Protein 5ZBI (pdb70)

B-factor: mean 36.6, std 15.88, range [8.47, 136.1]

Organism: NCBI:txid97421

Sequence (835 aa):
AGTKWAVLIAGSKGYQNYRHQADVCHAYQILRKGGVKDENIIVFMYDDIAYDIRNPYPGTIINSPDKKDVYKGVPKDYTGEDVNVQNFLAVILGNKTALTGGSGKVLDTRPNDHIFIYYTDHGYPGVLGMPTEPYLYANDLIDTLKKKHALGTYEGLVFYVEACESASIFEGLLPDGLNIYVSTAAKAGEGSWVAYCPSQEPPVPAEYGTCVGDLYSVTWMEDSDVYNLRTQTLHQQYELVKNKIAYASTVSQFGDFPISKDSLFEYMGTDPANEKRQYEDSSSPHVGAVHQREADLHHFWDKYQKASEGSRNKVDARKQLVEVMLHRMHVDDSIESIAKLLFGSGAKASEMMNTIRPPGQPLVSDWDCLKTMVRTFETHCGSLSEYGMKYTRFLANICNSGIQKEKMGEASAQVCLNFPAGTKWAVLIAGSKGYQNYRHQADVCHAYQILRKGGVKDENIIVFMYDDIAYDIRNPYPGTIINSPDKKDVYKGVPKDYTGEDVNVQNFLAVILGNKTALTGGSGKVLDTRPNDHIFIYYTDHGYPGVLGMPTEPYLYANDLIDTLKKKHALGTYEGLVFYVEACESASIFEGLLPDGLNIYVSTAAKAGEGSWVAYCPSQEPPVPAEYGTCVGDLYSVTWMEDSDVYNLRTQTLHQQYELVKNKIAYASTVSQFGDFPISKDSLFEYMGTDPANEKRQYEDEPHVGAVHQREADLHHFWDKYQKASEGSRNKVDARKQLVEVMLHRMHVDDSIESIAKLLFGSGAKASEMMNTIRPPGQPLVSDWDCLKTMVRTFETHCGSLSEYGMKYTRFLANICNSGIQKEKMGEASAQVCL

Solvent-accessible surface area: 34365 Å² total; per-residue (Å²): 154,38,50,43,26,0,0,0,0,0,1,6,76,18,4,39,9,0,0,0,0,0,0,0,0,12,0,4,13,9,2,111,60,11,51,9,130,68,123,12,0,0,0,0,0,46,35,39,0,0,151,24,159,86,6,42,88,85,24,42,1,2,0,15,44,100,97,122,49,9,18,172,53,8,21,111,5,0,38,19,144,40,2,29,22,100,0,0,28,7,0,0,51,20,63,67,53,35,33,76,29,44,74,19,41,3,1,90,10,175,84,83,5,20,0,0,0,0,0,0,1,13,5,8,0,0,0,0,1,3,10,62,81,93,19,2,17,0,25,40,0,2,56,4,0,87,118,1,64,87,108,34,33,12,84,1,0,0,0,6,0,0,0,20,19,0,0,7,1,1,35,38,34,21,51,110,51,16,62,1,0,0,4,0,0,0,98,23,48,40,27,1,26,0,0,21,0,31,108,5,68,50,72,2,43,67,70,4,2,0,0,0,0,0,10,4,0,4,10,3,0,64,9,4,41,58,55,2,4,133,40,0,35,0,76,47,1,14,64,37,3,66,107,97,2,68,66,16,3,46,0,19,41,33,13,17,96,86,23,4,152,44,19,0,42,57,1,1,1,18,36,105,89,9,100,198,117,108,32,141,155,158,123,100,78,115,15,28,66,16,64,1,49,82,0,8,39,53,5,18,131,19,37,49,101,118,14,76,165,76,31,162,106,38,51,72,6,117,123,72,11,68,86,41,78,99,56,41,109,75,0,50,86,5,0,77,46,0,0,91,85,29,38,69,53,35,84,80,2,54,84,19,29,95,63,85,60,77,123,52,80,37,13,1,84,74,22,100,25,0,43,25,0,5,137,18,0,28,111,74,8,34,34,0,20,116,13,1,5,93,24,0,17,0,0,0,14,0,15,53,66,48,16,118,113,106,90,0,9,122,6,0,37,119,37,17,134,117,159,185,154,37,58,42,28,0,0,0,0,0,1,5,91,17,6,67,0,0,1,0,0,0,0,0,0,12,0,4,14,8,2,112,72,11,50,9,131,68,124,12,0,0,0,0,0,42,36,40,0,0,153,37,179,92,6,41,89,88,24,41,1,2,0,15,40,98,97,138,52,11,18,172,54,8,21,112,6,0,39,20,114,39,0,18,21,96,0,0,28,6,0,0,52,20,64,123,129,35,32,77,28,44,72,17,41,3,1,94,11,183,82,85,6,18,0,0,0,0,0,0,1,16,1,3,0,0,0,0,2,6,12,12,145,85,33,2,20,0,23,40,0,3,56,5,0,88,117,1,68,87,106,34,33,13,82,0,0,0,0,4,0,0,0,0,20,0,2,5,0,1,35,38,31,20,51,109,50,17,57,1,0,0,4,0,0,0,99,16,46,25,16,1,52,0,0,11,1,40,80,68,87,37,112,4,36,65,80,5,27,14,16,0,0,0,3,3,0,0,7,3,0,60,11,5,50,65,56,6,4,126,37,0,36,0,67,27,2,16,50,50,3,60,96,108,1,17,49,4,1,40,1,18,42,32,12,21,99,80,21,4,156,44,18,0,43,58,0,0,1,10,36,101,91,17,80,200,141,106,27,158,107,142,153,102,35,3,17,18,67,3,50,62,13,40,30,70,65,47,122,45,77,46,99,158,16,78,159,83,34,163,106,37,53,68,1,119,124,83,10,67,89,37,79,97,90,40,110,100,8,50,82,10,2,68,46,0,0,76,82,23,63,35,103,65,18,100,9,79,57,18,32,121,75,78,74,75,125,54,76,33,13,0,83,75,21,100,24,0,44,23,1,8,134,9,6,56,105,71,14,44,76,3,62,75,30,0,7,55,17,0,8,0,0,0,21,0,16,52,74,53,42,124,98,105,107,0,12,109,4,0,40,126,42,31,193

Nearest PDB structures (foldseek):
  5zbi-assembly1_A  TM=1.002E+00  e=5.779E-91  Viola canadensis
  5h0i-assembly1_B  TM=9.820E-01  e=2.882E-57  Oldenlandia affinis
  6ysa-assembly1_A  TM=9.491E-01  e=1.624E-55  Arabidopsis thaliana
  6xt5-assembly1_A  TM=9.634E-01  e=2.003E-54  Canavalia ensiformis
  6azt-assembly1_A  TM=9.925E-01  e=9.854E-40  Helianthus annuus

Secondary structure (DSSP, 8-state):
---EEEEEEE---SGGGHHHHHHHHHHHHHHHHTT--GGGEEEE----STT-TT-SSTT--BSSTT--B--TT---SB-GGG-SHHHHHHHHHT-GGG-SSS--------TT-EEEEEEES-EETTEE--SSSSPEEHHHHHHHHHHHHHHT--SEEEEEEESTTGGGGTTTT--SSSSEEEEES--TT-PPBEE--TTSSSPPPGGG-S--EEHHHHHHHHHHHHS-TTSSBHHHHHHHHHHHHTTT---EEEE-GGGGGSBTHHHH---GGGTT--------------BHHHHHHHHHHHHHHSSPTTSHHHHHHHHHHHHHHHHHHHHHHHHHHHHHHHHSSHHHHHHHHHPPPPTTS-S-S-HHHHHHHHHHHHHHH--STTTTGGGHHHHHHHHHHT--HHHHHHHHHHHH----/---EEEEEEE---SGGGHHHHHHHHHHHHHHHHTT--GGGEEEE----STT-TT-SSTT--BSSTT--B--TT---SB-GGG-SHHHHHHHHHT-GGG-SSS--------TT-EEEEEEES-EETTEE--SSSSPEEHHHHHHHHHHHHHHT--SEEEEEEESTTGGGGTTT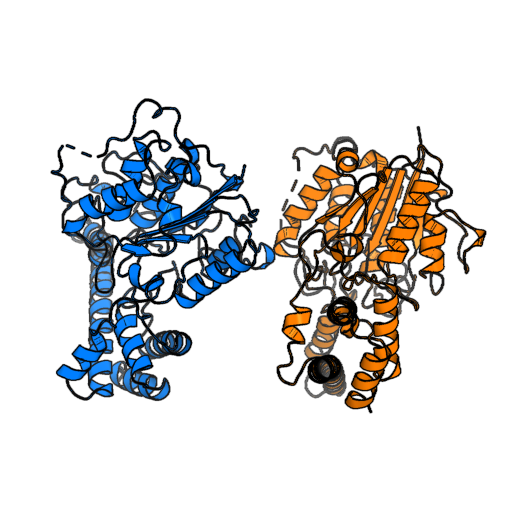TS-TTSSEEEEESS-TT-PPEEE--TTSSS---GGG-S--EEHHHHHHHHHHHHS-TTSSBHHHHHHHHHHHHTTT---EEEE-GGGGGSBTHHHH---GGGTT---------EEEEGGGHHHHHHHHHHHHSPTTSHHHHHHHHHHHHHHHHHHHHHHHHHHHHHHHH-TT--HHHHHT--PPTT--S-S-HHHHHHHHHHHHHHS---HHHHGGGHHHHHHHHHTT--HHHHHHHHHHHH-

CATH classification: 3.40.50.1460

Foldseek 3Di:
DFAFAEEQEEQADDLLSLASVQLSLLLVVLLVLLVRDPLRYHYAEQPCHQQPPLAPHHNFAHNALVRDGSNPPNDPFAHRPQQDPQNVLCQLLLNLPRGPDGPSRHCVAALAYEYEYEYAYEAAQQWAHHRDDDTRGLQSVQVSLVSSLVVNRYPAYEYEEHYFQVQLSCFLRHDAPSNYKYKYQAHHPAFFAWFADCPKPRHRPLSSLAGRHTLLSCLLSVVSVQAFQQQAFLVNSNVRSQVLCVVHHHIDMDYYVVSRVGGVCSHRHGRPVRHVHHDDVPSDDDIPGAGNVNRSLSNLVSQQVVDDPPDPSNVVSVVVSVVLVVLQVLLVQLLQQLLCQVQVDSVRSVCLQDDQPDTRHRLAPDSVQLVLLQVLLCVQRNHCNSHNSNSSSSSRSCRNVPPHSVSSNVSSNVRSDDDD/DFAFAEEQEEQADDLQSLASVLLSLLLVVLLVLQVRDPLRYHYYEQPCHQQPPLAPHHNFAHNALVRDGSNPPNDPFAHRQQQDPQNVLCQLLLNLPSGPDGPSRHCVAALAYEYEYEYAYEDAQQWAHHNDPDTRGLQSVLVSLVSSLVVNRYPAYEYEEHYFQVQLSFFLRHAAPSNYKYKYQAHHPAFFFAFADCPFFPHRPCSSLHGRHTLLSCLLSVVSVQAFQQQAFLQLSSVSSQVLCVVHHGMDMDHHVVSRRGGVCSHRHGRPVRNVRHDDDSRDRTGDGNLCRVLVSLVCQLVPDDPPDPSNVVSVVVSVVVVVVLVVLLVLQQQLQCQVPNVVGCSVVLLVDQDPTRHHLAPDVVQLVLLQVLLCVQANRCPSNNSNCSSVSRSCRNVPPHSVSSNVSNNVSSD

InterPro domains:
  IPR000626 Ubiquitin-like domain [PF00240] (3-74)
  IPR000626 Ubiquitin-like domain [PS50053] (1-76)
  IPR000626 Ubiquitin-like domain [SM00213] (1-72)
  IPR001096 Peptidase C13, legumain [PF01650] (105-371)
  IPR001096 Peptidase C13, legumain [PIRSF019663] (99-522)
  IPR001096 Peptidase C13, legumain [PR00776] (106-130)
  IPR001096 Peptidase C13, legumain [PR00776] (131-160)
  IPR001096 Peptidase C13, legumain [PR00776] (178-193)
  IPR001096 Peptidase C13, legumain [PR00776] (206-225)
  IPR001096 Peptidase C13, legumain [PR00776] (255-271)
  IPR001096 Peptidase C13, legumain [PTHR12000] (99-520)
  IPR019954 Ubiquitin conserved site [PS00299] (27-52)
  IPR029071 Ubiquitin-like domain superfamily [SSF54236] (1-77)
  IPR043577 Asparaginyl endopeptidase [PIRSF500139] (97-523)
  IPR046427 Legumain prodomain superfamily [G3DSA:1.10.132.130] (396-523)
  IPR048501 Legumain, prodomain [PF20985] (423-520)
  IPR048501 Legumain, prodomain [cd21115] (398-520)

Structure (mmCIF, N/CA/C/O backbone):
data_5ZBI
#
_entry.id   5ZBI
#
_cell.length_a   184.470
_cell.length_b   62.080
_cell.length_c   82.910
_cell.angle_alpha   90.00
_cell.angle_beta   106.81
_cell.angle_gamma   90.00
#
_symmetry.space_group_name_H-M   'C 1 2 1'
#
loop_
_entity.id
_entity.type
_entity.pdbx_description
1 polymer 'Peptide asparaginyl ligase'
2 non-polymer 'SODIUM ION'
3 water water
#
loop_
_atom_site.group_PDB
_atom_site.id
_atom_site.type_symbol
_atom_site.label_atom_id
_atom_site.label_alt_id
_atom_site.label_comp_id
_atom_site.label_asym_id
_atom_site.label_entity_id
_atom_site.label_seq_id
_atom_site.pdbx_PDB_ins_code
_atom_site.Cartn_x
_atom_site.Cartn_y
_atom_site.Cartn_z
_atom_site.occupancy
_atom_site.B_iso_or_equiv
_atom_site.auth_seq_id
_atom_site.auth_comp_id
_atom_site.auth_asym_id
_atom_site.auth_atom_id
_atom_site.pdbx_PDB_model_num
ATOM 1 N N . ALA A 1 110 ? -6.620 9.439 4.336 1.00 58.20 45 ALA A N 1
ATOM 2 C CA . ALA A 1 110 ? -7.969 9.615 4.879 1.00 57.77 45 ALA A CA 1
ATOM 3 C C . ALA A 1 110 ? -8.995 8.839 4.039 1.00 60.18 45 ALA A C 1
ATOM 4 O O . ALA A 1 110 ? -8.751 8.560 2.855 1.00 62.29 45 ALA A O 1
ATOM 6 N N . GLY A 1 111 ? -10.121 8.498 4.664 1.00 50.28 46 GLY A N 1
ATOM 7 C CA . GLY A 1 111 ? -11.183 7.747 4.016 1.00 47.07 46 GLY A CA 1
ATOM 8 C C . GLY A 1 111 ? -12.436 8.544 3.727 1.00 43.67 46 GLY A C 1
ATOM 9 O O . GLY A 1 111 ? -12.526 9.736 4.032 1.00 43.23 46 GLY A O 1
ATOM 10 N N . THR A 1 112 ? -13.415 7.867 3.136 1.00 35.16 47 THR A N 1
ATOM 11 C CA . THR A 1 112 ? -14.703 8.442 2.777 1.00 32.67 47 THR A CA 1
ATOM 12 C C . THR A 1 112 ? -15.744 8.010 3.818 1.00 32.20 47 THR A C 1
ATOM 13 O O . THR A 1 112 ? -15.673 6.891 4.342 1.00 30.72 47 THR A O 1
ATOM 17 N N . LYS A 1 113 ? -16.678 8.921 4.136 1.00 26.85 48 LYS A N 1
ATOM 18 C CA . LYS A 1 113 ? -17.782 8.670 5.048 1.00 25.27 48 LYS A CA 1
ATOM 19 C C . LYS A 1 113 ? -18.967 8.215 4.213 1.00 29.24 48 LYS A C 1
ATOM 20 O O . LYS A 1 113 ? -19.425 8.958 3.330 1.00 29.46 48 LYS A O 1
ATOM 26 N N . TRP A 1 114 ? -19.400 6.967 4.446 1.00 23.56 49 TRP A N 1
ATOM 27 C CA . TRP A 1 114 ? -20.542 6.326 3.803 1.00 24.27 49 TRP A CA 1
ATOM 28 C C . TRP A 1 114 ? -21.653 6.114 4.801 1.00 26.68 49 TRP A C 1
ATOM 29 O O . TRP A 1 114 ? -21.426 6.005 6.020 1.00 23.86 49 TRP A O 1
ATOM 40 N N . ALA A 1 115 ? -22.856 5.989 4.272 1.00 23.58 50 ALA A N 1
ATOM 41 C CA . ALA A 1 115 ? -24.005 5.732 5.098 1.00 22.89 50 ALA A CA 1
ATOM 42 C C . ALA A 1 115 ? -25.033 4.888 4.385 1.00 24.63 50 ALA A C 1
ATOM 43 O O . ALA A 1 115 ? -25.138 4.918 3.162 1.00 23.83 50 ALA A O 1
ATOM 45 N N . VAL A 1 116 ? -25.770 4.092 5.164 1.00 20.00 51 VAL A N 1
ATOM 46 C CA . VAL A 1 116 ? -26.896 3.297 4.672 1.00 19.40 51 VAL A CA 1
ATOM 47 C C . VAL A 1 116 ? -28.051 3.637 5.600 1.00 22.47 51 VAL A C 1
ATOM 48 O O . VAL A 1 116 ? -27.951 3.427 6.803 1.00 20.15 51 VAL A O 1
ATOM 52 N N . LEU A 1 117 ? -29.116 4.184 5.039 1.00 20.48 52 LEU A N 1
ATOM 53 C CA . LEU A 1 117 ? -30.289 4.590 5.817 1.00 20.06 52 LEU A CA 1
ATOM 54 C C . LEU A 1 117 ? -31.449 3.751 5.354 1.00 20.05 52 LEU A C 1
ATOM 55 O O . LEU A 1 117 ? -31.712 3.687 4.160 1.00 18.65 52 LEU A O 1
ATOM 60 N N . ILE A 1 118 ? -32.100 3.044 6.285 1.00 17.41 53 ILE A N 1
ATOM 61 C CA . ILE A 1 118 ? -33.205 2.153 5.918 1.00 15.54 53 ILE A CA 1
ATOM 62 C C . ILE A 1 118 ? -34.389 2.260 6.867 1.00 21.01 53 ILE A C 1
ATOM 63 O O . ILE A 1 118 ? -34.242 2.100 8.074 1.00 20.69 53 ILE A O 1
ATOM 68 N N . ALA A 1 119 ? -35.583 2.451 6.285 1.00 19.04 54 ALA A N 1
ATOM 69 C CA . ALA A 1 119 ? -36.857 2.404 6.982 1.00 18.22 54 ALA A CA 1
ATOM 70 C C . ALA A 1 119 ? -37.392 1.020 6.604 1.00 20.96 54 ALA A C 1
ATOM 71 O O . ALA A 1 119 ? -37.499 0.695 5.432 1.00 19.04 54 ALA A O 1
ATOM 73 N N . GLY A 1 120 ? -37.630 0.184 7.591 1.00 18.58 55 GLY A N 1
ATOM 74 C CA . GLY A 1 120 ? -38.048 -1.178 7.310 1.00 18.25 55 GLY A CA 1
ATOM 75 C C . GLY A 1 120 ? -39.534 -1.373 7.221 1.00 22.65 55 GLY A C 1
ATOM 76 O O . GLY A 1 120 ? -40.009 -2.491 7.378 1.00 23.02 55 GLY A O 1
ATOM 77 N N . SER A 1 121 ? -40.295 -0.304 6.995 1.00 18.66 56 SER A N 1
ATOM 78 C CA . SER A 1 121 ? -41.754 -0.406 6.959 1.00 16.43 56 SER A CA 1
ATOM 79 C C . SER A 1 121 ? -42.339 0.372 5.810 1.00 17.32 56 SER A C 1
ATOM 80 O O . SER A 1 121 ? -41.619 1.087 5.119 1.00 14.75 56 SER A O 1
ATOM 83 N N . LYS A 1 122 ? -43.652 0.232 5.624 1.00 14.56 57 LYS A N 1
ATOM 84 C CA . LYS A 1 122 ? -44.434 0.962 4.616 1.00 16.26 57 LYS A CA 1
ATOM 85 C C . LYS A 1 122 ? -45.801 1.261 5.232 1.00 21.68 57 LYS A C 1
ATOM 86 O O . LYS A 1 122 ? -46.153 0.723 6.297 1.00 20.31 57 LYS A O 1
ATOM 92 N N . GLY A 1 123 ? -46.573 2.074 4.530 1.00 20.72 58 GLY A N 1
ATOM 93 C CA . GLY A 1 123 ? -47.916 2.437 4.954 1.00 19.40 58 GLY A CA 1
ATOM 94 C C . GLY A 1 123 ? -47.866 3.767 5.653 1.00 21.58 58 GLY A C 1
ATOM 95 O O . GLY A 1 123 ? -46.926 4.048 6.409 1.00 18.56 58 GLY A O 1
ATOM 96 N N . TYR A 1 124 ? -48.882 4.601 5.403 1.00 18.79 59 TYR A N 1
ATOM 97 C CA . TYR A 1 124 ? -48.994 5.919 6.007 1.00 18.49 59 TYR A CA 1
ATOM 98 C C . TYR A 1 124 ? -48.999 5.873 7.553 1.00 21.90 59 TYR A C 1
ATOM 99 O O . TYR A 1 124 ? -48.487 6.790 8.195 1.00 22.83 59 TYR A O 1
ATOM 108 N N . GLN A 1 125 ? -49.536 4.800 8.153 1.00 17.06 60 GLN A N 1
ATOM 109 C CA . GLN A 1 125 ? -49.518 4.650 9.602 1.00 17.33 60 GLN A CA 1
ATOM 110 C C . GLN A 1 125 ? -48.080 4.564 10.134 1.00 20.75 60 GLN A C 1
ATOM 111 O O . GLN A 1 125 ? -47.866 4.911 11.281 1.00 18.35 60 GLN A O 1
ATOM 117 N N . ASN A 1 126 ? -47.090 4.219 9.247 1.00 19.47 61 ASN A N 1
ATOM 118 C CA . ASN A 1 126 ? -45.652 4.102 9.543 1.00 20.01 61 ASN A CA 1
ATOM 119 C C . ASN A 1 126 ? -44.831 5.259 8.999 1.00 23.39 61 ASN A C 1
ATOM 120 O O . ASN A 1 126 ? -43.618 5.131 8.834 1.00 23.72 61 ASN A O 1
ATOM 125 N N . TYR A 1 127 ? -45.494 6.386 8.740 1.00 19.09 62 TYR A N 1
ATOM 126 C CA . TYR A 1 127 ? -44.924 7.652 8.263 1.00 18.36 62 TYR A CA 1
ATOM 127 C C . TYR A 1 127 ? -43.574 7.955 8.972 1.00 21.77 62 TYR A C 1
ATOM 128 O O . TYR A 1 127 ? -42.583 8.347 8.331 1.00 21.94 62 TYR A O 1
ATOM 137 N N . ARG A 1 128 ? -43.561 7.786 10.295 1.00 17.26 63 ARG A N 1
ATOM 138 C CA . ARG A 1 128 ? -42.423 8.081 11.178 1.00 17.01 63 ARG A CA 1
ATOM 139 C C . ARG A 1 128 ? -41.090 7.454 10.787 1.00 19.43 63 ARG A C 1
ATOM 140 O O . ARG A 1 128 ? -40.068 8.110 10.940 1.00 19.14 63 ARG A O 1
ATOM 148 N N . HIS A 1 129 ? -41.081 6.176 10.355 1.00 15.21 64 HIS A N 1
ATOM 149 C CA . HIS A 1 129 ? -39.813 5.493 10.024 1.00 14.17 64 HIS A CA 1
ATOM 150 C C . HIS A 1 129 ? -39.169 6.113 8.791 1.00 17.12 64 HIS A C 1
ATOM 151 O O . HIS A 1 129 ? -37.988 6.398 8.818 1.00 16.37 64 HIS A O 1
ATOM 158 N N . GLN A 1 130 ? -39.966 6.465 7.775 1.00 16.93 65 GLN A N 1
ATOM 159 C CA . GLN A 1 130 ? -39.452 7.127 6.563 1.00 16.83 65 GLN A CA 1
ATOM 160 C C . GLN A 1 130 ? -39.044 8.589 6.851 1.00 20.50 65 GLN A C 1
ATOM 161 O O . GLN A 1 130 ? -37.991 9.017 6.392 1.00 19.16 65 GLN A O 1
ATOM 167 N N . ALA A 1 131 ? -39.806 9.288 7.710 1.00 18.67 66 ALA A N 1
ATOM 168 C CA . ALA A 1 131 ? -39.490 10.625 8.231 1.00 17.87 66 ALA A CA 1
ATOM 169 C C . ALA A 1 131 ? -38.146 10.583 8.946 1.00 20.96 66 ALA A C 1
ATOM 170 O O . ALA A 1 131 ? -37.330 11.485 8.763 1.00 22.04 66 ALA A O 1
ATOM 172 N N . ASP A 1 132 ? -37.929 9.561 9.806 1.00 17.46 67 ASP A N 1
ATOM 173 C CA . ASP A 1 132 ? -36.663 9.386 10.534 1.00 15.83 67 ASP A CA 1
ATOM 174 C C . ASP A 1 132 ? -35.491 9.288 9.546 1.00 20.73 67 ASP A C 1
ATOM 175 O O . ASP A 1 132 ? -34.509 10.014 9.680 1.00 21.00 67 ASP A O 1
ATOM 180 N N . VAL A 1 133 ? -35.612 8.404 8.545 1.00 17.30 68 VAL A N 1
ATOM 181 C CA . VAL A 1 133 ? -34.620 8.240 7.462 1.00 17.79 68 VAL A CA 1
ATOM 182 C C . VAL A 1 133 ? -34.338 9.546 6.750 1.00 21.44 68 VAL A C 1
ATOM 183 O O . VAL A 1 133 ? -33.178 9.878 6.584 1.00 23.19 68 VAL A O 1
ATOM 187 N N . CYS A 1 134 ? -35.392 10.291 6.324 1.00 19.05 69 CYS A N 1
ATOM 188 C CA . CYS A 1 134 ? -35.215 11.554 5.576 1.00 19.03 69 CYS A CA 1
ATOM 189 C C . CYS A 1 134 ? -34.480 12.585 6.420 1.00 21.86 69 CYS A C 1
ATOM 190 O O . CYS A 1 134 ? -33.616 13.292 5.904 1.00 21.83 69 CYS A O 1
ATOM 193 N N . HIS A 1 135 ? -34.783 12.630 7.728 1.00 19.51 70 HIS A N 1
ATOM 194 C CA . HIS A 1 135 ? -34.097 13.524 8.673 1.00 19.65 70 HIS A CA 1
ATOM 195 C C . HIS A 1 135 ? -32.609 13.121 8.784 1.00 25.81 70 HIS A C 1
ATOM 196 O O . HIS A 1 135 ? -31.746 13.997 8.684 1.00 27.87 70 HIS A O 1
ATOM 203 N N . ALA A 1 136 ? -32.310 11.809 8.934 1.00 20.30 71 ALA A N 1
ATOM 204 C CA . ALA A 1 136 ? -30.929 11.294 9.011 1.00 19.99 71 ALA A CA 1
ATOM 205 C C . ALA A 1 136 ? -30.156 11.708 7.758 1.00 22.51 71 ALA A C 1
ATOM 206 O O . ALA A 1 136 ? -29.000 12.105 7.858 1.00 22.20 71 ALA A O 1
ATOM 208 N N . TYR A 1 137 ? -30.802 11.655 6.588 1.00 19.82 72 TYR A N 1
ATOM 209 C CA . TYR A 1 137 ? -30.157 12.098 5.351 1.00 20.06 72 TYR A CA 1
ATOM 210 C C . TYR A 1 137 ? -29.820 13.594 5.415 1.00 22.28 72 TYR A C 1
ATOM 211 O O . TYR A 1 137 ? -28.737 13.967 4.998 1.00 21.80 72 TYR A O 1
ATOM 220 N N . GLN A 1 138 ? -30.750 14.440 5.888 1.00 21.06 73 GLN A N 1
ATOM 221 C CA . GLN A 1 138 ? -30.521 15.895 5.958 1.00 22.18 73 GLN A CA 1
ATOM 222 C C . GLN A 1 138 ? -29.315 16.232 6.797 1.00 27.54 73 GLN A C 1
ATOM 223 O O . GLN A 1 138 ? -28.534 17.110 6.416 1.00 27.82 73 GLN A O 1
ATOM 229 N N . ILE A 1 139 ? -29.127 15.486 7.915 1.00 25.18 74 ILE A N 1
ATOM 230 C CA . ILE A 1 139 ? -27.997 15.647 8.824 1.00 23.43 74 ILE A CA 1
ATOM 231 C C . ILE A 1 139 ? -26.708 15.305 8.112 1.00 26.97 74 ILE A C 1
ATOM 232 O O . ILE A 1 139 ? -25.732 16.061 8.205 1.00 26.99 74 ILE A O 1
ATOM 237 N N . LEU A 1 140 ? -26.680 14.147 7.439 1.00 23.60 75 LEU A N 1
ATOM 238 C CA . LEU A 1 140 ? -25.488 13.691 6.724 1.00 23.69 75 LEU A CA 1
ATOM 239 C C . LEU A 1 140 ? -25.121 14.665 5.600 1.00 28.28 75 LEU A C 1
ATOM 240 O O . LEU A 1 140 ? -23.943 15.021 5.481 1.00 28.82 75 LEU A O 1
ATOM 245 N N . ARG A 1 141 ? -26.127 15.132 4.826 1.00 24.62 76 ARG A N 1
ATOM 246 C CA . ARG A 1 141 ? -25.966 16.091 3.727 1.00 25.44 76 ARG A CA 1
ATOM 247 C C . ARG A 1 141 ? -25.335 17.418 4.256 1.00 31.01 76 ARG A C 1
ATOM 248 O O . ARG A 1 141 ? -24.331 17.877 3.721 1.00 30.18 76 ARG A O 1
ATOM 256 N N . LYS A 1 142 ? -25.906 17.984 5.325 1.00 28.71 77 LYS A N 1
ATOM 257 C CA . LYS A 1 142 ? -25.428 19.215 5.960 1.00 28.96 77 LYS A CA 1
ATOM 258 C C . LYS A 1 142 ? -24.055 19.035 6.577 1.00 32.89 77 LYS A C 1
ATOM 259 O O . LYS A 1 142 ? -23.309 20.008 6.712 1.00 33.49 77 LYS A O 1
ATOM 265 N N . GLY A 1 143 ? -23.730 17.796 6.932 1.00 27.19 78 GLY A N 1
ATOM 266 C CA . GLY A 1 143 ? -22.436 17.447 7.501 1.00 26.75 78 GLY A CA 1
ATOM 267 C C . GLY A 1 143 ? -21.328 17.303 6.473 1.00 29.12 78 GLY A C 1
ATOM 268 O O . GLY A 1 143 ? -20.168 17.149 6.851 1.00 29.53 78 GLY A O 1
ATOM 269 N N . GLY A 1 144 ? -21.692 17.323 5.194 1.00 26.09 79 GLY A N 1
ATOM 270 C CA . GLY A 1 144 ? -20.776 17.189 4.060 1.00 26.56 79 GLY A CA 1
ATOM 271 C C . GLY A 1 144 ? -20.602 15.785 3.519 1.00 30.91 79 GLY A C 1
ATOM 272 O O . GLY A 1 144 ? -19.733 15.554 2.677 1.00 30.16 79 GLY A O 1
ATOM 273 N N . VAL A 1 145 ? -21.421 14.816 4.000 1.00 27.17 80 VAL A N 1
ATOM 274 C CA . VAL A 1 145 ? -21.382 13.428 3.497 1.00 24.47 80 VAL A CA 1
ATOM 275 C C . VAL A 1 145 ? -22.076 13.490 2.134 1.00 28.16 80 VAL A C 1
ATOM 276 O O . VAL A 1 145 ? -23.155 14.065 2.025 1.00 28.00 80 VAL A O 1
ATOM 280 N N . LYS A 1 146 ? -21.427 12.959 1.084 1.00 25.75 81 LYS A N 1
ATOM 281 C CA . LYS A 1 146 ? -21.924 13.052 -0.291 1.00 25.69 81 LYS A CA 1
ATOM 282 C C . LYS A 1 146 ? -23.035 12.071 -0.596 1.00 28.67 81 LYS A C 1
ATOM 283 O O . LYS A 1 146 ? -22.999 10.958 -0.100 1.00 29.34 81 LYS A O 1
ATOM 289 N N . ASP A 1 147 ? -23.950 12.447 -1.507 1.00 25.50 82 ASP A N 1
ATOM 290 C CA . ASP A 1 147 ? -25.058 11.613 -1.973 1.00 24.53 82 ASP A CA 1
ATOM 291 C C . ASP A 1 147 ? -24.601 10.274 -2.530 1.00 27.99 82 ASP A C 1
ATOM 292 O O . ASP A 1 147 ? -25.273 9.284 -2.296 1.00 27.84 82 ASP A O 1
ATOM 297 N N . GLU A 1 148 ? -23.482 10.247 -3.278 1.00 23.38 83 GLU A N 1
ATOM 298 C CA . GLU A 1 148 ? -22.928 9.040 -3.881 1.00 23.14 83 GLU A CA 1
ATOM 299 C C . GLU A 1 148 ? -22.540 8.009 -2.810 1.00 26.37 83 GLU A C 1
ATOM 300 O O . GLU A 1 148 ? -22.467 6.826 -3.112 1.00 26.74 83 GLU A O 1
ATOM 306 N N . ASN A 1 149 ? -22.335 8.463 -1.559 1.00 22.97 84 ASN A N 1
ATOM 307 C CA . ASN A 1 149 ? -21.972 7.619 -0.422 1.00 22.49 84 ASN A CA 1
ATOM 308 C C . ASN A 1 149 ? -23.116 7.420 0.586 1.00 21.84 84 ASN A C 1
ATOM 309 O O . ASN A 1 149 ? -22.904 6.788 1.615 1.00 21.24 84 ASN A O 1
ATOM 314 N N . ILE A 1 150 ? -24.310 7.954 0.302 1.00 18.87 85 ILE A N 1
ATOM 315 C CA . ILE A 1 150 ? -25.475 7.791 1.179 1.00 18.86 85 ILE A CA 1
ATOM 316 C C . ILE A 1 150 ? -26.514 6.904 0.449 1.00 25.51 85 ILE A C 1
ATOM 317 O O . ILE A 1 150 ? -27.187 7.371 -0.482 1.00 25.72 85 ILE A O 1
ATOM 322 N N . ILE A 1 151 ? -26.629 5.644 0.864 1.00 19.90 86 ILE A N 1
ATOM 323 C CA . ILE A 1 151 ? -27.590 4.712 0.258 1.00 20.20 86 ILE A CA 1
ATOM 324 C C . ILE A 1 151 ? -28.910 4.817 1.028 1.00 22.72 86 ILE A C 1
ATOM 325 O O . ILE A 1 151 ? -28.940 4.597 2.241 1.00 22.81 86 ILE A O 1
ATOM 330 N N . VAL A 1 152 ? -29.986 5.178 0.340 1.00 18.12 87 VAL A N 1
ATOM 331 C CA . VAL A 1 152 ? -31.280 5.306 1.019 1.00 17.15 87 VAL A CA 1
ATOM 332 C C . VAL A 1 152 ? -32.250 4.186 0.597 1.00 19.58 87 VAL A C 1
ATOM 333 O O . VAL A 1 152 ? -32.477 3.963 -0.597 1.00 17.55 87 VAL A O 1
ATOM 337 N N . PHE A 1 153 ? -32.832 3.518 1.596 1.00 16.69 88 PHE A N 1
ATOM 338 C CA . PHE A 1 153 ? -33.895 2.527 1.423 1.00 15.85 88 PHE A CA 1
ATOM 339 C C . PHE A 1 153 ? -35.113 3.104 2.110 1.00 19.45 88 PHE A C 1
ATOM 340 O O . PHE A 1 153 ? -35.137 3.249 3.338 1.00 19.93 88 PHE A O 1
ATOM 348 N N . MET A 1 154 ? -36.118 3.450 1.334 1.00 16.24 89 MET A N 1
ATOM 349 C CA . MET A 1 154 ? -37.389 3.907 1.905 1.00 16.85 89 MET A CA 1
ATOM 350 C C . MET A 1 154 ? -38.457 3.461 0.921 1.00 20.90 89 MET A C 1
ATOM 351 O O . MET A 1 154 ? -38.267 3.615 -0.289 1.00 21.27 89 MET A O 1
ATOM 356 N N . TYR A 1 155 ? -39.554 2.911 1.406 1.00 16.56 90 TYR A N 1
ATOM 357 C CA . TYR A 1 155 ? -40.606 2.455 0.496 1.00 15.60 90 TYR A CA 1
ATOM 358 C C . TYR A 1 155 ? -41.115 3.588 -0.412 1.00 21.25 90 TYR A C 1
ATOM 359 O O . TYR A 1 155 ? -41.469 3.331 -1.556 1.00 22.10 90 TYR A O 1
ATOM 368 N N . ASP A 1 156 ? -41.092 4.837 0.092 1.00 19.98 91 ASP A N 1
ATOM 369 C CA . ASP A 1 156 ? -41.414 6.086 -0.614 1.00 19.59 91 ASP A CA 1
ATOM 370 C C . ASP A 1 156 ? -42.909 6.210 -0.942 1.00 23.52 91 ASP A C 1
ATOM 371 O O . ASP A 1 156 ? -43.302 6.802 -1.948 1.00 23.90 91 ASP A O 1
ATOM 376 N N . ASP A 1 157 ? -43.749 5.711 -0.046 1.00 18.61 92 ASP A N 1
ATOM 377 C CA . ASP A 1 157 ? -45.213 5.763 -0.223 1.00 18.17 92 ASP A CA 1
ATOM 378 C C . ASP A 1 157 ? -45.817 6.818 0.737 1.00 22.23 92 ASP A C 1
ATOM 379 O O . ASP A 1 157 ? -47.026 6.821 0.954 1.00 21.80 92 ASP A O 1
ATOM 384 N N . ILE A 1 158 ? -44.969 7.689 1.327 1.00 20.11 93 ILE A N 1
ATOM 385 C CA . ILE A 1 158 ? -45.412 8.687 2.300 1.00 18.95 93 ILE A CA 1
ATOM 386 C C . ILE A 1 158 ? -45.654 10.078 1.692 1.00 21.87 93 ILE A C 1
ATOM 387 O O . ILE A 1 158 ? -46.708 10.672 1.959 1.00 22.07 93 ILE A O 1
ATOM 392 N N . ALA A 1 159 ? -44.665 10.620 0.951 1.00 17.60 94 ALA A N 1
ATOM 393 C CA . ALA A 1 159 ? -44.728 11.983 0.401 1.00 19.50 94 ALA A CA 1
ATOM 394 C C . ALA A 1 159 ? -45.969 12.256 -0.409 1.00 25.54 94 ALA A C 1
ATOM 395 O O . ALA A 1 159 ? -46.541 13.337 -0.276 1.00 26.13 94 ALA A O 1
ATOM 397 N N . TYR A 1 160 ? -46.421 11.276 -1.201 1.00 22.30 95 TYR A N 1
ATOM 398 C CA . TYR A 1 160 ? -47.610 11.455 -2.032 1.00 22.47 95 TYR A CA 1
ATOM 399 C C . TYR A 1 160 ? -48.743 10.547 -1.661 1.00 26.50 95 TYR A C 1
ATOM 400 O O . TYR A 1 160 ? -49.643 10.351 -2.471 1.00 26.87 95 TYR A O 1
ATOM 409 N N . ASP A 1 161 ? -48.765 10.053 -0.417 1.00 23.24 96 ASP A N 1
ATOM 410 C CA . ASP A 1 161 ? -49.892 9.254 0.036 1.00 22.87 96 ASP A CA 1
ATOM 411 C C . ASP A 1 161 ? -51.109 10.187 0.088 1.00 26.41 96 ASP A C 1
ATOM 412 O O . ASP A 1 161 ? -50.965 11.362 0.403 1.00 24.34 96 ASP A O 1
ATOM 417 N N . ILE A 1 162 ? -52.282 9.669 -0.258 1.00 25.95 97 ILE A N 1
ATOM 418 C CA . ILE A 1 162 ? -53.528 10.440 -0.281 1.00 26.81 97 ILE A CA 1
ATOM 419 C C . ILE A 1 162 ? -53.853 11.013 1.086 1.00 32.53 97 ILE A C 1
ATOM 420 O O . ILE A 1 162 ? -54.525 12.034 1.166 1.00 33.13 97 ILE A O 1
ATOM 425 N N . ARG A 1 163 ? -53.346 10.374 2.166 1.00 29.46 98 ARG A N 1
ATOM 426 C CA . ARG A 1 163 ? -53.607 10.834 3.518 1.00 28.46 98 ARG A CA 1
ATOM 427 C C . ARG A 1 163 ? -52.652 11.923 3.950 1.00 28.95 98 ARG A C 1
ATOM 428 O O . ARG A 1 163 ? -52.890 12.556 4.979 1.00 29.44 98 ARG A O 1
ATOM 436 N N . ASN A 1 164 ? -51.579 12.161 3.182 1.00 23.39 99 ASN A N 1
ATOM 437 C CA . ASN A 1 164 ? -50.619 13.212 3.522 1.00 23.62 99 ASN A CA 1
ATOM 438 C C . ASN A 1 164 ? -51.287 14.590 3.353 1.00 31.76 99 ASN A C 1
ATOM 439 O O . ASN A 1 164 ? -51.698 14.903 2.234 1.00 30.68 99 ASN A O 1
ATOM 444 N N . PRO A 1 165 ? -51.416 15.424 4.429 1.00 30.90 100 PRO A N 1
ATOM 445 C CA . PRO A 1 165 ? -52.045 16.753 4.255 1.00 30.15 100 PRO A CA 1
ATOM 446 C C . PRO A 1 165 ? -51.217 17.684 3.372 1.00 33.01 100 PRO A C 1
ATOM 447 O O . PRO A 1 165 ? -51.780 18.600 2.776 1.00 32.74 100 PRO A O 1
ATOM 451 N N . TYR A 1 166 ? -49.881 17.471 3.322 1.00 26.84 101 TYR A N 1
ATOM 452 C CA . TYR A 1 166 ? -48.942 18.295 2.567 1.00 26.55 101 TYR A CA 1
ATOM 453 C C . TYR A 1 166 ? -48.101 17.442 1.605 1.00 30.14 101 TYR A C 1
ATOM 454 O O . TYR A 1 166 ? -46.930 17.151 1.878 1.00 29.58 101 TYR A O 1
ATOM 463 N N . PRO A 1 167 ? -48.717 17.007 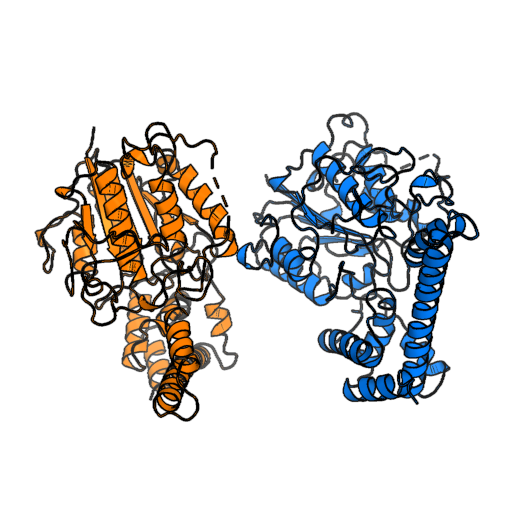0.482 1.00 28.03 102 PRO A N 1
ATOM 464 C CA . PRO A 1 167 ? -47.991 16.175 -0.490 1.00 27.60 102 PRO A CA 1
ATOM 465 C C . PRO A 1 167 ? -46.661 16.755 -0.949 1.00 30.35 102 PRO A C 1
ATOM 466 O O . PRO A 1 167 ? -46.527 17.968 -1.112 1.00 29.94 102 PRO A O 1
ATOM 470 N N . GLY A 1 168 ? -45.668 15.875 -1.101 1.00 23.67 103 GLY A N 1
ATOM 471 C CA . GLY A 1 168 ? -44.335 16.270 -1.498 1.00 21.77 103 GLY A CA 1
ATOM 472 C C . GLY A 1 168 ? -43.484 16.670 -0.324 1.00 25.87 103 GLY A C 1
ATOM 473 O O . GLY A 1 168 ? -42.330 17.049 -0.520 1.00 24.28 103 GLY A O 1
ATOM 474 N N . THR A 1 169 ? -44.035 16.559 0.911 1.00 22.52 104 THR A N 1
ATOM 475 C CA . THR A 1 169 ? -43.292 16.898 2.124 1.00 21.29 104 THR A CA 1
ATOM 476 C C . THR A 1 169 ? -43.369 15.723 3.101 1.00 22.93 104 THR A C 1
ATOM 477 O O . THR A 1 169 ? -44.331 14.951 3.092 1.00 22.81 104 THR A O 1
ATOM 481 N N . ILE A 1 170 ? -42.376 15.631 3.964 1.00 19.97 105 ILE A N 1
ATOM 482 C CA . ILE A 1 170 ? -42.306 14.675 5.080 1.00 20.22 105 ILE A CA 1
ATOM 483 C C . ILE A 1 170 ? -41.693 15.455 6.211 1.00 21.87 105 ILE A C 1
ATOM 484 O O . ILE A 1 170 ? -40.668 16.109 6.000 1.00 20.16 105 ILE A O 1
ATOM 489 N N . ILE A 1 171 ? -42.316 15.412 7.403 1.00 18.07 106 ILE A N 1
ATOM 490 C CA . ILE A 1 171 ? -41.777 16.099 8.585 1.00 17.95 106 ILE A CA 1
ATOM 491 C C . ILE A 1 171 ? -41.333 15.075 9.620 1.00 21.92 106 ILE A C 1
ATOM 492 O O . ILE A 1 171 ? -41.801 13.933 9.588 1.00 21.07 106 ILE A O 1
ATOM 497 N N . ASN A 1 172 ? -40.452 15.473 10.538 1.00 17.99 107 ASN A N 1
ATOM 498 C CA . ASN A 1 172 ? -39.980 14.572 11.589 1.00 18.22 107 ASN A CA 1
ATOM 499 C C . ASN A 1 172 ? -39.972 15.270 12.962 1.00 23.52 107 ASN A C 1
ATOM 500 O O . ASN A 1 172 ? -39.242 14.860 13.867 1.00 22.48 107 ASN A O 1
ATOM 505 N N . SER A 1 173 ? -40.776 16.336 13.100 1.00 23.03 108 SER A N 1
ATOM 506 C CA . SER A 1 173 ? -40.894 17.148 14.329 1.00 25.11 108 SER A CA 1
ATOM 507 C C . SER A 1 173 ? -42.098 18.070 14.267 1.00 30.45 108 SER A C 1
ATOM 508 O O . SER A 1 173 ? -42.548 18.390 13.152 1.00 28.25 108 SER A O 1
ATOM 511 N N . PRO A 1 174 ? -42.580 18.575 15.442 1.00 30.34 109 PRO A N 1
ATOM 512 C CA . PRO A 1 174 ? -43.720 19.510 15.426 1.00 31.26 109 PRO A CA 1
ATOM 513 C C . PRO A 1 174 ? -43.416 20.857 14.743 1.00 36.98 109 PRO A C 1
ATOM 514 O O . PRO A 1 174 ? -44.359 21.556 14.395 1.00 38.42 109 PRO A O 1
ATOM 518 N N . ASP A 1 175 ? -42.122 21.179 14.501 1.00 34.77 110 ASP A N 1
ATOM 519 C CA . ASP A 1 175 ? -41.627 22.371 13.785 1.00 35.02 110 ASP A CA 1
ATOM 520 C C . ASP A 1 175 ? -42.079 22.400 12.303 1.00 41.86 110 ASP A C 1
ATOM 521 O O . ASP A 1 175 ? -41.931 23.423 11.629 1.00 42.84 110 ASP A O 1
ATOM 526 N N . LYS A 1 176 ? -42.600 21.252 11.796 1.00 37.46 111 LYS A N 1
ATOM 527 C CA . LYS A 1 176 ? -43.091 21.032 10.431 1.00 35.05 111 LYS A CA 1
ATOM 528 C C . LYS A 1 176 ? -42.036 21.266 9.351 1.00 35.19 111 LYS A C 1
ATOM 529 O O . LYS A 1 176 ? -42.382 21.541 8.206 1.00 35.16 111 LYS A O 1
ATOM 535 N N . LYS A 1 177 ? -40.760 21.142 9.697 1.00 30.72 112 LYS A N 1
ATOM 536 C CA . LYS A 1 177 ? -39.665 21.341 8.755 1.00 29.97 112 LYS A CA 1
ATOM 537 C C . LYS A 1 177 ? -39.601 20.127 7.819 1.00 32.29 112 LYS A C 1
ATOM 538 O O . LYS A 1 177 ? -39.532 18.994 8.289 1.00 30.74 112 LYS A O 1
ATOM 544 N N . ASP A 1 178 ? -39.668 20.363 6.508 1.00 28.43 113 ASP A N 1
ATOM 545 C CA . ASP A 1 178 ? -39.590 19.283 5.536 1.00 26.38 113 ASP A CA 1
ATOM 546 C C . ASP A 1 178 ? -38.216 18.644 5.598 1.00 28.00 113 ASP A C 1
ATOM 547 O O . ASP A 1 178 ? -37.208 19.337 5.772 1.00 27.00 113 ASP A O 1
ATOM 552 N N . VAL A 1 179 ? -38.186 17.312 5.514 1.00 24.13 114 VAL A N 1
ATOM 553 C CA . VAL A 1 179 ? -36.942 16.519 5.508 1.00 23.02 114 VAL A CA 1
ATOM 554 C C . VAL A 1 179 ? -36.876 15.660 4.231 1.00 25.18 114 VAL A C 1
ATOM 555 O O . VAL A 1 179 ? -35.865 15.020 3.983 1.00 25.86 114 VAL A O 1
ATOM 559 N N . TYR A 1 180 ? -37.951 15.647 3.443 1.00 21.40 115 TYR A N 1
ATOM 560 C CA . TYR A 1 180 ? -38.043 14.856 2.220 1.00 21.96 115 TYR A CA 1
ATOM 561 C C . TYR A 1 180 ? -37.193 15.352 1.063 1.00 28.38 115 TYR A C 1
ATOM 562 O O . TYR A 1 180 ? -36.648 14.528 0.335 1.00 27.70 115 TYR A O 1
ATOM 571 N N . LYS A 1 181 ? -37.132 16.683 0.848 1.00 27.72 116 LYS A N 1
ATOM 572 C CA . LYS A 1 181 ? -36.419 17.312 -0.278 1.00 27.79 116 LYS A CA 1
ATOM 573 C C . LYS A 1 181 ? -34.983 16.846 -0.465 1.00 29.56 116 LYS A C 1
ATOM 574 O O . LYS A 1 181 ? -34.158 16.995 0.427 1.00 29.34 116 LYS A O 1
ATOM 580 N N . GLY A 1 182 ? -34.696 16.334 -1.650 1.00 25.68 117 GLY A N 1
ATOM 581 C CA . GLY A 1 182 ? -33.356 15.898 -2.021 1.00 24.73 117 GLY A CA 1
ATOM 582 C C . GLY A 1 182 ? -32.965 14.524 -1.518 1.00 26.96 117 GLY A C 1
ATOM 583 O O . GLY A 1 182 ? -31.858 14.090 -1.804 1.00 25.51 117 GLY A O 1
ATOM 584 N N . VAL A 1 183 ? -33.867 13.807 -0.787 1.00 24.32 118 VAL A N 1
ATOM 585 C CA . VAL A 1 183 ? -33.535 12.475 -0.267 1.00 23.05 118 VAL A CA 1
ATOM 586 C C . VAL A 1 183 ? -33.347 11.494 -1.429 1.00 24.86 118 VAL A C 1
ATOM 587 O O . VAL A 1 183 ? -34.284 11.299 -2.197 1.00 23.76 118 VAL A O 1
ATOM 591 N N . PRO A 1 184 ? -32.142 10.879 -1.594 1.00 20.19 119 PRO A N 1
ATOM 592 C CA . PRO A 1 184 ? -31.962 9.928 -2.705 1.00 19.17 119 PRO A CA 1
ATOM 593 C C . PRO A 1 184 ? -32.946 8.763 -2.630 1.00 21.84 119 PRO A C 1
ATOM 594 O O . PRO A 1 184 ? -33.397 8.375 -1.549 1.00 22.38 119 PRO A O 1
ATOM 598 N N . LYS A 1 185 ? -33.316 8.240 -3.789 1.00 17.61 120 LYS A N 1
ATOM 599 C CA . LYS A 1 185 ? -34.265 7.149 -3.912 1.00 17.97 120 LYS A CA 1
ATOM 600 C C . LYS A 1 185 ? -33.533 5.911 -4.423 1.00 25.04 120 LYS A C 1
ATOM 601 O O . LYS A 1 185 ? -33.886 5.377 -5.474 1.00 28.62 120 LYS A O 1
ATOM 607 N N . ASP A 1 186 ? -32.531 5.432 -3.677 1.00 20.63 121 ASP A N 1
ATOM 608 C CA . ASP A 1 186 ? -31.729 4.273 -4.126 1.00 18.80 121 ASP A CA 1
ATOM 609 C C . ASP A 1 186 ? -32.547 2.998 -4.217 1.00 20.36 121 ASP A C 1
ATOM 610 O O . ASP A 1 186 ? -32.475 2.308 -5.214 1.00 18.30 121 ASP A O 1
ATOM 615 N N . TYR A 1 187 ? -33.309 2.686 -3.183 1.00 18.38 122 TYR A N 1
ATOM 616 C CA . TYR A 1 187 ? -34.136 1.473 -3.131 1.00 18.80 122 TYR A CA 1
ATOM 617 C C . TYR A 1 187 ? -35.468 1.848 -2.552 1.00 22.82 122 TYR A C 1
ATOM 618 O O . TYR A 1 187 ? -35.528 2.277 -1.408 1.00 21.85 122 TYR A O 1
ATOM 627 N N . THR A 1 188 ? -36.498 1.846 -3.400 1.00 19.81 123 THR A N 1
ATOM 628 C CA . THR A 1 188 ? -37.857 2.229 -2.999 1.00 20.11 123 THR A CA 1
ATOM 629 C C . THR A 1 188 ? -38.794 1.117 -3.402 1.00 22.35 123 THR A C 1
ATOM 630 O O . THR A 1 188 ? -38.382 0.191 -4.114 1.00 20.84 123 THR A O 1
ATOM 634 N N . GLY A 1 189 ? -40.033 1.195 -2.934 1.00 21.05 124 GLY A N 1
ATOM 635 C CA . GLY A 1 189 ? -41.036 0.190 -3.238 1.00 21.56 124 GLY A CA 1
ATOM 636 C C . GLY A 1 189 ? -40.534 -1.200 -2.898 1.00 24.90 124 GLY A C 1
ATOM 637 O O . GLY A 1 189 ? -39.864 -1.386 -1.876 1.00 22.92 124 GLY A O 1
ATOM 638 N N . GLU A 1 190 ? -40.801 -2.165 -3.768 1.00 21.90 125 GLU A N 1
ATOM 639 C CA . GLU A 1 190 ? -40.408 -3.571 -3.580 1.00 24.07 125 GLU A CA 1
ATOM 640 C C . GLU A 1 190 ? -38.879 -3.802 -3.565 1.00 25.73 125 GLU A C 1
ATOM 641 O O . GLU A 1 190 ? -38.439 -4.910 -3.225 1.00 26.08 125 GLU A O 1
ATOM 647 N N . ASP A 1 191 ? -38.072 -2.769 -3.905 1.00 19.49 126 ASP A N 1
ATOM 648 C CA . ASP A 1 191 ? -36.611 -2.878 -3.834 1.00 18.62 126 ASP A CA 1
ATOM 649 C C . ASP A 1 191 ? -36.075 -2.730 -2.414 1.00 22.50 126 ASP A C 1
ATOM 650 O O . ASP A 1 191 ? -34.890 -2.974 -2.188 1.00 23.27 126 ASP A O 1
ATOM 655 N N . VAL A 1 192 ? -36.951 -2.368 -1.445 1.00 18.94 127 VAL A N 1
ATOM 656 C CA . VAL A 1 192 ? -36.598 -2.328 -0.013 1.00 18.22 127 VAL A CA 1
ATOM 657 C C . VAL A 1 192 ? -36.825 -3.758 0.454 1.00 23.76 127 VAL A C 1
ATOM 658 O O . VAL A 1 192 ? -37.948 -4.154 0.805 1.00 23.57 127 VAL A O 1
ATOM 662 N N . ASN A 1 193 ? -35.762 -4.562 0.364 1.00 20.57 128 ASN A N 1
ATOM 663 C CA . ASN A 1 193 ? -35.846 -5.985 0.688 1.00 19.61 128 ASN A CA 1
ATOM 664 C C . ASN A 1 193 ? -34.533 -6.432 1.260 1.00 21.34 128 ASN A C 1
ATOM 665 O O . ASN A 1 193 ? -33.557 -5.672 1.195 1.00 20.31 128 ASN A O 1
ATOM 670 N N . VAL A 1 194 ? -34.522 -7.610 1.909 1.00 18.50 129 VAL A N 1
ATOM 671 C CA . VAL A 1 194 ? -33.343 -8.180 2.561 1.00 18.72 129 VAL A CA 1
ATOM 672 C C . VAL A 1 194 ? -32.163 -8.314 1.602 1.00 22.09 129 VAL A C 1
ATOM 673 O O . VAL A 1 194 ? -31.057 -7.854 1.906 1.00 21.33 129 VAL A O 1
ATOM 677 N N . GLN A 1 195 ? -32.418 -8.910 0.442 1.00 20.95 130 GLN A N 1
ATOM 678 C CA . GLN A 1 195 ? -31.411 -9.126 -0.602 1.00 21.14 130 GLN A CA 1
ATOM 679 C C . GLN A 1 195 ? -30.644 -7.861 -0.933 1.00 22.75 130 GLN A C 1
ATOM 680 O O . GLN A 1 195 ? -29.426 -7.879 -0.916 1.00 22.57 130 GLN A O 1
ATOM 686 N N . ASN A 1 196 ? -31.357 -6.760 -1.188 1.00 21.25 131 ASN A N 1
ATOM 687 C CA . ASN A 1 196 ? -30.739 -5.485 -1.535 1.00 21.56 131 ASN A CA 1
ATOM 688 C C . ASN A 1 196 ? -30.024 -4.865 -0.365 1.00 24.21 131 ASN A C 1
ATOM 689 O O . ASN A 1 196 ? -28.940 -4.330 -0.539 1.00 23.60 131 ASN A O 1
ATOM 694 N N . PHE A 1 197 ? -30.622 -4.933 0.835 1.00 21.05 132 PHE A N 1
ATOM 695 C CA . PHE A 1 197 ? -29.984 -4.401 2.034 1.00 20.07 132 PHE A CA 1
ATOM 696 C C . PHE A 1 197 ? -28.620 -5.086 2.306 1.00 23.35 132 PHE A C 1
ATOM 697 O O . PHE A 1 197 ? -27.614 -4.399 2.475 1.00 21.72 132 PHE A O 1
ATOM 705 N N . LEU A 1 198 ? -28.583 -6.420 2.276 1.00 20.78 133 LEU A N 1
ATOM 706 C CA . LEU A 1 198 ? -27.338 -7.187 2.503 1.00 20.19 133 LEU A CA 1
ATOM 707 C C . LEU A 1 198 ? -26.300 -7.003 1.377 1.00 23.04 133 LEU A C 1
ATOM 708 O O . LEU A 1 198 ? -25.128 -6.811 1.679 1.00 23.30 133 LEU A O 1
ATOM 713 N N . ALA A 1 199 ? -26.734 -6.988 0.089 1.00 19.50 134 ALA A N 1
ATOM 714 C CA . ALA A 1 199 ? -25.831 -6.770 -1.034 1.00 18.70 134 ALA A CA 1
ATOM 715 C C . ALA A 1 199 ? -25.267 -5.369 -0.952 1.00 23.53 134 ALA A C 1
ATOM 716 O O . ALA A 1 199 ? -24.079 -5.181 -1.230 1.00 23.58 134 ALA A O 1
ATOM 718 N N . VAL A 1 200 ? -26.111 -4.374 -0.555 1.00 19.59 135 VAL A N 1
ATOM 719 C CA . VAL A 1 200 ? -25.647 -2.985 -0.386 1.00 18.64 135 VAL A CA 1
ATOM 720 C C . VAL A 1 200 ? -24.520 -2.955 0.637 1.00 23.43 135 VAL A C 1
ATOM 721 O O . VAL A 1 200 ? -23.467 -2.387 0.365 1.00 24.94 135 VAL A O 1
ATOM 725 N N . ILE A 1 201 ? -24.716 -3.586 1.796 1.00 22.97 136 ILE A N 1
ATOM 726 C CA . ILE A 1 201 ? -23.679 -3.631 2.849 1.00 22.08 136 ILE A CA 1
ATOM 727 C C . ILE A 1 201 ? -22.363 -4.221 2.291 1.00 23.86 136 ILE A C 1
ATOM 728 O O . ILE A 1 201 ? -21.312 -3.622 2.467 1.00 22.45 136 ILE A O 1
ATOM 733 N N . LEU A 1 202 ? -22.456 -5.345 1.587 1.00 19.34 137 LEU A N 1
ATOM 734 C CA . LEU A 1 202 ? -21.305 -6.058 1.031 1.00 21.42 137 LEU A CA 1
ATOM 735 C C . LEU A 1 202 ? -20.655 -5.353 -0.176 1.00 28.71 137 LEU A C 1
ATOM 736 O O . LEU A 1 202 ? -19.486 -5.621 -0.481 1.00 28.90 137 LEU A O 1
ATOM 741 N N . GLY A 1 203 ? -21.386 -4.419 -0.793 1.00 24.43 138 GLY A N 1
ATOM 742 C CA . GLY A 1 203 ? -20.896 -3.657 -1.933 1.00 24.40 138 GLY A CA 1
ATOM 743 C C . GLY A 1 203 ? -20.988 -4.433 -3.227 1.00 27.86 138 GLY A C 1
ATOM 744 O O . GLY A 1 203 ? -20.217 -4.193 -4.158 1.00 27.78 138 GLY A O 1
ATOM 745 N N . ASN A 1 204 ? -21.946 -5.361 -3.293 1.00 25.88 139 ASN A N 1
ATOM 746 C CA . ASN A 1 204 ? -22.174 -6.209 -4.461 1.00 25.76 139 ASN A CA 1
ATOM 747 C C . ASN A 1 204 ? -23.325 -5.699 -5.334 1.00 27.57 139 ASN A C 1
ATOM 748 O O . ASN A 1 204 ? -24.490 -5.991 -5.058 1.00 26.82 139 ASN A O 1
ATOM 753 N N . LYS A 1 205 ? -22.981 -4.966 -6.419 1.00 24.21 140 LYS A N 1
ATOM 754 C CA . LYS A 1 205 ? -23.938 -4.400 -7.379 1.00 23.01 140 LYS A CA 1
ATOM 755 C C . LYS A 1 205 ? -24.623 -5.476 -8.215 1.00 26.88 140 LYS A C 1
ATOM 756 O O . LYS A 1 205 ? -25.728 -5.258 -8.730 1.00 24.98 140 LYS A O 1
ATOM 762 N N . THR A 1 206 ? -23.952 -6.633 -8.368 1.00 23.45 141 THR A N 1
ATOM 763 C CA . THR A 1 206 ? -24.458 -7.740 -9.176 1.00 24.09 141 THR A CA 1
ATOM 764 C C . THR A 1 206 ? -25.514 -8.597 -8.459 1.00 29.00 141 THR A C 1
ATOM 765 O O . THR A 1 206 ? -26.191 -9.384 -9.113 1.00 28.19 141 THR A O 1
ATOM 769 N N . ALA A 1 207 ? -25.623 -8.463 -7.128 1.00 26.72 142 ALA A N 1
ATOM 770 C CA . ALA A 1 207 ? -26.555 -9.229 -6.301 1.00 25.46 142 ALA A CA 1
ATOM 771 C C . ALA A 1 207 ? -27.893 -8.499 -6.016 1.00 30.37 142 ALA A C 1
ATOM 772 O O . ALA A 1 207 ? -28.718 -9.006 -5.263 1.00 30.06 142 ALA A O 1
ATOM 774 N N . LEU A 1 208 ? -28.122 -7.344 -6.647 1.00 27.43 143 LEU A N 1
ATOM 775 C CA . LEU A 1 208 ? -29.338 -6.531 -6.442 1.00 26.72 143 LEU A CA 1
ATOM 776 C C . LEU A 1 208 ? -30.521 -6.958 -7.299 1.00 32.95 143 LEU A C 1
ATOM 777 O O . LEU A 1 208 ? -30.321 -7.391 -8.423 1.00 34.68 143 LEU A O 1
ATOM 782 N N . THR A 1 209 ? -31.756 -6.832 -6.767 1.00 29.49 144 THR A N 1
ATOM 783 C CA . THR A 1 209 ? -33.007 -7.163 -7.481 1.00 28.47 144 THR A CA 1
ATOM 784 C C . THR A 1 209 ? -33.508 -5.967 -8.277 1.00 28.68 144 THR A C 1
ATOM 785 O O . THR A 1 209 ? -34.443 -6.101 -9.053 1.00 30.42 144 THR A O 1
ATOM 789 N N . GLY A 1 210 ? -32.933 -4.804 -8.017 1.00 24.42 145 GLY A N 1
ATOM 790 C CA . GLY A 1 210 ? -33.327 -3.533 -8.619 1.00 24.19 145 GLY A CA 1
ATOM 791 C C . GLY A 1 210 ? -32.709 -2.378 -7.857 1.00 27.47 145 GLY A C 1
ATOM 792 O O . GLY A 1 210 ? -31.784 -2.587 -7.083 1.00 28.45 145 GLY A O 1
ATOM 793 N N . GLY A 1 211 ? -33.195 -1.166 -8.094 1.00 22.25 146 GLY A N 1
ATOM 794 C CA . GLY A 1 211 ? -32.686 0.033 -7.447 1.00 21.45 146 GLY A CA 1
ATOM 795 C C . GLY A 1 211 ? -31.576 0.733 -8.196 1.00 25.82 146 GLY A C 1
ATOM 796 O O . GLY A 1 211 ? -31.231 0.347 -9.312 1.00 26.44 146 GLY A O 1
ATOM 797 N N . SER A 1 212 ? -31.029 1.793 -7.596 1.00 23.41 147 SER A N 1
ATOM 798 C CA . SER A 1 212 ? -30.001 2.625 -8.228 1.00 23.09 147 SER A CA 1
ATOM 799 C C . SER A 1 212 ? -28.666 1.901 -8.521 1.00 28.13 147 SER A C 1
ATOM 800 O O . SER A 1 212 ? -27.952 2.280 -9.471 1.00 26.46 147 SER A O 1
ATOM 803 N N . GLY A 1 213 ? -28.338 0.893 -7.698 1.00 22.41 148 GLY A N 1
ATOM 804 C CA . GLY A 1 213 ? -27.068 0.175 -7.820 1.00 19.77 148 GLY A CA 1
ATOM 805 C C . GLY A 1 213 ? -26.019 0.777 -6.901 1.00 23.28 148 GLY A C 1
ATOM 806 O O . GLY A 1 213 ? -24.894 0.280 -6.838 1.00 21.91 148 GLY A O 1
ATOM 807 N N . LYS A 1 214 ? -26.378 1.855 -6.164 1.00 20.22 149 LYS A N 1
ATOM 808 C CA . LYS A 1 214 ? -25.478 2.481 -5.183 1.00 19.86 149 LYS A CA 1
ATOM 809 C C . LYS A 1 214 ? -25.324 1.474 -4.033 1.00 24.98 149 LYS A C 1
ATOM 810 O O . LYS A 1 214 ? -26.313 0.919 -3.547 1.00 24.02 149 LYS A O 1
ATOM 816 N N . VAL A 1 215 ? -24.068 1.144 -3.698 1.00 22.96 150 VAL A N 1
ATOM 817 C CA . VAL A 1 215 ? -23.741 0.133 -2.678 1.00 21.16 150 VAL A CA 1
ATOM 818 C C . VAL A 1 215 ? -22.601 0.633 -1.824 1.00 25.07 150 VAL A C 1
ATOM 819 O O . VAL A 1 215 ? -21.970 1.641 -2.158 1.00 26.70 150 VAL A O 1
ATOM 823 N N . LEU A 1 216 ? -22.264 -0.123 -0.782 1.00 21.35 151 LEU A N 1
ATOM 824 C CA . LEU A 1 216 ? -21.107 0.195 0.049 1.00 20.16 151 LEU A CA 1
ATOM 825 C C . LEU A 1 216 ? -19.858 -0.414 -0.611 1.00 27.65 151 LEU A C 1
ATOM 826 O O . LEU A 1 216 ? -19.299 -1.408 -0.133 1.00 26.80 151 LEU A O 1
ATOM 831 N N . ASP A 1 217 ? -19.450 0.185 -1.743 1.00 27.78 152 ASP A N 1
ATOM 832 C CA . ASP A 1 217 ? -18.271 -0.197 -2.534 1.00 27.89 152 ASP A CA 1
ATOM 833 C C . ASP A 1 217 ? -17.137 0.573 -1.859 1.00 28.66 152 ASP A C 1
ATOM 834 O O . ASP A 1 217 ? -16.551 1.486 -2.414 1.00 28.33 152 ASP A O 1
ATOM 839 N N . THR A 1 218 ? -16.903 0.225 -0.597 1.00 24.55 153 THR A N 1
ATOM 840 C CA . THR A 1 218 ? -16.011 0.905 0.323 1.00 25.03 153 THR A CA 1
ATOM 841 C C . THR A 1 218 ? -14.576 0.381 0.271 1.00 30.71 153 THR A C 1
ATOM 842 O O . THR A 1 218 ? -14.330 -0.727 -0.187 1.00 30.61 153 THR A O 1
ATOM 846 N N . ARG A 1 219 ? -13.654 1.199 0.756 1.00 29.58 154 ARG A N 1
ATOM 847 C CA . ARG A 1 219 ? -12.213 0.948 0.830 1.00 30.92 154 ARG A CA 1
ATOM 848 C C . ARG A 1 219 ? -11.789 0.754 2.297 1.00 34.91 154 ARG A C 1
ATOM 849 O O . ARG A 1 219 ? -12.547 1.160 3.182 1.00 35.48 154 ARG A O 1
ATOM 857 N N . PRO A 1 220 ? -10.591 0.167 2.594 1.00 32.15 155 PRO A N 1
ATOM 858 C CA . PRO A 1 220 ? -10.226 -0.107 3.994 1.00 31.47 155 PRO A CA 1
ATOM 859 C C . PRO A 1 220 ? -10.186 1.068 4.980 1.00 32.57 155 PRO A C 1
ATOM 860 O O . PRO A 1 220 ? -10.316 0.829 6.175 1.00 31.28 155 PRO A O 1
ATOM 864 N N . ASN A 1 221 ? -9.981 2.299 4.527 1.00 28.68 156 ASN A N 1
ATOM 865 C CA . ASN A 1 221 ? -9.922 3.436 5.459 1.00 28.55 156 ASN A CA 1
ATOM 866 C C . ASN A 1 221 ? -11.273 4.158 5.595 1.00 30.44 156 ASN A C 1
ATOM 867 O O . ASN A 1 221 ? -11.364 5.186 6.266 1.00 29.76 156 ASN A O 1
ATOM 872 N N . ASP A 1 222 ? -12.330 3.601 4.975 1.00 26.67 157 ASP A N 1
ATOM 873 C CA . ASP A 1 222 ? -13.642 4.221 5.005 1.00 25.60 157 ASP A CA 1
ATOM 874 C C . ASP A 1 222 ? -14.396 4.037 6.319 1.00 29.16 157 ASP A C 1
ATOM 875 O O . ASP A 1 222 ? -14.118 3.105 7.078 1.00 27.06 157 ASP A O 1
ATOM 880 N N . HIS A 1 223 ? -15.333 4.969 6.582 1.00 28.28 158 HIS A N 1
ATOM 881 C CA . HIS A 1 223 ? -16.227 4.925 7.730 1.00 29.55 158 HIS A CA 1
ATOM 882 C C . HIS A 1 223 ? -17.623 4.652 7.221 1.00 30.16 158 HIS A C 1
ATOM 883 O O . HIS A 1 223 ? -18.020 5.182 6.178 1.00 28.55 158 HIS A O 1
ATOM 890 N N . ILE A 1 224 ? -18.349 3.777 7.927 1.00 25.13 159 ILE A N 1
ATOM 891 C CA . ILE A 1 224 ? -19.719 3.391 7.570 1.00 22.22 159 ILE A CA 1
ATOM 892 C C . ILE A 1 224 ? -20.680 3.720 8.704 1.00 25.02 159 ILE A C 1
ATOM 893 O O . ILE A 1 224 ? -20.397 3.431 9.865 1.00 26.07 159 ILE A O 1
ATOM 898 N N . PHE A 1 225 ? -21.802 4.342 8.365 1.00 20.68 160 PHE A N 1
ATOM 899 C CA . PHE A 1 225 ? -22.852 4.664 9.311 1.00 19.41 160 PHE A CA 1
ATOM 900 C C . PHE A 1 225 ? -24.119 4.019 8.795 1.00 23.97 160 PHE A C 1
ATOM 901 O O . PHE A 1 225 ? -24.581 4.349 7.708 1.00 23.71 160 PHE A O 1
ATOM 909 N N . ILE A 1 226 ? -24.620 3.031 9.522 1.00 19.73 161 ILE A N 1
ATOM 910 C CA . ILE A 1 226 ? -25.838 2.339 9.127 1.00 18.08 161 ILE A CA 1
ATOM 911 C C . ILE A 1 226 ? -26.905 2.735 10.111 1.00 22.36 161 ILE A C 1
ATOM 912 O O . ILE A 1 226 ? -26.725 2.612 11.309 1.00 22.14 161 ILE A O 1
ATOM 917 N N . TYR A 1 227 ? -28.028 3.208 9.596 1.00 20.82 162 TYR A N 1
ATOM 918 C CA . TYR A 1 227 ? -29.156 3.564 10.427 1.00 18.90 162 TYR A CA 1
ATOM 919 C C . TYR A 1 227 ? -30.421 2.846 9.958 1.00 23.52 162 TYR A C 1
ATOM 920 O O . TYR A 1 227 ? -30.892 3.052 8.831 1.00 22.35 162 TYR A O 1
ATOM 929 N N . TYR A 1 228 ? -30.929 1.965 10.825 1.00 18.83 163 TYR A N 1
ATOM 930 C CA . TYR A 1 228 ? -32.161 1.232 10.568 1.00 17.22 163 TYR A CA 1
ATOM 931 C C . TYR A 1 228 ? -33.289 1.797 11.471 1.00 20.62 163 TYR A C 1
ATOM 932 O O . TYR A 1 228 ? -33.106 1.936 12.686 1.00 19.79 163 TYR A O 1
ATOM 941 N N . THR A 1 229 ? -34.479 2.029 10.890 1.00 18.92 164 THR A N 1
ATOM 942 C CA . THR A 1 229 ? -35.626 2.440 11.696 1.00 18.58 164 THR A CA 1
ATOM 943 C C . THR A 1 229 ? -36.916 1.748 11.247 1.00 21.14 164 THR A C 1
ATOM 944 O O . THR A 1 229 ? -37.260 1.797 10.073 1.00 19.92 164 THR A O 1
ATOM 948 N N . ASP A 1 230 ? -37.642 1.123 12.190 1.00 17.94 165 ASP A N 1
ATOM 949 C CA . ASP A 1 230 ? -38.925 0.468 11.915 1.00 19.12 165 ASP A CA 1
ATOM 950 C C . ASP A 1 230 ? -39.417 -0.298 13.109 1.00 21.22 165 ASP A C 1
ATOM 951 O O . ASP A 1 230 ? -39.220 0.092 14.250 1.00 19.22 165 ASP A O 1
ATOM 956 N N . HIS A 1 231 ? -40.070 -1.404 12.801 1.00 18.76 166 HIS A N 1
ATOM 957 C CA . HIS A 1 231 ? -40.588 -2.379 13.714 1.00 20.31 166 HIS A CA 1
ATOM 958 C C . HIS A 1 231 ? -39.479 -3.412 13.892 1.00 24.60 166 HIS A C 1
ATOM 959 O O . HIS A 1 231 ? -38.736 -3.753 12.970 1.00 27.19 166 HIS A O 1
ATOM 966 N N . GLY A 1 232 ? -39.339 -3.837 15.102 1.00 20.38 167 GLY A N 1
ATOM 967 C CA . GLY A 1 232 ? -38.358 -4.837 15.439 1.00 20.41 167 GLY A CA 1
ATOM 968 C C . GLY A 1 232 ? -39.081 -5.872 16.227 1.00 22.93 167 GLY A C 1
ATOM 969 O O . GLY A 1 232 ? -40.152 -5.610 16.804 1.00 21.65 167 GLY A O 1
ATOM 970 N N . TYR A 1 233 ? -38.498 -7.061 16.207 1.00 19.09 168 TYR A N 1
ATOM 971 C CA . TYR A 1 233 ? -39.039 -8.223 16.861 1.00 17.11 168 TYR A CA 1
ATOM 972 C C . TYR A 1 233 ? -37.880 -9.001 17.425 1.00 17.81 168 TYR A C 1
ATOM 973 O O . TYR A 1 233 ? -36.735 -8.728 17.041 1.00 16.36 168 TYR A O 1
ATOM 982 N N . PRO A 1 234 ? -38.123 -9.957 18.336 1.00 15.25 169 PRO A N 1
ATOM 983 C CA . PRO A 1 234 ? -36.996 -10.758 18.858 1.00 16.06 169 PRO A CA 1
ATOM 984 C C . PRO A 1 234 ? -36.271 -11.464 17.691 1.00 18.12 169 PRO A C 1
ATOM 985 O O . PRO A 1 234 ? -36.889 -12.196 16.924 1.00 17.11 169 PRO A O 1
ATOM 989 N N . GLY A 1 235 ? -35.006 -11.114 17.510 1.00 15.65 170 GLY A N 1
ATOM 990 C CA . GLY A 1 235 ? -34.130 -11.650 16.470 1.00 16.27 170 GLY A CA 1
ATOM 991 C C . GLY A 1 235 ? -34.490 -11.330 15.037 1.00 20.98 170 GLY A C 1
ATOM 992 O O . GLY A 1 235 ? -33.910 -11.915 14.117 1.00 19.82 170 GLY A O 1
ATOM 993 N N . VAL A 1 236 ? -35.483 -10.428 14.817 1.00 19.46 171 VAL A N 1
ATOM 994 C CA . VAL A 1 236 ? -35.954 -10.088 13.468 1.00 18.26 171 VAL A CA 1
ATOM 995 C C . VAL A 1 236 ? -36.218 -8.598 13.296 1.00 20.75 171 VAL A C 1
ATOM 996 O O . VAL A 1 236 ? -36.937 -8.006 14.096 1.00 20.87 171 VAL A O 1
ATOM 1000 N N . LEU A 1 237 ? -35.718 -8.015 12.201 1.00 18.13 172 LEU A N 1
ATOM 1001 C CA . LEU A 1 237 ? -36.041 -6.640 11.855 1.00 18.52 172 LEU A CA 1
ATOM 1002 C C . LEU A 1 237 ? -37.046 -6.661 10.720 1.00 20.89 172 LEU A C 1
ATOM 1003 O O . LEU A 1 237 ? -36.908 -7.446 9.773 1.00 20.31 172 LEU A O 1
ATOM 1008 N N . GLY A 1 238 ? -38.039 -5.783 10.806 1.00 18.64 173 GLY A N 1
ATOM 1009 C CA . GLY A 1 238 ? -39.087 -5.702 9.787 1.00 16.58 173 GLY A CA 1
ATOM 1010 C C . GLY A 1 238 ? -38.606 -5.205 8.446 1.00 19.94 173 GLY A C 1
ATOM 1011 O O . GLY A 1 238 ? -37.607 -4.504 8.364 1.00 19.94 173 GLY A O 1
ATOM 1012 N N . MET A 1 239 ? -39.267 -5.638 7.377 1.00 18.34 174 MET A N 1
ATOM 1013 C CA . MET A 1 239 ? -39.010 -5.140 6.023 1.00 19.96 174 MET A CA 1
ATOM 1014 C C . MET A 1 239 ? -40.396 -4.714 5.538 1.00 23.23 174 MET A C 1
ATOM 1015 O O . MET A 1 239 ? -41.370 -5.183 6.114 1.00 18.84 174 MET A O 1
ATOM 1020 N N . PRO A 1 240 ? -40.534 -3.852 4.503 1.00 22.18 175 PRO A N 1
ATOM 1021 C CA . PRO A 1 240 ? -41.877 -3.463 4.055 1.00 21.00 175 PRO A CA 1
ATOM 1022 C C . PRO A 1 240 ? -42.709 -4.644 3.594 1.00 27.22 175 PRO A C 1
ATOM 1023 O O . PRO A 1 240 ? -43.904 -4.581 3.799 1.00 26.97 175 PRO A O 1
ATOM 1027 N N . THR A 1 241 ? -42.112 -5.747 3.138 1.00 25.81 176 THR A N 1
ATOM 1028 C CA . THR A 1 241 ? -42.846 -7.001 2.875 1.00 25.66 176 THR A CA 1
ATOM 1029 C C . THR A 1 241 ? -41.913 -8.135 3.274 1.00 26.16 176 THR A C 1
ATOM 1030 O O . THR A 1 241 ? -40.724 -7.922 3.454 1.00 24.36 176 THR A O 1
ATOM 1034 N N . GLU A 1 242 ? -42.461 -9.321 3.419 1.00 24.64 177 GLU A N 1
ATOM 1035 C CA . GLU A 1 242 ? -41.734 -10.542 3.730 1.00 23.80 177 GLU A CA 1
ATOM 1036 C C . GLU A 1 242 ? -40.787 -10.906 2.547 1.00 24.43 177 GLU A C 1
ATOM 1037 O O . GLU A 1 242 ? -41.084 -10.577 1.409 1.00 23.31 177 GLU A O 1
ATOM 1043 N N . PRO A 1 243 ? -39.637 -11.543 2.809 1.00 20.21 178 PRO A N 1
ATOM 1044 C CA . PRO A 1 243 ? -39.189 -12.003 4.125 1.00 18.73 178 PRO A CA 1
ATOM 1045 C C . PRO A 1 243 ? -38.560 -10.871 4.924 1.00 21.93 178 PRO A C 1
ATOM 1046 O O . PRO A 1 243 ? -38.016 -9.877 4.390 1.00 19.36 178 PRO A O 1
ATOM 1050 N N . TYR A 1 244 ? -38.666 -11.014 6.225 1.00 19.88 179 TYR A N 1
ATOM 1051 C CA . TYR A 1 244 ? -38.123 -10.030 7.142 1.00 20.41 179 TYR A CA 1
ATOM 1052 C C . TYR A 1 244 ? -36.630 -10.289 7.323 1.00 22.68 179 TYR A C 1
ATOM 1053 O O . TYR A 1 244 ? -36.127 -11.295 6.823 1.00 20.96 179 TYR A O 1
ATOM 1062 N N . LEU A 1 245 ? -35.913 -9.370 7.978 1.00 19.15 180 LEU A N 1
ATOM 1063 C CA . LEU A 1 245 ? -34.494 -9.505 8.177 1.00 18.69 180 LEU A CA 1
ATOM 1064 C C . LEU A 1 245 ? -34.174 -10.248 9.494 1.00 22.44 180 LEU A C 1
ATOM 1065 O O . LEU A 1 245 ? -34.340 -9.694 10.574 1.00 22.27 180 LEU A O 1
ATOM 1070 N N . TYR A 1 246 ? -33.681 -11.477 9.377 1.00 17.80 181 TYR A N 1
ATOM 1071 C CA . TYR A 1 246 ? -33.303 -12.296 10.527 1.00 18.00 181 TYR A CA 1
ATOM 1072 C C . TYR A 1 246 ? -31.929 -11.898 10.984 1.00 21.95 181 TYR A C 1
ATOM 1073 O O . TYR A 1 246 ? -31.067 -11.616 10.150 1.00 20.97 181 TYR A O 1
ATOM 1082 N N . ALA A 1 247 ? -31.752 -11.785 12.301 1.00 18.36 182 ALA A N 1
ATOM 1083 C CA . ALA A 1 247 ? -30.512 -11.351 12.947 1.00 18.63 182 ALA A CA 1
ATOM 1084 C C . ALA A 1 247 ? -29.259 -12.100 12.485 1.00 23.72 182 ALA A C 1
ATOM 1085 O O . ALA A 1 247 ? -28.256 -11.437 12.210 1.00 23.33 182 ALA A O 1
ATOM 1087 N N . ASN A 1 248 ? -29.325 -13.446 12.326 1.00 19.23 183 ASN A N 1
ATOM 1088 C CA . ASN A 1 248 ? -28.150 -14.216 11.908 1.00 19.29 183 ASN A CA 1
ATOM 1089 C C . ASN A 1 248 ? -27.645 -13.801 10.537 1.00 22.18 183 ASN A C 1
ATOM 1090 O O . ASN A 1 248 ? -26.435 -13.699 10.362 1.00 24.01 183 ASN A O 1
ATOM 1095 N N . ASP A 1 249 ? -28.556 -13.529 9.579 1.00 18.94 184 ASP A N 1
ATOM 1096 C CA . ASP A 1 249 ? -28.177 -13.110 8.232 1.00 17.94 184 ASP A CA 1
ATOM 1097 C C . ASP A 1 249 ? -27.520 -11.760 8.243 1.00 23.36 184 ASP A C 1
ATOM 1098 O O . ASP A 1 249 ? -26.568 -11.554 7.498 1.00 24.55 184 ASP A O 1
ATOM 1103 N N . LEU A 1 250 ? -28.013 -10.833 9.082 1.00 21.01 185 LEU A N 1
ATOM 1104 C CA . LEU A 1 250 ? -27.427 -9.501 9.208 1.00 20.29 185 LEU A CA 1
ATOM 1105 C C . LEU A 1 250 ? -26.009 -9.591 9.814 1.00 22.08 185 LEU A C 1
ATOM 1106 O O . LEU A 1 250 ? -25.080 -8.943 9.318 1.00 19.11 185 LEU A O 1
ATOM 1111 N N . ILE A 1 251 ? -25.866 -10.362 10.888 1.00 20.26 186 ILE A N 1
ATOM 1112 C CA . ILE A 1 251 ? -24.583 -10.527 11.590 1.00 20.00 186 ILE A CA 1
ATOM 1113 C C . ILE A 1 251 ? -23.565 -11.227 10.677 1.00 25.08 186 ILE A C 1
ATOM 1114 O O . ILE A 1 251 ? -22.428 -10.763 10.588 1.00 25.26 186 ILE A O 1
ATOM 1119 N N . ASP A 1 252 ? -24.000 -12.290 9.955 1.00 20.87 187 ASP A N 1
ATOM 1120 C CA . ASP A 1 252 ? -23.165 -12.991 8.985 1.00 21.03 187 ASP A CA 1
ATOM 1121 C C . ASP A 1 252 ? -22.672 -12.032 7.930 1.00 25.39 187 ASP A C 1
ATOM 1122 O O . ASP A 1 252 ? -21.510 -12.098 7.565 1.00 26.18 187 ASP A O 1
ATOM 1127 N N . THR A 1 253 ? -23.549 -11.105 7.473 1.00 23.90 188 THR A N 1
ATOM 1128 C CA . THR A 1 253 ? -23.231 -10.077 6.476 1.00 21.89 188 THR A CA 1
ATOM 1129 C C . THR A 1 253 ? -22.161 -9.127 7.006 1.00 22.77 188 THR A C 1
ATOM 1130 O O . THR A 1 253 ? -21.228 -8.816 6.269 1.00 23.58 188 THR A O 1
ATOM 1134 N N . LEU A 1 254 ? -22.287 -8.685 8.268 1.00 17.34 189 LEU A N 1
ATOM 1135 C CA . LEU A 1 254 ? -21.308 -7.768 8.888 1.00 17.58 189 LEU A CA 1
ATOM 1136 C C . LEU A 1 254 ? -19.960 -8.502 9.100 1.00 26.08 189 LEU A C 1
ATOM 1137 O O . LEU A 1 254 ? -18.910 -7.873 8.951 1.00 25.76 189 LEU A O 1
ATOM 1142 N N . LYS A 1 255 ? -20.005 -9.840 9.419 1.00 23.49 190 LYS A N 1
ATOM 1143 C CA . LYS A 1 255 ? -18.808 -10.691 9.574 1.00 23.19 190 LYS A CA 1
ATOM 1144 C C . LYS A 1 255 ? -18.106 -10.803 8.206 1.00 26.82 190 LYS A C 1
ATOM 1145 O O . LYS A 1 255 ? -16.898 -10.585 8.129 1.00 26.26 190 LYS A O 1
ATOM 1151 N N . LYS A 1 256 ? -18.883 -11.052 7.123 1.00 24.41 191 LYS A N 1
ATOM 1152 C CA . LYS A 1 256 ? -18.386 -11.120 5.738 1.00 24.08 191 LYS A CA 1
ATOM 1153 C C . LYS A 1 256 ? -17.771 -9.780 5.319 1.00 28.97 191 LYS A C 1
ATOM 1154 O O . LYS A 1 256 ? -16.667 -9.772 4.776 1.00 29.05 191 LYS A O 1
ATOM 1160 N N . LYS A 1 257 ? -18.458 -8.649 5.626 1.00 25.45 192 LYS A N 1
ATOM 1161 C CA . LYS A 1 257 ? -18.002 -7.289 5.356 1.00 24.93 192 LYS A CA 1
ATOM 1162 C C . LYS A 1 257 ? -16.618 -7.066 6.026 1.00 31.06 192 LYS A C 1
ATOM 1163 O O . LYS A 1 257 ? -15.702 -6.540 5.383 1.00 29.14 192 LYS A O 1
ATOM 1169 N N . HIS A 1 258 ? -16.483 -7.498 7.307 1.00 27.04 193 HIS A N 1
ATOM 1170 C CA . HIS A 1 258 ? -15.250 -7.401 8.075 1.00 26.78 193 HIS A CA 1
ATOM 1171 C C . HIS A 1 258 ? -14.139 -8.220 7.423 1.00 31.59 193 HIS A C 1
ATOM 1172 O O . HIS A 1 258 ? -13.034 -7.718 7.268 1.00 31.03 193 HIS A O 1
ATOM 1179 N N . ALA A 1 259 ? -14.454 -9.480 7.027 1.00 28.67 194 ALA A N 1
ATOM 1180 C CA . ALA A 1 259 ? -13.548 -10.410 6.350 1.00 28.93 194 ALA A CA 1
ATOM 1181 C C . ALA A 1 259 ? -12.954 -9.782 5.065 1.00 32.84 194 ALA A C 1
ATOM 1182 O O . ALA A 1 259 ? -11.788 -10.011 4.763 1.00 32.27 194 ALA A O 1
ATOM 1184 N N . LEU A 1 260 ? -13.750 -8.968 4.346 1.00 29.93 195 LEU A N 1
ATOM 1185 C CA . LEU A 1 260 ? -13.337 -8.249 3.132 1.00 29.74 195 LEU A CA 1
ATOM 1186 C C . LEU A 1 260 ? -12.366 -7.110 3.462 1.00 34.04 195 LEU A C 1
ATOM 1187 O O . LEU A 1 260 ? -11.627 -6.685 2.586 1.00 36.24 195 LEU A O 1
ATOM 1192 N N . GLY A 1 261 ? -12.388 -6.632 4.707 1.00 29.31 196 GLY A N 1
ATOM 1193 C CA . GLY A 1 261 ? -11.538 -5.561 5.214 1.00 27.32 196 GLY A CA 1
ATOM 1194 C C . GLY A 1 261 ? -11.786 -4.208 4.589 1.00 30.35 196 GLY A C 1
ATOM 1195 O O . GLY A 1 261 ? -10.901 -3.357 4.602 1.00 29.82 196 GLY A O 1
ATOM 1196 N N . THR A 1 262 ? -13.012 -3.971 4.090 1.00 26.28 197 THR A N 1
ATOM 1197 C CA . THR A 1 262 ? -13.366 -2.765 3.345 1.00 24.55 197 THR A CA 1
ATOM 1198 C C . THR A 1 262 ? -13.931 -1.608 4.178 1.00 28.67 197 THR A C 1
ATOM 1199 O O . THR A 1 262 ? -14.762 -0.854 3.679 1.00 28.66 197 THR A O 1
ATOM 1203 N N . TYR A 1 263 ? -13.412 -1.393 5.397 1.00 25.14 198 TYR A N 1
ATOM 1204 C CA . TYR A 1 263 ? -13.779 -0.271 6.271 1.00 24.37 198 TYR A CA 1
ATOM 1205 C C . TYR A 1 263 ? -12.880 -0.275 7.459 1.00 26.91 198 TYR A C 1
ATOM 1206 O O . TYR A 1 263 ? -12.372 -1.326 7.841 1.00 25.36 198 TYR A O 1
ATOM 1215 N N . GLU A 1 264 ? -12.775 0.884 8.100 1.00 25.76 199 GLU A N 1
AT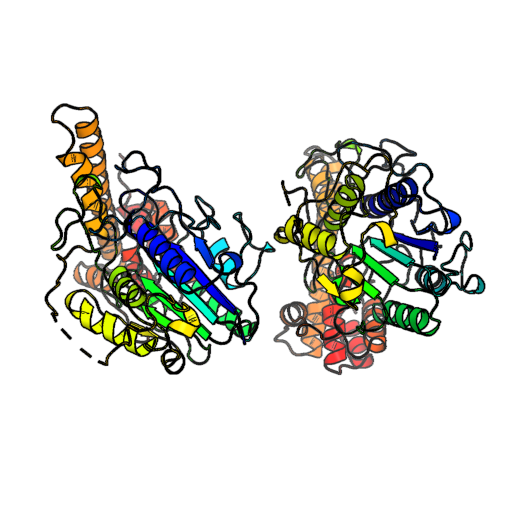OM 1216 C CA . GLU A 1 264 ? -11.973 1.107 9.295 1.00 26.56 199 GLU A CA 1
ATOM 1217 C C . GLU A 1 264 ? -12.906 1.072 10.526 1.00 31.17 199 GLU A C 1
ATOM 1218 O O . GLU A 1 264 ? -12.541 0.526 11.564 1.00 32.12 199 GLU A O 1
ATOM 1224 N N . GLY A 1 265 ? -14.064 1.708 10.401 1.00 25.13 200 GLY A N 1
ATOM 1225 C CA . GLY A 1 265 ? -15.047 1.819 11.464 1.00 24.33 200 GLY A CA 1
ATOM 1226 C C . GLY A 1 265 ? -16.448 1.780 10.895 1.00 28.11 200 GLY A C 1
ATOM 1227 O O . GLY A 1 265 ? -16.718 2.378 9.848 1.00 28.25 200 GLY A O 1
ATOM 1228 N N . LEU A 1 266 ? -17.324 1.008 11.543 1.00 22.40 201 LEU A N 1
ATOM 1229 C CA . LEU A 1 266 ? -18.718 0.866 11.149 1.00 21.43 201 LEU A CA 1
ATOM 1230 C C . LEU A 1 266 ? -19.585 1.102 12.400 1.00 25.30 201 LEU A C 1
ATOM 1231 O O . LEU A 1 266 ? -19.378 0.472 13.439 1.00 24.62 201 LEU A O 1
ATOM 1236 N N . VAL A 1 267 ? -20.540 2.034 12.280 1.00 21.57 202 VAL A N 1
ATOM 1237 C CA . VAL A 1 267 ? -21.471 2.429 13.340 1.00 18.93 202 VAL A CA 1
ATOM 1238 C C . VAL A 1 267 ? -22.862 2.042 12.881 1.00 21.27 202 VAL A C 1
ATOM 1239 O O . VAL A 1 267 ? -23.236 2.347 11.753 1.00 19.50 202 VAL A O 1
ATOM 1243 N N . PHE A 1 268 ? -23.605 1.336 13.735 1.00 17.37 203 PHE A N 1
ATOM 1244 C CA . PHE A 1 268 ? -24.941 0.862 13.382 1.00 17.79 203 PHE A CA 1
ATOM 1245 C C . PHE A 1 268 ? -25.946 1.334 14.449 1.00 21.40 203 PHE A C 1
ATOM 1246 O O . PHE A 1 268 ? -25.839 0.934 15.597 1.00 21.11 203 PHE A O 1
ATOM 1254 N N . TYR A 1 269 ? -26.902 2.208 14.061 1.00 18.38 204 TYR A N 1
ATOM 1255 C CA . TYR A 1 269 ? -27.949 2.693 14.970 1.00 18.43 204 TYR A CA 1
ATOM 1256 C C . TYR A 1 269 ? -29.223 1.949 14.593 1.00 21.50 204 TYR A C 1
ATOM 1257 O O . TYR A 1 269 ? -29.581 1.896 13.407 1.00 21.00 204 TYR A O 1
ATOM 1266 N N . VAL A 1 270 ? -29.884 1.343 15.593 1.00 18.43 205 VAL A N 1
ATOM 1267 C CA . VAL A 1 270 ? -31.092 0.548 15.371 1.00 18.32 205 VAL A CA 1
ATOM 1268 C C . VAL A 1 270 ? -32.270 1.043 16.192 1.00 23.40 205 VAL A C 1
ATOM 1269 O O . VAL A 1 270 ? -32.309 0.899 17.428 1.00 22.42 205 VAL A O 1
ATOM 1273 N N . GLU A 1 271 ? -33.244 1.619 15.465 1.00 20.61 206 GLU A N 1
ATOM 1274 C CA . GLU A 1 271 ? -34.499 2.071 16.005 1.00 19.14 206 GLU A CA 1
ATOM 1275 C C . GLU A 1 271 ? -35.526 0.946 15.759 1.00 22.91 206 GLU A C 1
ATOM 1276 O O . GLU A 1 271 ? -35.992 0.757 14.633 1.00 22.59 206 GLU A O 1
ATOM 1282 N N . ALA A 1 272 ? -35.858 0.199 16.814 1.00 19.14 207 ALA A N 1
ATOM 1283 C CA . ALA A 1 272 ? -36.844 -0.880 16.743 1.00 20.51 207 ALA A CA 1
ATOM 1284 C C . ALA A 1 272 ? -37.021 -1.484 18.124 1.00 23.53 207 ALA A C 1
ATOM 1285 O O . ALA A 1 272 ? -36.090 -1.517 18.913 1.00 22.92 207 ALA A O 1
ATOM 1287 N N . CYS A 1 273 ? -38.189 -2.037 18.363 1.00 20.10 208 CYS A N 1
ATOM 1288 C CA . CYS A 1 273 ? -38.500 -2.793 19.558 1.00 20.60 208 CYS A CA 1
ATOM 1289 C C . CYS A 1 273 ? -37.521 -3.960 19.603 1.00 21.37 208 CYS A C 1
ATOM 1290 O O . CYS A 1 273 ? -37.159 -4.489 18.544 1.00 20.05 208 CYS A O 1
ATOM 1293 N N . GLU A 1 274 ? -37.142 -4.395 20.813 1.00 21.07 209 GLU A N 1
ATOM 1294 C CA . GLU A 1 274 ? -36.316 -5.611 21.013 1.00 21.83 209 GLU A CA 1
ATOM 1295 C C . GLU A 1 274 ? -35.013 -5.625 20.183 1.00 25.65 209 GLU A C 1
ATOM 1296 O O . GLU A 1 274 ? -34.489 -6.705 19.927 1.00 25.35 209 GLU A O 1
ATOM 1302 N N . SER A 1 275 ? -34.509 -4.443 19.733 1.00 21.02 210 SER A N 1
ATOM 1303 C CA . SER A 1 275 ? -33.352 -4.337 18.831 1.00 19.62 210 SER A CA 1
ATOM 1304 C C . SER A 1 275 ? -32.051 -4.856 19.420 1.00 21.91 210 SER A C 1
ATOM 1305 O O . SER A 1 275 ? -31.163 -5.231 18.647 1.00 21.31 210 SER A O 1
ATOM 1308 N N . ALA A 1 276 ? -31.933 -4.946 20.765 1.00 21.26 211 ALA A N 1
ATOM 1309 C CA . ALA A 1 276 ? -30.732 -5.527 21.387 1.00 19.67 211 ALA A CA 1
ATOM 1310 C C . ALA A 1 276 ? -30.622 -6.994 20.955 1.00 21.21 211 ALA A C 1
ATOM 1311 O O . ALA A 1 276 ? -29.522 -7.474 20.755 1.00 22.05 211 ALA A O 1
ATOM 1313 N N . SER A 1 277 ? -31.767 -7.680 20.767 1.00 17.84 212 SER A N 1
ATOM 1314 C CA . SER A 1 277 ? -31.841 -9.102 20.348 1.00 17.24 212 SER A CA 1
ATOM 1315 C C . SER A 1 277 ? -31.292 -9.362 18.947 1.00 21.59 212 SER A C 1
ATOM 1316 O O . SER A 1 277 ? -31.124 -10.517 18.565 1.00 23.18 212 SER A O 1
ATOM 1319 N N . ILE A 1 278 ? -31.028 -8.317 18.168 1.00 19.80 213 ILE A N 1
ATOM 1320 C CA . ILE A 1 278 ? -30.438 -8.493 16.826 1.00 20.08 213 ILE A CA 1
ATOM 1321 C C . ILE A 1 278 ? -28.908 -8.761 16.974 1.00 23.00 213 ILE A C 1
ATOM 1322 O O . ILE A 1 278 ? -28.280 -9.381 16.103 1.00 21.66 213 ILE A O 1
ATOM 1327 N N . PHE A 1 279 ? -28.321 -8.255 18.056 1.00 19.78 214 PHE A N 1
ATOM 1328 C CA . PHE A 1 279 ? -26.879 -8.331 18.267 1.00 20.46 214 PHE A CA 1
ATOM 1329 C C . PHE A 1 279 ? -26.480 -9.188 19.453 1.00 26.26 214 PHE A C 1
ATOM 1330 O O . PHE A 1 279 ? -25.423 -9.807 19.407 1.00 27.39 214 PHE A O 1
ATOM 1338 N N . GLU A 1 280 ? -27.326 -9.258 20.499 1.00 22.69 215 GLU A N 1
ATOM 1339 C CA . GLU A 1 280 ? -27.059 -10.035 21.704 1.00 22.72 215 GLU A CA 1
ATOM 1340 C C . GLU A 1 280 ? -26.756 -11.514 21.414 1.00 26.09 215 GLU A C 1
ATOM 1341 O O . GLU A 1 280 ? -27.532 -12.180 20.744 1.00 24.68 215 GLU A O 1
ATOM 1347 N N . GLY A 1 281 ? -25.593 -11.985 21.867 1.00 23.27 216 GLY A N 1
ATOM 1348 C CA . GLY A 1 281 ? -25.156 -13.362 21.652 1.00 23.03 216 GLY A CA 1
ATOM 1349 C C . GLY A 1 281 ? -24.807 -13.702 20.220 1.00 27.27 216 GLY A C 1
ATOM 1350 O O . GLY A 1 281 ? -24.603 -14.881 19.900 1.00 27.91 216 GLY A O 1
ATOM 1351 N N . LEU A 1 282 ? -24.724 -12.672 19.342 1.00 23.21 217 LEU A N 1
ATOM 1352 C CA . LEU A 1 282 ? -24.419 -12.892 17.933 1.00 22.94 217 LEU A CA 1
ATOM 1353 C C . LEU A 1 282 ? -23.259 -12.070 17.440 1.00 27.09 217 LEU A C 1
ATOM 1354 O O . LEU A 1 282 ? -22.412 -12.593 16.724 1.00 28.05 217 LEU A O 1
ATOM 1359 N N . LEU A 1 283 ? -23.235 -10.783 17.771 1.00 23.80 218 LEU A N 1
ATOM 1360 C CA . LEU A 1 283 ? -22.191 -9.890 17.284 1.00 23.97 218 LEU A CA 1
ATOM 1361 C C . LEU A 1 283 ? -20.863 -10.078 18.033 1.00 28.00 218 LEU A C 1
ATOM 1362 O O . LEU A 1 283 ? -20.782 -9.783 19.214 1.00 27.17 218 LEU A O 1
ATOM 1367 N N . PRO A 1 284 ? -19.787 -10.536 17.378 1.00 27.51 219 PRO A N 1
ATOM 1368 C CA . PRO A 1 284 ? -18.508 -10.645 18.112 1.00 28.28 219 PRO A CA 1
ATOM 1369 C C . PRO A 1 284 ? -17.820 -9.292 18.254 1.00 34.75 219 PRO A C 1
ATOM 1370 O O . PRO A 1 284 ? -18.185 -8.319 17.591 1.00 35.63 219 PRO A O 1
ATOM 1374 N N . ASP A 1 285 ? -16.791 -9.251 19.095 1.00 32.17 220 ASP A N 1
ATOM 1375 C CA . ASP A 1 285 ? -15.883 -8.112 19.226 1.00 32.71 220 ASP A CA 1
ATOM 1376 C C . ASP A 1 285 ? -14.838 -8.238 18.093 1.00 34.25 220 ASP A C 1
ATOM 1377 O O . ASP A 1 285 ? -14.743 -9.293 17.452 1.00 33.00 220 ASP A O 1
ATOM 1382 N N . GLY A 1 286 ? -14.023 -7.203 17.914 1.00 30.95 221 GLY A N 1
ATOM 1383 C CA . GLY A 1 286 ? -12.923 -7.191 16.945 1.00 30.43 221 GLY A CA 1
ATOM 1384 C C . GLY A 1 286 ? -13.305 -6.991 15.499 1.00 35.32 221 GLY A C 1
ATOM 1385 O O . GLY A 1 286 ? -12.467 -7.132 14.601 1.00 37.26 221 GLY A O 1
ATOM 1386 N N . LEU A 1 287 ? -14.558 -6.651 15.243 1.00 29.88 222 LEU A N 1
ATOM 1387 C CA . LEU A 1 287 ? -14.996 -6.426 13.863 1.00 27.33 222 LEU A CA 1
ATOM 1388 C C . LEU A 1 287 ? -14.925 -4.940 13.518 1.00 26.99 222 LEU A C 1
ATOM 1389 O O . LEU A 1 287 ? -15.284 -4.606 12.405 1.00 28.30 222 LEU A O 1
ATOM 1394 N N . ASN A 1 288 ? -14.514 -4.040 14.458 1.00 21.38 223 ASN A N 1
ATOM 1395 C CA . ASN A 1 288 ? -14.508 -2.565 14.296 1.00 21.43 223 ASN A CA 1
ATOM 1396 C C . ASN A 1 288 ? -15.943 -2.028 14.041 1.00 24.36 223 ASN A C 1
ATOM 1397 O O . ASN A 1 288 ? -16.161 -1.084 13.286 1.00 22.37 223 ASN A O 1
ATOM 1402 N N . ILE A 1 289 ? -16.913 -2.669 14.694 1.00 21.44 224 ILE A N 1
ATOM 1403 C CA . ILE A 1 289 ? -18.327 -2.343 14.605 1.00 20.85 224 ILE A CA 1
ATOM 1404 C C . ILE A 1 289 ? -18.801 -1.938 15.973 1.00 25.21 224 ILE A C 1
ATOM 1405 O O . ILE A 1 289 ? -18.618 -2.684 16.932 1.00 24.27 224 ILE A O 1
ATOM 1410 N N . TYR A 1 290 ? -19.386 -0.728 16.051 1.00 21.84 225 TYR A N 1
ATOM 1411 C CA . TYR A 1 290 ? -20.011 -0.229 17.252 1.00 21.34 225 TYR A CA 1
ATOM 1412 C C . TYR A 1 290 ? -21.523 -0.133 16.946 1.00 25.98 225 TYR A C 1
ATOM 1413 O O . TYR A 1 290 ? -21.923 0.473 15.950 1.00 25.94 225 TYR A O 1
ATOM 1422 N N . VAL A 1 291 ? -22.350 -0.719 17.816 1.00 21.14 226 VAL A N 1
ATOM 1423 C CA . VAL A 1 291 ? -23.795 -0.745 17.651 1.00 19.27 226 VAL A CA 1
ATOM 1424 C C . VAL A 1 291 ? -24.492 -0.044 18.788 1.00 22.85 226 VAL A C 1
ATOM 1425 O O . VAL A 1 291 ? -24.149 -0.266 19.941 1.00 21.14 226 VAL A O 1
ATOM 1429 N N . SER A 1 292 ? -25.519 0.760 18.462 1.00 21.34 227 SER A N 1
ATOM 1430 C CA . SER A 1 292 ? -26.398 1.394 19.448 1.00 20.64 227 SER A CA 1
ATOM 1431 C C . SER A 1 292 ? -27.834 0.956 19.088 1.00 24.57 227 SER A C 1
ATOM 1432 O O . SER A 1 292 ? -28.230 1.120 17.940 1.00 21.88 227 SER A O 1
ATOM 1435 N N . THR A 1 293 ? -28.598 0.402 20.064 1.00 19.55 228 THR A N 1
ATOM 1436 C CA . THR A 1 293 ? -29.980 -0.036 19.838 1.00 19.35 228 THR A CA 1
ATOM 1437 C C . THR A 1 293 ? -30.942 0.744 20.735 1.00 21.01 228 THR A C 1
ATOM 1438 O O . THR A 1 293 ? -30.616 1.056 21.870 1.00 20.69 228 THR A O 1
ATOM 1442 N N . ALA A 1 294 ? -32.139 1.007 20.240 1.00 19.11 229 ALA A N 1
ATOM 1443 C CA . ALA A 1 294 ? -33.180 1.767 20.947 1.00 17.92 229 ALA A CA 1
ATOM 1444 C C . ALA A 1 294 ? -33.725 1.083 22.187 1.00 21.11 229 ALA A C 1
ATOM 1445 O O . ALA A 1 294 ? -34.071 1.760 23.147 1.00 19.39 229 ALA A O 1
ATOM 1447 N N . ALA A 1 295 ? -33.854 -0.252 22.146 1.00 18.45 230 ALA A N 1
ATOM 1448 C CA . ALA A 1 295 ? -34.565 -1.007 23.152 1.00 19.38 230 ALA A CA 1
ATOM 1449 C C . ALA A 1 295 ? -34.008 -2.401 23.355 1.00 25.79 230 ALA A C 1
ATOM 1450 O O . ALA A 1 295 ? -33.598 -3.070 22.405 1.00 26.58 230 ALA A O 1
ATOM 1452 N N . LYS A 1 296 ? -34.068 -2.867 24.588 1.00 20.77 231 LYS A N 1
ATOM 1453 C CA . LYS A 1 296 ? -33.508 -4.168 24.909 1.00 21.61 231 LYS A CA 1
ATOM 1454 C C . LYS A 1 296 ? -34.528 -5.277 24.677 1.00 28.76 231 LYS A C 1
ATOM 1455 O O . LYS A 1 296 ? -35.674 -4.977 24.382 1.00 29.82 231 LYS A O 1
ATOM 1461 N N . ALA A 1 297 ? -34.131 -6.539 24.808 1.00 28.05 232 ALA A N 1
ATOM 1462 C CA . ALA A 1 297 ? -35.033 -7.701 24.682 1.00 28.46 232 ALA A CA 1
ATOM 1463 C C . ALA A 1 297 ? -36.192 -7.554 25.681 1.00 31.29 232 ALA A C 1
ATOM 1464 O O . ALA A 1 297 ? -35.983 -7.165 26.839 1.00 30.66 232 ALA A O 1
ATOM 1466 N N . GLY A 1 298 ? -37.407 -7.783 25.199 1.00 26.40 233 GLY A N 1
ATOM 1467 C CA . GLY A 1 298 ? -38.628 -7.652 25.980 1.00 26.49 233 GLY A CA 1
ATOM 1468 C C . GLY A 1 298 ? -39.163 -6.241 26.056 1.00 32.87 233 GLY A C 1
ATOM 1469 O O . GLY A 1 298 ? -40.179 -5.998 26.701 1.00 33.60 233 GLY A O 1
ATOM 1470 N N . GLU A 1 299 ? -38.485 -5.287 25.399 1.00 29.80 234 GLU A N 1
ATOM 1471 C CA . GLU A 1 299 ? -38.905 -3.886 25.435 1.00 28.61 234 GLU A CA 1
ATOM 1472 C C . GLU A 1 299 ? -39.362 -3.379 24.066 1.00 28.39 234 GLU A C 1
ATOM 1473 O O . GLU A 1 299 ? -38.669 -3.568 23.055 1.00 26.78 234 GLU A O 1
ATOM 1479 N N . GLY A 1 300 ? -40.413 -2.596 24.100 1.00 26.07 235 GLY A N 1
ATOM 1480 C CA . GLY A 1 300 ? -40.919 -1.901 22.928 1.00 27.28 235 GLY A CA 1
ATOM 1481 C C . GLY A 1 300 ? -40.293 -0.530 22.811 1.00 32.02 235 GLY A C 1
ATOM 1482 O O . GLY A 1 300 ? -39.988 0.099 23.834 1.00 32.78 235 GLY A O 1
ATOM 1483 N N . SER A 1 301 ? -40.056 -0.053 21.572 1.00 27.71 236 SER A N 1
ATOM 1484 C CA . SER A 1 301 ? -39.496 1.289 21.459 1.00 25.90 236 SER A CA 1
ATOM 1485 C C . SER A 1 301 ? -40.652 2.305 21.377 1.00 27.33 236 SER A C 1
ATOM 1486 O O . SER A 1 301 ? -41.786 1.956 21.036 1.00 26.61 236 SER A O 1
ATOM 1489 N N . TRP A 1 302 ? -40.388 3.532 21.773 1.00 23.17 237 TRP A N 1
ATOM 1490 C CA . TRP A 1 302 ? -41.425 4.565 21.806 1.00 23.72 237 TRP A CA 1
ATOM 1491 C C . TRP A 1 302 ? -41.399 5.419 20.549 1.00 21.33 237 TRP A C 1
ATOM 1492 O O . TRP A 1 302 ? -40.349 5.632 19.928 1.00 19.28 237 TRP A O 1
ATOM 1503 N N . VAL A 1 303 ? -42.538 5.959 20.226 1.00 17.68 238 VAL A N 1
ATOM 1504 C CA . VAL A 1 303 ? -42.624 6.858 19.103 1.00 18.25 238 VAL A CA 1
ATOM 1505 C C . VAL A 1 303 ? -42.645 8.279 19.655 1.00 27.80 238 VAL A C 1
ATOM 1506 O O . VAL A 1 303 ? -42.795 8.495 20.851 1.00 29.54 238 VAL A O 1
ATOM 1510 N N . ALA A 1 304 ? -42.531 9.246 18.796 1.00 26.48 239 ALA A N 1
ATOM 1511 C CA . ALA A 1 304 ? -42.533 10.607 19.276 1.00 26.36 239 ALA A CA 1
ATOM 1512 C C . ALA A 1 304 ? -43.335 11.417 18.288 1.00 29.46 239 ALA A C 1
ATOM 1513 O O . ALA A 1 304 ? -43.558 10.970 17.161 1.00 28.16 239 ALA A O 1
ATOM 1515 N N . TYR A 1 305 ? -43.850 12.574 18.746 1.00 26.06 240 TYR A N 1
ATOM 1516 C CA . TYR A 1 305 ? -44.543 13.552 17.900 1.00 24.00 240 TYR A CA 1
ATOM 1517 C C . TYR A 1 305 ? -45.825 13.018 17.268 1.00 28.41 240 TYR A C 1
ATOM 1518 O O . TYR A 1 305 ? -46.005 13.105 16.058 1.00 27.21 240 TYR A O 1
ATOM 1527 N N . CYS A 1 306 ? -46.713 12.443 18.103 1.00 27.00 241 CYS A N 1
ATOM 1528 C CA . CYS A 1 306 ? -48.017 11.951 17.664 1.00 28.81 241 CYS A CA 1
ATOM 1529 C C . CYS A 1 306 ? -48.992 13.128 17.768 1.00 39.59 241 CYS A C 1
ATOM 1530 O O . CYS A 1 306 ? -48.711 14.040 18.539 1.00 38.14 241 CYS A O 1
ATOM 1533 N N . PRO A 1 307 ? -50.157 13.125 17.082 1.00 43.36 242 PRO A N 1
ATOM 1534 C CA . PRO A 1 307 ? -51.100 14.254 17.240 1.00 45.33 242 PRO A CA 1
ATOM 1535 C C . PRO A 1 307 ? -51.606 14.501 18.670 1.00 53.37 242 PRO A C 1
ATOM 1536 O O . PRO A 1 307 ? -52.016 15.618 18.951 1.00 53.20 242 PRO A O 1
ATOM 1540 N N . SER A 1 308 ? -51.531 13.507 19.582 1.00 54.03 243 SER A N 1
ATOM 1541 C CA . SER A 1 308 ? -51.959 13.678 20.987 1.00 55.50 243 SER A CA 1
ATOM 1542 C C . SER A 1 308 ? -50.849 13.420 22.039 1.00 61.12 243 SER A C 1
ATOM 1543 O O . SER A 1 308 ? -51.158 13.270 23.223 1.00 61.53 243 SER A O 1
ATOM 1546 N N . GLN A 1 309 ? -49.563 13.426 21.625 1.00 57.74 244 GLN A N 1
ATOM 1547 C CA . GLN A 1 309 ? -48.424 13.273 22.540 1.00 57.15 244 GLN A CA 1
ATOM 1548 C C . GLN A 1 309 ? -48.078 14.659 23.084 1.00 59.47 244 GLN A C 1
ATOM 1549 O O . GLN A 1 309 ? -48.573 15.633 22.504 1.00 57.78 244 GLN A O 1
ATOM 1555 N N . GLU A 1 310 ? -47.248 14.757 24.184 1.00 56.46 245 GLU A N 1
ATOM 1556 C CA . GLU A 1 310 ? -46.882 16.027 24.868 1.00 56.29 245 GLU A CA 1
ATOM 1557 C C . GLU A 1 310 ? -46.526 17.128 23.852 1.00 58.35 245 GLU A C 1
ATOM 1558 O O . GLU A 1 310 ? -47.430 17.937 23.627 1.00 60.18 245 GLU A O 1
ATOM 1560 N N . PRO A 1 311 ? -45.345 17.190 23.160 1.00 50.04 246 PRO A N 1
ATOM 1561 C CA . PRO A 1 311 ? -45.222 18.179 22.079 1.00 48.02 246 PRO A CA 1
ATOM 1562 C C . PRO A 1 311 ? -45.972 17.513 20.897 1.00 51.01 246 PRO A C 1
ATOM 1563 O O . PRO A 1 311 ? -45.564 16.431 20.434 1.00 50.53 246 PRO A O 1
ATOM 1567 N N . PRO A 1 312 ? -47.173 18.004 20.517 1.00 46.15 247 PRO A N 1
ATOM 1568 C CA . PRO A 1 312 ? -47.920 17.307 19.469 1.00 45.10 247 PRO A CA 1
ATOM 1569 C C . PRO A 1 312 ? -47.609 17.803 18.063 1.00 44.79 247 PRO A C 1
ATOM 1570 O O . PRO A 1 312 ? -47.263 18.982 17.850 1.00 44.32 247 PRO A O 1
ATOM 1574 N N . VAL A 1 313 ? -47.769 16.897 17.097 1.00 37.18 248 VAL A N 1
ATOM 1575 C CA . VAL A 1 313 ? -47.671 17.254 15.692 1.00 34.55 248 VAL A CA 1
ATOM 1576 C C . VAL A 1 313 ? -49.085 17.820 15.333 1.00 35.84 248 VAL A C 1
ATOM 1577 O O . VAL A 1 313 ? -50.084 17.284 15.851 1.00 32.86 248 VAL A O 1
ATOM 1581 N N . PRO A 1 314 ? -49.217 18.885 14.485 1.00 31.56 249 PRO A N 1
ATOM 1582 C CA . PRO A 1 314 ? -50.569 19.311 14.055 1.00 30.20 249 PRO A CA 1
ATOM 1583 C C . PRO A 1 314 ? -51.371 18.088 13.567 1.00 34.22 249 PRO A C 1
ATOM 1584 O O . PRO A 1 314 ? -50.853 17.208 12.865 1.00 34.95 249 PRO A O 1
ATOM 1588 N N . ALA A 1 315 ? -52.630 18.041 13.960 1.00 29.76 250 ALA A N 1
ATOM 1589 C CA . ALA A 1 315 ? -53.581 16.956 13.766 1.00 28.57 250 ALA A CA 1
ATOM 1590 C C . ALA A 1 315 ? -53.789 16.508 12.348 1.00 30.69 250 ALA A C 1
ATOM 1591 O O . ALA A 1 315 ? -54.075 15.329 12.168 1.00 31.27 250 ALA A O 1
ATOM 1593 N N . GLU A 1 316 ? -53.654 17.409 11.336 1.00 25.68 251 GLU A N 1
ATOM 1594 C CA . GLU A 1 316 ? -53.900 17.039 9.937 1.00 23.43 251 GLU A CA 1
ATOM 1595 C C . GLU A 1 316 ? -52.920 15.961 9.414 1.00 27.70 251 GLU A C 1
ATOM 1596 O O . GLU A 1 316 ? -53.275 15.235 8.492 1.00 27.92 251 GLU A O 1
ATOM 1602 N N . TYR A 1 317 ? -51.742 15.806 10.053 1.00 24.90 252 TYR A N 1
ATOM 1603 C CA . TYR A 1 317 ? -50.789 14.762 9.663 1.00 23.58 252 TYR A CA 1
ATOM 1604 C C . TYR A 1 317 ? -51.381 13.377 9.876 1.00 25.64 252 TYR A C 1
ATOM 1605 O O . TYR A 1 317 ? -51.098 12.479 9.093 1.00 25.56 252 TYR A O 1
ATOM 1614 N N . GLY A 1 318 ? -52.265 13.263 10.865 1.00 21.68 253 GLY A N 1
ATOM 1615 C CA . GLY A 1 318 ? -53.052 12.076 11.152 1.00 21.17 253 GLY A CA 1
ATOM 1616 C C . GLY A 1 318 ? -52.273 10.834 11.502 1.00 27.36 253 GLY A C 1
ATOM 1617 O O . GLY A 1 318 ? -52.793 9.729 11.367 1.00 28.14 253 GLY A O 1
ATOM 1618 N N . THR A 1 319 ? -51.024 11.006 11.952 1.00 23.42 254 THR A N 1
ATOM 1619 C CA . THR A 1 319 ? -50.105 9.912 12.273 1.00 22.11 254 THR A CA 1
ATOM 1620 C C . THR A 1 319 ? -48.946 10.487 13.031 1.00 25.39 254 THR A C 1
ATOM 1621 O O . THR A 1 319 ? -48.721 11.697 12.969 1.00 25.19 254 THR A O 1
ATOM 1625 N N . CYS A 1 320 ? -48.167 9.618 13.698 1.00 22.82 255 CYS A N 1
ATOM 1626 C CA . CYS A 1 320 ? -46.955 10.006 14.436 1.00 22.89 255 CYS A CA 1
ATOM 1627 C C . CYS A 1 320 ? -45.816 10.248 13.450 1.00 23.07 255 CYS A C 1
ATOM 1628 O O . CYS A 1 320 ? -45.713 9.555 12.431 1.00 22.91 255 CYS A O 1
ATOM 1631 N N . VAL A 1 321 ? -45.026 11.296 13.671 1.00 18.02 256 VAL A N 1
ATOM 1632 C CA . VAL A 1 321 ? -44.040 11.653 12.639 1.00 17.89 256 VAL A CA 1
ATOM 1633 C C . VAL A 1 321 ? -42.587 11.337 13.030 1.00 21.02 256 VAL A C 1
ATOM 1634 O O . VAL A 1 321 ? -41.690 11.610 12.251 1.00 20.29 256 VAL A O 1
ATOM 1638 N N . GLY A 1 322 ? -42.368 10.745 14.207 1.00 18.52 257 GLY A N 1
ATOM 1639 C CA . GLY A 1 322 ? -41.013 10.403 14.624 1.00 18.83 257 GLY A CA 1
ATOM 1640 C C . GLY A 1 322 ? -40.989 9.243 15.587 1.00 21.55 257 GLY A C 1
ATOM 1641 O O . GLY A 1 322 ? -42.034 8.783 16.039 1.00 22.12 257 GLY A O 1
ATOM 1642 N N . ASP A 1 323 ? -39.799 8.736 15.851 1.00 19.16 258 ASP A N 1
ATOM 1643 C CA . ASP A 1 323 ? -39.560 7.670 16.813 1.00 19.39 258 ASP A CA 1
ATOM 1644 C C . ASP A 1 323 ? -38.657 8.265 17.870 1.00 22.02 258 ASP A C 1
ATOM 1645 O O . ASP A 1 323 ? -37.771 9.045 17.537 1.00 21.35 258 ASP A O 1
ATOM 1650 N N . LEU A 1 324 ? -38.938 7.972 19.153 1.00 19.06 259 LEU A N 1
ATOM 1651 C CA . LEU A 1 324 ? -38.254 8.620 20.273 1.00 18.79 259 LEU A CA 1
ATOM 1652 C C . LEU A 1 324 ? -36.727 8.517 20.252 1.00 19.38 259 LEU A C 1
ATOM 1653 O O . LEU A 1 324 ? -36.074 9.541 20.251 1.00 18.13 259 LEU A O 1
ATOM 1658 N N . TYR A 1 325 ? -36.156 7.313 20.202 1.00 17.25 260 TYR A N 1
ATOM 1659 C CA . TYR A 1 325 ? -34.701 7.152 20.144 1.00 16.35 260 TYR A CA 1
ATOM 1660 C C . TYR A 1 325 ? -34.104 7.930 18.965 1.00 21.43 260 TYR A C 1
ATOM 1661 O O . TYR A 1 325 ? -33.063 8.575 19.101 1.00 20.10 260 TYR A O 1
ATOM 1670 N N . SER A 1 326 ? -34.771 7.847 17.803 1.00 17.26 261 SER A N 1
ATOM 1671 C CA . SER A 1 326 ? -34.345 8.489 16.564 1.00 16.84 261 SER A CA 1
ATOM 1672 C C . SER A 1 326 ? -34.287 10.004 16.626 1.00 20.41 261 SER A C 1
ATOM 1673 O O . SER A 1 326 ? -33.266 10.576 16.279 1.00 21.26 261 SER A O 1
ATOM 1676 N N . VAL A 1 327 ? -35.395 10.658 17.014 1.00 18.18 262 VAL A N 1
ATOM 1677 C CA . VAL A 1 327 ? -35.434 12.120 17.087 1.00 18.75 262 VAL A CA 1
ATOM 1678 C C . VAL A 1 327 ? -34.456 12.613 18.165 1.00 24.32 262 VAL A C 1
ATOM 1679 O O . VAL A 1 327 ? -33.849 13.659 17.988 1.00 24.64 262 VAL A O 1
ATOM 1683 N N . THR A 1 328 ? -34.242 11.824 19.225 1.00 22.69 263 THR A N 1
ATOM 1684 C CA . THR A 1 328 ? -33.289 12.179 20.281 1.00 22.58 263 THR A CA 1
ATOM 1685 C C . THR A 1 328 ? -31.865 12.255 19.714 1.00 25.03 263 THR A C 1
ATOM 1686 O O . THR A 1 328 ? -31.208 13.283 19.911 1.00 25.54 263 THR A O 1
ATOM 1690 N N . TRP A 1 329 ? -31.377 11.189 19.027 1.00 18.42 264 TRP A N 1
ATOM 1691 C CA . TRP A 1 329 ? -30.017 11.267 18.515 1.00 18.65 264 TRP A CA 1
ATOM 1692 C C . TRP A 1 329 ? -29.907 12.279 17.387 1.00 22.25 264 TRP A C 1
ATOM 1693 O O . TRP A 1 329 ? -28.894 12.975 17.310 1.00 23.55 264 TRP A O 1
ATOM 1704 N N . MET A 1 330 ? -30.959 12.400 16.560 1.00 18.38 265 MET A N 1
ATOM 1705 C CA . MET A 1 330 ? -30.936 13.309 15.415 1.00 18.12 265 MET A CA 1
ATOM 1706 C C . MET A 1 330 ? -31.004 14.774 15.796 1.00 24.13 265 MET A C 1
ATOM 1707 O O . MET A 1 330 ? -30.262 15.571 15.226 1.00 25.07 265 MET A O 1
ATOM 1712 N N . GLU A 1 331 ? -31.867 15.139 16.756 1.00 21.63 266 GLU A N 1
ATOM 1713 C CA . GLU A 1 331 ? -31.969 16.530 17.216 1.00 20.68 266 GLU A CA 1
ATOM 1714 C C . GLU A 1 331 ? -30.685 16.979 17.879 1.00 27.64 266 GLU A C 1
ATOM 1715 O O . GLU A 1 331 ? -30.294 18.147 17.777 1.00 28.98 266 GLU A O 1
ATOM 1721 N N . ASP A 1 332 ? -29.999 16.018 18.510 1.00 24.62 267 ASP A N 1
ATOM 1722 C CA . ASP A 1 332 ? -28.717 16.233 19.149 1.00 23.95 267 ASP A CA 1
ATOM 1723 C C . ASP A 1 332 ? -27.658 16.462 18.041 1.00 28.73 267 ASP A C 1
ATOM 1724 O O . ASP A 1 332 ? -26.945 17.467 18.079 1.00 29.02 267 ASP A O 1
ATOM 1729 N N . SER A 1 333 ? -27.618 15.573 17.018 1.00 24.44 268 SER A N 1
ATOM 1730 C CA . SER A 1 333 ? -26.679 15.667 15.887 1.00 23.56 268 SER A CA 1
ATOM 1731 C C . SER A 1 333 ? -26.884 16.924 15.048 1.00 27.47 268 SER A C 1
ATOM 1732 O O . SER A 1 333 ? -25.948 17.392 14.396 1.00 27.59 268 SER A O 1
ATOM 1735 N N . ASP A 1 334 ? -28.096 17.474 15.082 1.00 24.76 269 ASP A N 1
ATOM 1736 C CA . ASP A 1 334 ? -28.475 18.678 14.351 1.00 26.54 269 ASP A CA 1
ATOM 1737 C C . ASP A 1 334 ? -27.920 19.997 14.910 1.00 33.06 269 ASP A C 1
ATOM 1738 O O . ASP A 1 334 ? -27.811 20.972 14.169 1.00 32.79 269 ASP A O 1
ATOM 1743 N N . VAL A 1 335 ? -27.671 20.058 16.217 1.00 32.21 270 VAL A N 1
ATOM 1744 C CA . VAL A 1 335 ? -27.359 21.314 16.906 1.00 32.89 270 VAL A CA 1
ATOM 1745 C C . VAL A 1 335 ? -25.900 21.467 17.376 1.00 37.09 270 VAL A C 1
ATOM 1746 O O . VAL A 1 335 ? -25.579 22.509 17.933 1.00 38.41 270 VAL A O 1
ATOM 1750 N N . TYR A 1 336 ? -25.035 20.465 17.188 1.00 31.88 271 TYR A N 1
ATOM 1751 C CA . TYR A 1 336 ? -23.660 20.603 17.671 1.00 30.10 271 TYR A CA 1
ATOM 1752 C C . TYR A 1 336 ? -22.614 20.491 16.607 1.00 32.47 271 TYR A C 1
ATOM 1753 O O . TYR A 1 336 ? -22.846 19.884 15.559 1.00 30.75 271 TYR A O 1
ATOM 1762 N N . ASN A 1 337 ? -21.418 21.024 16.928 1.00 27.86 272 ASN A N 1
ATOM 1763 C CA . ASN A 1 337 ? -20.203 20.837 16.153 1.00 28.08 272 ASN A CA 1
ATOM 1764 C C . ASN A 1 337 ? -19.906 19.345 16.466 1.00 30.91 272 ASN A C 1
ATOM 1765 O O . ASN A 1 337 ? -19.607 19.008 17.610 1.00 27.86 272 ASN A O 1
ATOM 1770 N N . LEU A 1 338 ? -20.095 18.457 15.470 1.00 28.70 273 LEU A N 1
ATOM 1771 C CA . LEU A 1 338 ? -19.983 17.015 15.685 1.00 28.40 273 LEU A CA 1
ATOM 1772 C C . LEU A 1 338 ? -18.545 16.521 15.901 1.00 34.15 273 LEU A C 1
ATOM 1773 O O . LEU A 1 338 ? -18.346 15.335 16.175 1.00 32.55 273 LEU A O 1
ATOM 1778 N N . ARG A 1 339 ? -17.555 17.442 15.858 1.00 32.50 274 ARG A N 1
ATOM 1779 C CA . ARG A 1 339 ? -16.156 17.132 16.182 1.00 32.29 274 ARG A CA 1
ATOM 1780 C C . ARG A 1 339 ? -16.026 17.124 17.711 1.00 34.08 274 ARG A C 1
ATOM 1781 O O . ARG A 1 339 ? -15.132 16.498 18.252 1.00 33.78 274 ARG A O 1
ATOM 1789 N N . THR A 1 340 ? -16.944 17.804 18.398 1.00 31.83 275 THR A N 1
ATOM 1790 C CA . THR A 1 340 ? -16.900 17.995 19.848 1.00 31.61 275 THR A CA 1
ATOM 1791 C C . THR A 1 340 ? -17.794 17.015 20.625 1.00 35.33 275 THR A C 1
ATOM 1792 O O . THR A 1 340 ? -17.858 17.102 21.846 1.00 33.56 275 THR A O 1
ATOM 1796 N N . GLN A 1 341 ? -18.443 16.053 19.929 1.00 32.65 276 GLN A N 1
ATOM 1797 C CA . GLN A 1 341 ? -19.265 15.039 20.592 1.00 30.92 276 GLN A CA 1
ATOM 1798 C C . GLN A 1 341 ? -18.924 13.667 20.024 1.00 31.80 276 GLN A C 1
ATOM 1799 O O . GLN A 1 341 ? -18.943 13.477 18.811 1.00 29.97 276 GLN A O 1
ATOM 1805 N N . THR A 1 342 ? -18.553 12.733 20.898 1.00 27.28 277 THR A N 1
ATOM 1806 C CA . THR A 1 342 ? -18.208 11.389 20.459 1.00 27.08 277 THR A CA 1
ATOM 1807 C C . THR A 1 342 ? -19.474 10.514 20.325 1.00 27.66 277 THR A C 1
ATOM 1808 O O . THR A 1 342 ? -20.552 10.842 20.849 1.00 25.54 277 THR A O 1
ATOM 1812 N N . LEU A 1 343 ? -19.302 9.364 19.689 1.00 24.72 278 LEU A N 1
ATOM 1813 C CA . LEU A 1 343 ? -20.350 8.350 19.581 1.00 23.98 278 LEU A CA 1
ATOM 1814 C C . LEU A 1 343 ? -20.759 7.914 20.999 1.00 26.04 278 LEU A C 1
ATOM 1815 O O . LEU A 1 343 ? -21.956 7.738 21.278 1.00 24.38 278 LEU A O 1
ATOM 1820 N N . HIS A 1 344 ? -19.754 7.806 21.909 1.00 21.93 279 HIS A N 1
ATOM 1821 C CA . HIS A 1 344 ? -19.971 7.437 23.311 1.00 21.76 279 HIS A CA 1
ATOM 1822 C C . HIS A 1 344 ? -20.816 8.486 24.018 1.00 25.25 279 HIS A C 1
ATOM 1823 O O . HIS A 1 344 ? -21.767 8.129 24.720 1.00 22.82 279 HIS A O 1
ATOM 1830 N N . GLN A 1 345 ? -20.490 9.776 23.826 1.00 23.73 280 GLN A N 1
ATOM 1831 C CA . GLN A 1 345 ? -21.279 10.865 24.435 1.00 24.52 280 GLN A CA 1
ATOM 1832 C C . GLN A 1 345 ? -22.698 10.885 23.877 1.00 27.64 280 GLN A C 1
ATOM 1833 O O . GLN A 1 345 ? -23.630 11.163 24.619 1.00 26.88 280 GLN A O 1
ATOM 1839 N N . GLN A 1 346 ? -22.878 10.589 22.583 1.00 25.36 281 GLN A N 1
ATOM 1840 C CA . GLN A 1 346 ? -24.251 10.548 22.048 1.00 25.24 281 GLN A CA 1
ATOM 1841 C C . GLN A 1 346 ? -25.010 9.367 22.681 1.00 25.76 281 GLN A C 1
ATOM 1842 O O . GLN A 1 346 ? -26.153 9.524 23.098 1.00 24.50 281 GLN A O 1
ATOM 1848 N N . TYR A 1 347 ? -24.341 8.209 22.796 1.00 23.05 282 TYR A N 1
ATOM 1849 C CA . TYR A 1 347 ? -24.919 7.021 23.428 1.00 22.77 282 TYR A CA 1
ATOM 1850 C C . TYR A 1 347 ? -25.436 7.341 24.845 1.00 24.21 282 TYR A C 1
ATOM 1851 O O . TYR A 1 347 ? -26.591 7.042 25.155 1.00 21.22 282 TYR A O 1
ATOM 1860 N N . GLU A 1 348 ? -24.571 7.936 25.698 1.00 21.96 283 GLU A N 1
ATOM 1861 C CA . GLU A 1 348 ? -24.919 8.330 27.069 1.00 22.04 283 GLU A CA 1
ATOM 1862 C C . GLU A 1 348 ? -26.013 9.358 27.079 1.00 25.24 283 GLU A C 1
ATOM 1863 O O . GLU A 1 348 ? -26.934 9.230 27.869 1.00 26.30 283 GLU A O 1
ATOM 1869 N N . LEU A 1 349 ? -25.945 10.355 26.180 1.00 22.12 284 LEU A N 1
ATOM 1870 C CA . LEU A 1 349 ? -26.954 11.406 26.070 1.00 22.52 284 LEU A CA 1
ATOM 1871 C C . LEU A 1 349 ? -28.344 10.801 25.749 1.00 26.49 284 LEU A C 1
ATOM 1872 O O . LEU A 1 349 ? -29.306 11.065 26.462 1.00 26.13 284 LEU A O 1
ATOM 1877 N N . VAL A 1 350 ? -28.436 9.979 24.680 1.00 22.31 285 VAL A N 1
ATOM 1878 C CA . VAL A 1 350 ? -29.699 9.388 24.227 1.00 20.40 285 VAL A CA 1
ATOM 1879 C C . VAL A 1 350 ? -30.203 8.397 25.292 1.00 23.79 285 VAL A C 1
ATOM 1880 O O . VAL A 1 350 ? -31.365 8.478 25.707 1.00 22.34 285 VAL A O 1
ATOM 1884 N N . LYS A 1 351 ? -29.305 7.511 25.776 1.00 20.01 286 LYS A N 1
ATOM 1885 C CA . LYS A 1 351 ? -29.654 6.520 26.798 1.00 18.01 286 LYS A CA 1
ATOM 1886 C C . LYS A 1 351 ? -30.297 7.181 28.020 1.00 23.46 286 LYS A C 1
ATOM 1887 O O . LYS A 1 351 ? -31.388 6.773 28.417 1.00 21.96 286 LYS A O 1
ATOM 1893 N N . ASN A 1 352 ? -29.639 8.233 28.584 1.00 22.08 287 ASN A N 1
ATOM 1894 C CA . ASN A 1 352 ? -30.139 8.922 29.768 1.00 21.30 287 ASN A CA 1
ATOM 1895 C C . ASN A 1 352 ? -31.414 9.668 29.492 1.00 24.34 287 ASN A C 1
ATOM 1896 O O . ASN A 1 352 ? -32.330 9.605 30.310 1.00 23.42 287 ASN A O 1
ATOM 1901 N N . LYS A 1 353 ? -31.491 10.364 28.325 1.00 20.76 288 LYS A N 1
ATOM 1902 C CA . LYS A 1 353 ? -32.665 11.134 27.960 1.00 21.50 288 LYS A CA 1
ATOM 1903 C C . LYS A 1 353 ? -33.926 10.284 27.783 1.00 26.88 288 LYS A C 1
ATOM 1904 O O . LYS A 1 353 ? -35.012 10.762 28.074 1.00 27.93 288 LYS A O 1
ATOM 1910 N N . ILE A 1 354 ? -33.805 9.057 27.275 1.00 24.10 289 ILE A N 1
ATOM 1911 C CA . ILE A 1 354 ? -35.004 8.246 27.007 1.00 23.76 289 ILE A CA 1
ATOM 1912 C C . ILE A 1 354 ? -35.132 7.037 27.948 1.00 26.12 289 ILE A C 1
ATOM 1913 O O . ILE A 1 354 ? -36.011 6.208 27.739 1.00 23.15 289 ILE A O 1
ATOM 1918 N N . ALA A 1 355 ? -34.286 6.957 28.995 1.00 25.62 290 ALA A N 1
ATOM 1919 C CA . ALA A 1 355 ? -34.304 5.878 30.003 1.00 26.31 290 ALA A CA 1
ATOM 1920 C C . ALA A 1 355 ? -35.708 5.573 30.564 1.00 30.17 290 ALA A C 1
ATOM 1921 O O . ALA A 1 355 ? -35.981 4.434 30.911 1.00 30.55 290 ALA A O 1
ATOM 1923 N N . TYR A 1 356 ? -36.602 6.580 30.610 1.00 26.86 291 TYR A N 1
ATOM 1924 C CA . TYR A 1 356 ? -37.981 6.443 31.097 1.00 25.95 291 TYR A CA 1
ATOM 1925 C C . TYR A 1 356 ? -38.835 5.604 30.120 1.00 27.65 291 TYR A C 1
ATOM 1926 O O . TYR A 1 356 ? -39.875 5.078 30.498 1.00 25.90 291 TYR A O 1
ATOM 1935 N N . ALA A 1 357 ? -38.419 5.554 28.843 1.00 23.23 292 ALA A N 1
ATOM 1936 C CA . ALA A 1 357 ? -39.112 4.880 27.751 1.00 20.64 292 ALA A CA 1
ATOM 1937 C C . ALA A 1 357 ? -38.534 3.491 27.463 1.00 25.09 292 ALA A C 1
ATOM 1938 O O . ALA A 1 357 ? -39.248 2.493 27.506 1.00 25.77 292 ALA A O 1
ATOM 1940 N N . SER A 1 358 ? -37.246 3.431 27.122 1.00 20.78 293 SER A N 1
ATOM 1941 C CA . SER A 1 358 ? -36.592 2.177 26.769 1.00 20.08 293 SER A CA 1
ATOM 1942 C C . SER A 1 358 ? -35.130 2.270 27.128 1.00 21.61 293 SER A C 1
ATOM 1943 O O . SER A 1 358 ? -34.639 3.351 27.460 1.00 17.42 293 SER A O 1
ATOM 1946 N N . THR A 1 359 ? -34.455 1.122 27.113 1.00 19.76 294 THR A N 1
ATOM 1947 C CA . THR A 1 359 ? -33.053 0.979 27.456 1.00 19.50 294 THR A CA 1
ATOM 1948 C C . THR A 1 359 ? -32.212 0.996 26.208 1.00 21.12 294 THR A C 1
ATOM 1949 O O . THR A 1 359 ? -32.241 0.026 25.471 1.00 19.26 294 THR A O 1
ATOM 1953 N N . VAL A 1 360 ? -31.445 2.068 25.981 1.00 18.55 295 VAL A N 1
ATOM 1954 C CA . VAL A 1 360 ? -30.501 2.109 24.865 1.00 19.12 295 VAL A CA 1
ATOM 1955 C C . VAL A 1 360 ? -29.331 1.166 25.234 1.00 23.81 295 VAL A C 1
ATOM 1956 O O . VAL A 1 360 ? -28.861 1.188 26.373 1.00 22.68 295 VAL A O 1
ATOM 1960 N N . SER A 1 361 ? -28.967 0.259 24.316 1.00 19.54 296 SER A N 1
ATOM 1961 C CA . SER A 1 361 ? -27.916 -0.707 24.556 1.00 20.67 296 SER A CA 1
ATOM 1962 C C . SER A 1 361 ? -26.845 -0.558 23.482 1.00 27.64 296 SER A C 1
ATOM 1963 O O . SER A 1 361 ? -27.133 -0.146 22.363 1.00 28.00 296 SER A O 1
ATOM 1966 N N . GLN A 1 362 ? -25.612 -0.897 23.827 1.00 24.48 297 GLN A N 1
ATOM 1967 C CA . GLN A 1 362 ? -24.511 -0.822 22.892 1.00 23.78 297 GLN A CA 1
ATOM 1968 C C . GLN A 1 362 ? -23.855 -2.181 22.773 1.00 26.97 297 GLN A C 1
ATOM 1969 O O . GLN A 1 362 ? -23.849 -2.955 23.727 1.00 25.77 297 GLN A O 1
ATOM 1975 N N . PHE A 1 363 ? -23.367 -2.496 21.583 1.00 22.76 298 PHE A N 1
ATOM 1976 C CA . PHE A 1 363 ? -22.729 -3.777 21.320 1.00 22.10 298 PHE A CA 1
ATOM 1977 C C . PHE A 1 363 ? -21.495 -3.538 20.513 1.00 24.57 298 PHE A C 1
ATOM 1978 O O . PHE A 1 363 ? -21.328 -2.462 19.934 1.00 22.71 298 PHE A O 1
ATOM 1986 N N . GLY A 1 364 ? -20.634 -4.530 20.481 1.00 23.84 299 GLY A N 1
ATOM 1987 C CA . GLY A 1 364 ? -19.444 -4.484 19.644 1.00 25.14 299 GLY A CA 1
ATOM 1988 C C . GLY A 1 364 ? -18.195 -3.914 20.268 1.00 30.63 299 GLY A C 1
ATOM 1989 O O . GLY A 1 364 ? -17.890 -4.131 21.451 1.00 29.83 299 GLY A O 1
ATOM 1990 N N . ASP A 1 365 ? -17.494 -3.142 19.461 1.00 26.33 300 ASP A N 1
ATOM 1991 C CA . ASP A 1 365 ? -16.220 -2.566 19.823 1.00 25.92 300 ASP A CA 1
ATOM 1992 C C . ASP A 1 365 ? -16.373 -1.194 20.364 1.00 27.75 300 ASP A C 1
ATOM 1993 O O . ASP A 1 365 ? -16.396 -0.213 19.625 1.00 26.02 300 ASP A O 1
ATOM 1998 N N . PHE A 1 366 ? -16.450 -1.137 21.687 1.00 24.67 301 PHE A N 1
ATOM 1999 C CA . PHE A 1 366 ? -16.603 0.103 22.437 1.00 24.47 301 PHE A CA 1
ATOM 2000 C C . PHE A 1 366 ? -15.476 1.121 22.155 1.00 29.20 301 PHE A C 1
ATOM 2001 O O . PHE A 1 366 ? -15.850 2.283 22.021 1.00 28.79 301 PHE A O 1
ATOM 2009 N N . PRO A 1 367 ? -14.188 0.767 21.859 1.00 27.14 302 PRO A N 1
ATOM 2010 C CA . PRO A 1 367 ? -13.203 1.824 21.510 1.00 27.47 302 PRO A CA 1
ATOM 2011 C C . PRO A 1 367 ? -13.563 2.640 20.265 1.00 32.00 302 PRO A C 1
ATOM 2012 O O . PRO A 1 367 ? -13.157 3.783 20.183 1.00 31.97 302 PRO A O 1
ATOM 2016 N N . ILE A 1 368 ? -14.366 2.074 19.329 1.00 28.58 303 ILE A N 1
ATOM 2017 C CA . ILE A 1 368 ? -14.868 2.765 18.134 1.00 28.17 303 ILE A CA 1
ATOM 2018 C C . ILE A 1 368 ? -15.696 3.984 18.563 1.00 30.92 303 ILE A C 1
ATOM 2019 O O . ILE A 1 368 ? -15.582 5.043 17.946 1.00 30.39 303 ILE A O 1
ATOM 2024 N N . SER A 1 369 ? -16.474 3.853 19.662 1.00 26.34 304 SER A N 1
ATOM 2025 C CA . SER A 1 369 ? -17.327 4.939 20.175 1.00 26.36 304 SER A CA 1
ATOM 2026 C C . SER A 1 369 ? -16.525 6.151 20.731 1.00 32.08 304 SER A C 1
ATOM 2027 O O . SER A 1 369 ? -17.118 7.196 21.018 1.00 29.78 304 SER A O 1
ATOM 2030 N N . LYS A 1 370 ? -15.179 6.029 20.807 1.00 30.06 305 LYS A N 1
ATOM 2031 C CA . LYS A 1 370 ? -14.309 7.138 21.207 1.00 30.99 305 LYS A CA 1
ATOM 2032 C C . LYS A 1 370 ? -14.219 8.147 20.055 1.00 33.34 305 LYS A C 1
ATOM 2033 O O . LYS A 1 370 ? -13.928 9.320 20.289 1.00 33.32 305 LYS A O 1
ATOM 2039 N N . ASP A 1 371 ? -14.509 7.706 18.810 1.00 29.85 306 ASP A N 1
ATOM 2040 C CA . ASP A 1 371 ? -14.506 8.594 17.641 1.00 29.75 306 ASP A CA 1
ATOM 2041 C C . ASP A 1 371 ? -15.575 9.647 17.808 1.00 31.11 306 ASP A C 1
ATOM 2042 O O . ASP A 1 371 ? -16.639 9.368 18.374 1.00 30.06 306 ASP A O 1
ATOM 2047 N N . SER A 1 372 ? -15.303 10.859 17.299 1.00 27.26 307 SER A N 1
ATOM 2048 C CA . SER A 1 372 ? -16.266 11.952 17.283 1.00 26.39 307 SER A CA 1
ATOM 2049 C C . SER A 1 372 ? -17.381 11.562 16.286 1.00 29.96 307 SER A C 1
ATOM 2050 O O . SER A 1 372 ? -17.158 10.735 15.385 1.00 29.38 307 SER A O 1
ATOM 2053 N N . LEU A 1 373 ? -18.561 12.178 16.438 1.00 27.24 308 LEU A N 1
ATOM 2054 C CA . LEU A 1 373 ? -19.705 11.946 15.550 1.00 27.41 308 LEU A CA 1
ATOM 2055 C C . LEU A 1 373 ? -19.340 12.379 14.126 1.00 31.50 308 LEU A C 1
ATOM 2056 O O . LEU A 1 373 ? -19.774 11.753 13.154 1.00 30.30 308 LEU A O 1
ATOM 2061 N N . PHE A 1 374 ? -18.459 13.404 14.026 1.00 27.56 309 PHE A N 1
ATOM 2062 C CA . PHE A 1 374 ? -17.921 13.938 12.775 1.00 26.53 309 PHE A CA 1
ATOM 2063 C C . PHE A 1 374 ? -17.333 12.835 11.886 1.00 29.99 309 PHE A C 1
ATOM 2064 O O . PHE A 1 374 ? -17.542 12.858 10.681 1.00 30.51 309 PHE A O 1
ATOM 2072 N N . GLU A 1 375 ? -16.614 11.868 12.475 1.00 27.59 310 GLU A N 1
ATOM 2073 C CA . GLU A 1 375 ? -15.995 10.751 11.738 1.00 27.50 310 GLU A CA 1
ATOM 2074 C C . GLU A 1 375 ? -16.997 9.913 10.932 1.00 30.03 310 GLU A C 1
ATOM 2075 O O . GLU A 1 375 ? -16.596 9.232 9.987 1.00 28.78 310 GLU A O 1
ATOM 2081 N N . TYR A 1 376 ? -18.295 9.976 11.302 1.00 26.56 311 TYR A N 1
ATOM 2082 C CA . TYR A 1 376 ? -19.355 9.196 10.650 1.00 24.95 311 TYR A CA 1
ATOM 2083 C C . TYR A 1 376 ? -20.447 10.015 10.004 1.00 28.03 311 TYR A C 1
ATOM 2084 O O . TYR A 1 376 ? -21.031 9.574 9.020 1.00 28.75 311 TYR A O 1
ATOM 2093 N N . MET A 1 377 ? -20.743 11.174 10.571 1.00 24.82 312 MET A N 1
ATOM 2094 C CA . MET A 1 377 ? -21.851 12.040 10.135 1.00 24.38 312 MET A CA 1
ATOM 2095 C C . MET A 1 377 ? -21.411 13.395 9.599 1.00 29.00 312 MET A C 1
ATOM 2096 O O . MET A 1 377 ? -22.269 14.210 9.240 1.00 29.32 312 MET A O 1
ATOM 2101 N N . GLY A 1 378 ? -20.109 13.641 9.602 1.00 26.32 313 GLY A N 1
ATOM 2102 C CA . GLY A 1 378 ? -19.550 14.924 9.204 1.00 27.64 313 GLY A CA 1
ATOM 2103 C C . GLY A 1 378 ? -19.972 15.962 10.228 1.00 33.86 313 GLY A C 1
ATOM 2104 O O . GLY A 1 378 ? -20.306 15.614 11.363 1.00 33.53 313 GLY A O 1
ATOM 2105 N N . THR A 1 379 ? -19.983 17.228 9.841 1.00 31.22 314 THR A N 1
ATOM 2106 C CA . THR A 1 379 ? -20.411 18.334 10.700 1.00 30.28 314 THR A CA 1
ATOM 2107 C C . THR A 1 379 ? -20.872 19.514 9.859 1.00 32.01 314 THR A C 1
ATOM 2108 O O . THR A 1 379 ? -20.288 19.803 8.799 1.00 30.81 314 THR A O 1
ATOM 2112 N N . ASP A 1 380 ? -21.917 20.184 10.336 1.00 29.31 315 ASP A N 1
ATOM 2113 C CA . ASP A 1 380 ? -22.477 21.350 9.674 1.00 30.27 315 ASP A CA 1
ATOM 2114 C C . ASP A 1 380 ? -21.665 22.593 10.096 1.00 34.74 315 ASP A C 1
ATOM 2115 O O . ASP A 1 380 ? -21.661 22.948 11.282 1.00 31.81 315 ASP A O 1
ATOM 2120 N N . PRO A 1 381 ? -21.000 23.273 9.116 1.00 33.88 316 PRO A N 1
ATOM 2121 C CA . PRO A 1 381 ? -20.226 24.496 9.435 1.00 33.95 316 PRO A CA 1
ATOM 2122 C C . PRO A 1 381 ? -20.997 25.548 10.229 1.00 38.00 316 PRO A C 1
ATOM 2123 O O . PRO A 1 381 ? -20.401 26.227 11.054 1.00 38.50 316 PRO A O 1
ATOM 2127 N N . ALA A 1 382 ? -22.328 25.631 10.033 1.00 34.74 317 ALA A N 1
ATOM 2128 C CA . ALA A 1 382 ? -23.201 26.559 10.749 1.00 34.76 317 ALA A CA 1
ATOM 2129 C C . ALA A 1 382 ? -23.256 26.292 12.269 1.00 42.15 317 ALA A C 1
ATOM 2130 O O . ALA A 1 382 ? -23.717 27.163 13.026 1.00 42.61 317 ALA A O 1
ATOM 2132 N N . ASN A 1 383 ? -22.788 25.094 12.710 1.00 38.69 318 ASN A N 1
ATOM 2133 C CA . ASN A 1 383 ? -22.770 24.688 14.119 1.00 38.72 318 ASN A CA 1
ATOM 2134 C C . ASN A 1 383 ? -21.373 24.696 14.748 1.00 43.26 318 ASN A C 1
ATOM 2135 O O . ASN A 1 383 ? -21.230 24.221 15.872 1.00 42.11 318 ASN A O 1
ATOM 2140 N N . GLU A 1 384 ? -20.349 25.211 14.023 1.00 41.48 319 GLU A N 1
ATOM 2141 C CA . GLU A 1 384 ? -18.952 25.259 14.452 1.00 41.59 319 GLU A CA 1
ATOM 2142 C C . GLU A 1 384 ? -18.766 25.791 15.870 1.00 44.95 319 GLU A C 1
ATOM 2143 O O . GLU A 1 384 ? -18.067 25.159 16.658 1.00 44.97 319 GLU A O 1
ATOM 2149 N N . LYS A 1 385 ? -19.443 26.892 16.223 1.00 42.91 320 LYS A N 1
ATOM 2150 C CA . LYS A 1 385 ? -19.317 27.511 17.563 1.00 43.00 320 LYS A CA 1
ATOM 2151 C C . LYS A 1 385 ? -20.117 26.791 18.650 1.00 45.34 320 LYS A C 1
ATOM 2152 O O . LYS A 1 385 ? -19.932 27.107 19.826 1.00 43.14 320 LYS A O 1
ATOM 2158 N N . ARG A 1 386 ? -20.987 25.815 18.267 1.00 42.09 321 ARG A N 1
ATOM 2159 C CA . ARG A 1 386 ? -21.811 25.051 19.218 1.00 41.74 321 ARG A CA 1
ATOM 2160 C C . ARG A 1 386 ? -21.045 23.836 19.690 1.00 44.33 321 ARG A C 1
ATOM 2161 O O . ARG A 1 386 ? -21.201 22.732 19.151 1.00 43.22 321 ARG A O 1
ATOM 2169 N N . GLN A 1 387 ? -20.193 24.048 20.693 1.00 39.32 322 GLN A N 1
ATOM 2170 C CA . GLN A 1 387 ? -19.377 22.975 21.228 1.00 39.69 322 GLN A CA 1
ATOM 2171 C C . GLN A 1 387 ? -20.192 22.190 22.245 1.00 44.30 322 GLN A C 1
ATOM 2172 O O . GLN A 1 387 ? -20.929 22.788 23.036 1.00 44.27 322 GLN A O 1
ATOM 2178 N N . TYR A 1 388 ? -20.129 20.847 22.171 1.00 39.95 323 TYR A N 1
ATOM 2179 C CA . TYR A 1 388 ? -20.893 20.017 23.091 1.00 38.76 323 TYR A CA 1
ATOM 2180 C C . TYR A 1 388 ? -20.266 20.032 24.488 1.00 45.53 323 TYR A C 1
ATOM 2181 O O . TYR A 1 388 ? -19.047 19.866 24.625 1.00 43.48 323 TYR A O 1
ATOM 2190 N N . GLU A 1 389 ? -21.109 20.198 25.520 1.00 45.93 324 GLU A N 1
ATOM 2191 C CA . GLU A 1 389 ? -20.655 20.187 26.916 1.00 47.76 324 GLU A CA 1
ATOM 2192 C C . GLU A 1 389 ? -21.214 18.970 27.683 1.00 54.20 324 GLU A C 1
ATOM 2193 O O . GLU A 1 389 ? -22.414 18.708 27.615 1.00 53.93 324 GLU A O 1
ATOM 2199 N N . ASP A 1 390 ? -20.317 18.234 28.385 1.00 52.80 325 ASP A N 1
ATOM 2200 C CA . ASP A 1 390 ? -20.498 17.040 29.245 1.00 87.76 325 ASP A CA 1
ATOM 2201 C C . ASP A 1 390 ? -20.876 15.775 28.464 1.00 100.03 325 ASP A C 1
ATOM 2202 O O . ASP A 1 390 ? -20.153 14.773 28.523 1.00 52.04 325 ASP A O 1
ATOM 2207 N N . SER A 1 394 ? -32.548 22.321 30.402 1.00 89.87 329 SER A N 1
ATOM 2208 C CA . SER A 1 394 ? -33.799 21.938 31.055 1.00 89.73 329 SER A CA 1
ATOM 2209 C C . SER A 1 394 ? -34.291 20.531 30.625 1.00 92.69 329 SER A C 1
ATOM 2210 O O . SER A 1 394 ? -34.768 20.348 29.497 1.00 92.19 329 SER A O 1
ATOM 2213 N N . SER A 1 395 ? -34.149 19.541 31.536 1.00 88.06 330 SER A N 1
ATOM 2214 C CA . SER A 1 395 ? -34.557 18.150 31.331 1.00 87.37 330 SER A CA 1
ATOM 2215 C C . SER A 1 395 ? -35.993 17.926 31.839 1.00 89.93 330 SER A C 1
ATOM 2216 O O . SER A 1 395 ? -36.214 17.354 32.913 1.00 89.31 330 SER A O 1
ATOM 2219 N N . SER A 1 396 ? -36.962 18.430 31.053 1.00 85.39 331 SER A N 1
ATOM 2220 C CA . SER A 1 396 ? -38.408 18.359 31.291 1.00 84.28 331 SER A CA 1
ATOM 2221 C C . SER A 1 396 ? -39.224 17.682 30.148 1.00 84.99 331 SER A C 1
ATOM 2222 O O . SER A 1 396 ? -40.382 17.323 30.402 1.00 85.08 331 SER A O 1
ATOM 2225 N N . PRO A 1 397 ? -38.701 17.471 28.910 1.00 77.78 332 PRO A N 1
ATOM 2226 C CA . PRO A 1 397 ? -39.539 16.824 27.892 1.00 76.01 332 PRO A CA 1
ATOM 2227 C C . PRO A 1 397 ? -39.673 15.308 28.066 1.00 73.57 332 PRO A C 1
ATOM 2228 O O . PRO A 1 397 ? -38.700 14.567 27.898 1.00 74.31 332 PRO A O 1
ATOM 2232 N N . HIS A 1 398 ? -40.877 14.861 28.457 1.00 63.26 333 HIS A N 1
ATOM 2233 C CA . HIS A 1 398 ? -41.243 13.449 28.585 1.00 60.11 333 HIS A CA 1
ATOM 2234 C C . HIS A 1 398 ? -42.394 13.275 27.606 1.00 61.87 333 HIS A C 1
ATOM 2235 O O . HIS A 1 398 ? -43.469 13.873 27.795 1.00 61.82 333 HIS A O 1
ATOM 2242 N N . VAL A 1 399 ? -42.158 12.520 26.519 1.00 54.60 334 VAL A N 1
ATOM 2243 C CA . VAL A 1 399 ? -43.218 12.290 25.534 1.00 52.55 334 VAL A CA 1
ATOM 2244 C C . VAL A 1 399 ? -44.263 11.362 26.169 1.00 53.29 334 VAL A C 1
ATOM 2245 O O . VAL A 1 399 ? -43.941 10.638 27.116 1.00 53.23 334 VAL A O 1
ATOM 2249 N N . GLY A 1 400 ? -45.489 11.389 25.662 1.00 46.67 335 GLY A N 1
ATOM 2250 C CA . GLY A 1 400 ? -46.529 10.485 26.145 1.00 44.88 335 GLY A CA 1
ATOM 2251 C C . GLY A 1 400 ? -46.159 9.057 25.779 1.00 44.23 335 GLY A C 1
ATOM 2252 O O . GLY A 1 400 ? -45.408 8.843 24.815 1.00 42.42 335 GLY A O 1
ATOM 2253 N N . ALA A 1 401 ? -46.627 8.074 26.570 1.00 38.01 336 ALA A N 1
ATOM 2254 C CA . ALA A 1 401 ? -46.287 6.668 26.332 1.00 36.88 336 ALA A CA 1
ATOM 2255 C C . ALA A 1 401 ? -47.007 6.064 25.137 1.00 37.92 336 ALA A C 1
ATOM 2256 O O . ALA A 1 401 ? -48.116 5.520 25.262 1.00 36.83 336 ALA A O 1
ATOM 2258 N N . VAL A 1 402 ? -46.378 6.196 23.963 1.00 31.65 337 VAL A N 1
ATOM 2259 C CA . VAL A 1 402 ? -46.910 5.627 22.721 1.00 28.42 337 VAL A CA 1
ATOM 2260 C C . VAL A 1 402 ? -45.830 4.685 22.161 1.00 27.99 337 VAL A C 1
ATOM 2261 O O . VAL A 1 402 ? -44.731 5.112 21.807 1.00 24.76 337 VAL A O 1
ATOM 2265 N N . HIS A 1 403 ? -46.134 3.398 22.160 1.00 25.24 338 HIS A N 1
ATOM 2266 C CA . HIS A 1 403 ? -45.235 2.381 21.633 1.00 26.29 338 HIS A CA 1
ATOM 2267 C C . HIS A 1 403 ? -45.537 2.194 20.137 1.00 30.75 338 HIS A C 1
ATOM 2268 O O . HIS A 1 403 ? -46.554 2.703 19.646 1.00 29.69 338 HIS A O 1
ATOM 2275 N N . GLN A 1 404 ? -44.643 1.510 19.412 1.00 27.16 339 GLN A N 1
ATOM 2276 C CA . GLN A 1 404 ? -44.763 1.283 17.965 1.00 27.31 339 GLN A CA 1
ATOM 2277 C C . GLN A 1 404 ? -46.160 0.810 17.503 1.00 35.15 339 GLN A C 1
ATOM 2278 O O . GLN A 1 404 ? -46.807 1.507 16.715 1.00 35.05 339 GLN A O 1
ATOM 2284 N N . ARG A 1 405 ? -46.674 -0.303 18.065 1.00 35.15 340 ARG A N 1
ATOM 2285 C CA . ARG A 1 405 ? -47.999 -0.830 17.703 1.00 34.77 340 ARG A CA 1
ATOM 2286 C C . ARG A 1 405 ? -49.157 0.091 18.084 1.00 39.78 340 ARG A C 1
ATOM 2287 O O . ARG A 1 405 ? -50.190 0.081 17.414 1.00 40.60 340 ARG A O 1
ATOM 2295 N N . GLU A 1 406 ? -48.978 0.915 19.121 1.00 35.89 341 GLU A N 1
ATOM 2296 C CA . GLU A 1 406 ? -49.991 1.889 19.540 1.00 34.31 341 GLU A CA 1
ATOM 2297 C C . GLU A 1 406 ? -50.010 3.043 18.543 1.00 37.45 341 GLU A C 1
ATOM 2298 O O . GLU A 1 406 ? -51.092 3.552 18.221 1.00 37.17 341 GLU A O 1
ATOM 2304 N N . ALA A 1 407 ? -48.809 3.423 18.025 1.00 31.66 342 ALA A N 1
ATOM 2305 C CA . ALA A 1 407 ? -48.665 4.475 17.021 1.00 30.58 342 ALA A CA 1
ATOM 2306 C C . ALA A 1 407 ? -49.379 4.103 15.731 1.00 31.53 342 ALA A C 1
ATOM 2307 O O . ALA A 1 407 ? -50.094 4.946 15.198 1.00 30.03 342 ALA A O 1
ATOM 2309 N N . ASP A 1 408 ? -49.200 2.853 15.233 1.00 26.75 343 ASP A N 1
ATOM 2310 C CA . ASP A 1 408 ? -49.842 2.404 13.993 1.00 26.45 343 ASP A CA 1
ATOM 2311 C C . ASP A 1 408 ? -51.356 2.605 14.070 1.00 30.01 343 ASP A C 1
ATOM 2312 O O . ASP A 1 408 ? -51.991 3.020 13.094 1.00 29.48 343 ASP A O 1
ATOM 2317 N N . LEU A 1 409 ? -51.924 2.296 15.230 1.00 26.68 344 LEU A N 1
ATOM 2318 C CA . LEU A 1 409 ? -53.354 2.406 15.488 1.00 28.20 344 LEU A CA 1
ATOM 2319 C C . LEU A 1 409 ? -53.845 3.852 15.530 1.00 34.82 344 LEU A C 1
ATOM 2320 O O . LEU A 1 409 ? -54.974 4.108 15.125 1.00 33.01 344 LEU A O 1
ATOM 2325 N N . HIS A 1 410 ? -52.993 4.791 15.997 1.00 35.55 345 HIS A N 1
ATOM 2326 C CA . HIS A 1 410 ? -53.294 6.220 16.064 1.00 36.64 345 HIS A CA 1
ATOM 2327 C C . HIS A 1 410 ? -53.796 6.653 14.704 1.00 37.11 345 HIS A C 1
ATOM 2328 O O . HIS A 1 410 ? -54.819 7.304 14.622 1.00 35.29 345 HIS A O 1
ATOM 2335 N N . HIS A 1 411 ? -53.115 6.226 13.623 1.00 33.25 346 HIS A N 1
ATOM 2336 C CA . HIS A 1 411 ? -53.535 6.575 12.281 1.00 31.78 346 HIS A CA 1
ATOM 2337 C C . HIS A 1 411 ? -54.896 6.003 11.892 1.00 33.26 346 HIS A C 1
ATOM 2338 O O . HIS A 1 411 ? -55.686 6.721 11.269 1.00 33.20 346 HIS A O 1
ATOM 2345 N N . PHE A 1 412 ? -55.149 4.714 12.174 1.00 27.31 347 PHE A N 1
ATOM 2346 C CA . PHE A 1 412 ? -56.443 4.106 11.807 1.00 27.60 347 PHE A CA 1
ATOM 2347 C C . PHE A 1 412 ? -57.578 4.747 12.597 1.00 32.03 347 PHE A C 1
ATOM 2348 O O . PHE A 1 412 ? -58.630 5.041 12.032 1.00 29.80 347 PHE A O 1
ATOM 2356 N N . TRP A 1 413 ? -57.318 5.024 13.884 1.00 31.21 348 TRP A N 1
ATOM 2357 C CA . TRP A 1 413 ? -58.244 5.732 14.759 1.00 32.89 348 TRP A CA 1
ATOM 2358 C C . TRP A 1 413 ? -58.497 7.149 14.213 1.00 38.59 348 TRP A C 1
ATOM 2359 O O . TRP A 1 413 ? -59.648 7.552 14.086 1.00 39.31 348 TRP A O 1
ATOM 2370 N N . ASP A 1 414 ? -57.431 7.871 13.851 1.00 34.71 349 ASP A N 1
ATOM 2371 C CA . ASP A 1 414 ? -57.541 9.228 13.349 1.00 35.11 349 ASP A CA 1
ATOM 2372 C C . ASP A 1 414 ? -58.422 9.353 12.110 1.00 38.36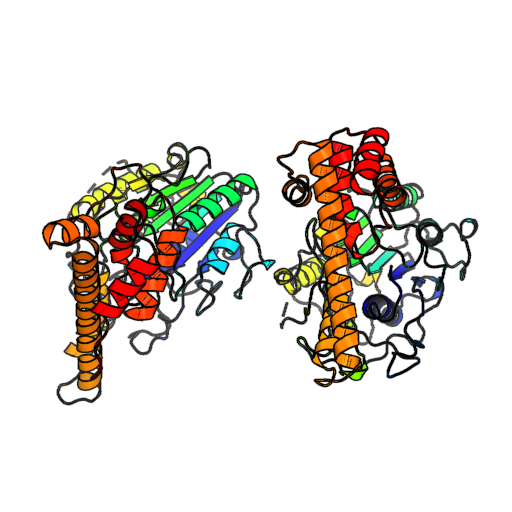 349 ASP A C 1
ATOM 2373 O O . ASP A 1 414 ? -59.316 10.201 12.103 1.00 35.77 349 ASP A O 1
ATOM 2378 N N . LYS A 1 415 ? -58.194 8.509 11.077 1.00 35.94 350 LYS A N 1
ATOM 2379 C CA . LYS A 1 415 ? -58.993 8.589 9.859 1.00 36.17 350 LYS A CA 1
ATOM 2380 C C . LYS A 1 415 ? -60.427 8.118 10.086 1.00 40.19 350 LYS A C 1
ATOM 2381 O O . LYS A 1 415 ? -61.314 8.486 9.319 1.00 38.62 350 LYS A O 1
ATOM 2387 N N . TYR A 1 416 ? -60.664 7.377 11.169 1.00 37.30 351 TYR A N 1
ATOM 2388 C CA . TYR A 1 416 ? -62.002 6.985 11.552 1.00 37.62 351 TYR A CA 1
ATOM 2389 C C . TYR A 1 416 ? -62.715 8.133 12.278 1.00 40.72 351 TYR A C 1
ATOM 2390 O O . TYR A 1 416 ? -63.816 8.512 11.867 1.00 39.22 351 TYR A O 1
ATOM 2399 N N . GLN A 1 417 ? -62.100 8.650 13.361 1.00 38.88 352 GLN A N 1
ATOM 2400 C CA . GLN A 1 417 ? -62.690 9.690 14.217 1.00 40.01 352 GLN A CA 1
ATOM 2401 C C . GLN A 1 417 ? -62.868 11.021 13.496 1.00 47.82 352 GLN A C 1
ATOM 2402 O O . GLN A 1 417 ? -63.853 11.706 13.778 1.00 49.36 352 GLN A O 1
ATOM 2408 N N . LYS A 1 418 ? -61.961 11.375 12.553 1.00 43.73 353 LYS A N 1
ATOM 2409 C CA . LYS A 1 418 ? -62.096 12.628 11.818 1.00 44.47 353 LYS A CA 1
ATOM 2410 C C . LYS A 1 418 ? -63.147 12.551 10.699 1.00 48.77 353 LYS A C 1
ATOM 2411 O O . LYS A 1 418 ? -63.664 13.595 10.295 1.00 49.14 353 LYS A O 1
ATOM 2417 N N . ALA A 1 419 ? -63.428 11.337 10.171 1.00 44.36 354 ALA A N 1
ATOM 2418 C CA . ALA A 1 419 ? -64.411 11.126 9.084 1.00 43.69 354 ALA A CA 1
ATOM 2419 C C . ALA A 1 419 ? -65.839 11.531 9.553 1.00 46.68 354 ALA A C 1
ATOM 2420 O O . ALA A 1 419 ? -66.178 11.338 10.727 1.00 44.71 354 ALA A O 1
ATOM 2422 N N . SER A 1 420 ? -66.638 12.151 8.669 1.00 43.88 355 SER A N 1
ATOM 2423 C CA . SER A 1 420 ? -67.988 12.616 9.065 1.00 43.34 355 SER A CA 1
ATOM 2424 C C . SER A 1 420 ? -68.947 11.452 9.254 1.00 43.69 355 SER A C 1
ATOM 2425 O O . SER A 1 420 ? -68.902 10.498 8.482 1.00 42.24 355 SER A O 1
ATOM 2428 N N . GLU A 1 421 ? -69.780 11.486 10.309 1.00 41.06 356 GLU A N 1
ATOM 2429 C CA . GLU A 1 421 ? -70.755 10.419 10.564 1.00 41.05 356 GLU A CA 1
ATOM 2430 C C . GLU A 1 421 ? -71.728 10.269 9.406 1.00 46.45 356 GLU A C 1
ATOM 2431 O O . GLU A 1 421 ? -72.203 11.269 8.874 1.00 47.06 356 GLU A O 1
ATOM 2437 N N . GLY A 1 422 ? -71.954 9.026 8.986 1.00 43.65 357 GLY A N 1
ATOM 2438 C CA . GLY A 1 422 ? -72.833 8.708 7.866 1.00 43.25 357 GLY A CA 1
ATOM 2439 C C . GLY A 1 422 ? -72.127 8.654 6.527 1.00 47.36 357 GLY A C 1
ATOM 2440 O O . GLY A 1 422 ? -72.725 8.210 5.546 1.00 47.80 357 GLY A O 1
ATOM 2441 N N . SER A 1 423 ? -70.852 9.099 6.465 1.00 44.04 358 SER A N 1
ATOM 2442 C CA . SER A 1 423 ? -70.070 9.099 5.217 1.00 43.75 358 SER A CA 1
ATOM 2443 C C . SER A 1 423 ? -69.433 7.747 4.904 1.00 48.26 358 SER A C 1
ATOM 2444 O O . SER A 1 423 ? -69.132 6.982 5.825 1.00 48.84 358 SER A O 1
ATOM 2447 N N . ARG A 1 424 ? -69.191 7.471 3.602 1.00 44.30 359 ARG A N 1
ATOM 2448 C CA . ARG A 1 424 ? -68.535 6.241 3.133 1.00 43.57 359 ARG A CA 1
ATOM 2449 C C . ARG A 1 424 ? -67.131 6.163 3.767 1.00 44.88 359 ARG A C 1
ATOM 2450 O O . ARG A 1 424 ? -66.708 5.080 4.149 1.00 44.86 359 ARG A O 1
ATOM 2458 N N . ASN A 1 425 ? -66.458 7.323 3.927 1.00 39.66 360 ASN A N 1
ATOM 2459 C CA . ASN A 1 425 ? -65.153 7.479 4.580 1.00 40.13 360 ASN A CA 1
ATOM 2460 C C . ASN A 1 425 ? -65.153 6.923 6.010 1.00 43.58 360 ASN A C 1
ATOM 2461 O O . ASN A 1 425 ? -64.211 6.210 6.371 1.00 42.46 360 ASN A O 1
ATOM 2466 N N . LYS A 1 426 ? -66.213 7.248 6.817 1.00 38.83 361 LYS A N 1
ATOM 2467 C CA . LYS A 1 426 ? -66.355 6.744 8.182 1.00 37.39 361 LYS A CA 1
ATOM 2468 C C . LYS A 1 426 ? -66.588 5.243 8.191 1.00 39.52 361 LYS A C 1
ATOM 2469 O O . LYS A 1 426 ? -65.939 4.553 8.972 1.00 38.00 361 LYS A O 1
ATOM 2475 N N . VAL A 1 427 ? -67.506 4.745 7.328 1.00 35.52 362 VAL A N 1
ATOM 2476 C CA . VAL A 1 427 ? -67.832 3.314 7.178 1.00 34.18 362 VAL A CA 1
ATOM 2477 C C . VAL A 1 427 ? -66.566 2.497 6.808 1.00 35.68 362 VAL A C 1
ATOM 2478 O O . VAL A 1 427 ? -66.308 1.473 7.430 1.00 34.36 362 VAL A O 1
ATOM 2482 N N . ASP A 1 428 ? -65.764 2.997 5.859 1.00 32.54 363 ASP A N 1
ATOM 2483 C CA . ASP A 1 428 ? -64.520 2.363 5.401 1.00 33.22 363 ASP A CA 1
ATOM 2484 C C . ASP A 1 428 ? -63.447 2.350 6.481 1.00 36.64 363 ASP A C 1
ATOM 2485 O O . ASP A 1 428 ? -62.823 1.310 6.702 1.00 37.10 363 ASP A O 1
ATOM 2490 N N . ALA A 1 429 ? -63.218 3.515 7.131 1.00 31.22 364 ALA A N 1
ATOM 2491 C CA . ALA A 1 429 ? -62.223 3.674 8.186 1.00 30.01 364 ALA A CA 1
ATOM 2492 C C . ALA A 1 429 ? -62.596 2.826 9.392 1.00 31.89 364 ALA A C 1
ATOM 2493 O O . ALA A 1 429 ? -61.718 2.213 9.987 1.00 29.27 364 ALA A O 1
ATOM 2495 N N . ARG A 1 430 ? -63.909 2.735 9.706 1.00 29.80 365 ARG A N 1
ATOM 2496 C CA . ARG A 1 430 ? -64.418 1.920 10.806 1.00 28.47 365 ARG A CA 1
ATOM 2497 C C . ARG A 1 430 ? -64.104 0.460 10.534 1.00 31.08 365 ARG A C 1
ATOM 2498 O O . ARG A 1 430 ? -63.517 -0.193 11.399 1.00 29.69 365 ARG A O 1
ATOM 2506 N N . LYS A 1 431 ? -64.490 -0.034 9.344 1.00 28.02 366 LYS A N 1
ATOM 2507 C CA . LYS A 1 431 ? -64.280 -1.407 8.903 1.00 27.86 366 LYS A CA 1
ATOM 2508 C C . LYS A 1 431 ? -62.803 -1.793 8.997 1.00 28.07 366 LYS A C 1
ATOM 2509 O O . LYS A 1 431 ? -62.508 -2.850 9.539 1.00 28.05 366 LYS A O 1
ATOM 2515 N N . GLN A 1 432 ? -61.896 -0.941 8.478 1.00 24.09 367 GLN A N 1
ATOM 2516 C CA . GLN A 1 432 ? -60.450 -1.204 8.486 1.00 24.59 367 GLN A CA 1
ATOM 2517 C C . GLN A 1 432 ? -59.911 -1.233 9.889 1.00 30.09 367 GLN A C 1
ATOM 2518 O O . GLN A 1 432 ? -59.120 -2.124 10.202 1.00 30.06 367 GLN A O 1
ATOM 2524 N N . LEU A 1 433 ? -60.378 -0.299 10.756 1.00 27.29 368 LEU A N 1
ATOM 2525 C CA . LEU A 1 433 ? -59.953 -0.250 12.149 1.00 27.23 368 LEU A CA 1
ATOM 2526 C C . LEU A 1 433 ? -60.378 -1.519 12.912 1.00 33.11 368 LEU A C 1
ATOM 2527 O O . LEU A 1 433 ? -59.550 -2.086 13.640 1.00 32.79 368 LEU A O 1
ATOM 2532 N N . VAL A 1 434 ? -61.658 -1.950 12.744 1.00 29.33 369 VAL A N 1
ATOM 2533 C CA . VAL A 1 434 ? -62.222 -3.149 13.367 1.00 29.31 369 VAL A CA 1
ATOM 2534 C C . VAL A 1 434 ? -61.421 -4.379 12.885 1.00 32.02 369 VAL A C 1
ATOM 2535 O O . VAL A 1 434 ? -61.027 -5.214 13.700 1.00 30.53 369 VAL A O 1
ATOM 2539 N N . GLU A 1 435 ? -61.172 -4.464 11.565 1.00 28.00 370 GLU A N 1
ATOM 2540 C CA . GLU A 1 435 ? -60.407 -5.559 10.964 1.00 27.82 370 GLU A CA 1
ATOM 2541 C C . GLU A 1 435 ? -58.976 -5.616 11.453 1.00 29.57 370 GLU A C 1
ATOM 2542 O O . GLU A 1 435 ? -58.501 -6.700 11.722 1.00 30.83 370 GLU A O 1
ATOM 2548 N N . VAL A 1 436 ? -58.298 -4.464 11.597 1.00 25.80 371 VAL A N 1
ATOM 2549 C CA . VAL A 1 436 ? -56.934 -4.412 12.130 1.00 25.18 371 VAL A CA 1
ATOM 2550 C C . VAL A 1 436 ? -56.935 -5.008 13.560 1.00 28.93 371 VAL A C 1
ATOM 2551 O O . VAL A 1 436 ? -56.149 -5.903 13.851 1.00 28.70 371 VAL A O 1
ATOM 2555 N N . MET A 1 437 ? -57.858 -4.560 14.403 1.00 25.16 372 MET A N 1
ATOM 2556 C CA . MET A 1 437 ? -57.996 -5.040 15.782 1.00 25.28 372 MET A CA 1
ATOM 2557 C C . MET A 1 437 ? -58.405 -6.496 15.879 1.00 27.26 372 MET A C 1
ATOM 2558 O O . MET A 1 437 ? -57.797 -7.210 16.657 1.00 26.26 372 MET A O 1
ATOM 2563 N N . LEU A 1 438 ? -59.377 -6.961 15.061 1.00 24.05 373 LEU A N 1
ATOM 2564 C CA . LEU A 1 438 ? -59.792 -8.377 15.049 1.00 24.33 373 LEU A CA 1
ATOM 2565 C C . LEU A 1 438 ? -58.641 -9.274 14.631 1.00 27.98 373 LEU A C 1
ATOM 2566 O O . LEU A 1 438 ? -58.547 -10.400 15.116 1.00 28.27 373 LEU A O 1
ATOM 2571 N N . HIS A 1 439 ? -57.783 -8.787 13.708 1.00 23.94 374 HIS A N 1
ATOM 2572 C CA . HIS A 1 439 ? -56.645 -9.552 13.247 1.00 24.00 374 HIS A CA 1
ATOM 2573 C C . HIS A 1 439 ? -55.619 -9.727 14.368 1.00 26.87 374 HIS A C 1
ATOM 2574 O O . HIS A 1 439 ? -55.094 -10.814 14.514 1.00 28.37 374 HIS A O 1
ATOM 2581 N N . ARG A 1 440 ? -55.397 -8.684 15.185 1.00 22.84 375 ARG A N 1
ATOM 2582 C CA . ARG A 1 440 ? -54.509 -8.728 16.350 1.00 22.35 375 ARG A CA 1
ATOM 2583 C C . ARG A 1 440 ? -55.047 -9.760 17.354 1.00 25.82 375 ARG A C 1
ATOM 2584 O O . ARG A 1 440 ? -54.285 -10.578 17.897 1.00 24.04 375 ARG A O 1
ATOM 2592 N N . MET A 1 441 ? -56.374 -9.760 17.542 1.00 21.77 376 MET A N 1
ATOM 2593 C CA . MET A 1 441 ? -57.028 -10.698 18.431 1.00 22.54 376 MET A CA 1
ATOM 2594 C C . MET A 1 441 ? -56.872 -12.117 17.914 1.00 27.12 376 MET A C 1
ATOM 2595 O O . MET A 1 441 ? -56.609 -12.994 18.714 1.00 28.91 376 MET A O 1
ATOM 2600 N N . HIS A 1 442 ? -57.003 -12.330 16.582 1.00 23.95 377 HIS A N 1
ATOM 2601 C CA . HIS A 1 442 ? -56.862 -13.631 15.930 1.00 24.07 377 HIS A CA 1
ATOM 2602 C C . HIS A 1 442 ? -55.449 -14.170 16.126 1.00 27.02 377 HIS A C 1
ATOM 2603 O O . HIS A 1 442 ? -55.298 -15.339 16.486 1.00 26.55 377 HIS A O 1
ATOM 2610 N N . VAL A 1 443 ? -54.411 -13.325 15.875 1.00 23.41 378 VAL A N 1
ATOM 2611 C CA . VAL A 1 443 ? -53.009 -13.727 16.048 1.00 22.49 378 VAL A CA 1
ATOM 2612 C C . VAL A 1 443 ? -52.746 -14.075 17.511 1.00 23.92 378 VAL A C 1
ATOM 2613 O O . VAL A 1 443 ? -52.150 -15.118 17.782 1.00 23.16 378 VAL A O 1
ATOM 2617 N N . ASP A 1 444 ? -53.203 -13.220 18.450 1.00 20.66 379 ASP A N 1
ATOM 2618 C CA . ASP A 1 444 ? -53.002 -13.457 19.896 1.00 20.40 379 ASP A CA 1
ATOM 2619 C C . ASP A 1 444 ? -53.625 -14.766 20.335 1.00 26.38 379 ASP A C 1
ATOM 2620 O O . ASP A 1 444 ? -52.955 -15.556 21.000 1.00 23.80 379 ASP A O 1
ATOM 2625 N N . ASP A 1 445 ? -54.893 -15.018 19.916 1.00 24.64 380 ASP A N 1
ATOM 2626 C CA . ASP A 1 445 ? -55.622 -16.240 20.277 1.00 23.72 380 ASP A CA 1
ATOM 2627 C C . ASP A 1 445 ? -54.974 -17.463 19.683 1.00 24.22 380 ASP A C 1
ATOM 2628 O O . ASP A 1 445 ? -54.822 -18.440 20.395 1.00 25.91 380 ASP A O 1
ATOM 2633 N N . SER A 1 446 ? -54.565 -17.405 18.390 1.00 19.51 381 SER A N 1
ATOM 2634 C CA . SER A 1 446 ? -53.931 -18.534 17.726 1.00 19.52 381 SER A CA 1
ATOM 2635 C C . SER A 1 446 ? -52.640 -18.959 18.386 1.00 21.98 381 SER A C 1
ATOM 2636 O O . SER A 1 446 ? -52.483 -20.134 18.644 1.00 22.47 381 SER A O 1
ATOM 2639 N N . ILE A 1 447 ? -51.707 -18.019 18.617 1.00 18.89 382 ILE A N 1
ATOM 2640 C CA . ILE A 1 447 ? -50.423 -18.297 19.273 1.00 19.11 382 ILE A CA 1
ATOM 2641 C C . ILE A 1 447 ? -50.662 -18.908 20.661 1.00 22.34 382 ILE A C 1
ATOM 2642 O O . ILE A 1 447 ? -50.057 -19.936 20.964 1.00 19.49 382 ILE A O 1
ATOM 2647 N N . GLU A 1 448 ? -51.595 -18.313 21.458 1.00 20.74 383 GLU A N 1
ATOM 2648 C CA . GLU A 1 448 ? -51.925 -18.791 22.806 1.00 21.27 383 GLU A CA 1
ATOM 2649 C C . GLU A 1 448 ? -52.499 -20.207 22.753 1.00 26.23 383 GLU A C 1
ATOM 2650 O O . GLU A 1 448 ? -52.087 -21.064 23.535 1.00 26.11 383 GLU A O 1
ATOM 2656 N N . SER A 1 449 ? -53.394 -20.473 21.775 1.00 22.96 384 SER A N 1
ATOM 2657 C CA . SER A 1 449 ? -53.981 -21.812 21.617 1.00 22.63 384 SER A CA 1
ATOM 2658 C C . SER A 1 449 ? -52.932 -22.800 21.160 1.00 24.98 384 SER A C 1
ATOM 2659 O O . SER A 1 449 ? -52.906 -23.906 21.673 1.00 24.91 384 SER A O 1
ATOM 2662 N N . ILE A 1 450 ? -52.047 -22.398 20.221 1.00 22.27 385 ILE A N 1
ATOM 2663 C CA . ILE A 1 450 ? -50.953 -23.241 19.751 1.00 22.36 385 ILE A CA 1
ATOM 2664 C C . ILE A 1 450 ? -50.035 -23.588 20.946 1.00 26.04 385 ILE A C 1
ATOM 2665 O O . ILE A 1 450 ? -49.729 -24.763 21.156 1.00 24.57 385 ILE A O 1
ATOM 2670 N N . ALA A 1 451 ? -49.650 -22.563 21.749 1.00 23.39 386 ALA A N 1
ATOM 2671 C CA . ALA A 1 451 ? -48.794 -22.726 22.927 1.00 22.71 386 ALA A CA 1
ATOM 2672 C C . ALA A 1 451 ? -49.419 -23.731 23.928 1.00 26.40 386 ALA A C 1
ATOM 2673 O O . ALA A 1 451 ? -48.733 -24.633 24.402 1.00 25.73 386 ALA A O 1
ATOM 2675 N N . LYS A 1 452 ? -50.723 -23.621 24.168 1.00 25.23 387 LYS A N 1
ATOM 2676 C CA . LYS A 1 452 ? -51.470 -24.540 25.055 1.00 27.47 387 LYS A CA 1
ATOM 2677 C C . LYS A 1 452 ? -51.465 -25.971 24.512 1.00 33.90 387 LYS A C 1
ATOM 2678 O O . LYS A 1 452 ? -51.284 -26.900 25.292 1.00 33.89 387 LYS A O 1
ATOM 2684 N N . LEU A 1 453 ? -51.642 -26.143 23.184 1.00 31.40 388 LEU A N 1
ATOM 2685 C CA . LEU A 1 453 ? -51.627 -27.448 22.536 1.00 31.31 388 LEU A CA 1
ATOM 2686 C C . LEU A 1 453 ? -50.265 -28.121 22.600 1.00 34.04 388 LEU A C 1
ATOM 2687 O O . LEU A 1 453 ? -50.203 -29.325 22.818 1.00 33.97 388 LEU A O 1
ATOM 2692 N N . LEU A 1 454 ? -49.175 -27.371 22.367 1.00 31.30 389 LEU A N 1
ATOM 2693 C CA . LEU A 1 454 ? -47.836 -27.951 22.387 1.00 30.67 389 LEU A CA 1
ATOM 2694 C C . LEU A 1 454 ? -47.313 -28.233 23.787 1.00 33.30 389 LEU A C 1
ATOM 2695 O O . LEU A 1 454 ? -46.539 -29.173 23.967 1.00 33.75 389 LEU A O 1
ATOM 2700 N N . PHE A 1 455 ? -47.693 -27.402 24.765 1.00 29.78 390 PHE A N 1
ATOM 2701 C CA . PHE A 1 455 ? -47.096 -27.457 26.092 1.00 29.45 390 PHE A CA 1
ATOM 2702 C C . PHE A 1 455 ? -48.033 -27.898 27.222 1.00 36.76 390 PHE A C 1
ATOM 2703 O O . PHE A 1 455 ? -47.565 -28.071 28.341 1.00 38.39 390 PHE A O 1
ATOM 2711 N N . GLY A 1 456 ? -49.296 -28.168 26.917 1.00 35.31 391 GLY A N 1
ATOM 2712 C CA . GLY A 1 456 ? -50.233 -28.787 27.858 1.00 35.54 391 GLY A CA 1
ATOM 2713 C C . GLY A 1 456 ? -50.927 -28.018 28.959 1.00 42.39 391 GLY A C 1
ATOM 2714 O O . GLY A 1 456 ? -51.856 -28.553 29.572 1.00 44.36 391 GLY A O 1
ATOM 2715 N N . SER A 1 457 ? -50.480 -26.801 29.265 1.00 37.09 392 SER A N 1
ATOM 2716 C CA . SER A 1 457 ? -51.106 -25.986 30.300 1.00 34.40 392 SER A CA 1
ATOM 2717 C C . SER A 1 457 ? -50.906 -24.522 29.966 1.00 34.03 392 SER A C 1
ATOM 2718 O O . SER A 1 457 ? -49.964 -24.196 29.245 1.00 33.29 392 SER A O 1
ATOM 2721 N N . GLY A 1 458 ? -51.809 -23.680 30.469 1.00 28.37 393 GLY A N 1
ATOM 2722 C CA . GLY A 1 458 ? -51.763 -22.228 30.369 1.00 27.72 393 GLY A CA 1
ATOM 2723 C C . GLY A 1 458 ? -50.473 -21.691 30.967 1.00 31.67 393 GLY A C 1
ATOM 2724 O O . GLY A 1 458 ? -49.855 -20.793 30.384 1.00 31.43 393 GLY A O 1
ATOM 2725 N N . ALA A 1 459 ? -50.010 -22.300 32.092 1.00 27.68 394 ALA A N 1
ATOM 2726 C CA . ALA A 1 459 ? -48.751 -21.939 32.749 1.00 28.45 394 ALA A CA 1
ATOM 2727 C C . ALA A 1 459 ? -47.548 -22.149 31.834 1.00 31.74 394 ALA A C 1
ATOM 2728 O O . ALA A 1 459 ? -46.808 -21.191 31.597 1.00 32.11 394 ALA A O 1
ATOM 2730 N N . LYS A 1 460 ? -47.377 -23.382 31.301 1.00 27.30 395 LYS A N 1
ATOM 2731 C CA . LYS A 1 460 ? -46.262 -23.745 30.429 1.00 26.03 395 LYS A CA 1
ATOM 2732 C C . LYS A 1 460 ? -46.333 -23.018 29.098 1.00 27.85 395 LYS A C 1
ATOM 2733 O O . LYS A 1 460 ? -45.294 -22.588 28.608 1.00 27.36 395 LYS A O 1
ATOM 2739 N N . ALA A 1 461 ? -47.551 -22.816 28.555 1.00 23.32 396 ALA A N 1
ATOM 2740 C CA . ALA A 1 461 ? -47.768 -22.087 27.298 1.00 21.53 396 ALA A CA 1
ATOM 2741 C C . ALA A 1 461 ? -47.231 -20.638 27.470 1.00 26.72 396 ALA A C 1
ATOM 2742 O O . ALA A 1 461 ? -46.459 -20.154 26.653 1.00 26.40 396 ALA A O 1
ATOM 2744 N N . SER A 1 462 ? -47.628 -19.988 28.565 1.00 25.33 397 SER A N 1
ATOM 2745 C CA . SER A 1 462 ? -47.244 -18.631 28.947 1.00 25.75 397 SER A CA 1
ATOM 2746 C C . SER A 1 462 ? -45.733 -18.539 29.135 1.00 27.94 397 SER A C 1
ATOM 2747 O O . SER A 1 462 ? -45.121 -17.594 28.646 1.00 28.15 397 SER A O 1
ATOM 2750 N N . GLU A 1 463 ? -45.125 -19.567 29.755 1.00 23.46 398 GLU A N 1
ATOM 2751 C CA . GLU A 1 463 ? -43.688 -19.619 29.951 1.00 23.71 398 GLU A CA 1
ATOM 2752 C C . GLU A 1 463 ? -42.971 -19.626 28.613 1.00 25.85 398 GLU A C 1
ATOM 2753 O O . GLU A 1 463 ? -42.057 -18.832 28.401 1.00 24.72 398 GLU A O 1
ATOM 2759 N N . MET A 1 464 ? -43.432 -20.468 27.691 1.00 22.14 399 MET A N 1
ATOM 2760 C CA . MET A 1 464 ? -42.831 -20.589 26.356 1.00 21.49 399 MET A CA 1
ATOM 2761 C C . MET A 1 464 ? -43.068 -19.335 25.514 1.00 23.70 399 MET A C 1
ATOM 2762 O O . MET A 1 464 ? -42.214 -18.950 24.733 1.00 23.61 399 MET A O 1
ATOM 2767 N N . MET A 1 465 ? -44.182 -18.659 25.729 1.00 20.52 400 MET A N 1
ATOM 2768 C CA . MET A 1 465 ? -44.452 -17.409 25.019 1.00 19.95 400 MET A CA 1
ATOM 2769 C C . MET A 1 465 ? -43.618 -16.229 25.546 1.00 28.65 400 MET A C 1
ATOM 2770 O O . MET A 1 465 ? -43.254 -15.344 24.779 1.00 29.96 400 MET A O 1
ATOM 2775 N N . ASN A 1 466 ? -43.326 -16.210 26.856 1.00 25.81 401 ASN A N 1
ATOM 2776 C CA . ASN A 1 466 ? -42.731 -15.041 27.490 1.00 26.05 401 ASN A CA 1
ATOM 2777 C C . ASN A 1 466 ? -41.284 -15.131 27.946 1.00 30.15 401 ASN A C 1
ATOM 2778 O O . ASN A 1 466 ? -40.684 -14.078 28.086 1.00 29.13 401 ASN A O 1
ATOM 2783 N N . THR A 1 467 ? -40.696 -16.328 28.098 1.00 28.62 402 THR A N 1
ATOM 2784 C CA . THR A 1 467 ? -39.291 -16.448 28.550 1.00 29.35 402 THR A CA 1
ATOM 2785 C C . THR A 1 467 ? -38.258 -15.807 27.604 1.00 31.49 402 THR A C 1
ATOM 2786 O O . THR A 1 467 ? -38.244 -16.099 26.410 1.00 29.97 402 THR A O 1
ATOM 2790 N N . ILE A 1 468 ? -37.384 -14.954 28.185 1.00 28.48 403 ILE A N 1
ATOM 2791 C CA . ILE A 1 468 ? -36.265 -14.260 27.523 1.00 27.27 403 ILE A CA 1
ATOM 2792 C C . ILE A 1 468 ? -35.036 -15.049 27.970 1.00 31.73 403 ILE A C 1
ATOM 2793 O O . ILE A 1 468 ? -34.921 -15.349 29.148 1.00 31.61 403 ILE A O 1
ATOM 2798 N N . ARG A 1 469 ? -34.178 -15.464 27.036 1.00 31.01 404 ARG A N 1
ATOM 2799 C CA . ARG A 1 469 ? -32.951 -16.197 27.351 1.00 32.77 404 ARG A CA 1
ATOM 2800 C C . ARG A 1 469 ? -32.010 -15.282 28.151 1.00 37.66 404 ARG A C 1
ATOM 2801 O O . ARG A 1 469 ? -32.142 -14.059 28.036 1.00 38.57 404 ARG A O 1
ATOM 2809 N N . PRO A 1 470 ? -31.093 -15.803 29.000 1.00 34.20 405 PRO A N 1
ATOM 2810 C CA . PRO A 1 470 ? -30.241 -14.895 29.783 1.00 34.04 405 PRO A CA 1
ATOM 2811 C C . PRO A 1 470 ? -29.503 -13.849 28.933 1.00 39.55 405 PRO A C 1
ATOM 2812 O O . PRO A 1 470 ? -29.294 -14.075 27.730 1.00 36.96 405 PRO A O 1
ATOM 2816 N N . PRO A 1 471 ? -29.105 -12.683 29.509 1.00 39.12 406 PRO A N 1
ATOM 2817 C CA . PRO A 1 471 ? -28.356 -11.704 28.702 1.00 38.27 406 PRO A CA 1
ATOM 2818 C C . PRO A 1 471 ? -27.067 -12.305 28.132 1.00 37.53 406 PRO A C 1
ATOM 2819 O O . PRO A 1 471 ? -26.444 -13.166 28.764 1.00 36.63 406 PRO A O 1
ATOM 2823 N N . GLY A 1 472 ? -26.720 -11.890 26.917 1.00 29.83 407 GLY A N 1
ATOM 2824 C CA . GLY A 1 472 ? -25.526 -12.361 26.232 1.00 27.97 407 GLY A CA 1
ATOM 2825 C C . GLY A 1 472 ? -25.723 -13.646 25.465 1.00 31.52 407 GLY A C 1
ATOM 2826 O O . GLY A 1 472 ? -24.799 -14.108 24.800 1.00 31.47 407 GLY A O 1
ATOM 2827 N N . GLN A 1 473 ? -26.925 -14.229 25.532 1.00 27.39 408 GLN A N 1
ATOM 2828 C CA . GLN A 1 473 ? -27.249 -15.462 24.805 1.00 26.61 408 GLN A CA 1
ATOM 2829 C C . GLN A 1 473 ? -28.041 -15.132 23.525 1.00 27.56 408 GLN A C 1
ATOM 2830 O O . GLN A 1 473 ? -28.883 -14.244 23.562 1.00 25.09 408 GLN A O 1
ATOM 2836 N N . PRO A 1 474 ? -27.814 -15.820 22.388 1.00 25.30 409 PRO A N 1
ATOM 2837 C CA . PRO A 1 474 ? -28.622 -15.533 21.193 1.00 25.29 409 PRO A CA 1
ATOM 2838 C C . PRO A 1 474 ? -30.077 -15.950 21.401 1.00 26.63 409 PRO A C 1
ATOM 2839 O O . PRO A 1 474 ? -30.328 -16.853 22.188 1.00 25.50 409 PRO A O 1
ATOM 2843 N N . LEU A 1 475 ? -31.026 -15.294 20.714 1.00 22.11 410 LEU A N 1
ATOM 2844 C CA . LEU A 1 475 ? -32.455 -15.598 20.869 1.00 21.79 410 LEU A CA 1
ATOM 2845 C C . LEU A 1 475 ? -32.768 -17.089 20.664 1.00 24.81 410 LEU A C 1
ATOM 2846 O O . LEU A 1 475 ? -33.545 -17.686 21.422 1.00 24.11 410 LEU A O 1
ATOM 2851 N N . VAL A 1 476 ? -32.174 -17.659 19.623 1.00 21.05 411 VAL A N 1
ATOM 2852 C CA . VAL A 1 476 ? -32.413 -19.042 19.206 1.00 20.70 411 VAL A CA 1
ATOM 2853 C C . VAL A 1 476 ? -31.078 -19.660 18.825 1.00 26.27 411 VAL A C 1
ATOM 2854 O O . VAL A 1 476 ? -30.157 -18.939 18.428 1.00 28.20 411 VAL A O 1
ATOM 2858 N N . SER A 1 477 ? -30.946 -20.974 18.988 1.00 24.49 412 SER A N 1
ATOM 2859 C CA . SER A 1 477 ? -29.707 -21.672 18.614 1.00 24.71 412 SER A CA 1
ATOM 2860 C C . SER A 1 477 ? -29.739 -21.980 17.124 1.00 29.01 412 SER A C 1
ATOM 2861 O O . SER A 1 477 ? -28.731 -21.825 16.440 1.00 29.60 412 SER A O 1
ATOM 2864 N N . ASP A 1 478 ? -30.929 -22.383 16.619 1.00 25.00 413 ASP A N 1
ATOM 2865 C CA . ASP A 1 478 ? -31.144 -22.767 15.233 1.00 23.23 413 ASP A CA 1
ATOM 2866 C C . ASP A 1 478 ? -32.039 -21.724 14.526 1.00 25.72 413 ASP A C 1
ATOM 2867 O O . ASP A 1 478 ? -33.261 -21.728 14.683 1.00 25.22 413 ASP A O 1
ATOM 2872 N N . TRP A 1 479 ? -31.414 -20.837 13.763 1.00 22.07 414 TRP A N 1
ATOM 2873 C CA . TRP A 1 479 ? -32.087 -19.758 13.042 1.00 22.98 414 TRP A CA 1
ATOM 2874 C C . TRP A 1 479 ? -32.931 -20.269 11.886 1.00 28.07 414 TRP A C 1
ATOM 2875 O O . TRP A 1 479 ? -33.958 -19.670 11.585 1.00 26.48 414 TRP A O 1
ATOM 2886 N N . ASP A 1 480 ? -32.545 -21.420 11.283 1.00 25.33 415 ASP A N 1
ATOM 2887 C CA . ASP A 1 480 ? -33.316 -22.065 10.220 1.00 25.82 415 ASP A CA 1
ATOM 2888 C C . ASP A 1 480 ? -34.615 -22.614 10.770 1.00 26.73 415 ASP A C 1
ATOM 2889 O O . ASP A 1 480 ? -35.651 -22.515 10.117 1.00 26.99 415 ASP A O 1
ATOM 2894 N N . CYS A 1 481 ? -34.571 -23.155 11.981 1.00 22.95 416 CYS A N 1
ATOM 2895 C CA . CYS A 1 481 ? -35.756 -23.648 12.653 1.00 22.64 416 CYS A CA 1
ATOM 2896 C C . CYS A 1 481 ? -36.703 -22.464 12.927 1.00 26.93 416 CYS A C 1
ATOM 2897 O O . CYS A 1 481 ? -37.910 -22.600 12.716 1.00 25.99 416 CYS A O 1
ATOM 2900 N N . LEU A 1 482 ? -36.153 -21.290 13.378 1.00 23.14 417 LEU A N 1
ATOM 2901 C CA . LEU A 1 482 ? -36.972 -20.103 13.641 1.00 22.23 417 LEU A CA 1
ATOM 2902 C C . LEU A 1 482 ? -37.709 -19.676 12.372 1.00 23.94 417 LEU A C 1
ATOM 2903 O O . LEU A 1 482 ? -38.927 -19.479 12.400 1.00 23.41 417 LEU A O 1
ATOM 2908 N N . LYS A 1 483 ? -36.970 -19.547 11.263 1.00 21.03 418 LYS A N 1
ATOM 2909 C CA . LYS A 1 483 ? -37.533 -19.170 9.955 1.00 20.10 418 LYS A CA 1
ATOM 2910 C C . LYS A 1 483 ? -38.626 -20.145 9.577 1.00 22.93 418 LYS A C 1
ATOM 2911 O O . LYS A 1 483 ? -39.679 -19.727 9.124 1.00 23.12 418 LYS A O 1
ATOM 2917 N N . THR A 1 484 ? -38.369 -21.443 9.778 1.00 20.66 419 THR A N 1
ATOM 2918 C CA . THR A 1 484 ? -39.318 -22.509 9.467 1.00 22.01 419 THR A CA 1
ATOM 2919 C C . THR A 1 484 ? -40.577 -22.372 10.289 1.00 24.26 419 THR A C 1
ATOM 2920 O O . THR A 1 484 ? -41.659 -22.463 9.718 1.00 26.47 419 THR A O 1
ATOM 2924 N N . MET A 1 485 ? -40.453 -22.089 11.597 1.00 20.70 420 MET A N 1
ATOM 2925 C CA . MET A 1 485 ? -41.615 -21.940 12.477 1.00 19.44 420 MET A CA 1
ATOM 2926 C C . MET A 1 485 ? -42.504 -20.796 12.059 1.00 22.53 420 MET A C 1
ATOM 2927 O O . MET A 1 485 ? -43.730 -20.913 12.138 1.00 21.33 420 MET A O 1
ATOM 2932 N N . VAL A 1 486 ? -41.883 -19.662 11.657 1.00 18.96 421 VAL A N 1
ATOM 2933 C CA . VAL A 1 486 ? -42.577 -18.475 11.142 1.00 17.98 421 VAL A CA 1
ATOM 2934 C C . VAL A 1 486 ? -43.404 -18.890 9.894 1.00 20.69 421 VAL A C 1
ATOM 2935 O O . VAL A 1 486 ? -44.606 -18.658 9.867 1.00 18.56 421 VAL A O 1
ATOM 2939 N N . ARG A 1 487 ? -42.764 -19.534 8.904 1.00 19.87 422 ARG A N 1
ATOM 2940 C CA . ARG A 1 487 ? -43.436 -19.986 7.658 1.00 21.03 422 ARG A CA 1
ATOM 2941 C C . ARG A 1 487 ? -44.562 -20.994 7.933 1.00 24.84 422 ARG A C 1
ATOM 2942 O O . ARG A 1 487 ? -45.638 -20.888 7.334 1.00 23.07 422 ARG A O 1
ATOM 2950 N N . THR A 1 488 ? -44.330 -21.936 8.875 1.00 22.96 423 THR A N 1
ATOM 2951 C CA . THR A 1 488 ? -45.324 -22.948 9.278 1.00 22.39 423 THR A CA 1
ATOM 2952 C C . THR A 1 488 ? -46.528 -22.251 9.884 1.00 26.37 423 THR A C 1
ATOM 2953 O O . THR A 1 488 ? -47.650 -22.555 9.486 1.00 24.48 423 THR A O 1
ATOM 2957 N N . PHE A 1 489 ? -46.307 -21.324 10.850 1.00 21.94 424 PHE A N 1
ATOM 2958 C CA . PHE A 1 489 ? -47.432 -20.586 11.426 1.00 19.75 424 PHE A CA 1
ATOM 2959 C C . PHE A 1 489 ? -48.179 -19.849 10.328 1.00 22.37 424 PHE A C 1
ATOM 2960 O O . PHE A 1 489 ? -49.400 -19.868 10.302 1.00 21.20 424 PHE A O 1
ATOM 2968 N N . GLU A 1 490 ? -47.456 -19.163 9.449 1.00 21.33 425 GLU A N 1
ATOM 2969 C CA . GLU A 1 490 ? -48.084 -18.333 8.425 1.00 20.36 425 GLU A CA 1
ATOM 2970 C C . GLU A 1 490 ? -48.894 -19.119 7.438 1.00 23.96 425 GLU A C 1
ATOM 2971 O O . GLU A 1 490 ? -49.949 -18.646 7.027 1.00 21.33 425 GLU A O 1
ATOM 2977 N N . THR A 1 491 ? -48.411 -20.332 7.073 1.00 22.63 426 THR A N 1
ATOM 2978 C CA . THR A 1 491 ? -49.119 -21.234 6.157 1.00 22.61 426 THR A CA 1
ATOM 2979 C C . THR A 1 491 ? -50.525 -21.555 6.658 1.00 26.67 426 THR A C 1
ATOM 2980 O O . THR A 1 491 ? -51.476 -21.375 5.923 1.00 27.74 426 THR A O 1
ATOM 2984 N N . HIS A 1 492 ? -50.657 -21.965 7.909 1.00 25.68 427 HIS A N 1
ATOM 2985 C CA . HIS A 1 492 ? -51.953 -22.365 8.485 1.00 24.69 427 HIS A CA 1
ATOM 2986 C C . HIS A 1 492 ? -52.755 -21.235 9.093 1.00 27.02 427 HIS A C 1
ATOM 2987 O O . HIS A 1 492 ? -53.980 -21.314 9.122 1.00 27.37 427 HIS A O 1
ATOM 2994 N N . CYS A 1 493 ? -52.078 -20.207 9.612 1.00 22.30 428 CYS A N 1
ATOM 2995 C CA . CYS A 1 493 ? -52.743 -19.171 10.390 1.00 23.56 428 CYS A CA 1
ATOM 2996 C C . CYS A 1 493 ? -52.713 -17.785 9.796 1.00 24.27 428 CYS A C 1
ATOM 2997 O O . CYS A 1 493 ? -53.291 -16.889 10.399 1.00 22.34 428 CYS A O 1
ATOM 3000 N N . GLY A 1 494 ? -52.045 -17.603 8.667 1.00 21.24 429 GLY A N 1
ATOM 3001 C CA . GLY A 1 494 ? -51.951 -16.287 8.040 1.00 20.38 429 GLY A CA 1
ATOM 3002 C C . GLY A 1 494 ? -50.689 -15.525 8.403 1.00 24.98 429 GLY A C 1
ATOM 3003 O O . GLY A 1 494 ? -50.007 -15.830 9.388 1.00 21.49 429 GLY A O 1
ATOM 3004 N N . SER A 1 495 ? -50.362 -14.518 7.573 1.00 24.15 430 SER A N 1
ATOM 3005 C CA . SER A 1 495 ? -49.192 -13.675 7.729 1.00 24.76 430 SER A CA 1
ATOM 3006 C C . SER A 1 495 ? -49.080 -13.046 9.108 1.00 25.65 430 SER A C 1
ATOM 3007 O O . SER A 1 495 ? -50.088 -12.656 9.677 1.00 25.83 430 SER A O 1
ATOM 3010 N N . LEU A 1 496 ? -47.854 -13.015 9.656 1.00 21.40 431 LEU A N 1
ATOM 3011 C CA . LEU A 1 496 ? -47.515 -12.316 10.910 1.00 20.88 431 LEU A CA 1
ATOM 3012 C C . LEU A 1 496 ? -46.943 -10.946 10.553 1.00 25.71 431 LEU A C 1
ATOM 3013 O O . LEU A 1 496 ? -46.595 -10.187 11.437 1.00 26.79 431 LEU A O 1
ATOM 3018 N N . SER A 1 497 ? -46.828 -10.644 9.255 1.00 23.67 432 SER A N 1
ATOM 3019 C CA . SER A 1 497 ? -46.247 -9.419 8.699 1.00 25.09 432 SER A CA 1
ATOM 3020 C C . SER A 1 497 ? -46.876 -8.137 9.244 1.00 32.63 432 SER A C 1
ATOM 3021 O O . SER A 1 497 ? -46.184 -7.351 9.876 1.00 34.26 432 SER A O 1
ATOM 3024 N N . GLU A 1 498 ? -48.186 -7.960 9.049 1.00 31.29 433 GLU A N 1
ATOM 3025 C CA . GLU A 1 498 ? -48.982 -6.818 9.512 1.00 31.44 433 GLU A CA 1
ATOM 3026 C C . GLU A 1 498 ? -48.873 -6.684 11.050 1.00 35.17 433 GLU A C 1
ATOM 3027 O O . GLU A 1 498 ? -48.723 -5.576 11.577 1.00 35.61 433 GLU A O 1
ATOM 3033 N N . TYR A 1 499 ? -48.930 -7.828 11.761 1.00 28.87 434 TYR A N 1
ATOM 3034 C CA . TYR A 1 499 ? -48.876 -7.918 13.224 1.00 25.82 434 TYR A CA 1
ATOM 3035 C C . TYR A 1 499 ? -48.596 -9.346 13.681 1.00 25.62 434 TYR A C 1
ATOM 3036 O O . TYR A 1 499 ? -49.169 -10.307 13.148 1.00 24.56 434 TYR A O 1
ATOM 3045 N N . GLY A 1 500 ? -47.847 -9.460 14.760 1.00 21.10 435 GLY A N 1
ATOM 3046 C CA . GLY A 1 500 ? -47.608 -10.763 15.376 1.00 20.53 435 GLY A CA 1
ATOM 3047 C C . GLY A 1 500 ? -46.188 -11.285 15.359 1.00 21.29 435 GLY A C 1
ATOM 3048 O O . GLY A 1 500 ? -45.898 -12.311 15.966 1.00 18.93 435 GLY A O 1
ATOM 3049 N N . MET A 1 501 ? -45.291 -10.597 14.645 1.00 18.25 436 MET A N 1
ATOM 3050 C CA . MET A 1 501 ? -43.921 -11.053 14.581 1.00 16.75 436 MET A CA 1
ATOM 3051 C C . MET A 1 501 ? -43.214 -10.922 15.927 1.00 21.14 436 MET A C 1
ATOM 3052 O O . MET A 1 501 ? -42.160 -11.518 16.107 1.00 22.13 436 MET A O 1
ATOM 3057 N N . LYS A 1 502 ? -43.819 -10.217 16.909 1.00 18.51 437 LYS A N 1
ATOM 3058 C CA . LYS A 1 502 ? -43.291 -10.150 18.284 1.00 17.39 437 LYS A CA 1
ATOM 3059 C C . LYS A 1 502 ? -43.24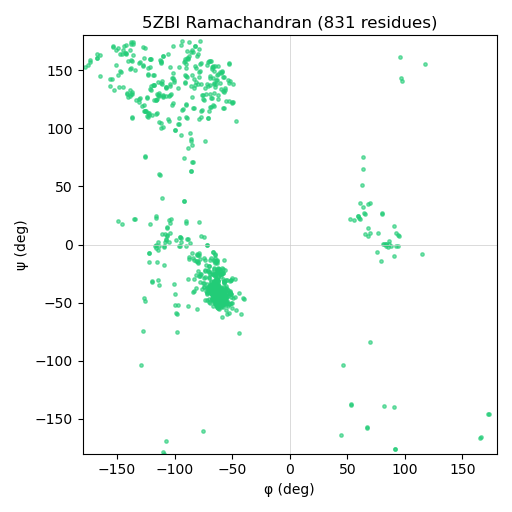3 -11.581 18.880 1.00 21.36 437 LYS A C 1
ATOM 3060 O O . LYS A 1 502 ? -42.472 -11.838 19.800 1.00 18.38 437 LYS A O 1
ATOM 3066 N N . TYR A 1 503 ? -44.060 -12.500 18.313 1.00 18.05 438 TYR A N 1
ATOM 3067 C CA . TYR A 1 503 ? -44.140 -13.899 18.746 1.00 19.35 438 TYR A CA 1
ATOM 3068 C C . TYR A 1 503 ? -42.973 -14.752 18.253 1.00 22.17 438 TYR A C 1
ATOM 3069 O O . TYR A 1 503 ? -42.986 -15.959 18.453 1.00 20.28 438 TYR A O 1
ATOM 3078 N N . THR A 1 504 ? -41.943 -14.135 17.632 1.00 19.40 439 THR A N 1
ATOM 3079 C CA . THR A 1 504 ? -40.737 -14.890 17.242 1.00 19.43 439 THR A CA 1
ATOM 3080 C C . THR A 1 504 ? -40.035 -15.358 18.530 1.00 20.96 439 THR A C 1
ATOM 3081 O O . THR A 1 504 ? -39.283 -16.312 18.459 1.00 19.83 439 THR A O 1
ATOM 3085 N N . ARG A 1 505 ? -40.309 -14.710 19.703 1.00 17.21 440 ARG A N 1
ATOM 3086 C CA . ARG A 1 505 ? -39.755 -15.132 20.998 1.00 17.50 440 ARG A CA 1
ATOM 3087 C C . ARG A 1 505 ? -40.322 -16.520 21.331 1.00 21.57 440 ARG A C 1
ATOM 3088 O O . ARG A 1 505 ? -39.570 -17.451 21.612 1.00 21.85 440 ARG A O 1
ATOM 3096 N N . PHE A 1 506 ? -41.645 -16.649 21.238 1.00 18.36 441 PHE A N 1
ATOM 3097 C CA . PHE A 1 506 ? -42.332 -17.903 21.434 1.00 18.64 441 PHE A CA 1
ATOM 3098 C C . PHE A 1 506 ? -41.822 -18.944 20.412 1.00 21.52 441 PHE A C 1
ATOM 3099 O O . PHE A 1 506 ? -41.550 -20.085 20.766 1.00 20.28 441 PHE A O 1
ATOM 3107 N N . LEU A 1 507 ? -41.707 -18.557 19.147 1.00 18.94 442 LEU A N 1
ATOM 3108 C CA . LEU A 1 507 ? -41.233 -19.500 18.140 1.00 17.67 442 LEU A CA 1
ATOM 3109 C C . LEU A 1 507 ? -39.795 -19.943 18.410 1.00 23.12 442 LEU A C 1
ATOM 3110 O O . LEU A 1 507 ? -39.477 -21.114 18.229 1.00 25.01 442 LEU A O 1
ATOM 3115 N N . ALA A 1 508 ? -38.936 -19.024 18.865 1.00 17.81 443 ALA A N 1
ATOM 3116 C CA . ALA A 1 508 ? -37.535 -19.321 19.193 1.00 17.66 443 ALA A CA 1
ATOM 3117 C C . ALA A 1 508 ? -37.475 -20.301 20.361 1.00 22.49 443 ALA A C 1
ATOM 3118 O O . ALA A 1 508 ? -36.665 -21.206 20.323 1.00 22.82 443 ALA A O 1
ATOM 3120 N N . ASN A 1 509 ? -38.375 -20.145 21.362 1.00 20.32 444 ASN A N 1
ATOM 3121 C CA . ASN A 1 509 ? -38.460 -21.042 22.520 1.00 22.28 444 ASN A CA 1
ATOM 3122 C C . ASN A 1 509 ? -38.885 -22.437 22.110 1.00 28.92 444 ASN A C 1
ATOM 3123 O O . ASN A 1 509 ? -38.306 -23.389 22.622 1.00 29.36 444 ASN A O 1
ATOM 3128 N N . ILE A 1 510 ? -39.822 -22.552 21.143 1.00 25.48 445 ILE A N 1
ATOM 3129 C CA . ILE A 1 510 ? -40.292 -23.807 20.538 1.00 27.40 445 ILE A CA 1
ATOM 3130 C C . ILE A 1 510 ? -39.050 -24.538 19.938 1.00 31.44 445 ILE A C 1
ATOM 3131 O O . ILE A 1 510 ? -38.850 -25.725 20.178 1.00 31.83 445 ILE A O 1
ATOM 3136 N N . CYS A 1 511 ? -38.236 -23.813 19.161 1.00 26.16 446 CYS A N 1
ATOM 3137 C CA . CYS A 1 511 ? -37.029 -24.318 18.517 1.00 24.83 446 CYS A CA 1
ATOM 3138 C C . CYS A 1 511 ? -36.038 -24.830 19.509 1.00 28.78 446 CYS A C 1
ATOM 3139 O O . CYS A 1 511 ? -35.579 -25.957 19.369 1.00 28.44 446 CYS A O 1
ATOM 3142 N N . ASN A 1 512 ? -35.717 -23.996 20.514 1.00 25.57 447 ASN A N 1
ATOM 3143 C CA . ASN A 1 512 ? -34.772 -24.271 21.585 1.00 26.13 447 ASN A CA 1
ATOM 3144 C C . ASN A 1 512 ? -35.213 -25.448 22.437 1.00 31.81 447 ASN A C 1
ATOM 3145 O O . ASN A 1 512 ? -34.357 -26.131 22.996 1.00 31.97 447 ASN A O 1
ATOM 3150 N N . SER A 1 513 ? -36.534 -25.685 22.521 1.00 29.94 448 SER A N 1
ATOM 3151 C CA . SER A 1 513 ? -37.177 -26.792 23.246 1.00 30.66 448 SER A CA 1
ATOM 3152 C C . SER A 1 513 ? -37.136 -28.101 22.444 1.00 36.70 448 SER A C 1
ATOM 3153 O O . SER A 1 513 ? -37.366 -29.167 23.002 1.00 38.51 448 SER A O 1
ATOM 3156 N N . GLY A 1 514 ? -36.833 -28.008 21.157 1.00 32.75 449 GLY A N 1
ATOM 3157 C CA . GLY A 1 514 ? -36.727 -29.168 20.292 1.00 32.46 449 GLY A CA 1
ATOM 3158 C C . GLY A 1 514 ? -38.009 -29.571 19.589 1.00 35.89 449 GLY A C 1
ATOM 3159 O O . GLY A 1 514 ? -38.072 -30.678 19.057 1.00 37.01 449 GLY A O 1
ATOM 3160 N N . ILE A 1 515 ? -39.027 -28.690 19.543 1.00 30.28 450 ILE A N 1
ATOM 3161 C CA . ILE A 1 515 ? -40.271 -28.975 18.818 1.00 28.88 450 ILE A CA 1
ATOM 3162 C C . ILE A 1 515 ? -39.966 -28.922 17.325 1.00 35.00 450 ILE A C 1
ATOM 3163 O O . ILE A 1 515 ? -39.195 -28.068 16.864 1.00 32.73 450 ILE A O 1
ATOM 3168 N N . GLN A 1 516 ? -40.506 -29.905 16.587 1.00 33.94 451 GLN A N 1
ATOM 3169 C CA . GLN A 1 516 ? -40.283 -30.028 15.157 1.00 34.26 451 GLN A CA 1
ATOM 3170 C C . GLN A 1 516 ? -41.375 -29.304 14.397 1.00 35.38 451 GLN A C 1
ATOM 3171 O O . GLN A 1 516 ? -42.459 -29.092 14.934 1.00 34.47 451 GLN A O 1
ATOM 3177 N N . LYS A 1 517 ? -41.087 -28.925 13.149 1.00 32.13 452 LYS A N 1
ATOM 3178 C CA . LYS A 1 517 ? -42.029 -28.208 12.278 1.00 31.72 452 LYS A CA 1
ATOM 3179 C C . LYS A 1 517 ? -43.342 -28.954 12.062 1.00 36.95 452 LYS A C 1
ATOM 3180 O O . LYS A 1 517 ? -44.385 -28.318 11.905 1.00 37.01 452 LYS A O 1
ATOM 3186 N N . GLU A 1 518 ? -43.294 -30.298 12.050 1.00 33.91 453 GLU A N 1
ATOM 3187 C CA . GLU A 1 518 ? -44.488 -31.138 11.859 1.00 33.17 453 GLU A CA 1
ATOM 3188 C C . GLU A 1 518 ? -45.429 -30.996 13.040 1.00 33.81 453 GLU A C 1
ATOM 3189 O O . GLU A 1 518 ? -46.630 -30.905 12.845 1.00 33.81 453 GLU A O 1
ATOM 3195 N N . LYS A 1 519 ? -44.881 -30.917 14.250 1.00 29.55 454 LYS A N 1
ATOM 3196 C CA . LYS A 1 519 ? -45.680 -30.744 15.446 1.00 29.92 454 LYS A CA 1
ATOM 3197 C C . LYS A 1 519 ? -46.271 -29.312 15.491 1.00 32.89 454 LYS A C 1
ATOM 3198 O O . LYS A 1 519 ? -47.415 -29.151 15.902 1.00 31.46 454 LYS A O 1
ATOM 3204 N N . MET A 1 520 ? -45.508 -28.289 15.024 1.00 28.31 455 MET A N 1
ATOM 3205 C CA . MET A 1 520 ? -45.971 -26.901 14.941 1.00 26.03 455 MET A CA 1
ATOM 3206 C C . MET A 1 520 ? -47.090 -26.821 13.900 1.00 26.34 455 MET A C 1
ATOM 3207 O O . MET A 1 520 ? -48.113 -26.212 14.175 1.00 23.95 455 MET A O 1
ATOM 3212 N N . GLY A 1 521 ? -46.903 -27.482 12.756 1.00 25.68 456 GLY A N 1
ATOM 3213 C CA . GLY A 1 521 ? -47.890 -27.568 11.683 1.00 25.86 456 GLY A CA 1
ATOM 3214 C C . GLY A 1 521 ? -49.208 -28.189 12.112 1.00 29.74 456 GLY A C 1
ATOM 3215 O O . GLY A 1 521 ? -50.268 -27.621 11.827 1.00 29.96 456 GLY A O 1
ATOM 3216 N N . GLU A 1 522 ? -49.166 -29.347 12.828 1.00 26.74 457 GLU A N 1
ATOM 3217 C CA . GLU A 1 522 ? -50.405 -29.996 13.333 1.00 27.40 457 GLU A CA 1
ATOM 3218 C C . GLU A 1 522 ? -51.122 -29.058 14.291 1.00 29.44 457 GLU A C 1
ATOM 3219 O O . GLU A 1 522 ? -52.305 -28.791 14.100 1.00 29.22 457 GLU A O 1
ATOM 3225 N N . ALA A 1 523 ? -50.402 -28.543 15.330 1.00 26.03 458 ALA A N 1
ATOM 3226 C CA . ALA A 1 523 ? -50.988 -27.626 16.311 1.00 24.99 458 ALA A CA 1
ATOM 3227 C C . ALA A 1 523 ? -51.603 -26.372 15.621 1.00 26.05 458 ALA A C 1
ATOM 3228 O O . ALA A 1 523 ? -52.741 -26.004 15.913 1.00 25.98 458 ALA A O 1
ATOM 3230 N N . SER A 1 524 ? -50.881 -25.764 14.659 1.00 21.81 459 SER A N 1
ATOM 3231 C CA . SER A 1 524 ? -51.376 -24.572 13.941 1.00 20.82 459 SER A CA 1
ATOM 3232 C C . SER A 1 524 ? -52.628 -24.875 13.122 1.00 24.54 459 SER A C 1
ATOM 3233 O O . SER A 1 524 ? -53.541 -24.055 13.068 1.00 25.09 459 SER A O 1
ATOM 3236 N N . ALA A 1 525 ? -52.638 -26.014 12.424 1.00 22.94 460 ALA A N 1
ATOM 3237 C CA . ALA A 1 525 ? -53.764 -26.439 11.581 1.00 23.79 460 ALA A CA 1
ATOM 3238 C C . ALA A 1 525 ? -55.005 -26.667 12.448 1.00 29.16 460 ALA A C 1
ATOM 3239 O O . ALA A 1 525 ? -56.060 -26.093 12.165 1.00 28.00 460 ALA A O 1
ATOM 3241 N N . GLN A 1 526 ? -54.829 -27.363 13.595 1.00 27.35 461 GLN A N 1
ATOM 3242 C CA . GLN A 1 526 ? -55.894 -27.640 14.564 1.00 27.59 461 GLN A CA 1
ATOM 3243 C C . GLN A 1 526 ? -56.495 -26.340 15.130 1.00 31.84 461 GLN A C 1
ATOM 3244 O O . GLN A 1 526 ? -57.717 -26.220 15.263 1.00 30.89 461 GLN A O 1
ATOM 3250 N N . VAL A 1 527 ? -55.623 -25.368 15.466 1.00 26.60 462 VAL A N 1
ATOM 3251 C CA . VAL A 1 527 ? -56.040 -24.094 16.042 1.00 24.43 462 VAL A CA 1
ATOM 3252 C C . VAL A 1 527 ? -56.694 -23.195 15.003 1.00 29.00 462 VAL A C 1
ATOM 3253 O O . VAL A 1 527 ? -57.748 -22.605 15.267 1.00 28.19 462 VAL A O 1
ATOM 3257 N N . CYS A 1 528 ? -56.066 -23.049 13.839 1.00 26.52 463 CYS A N 1
ATOM 3258 C CA . CYS A 1 528 ? -56.586 -22.067 12.894 1.00 26.79 463 CYS A CA 1
ATOM 3259 C C . CYS A 1 528 ? -57.666 -22.595 11.931 1.00 37.99 463 CYS A C 1
ATOM 3260 O O . CYS A 1 528 ? -58.225 -21.810 11.166 1.00 37.76 463 CYS A O 1
ATOM 3263 N N . LEU A 1 529 ? -58.090 -23.848 12.119 1.00 42.92 464 LEU A N 1
ATOM 3264 C CA . LEU A 1 529 ? -59.249 -24.469 11.463 1.00 47.47 464 LEU A CA 1
ATOM 3265 C C . LEU A 1 529 ? -60.482 -23.644 11.910 1.00 60.42 464 LEU A C 1
ATOM 3266 O O . LEU A 1 529 ? -60.673 -23.442 13.117 1.00 60.63 464 LEU A O 1
ATOM 3271 N N . ASN A 1 530 ? -61.277 -23.116 10.957 1.00 63.75 465 ASN A N 1
ATOM 3272 C CA . ASN A 1 530 ? -62.447 -22.274 11.287 1.00 66.45 465 ASN A CA 1
ATOM 3273 C C . ASN A 1 530 ? -63.618 -22.385 10.268 1.00 73.79 465 ASN A C 1
ATOM 3274 O O . ASN A 1 530 ? -64.487 -21.501 10.214 1.00 73.40 465 ASN A O 1
ATOM 3279 N N . PHE A 1 531 ? -63.642 -23.477 9.482 1.00 71.80 466 PHE A N 1
ATOM 3280 C CA . PHE A 1 531 ? -64.648 -23.678 8.436 1.00 72.30 466 PHE A CA 1
ATOM 3281 C C . PHE A 1 531 ? -65.713 -24.741 8.831 1.00 77.34 466 PHE A C 1
ATOM 3282 O O . PHE A 1 531 ? -65.464 -25.470 9.798 1.00 78.07 466 PHE A O 1
ATOM 3290 N N . PRO A 1 532 ? -66.897 -24.826 8.139 1.00 73.07 467 PRO A N 1
ATOM 3291 C CA . PRO A 1 532 ? -67.961 -25.772 8.555 1.00 76.89 467 PRO A CA 1
ATOM 3292 C C . PRO A 1 532 ? -67.587 -27.237 8.721 1.00 103.87 467 PRO A C 1
ATOM 3293 O O . PRO A 1 532 ? -66.482 -27.623 8.398 1.00 73.91 467 PRO A O 1
ATOM 3297 N N . ALA B 1 110 ? 2.494 13.457 -36.214 1.00 68.26 45 ALA B N 1
ATOM 3298 C CA . ALA B 1 110 ? 1.326 12.608 -35.972 1.00 68.01 45 ALA B CA 1
ATOM 3299 C C . ALA B 1 110 ? 1.601 11.151 -36.352 1.00 70.02 45 ALA B C 1
ATOM 3300 O O . ALA B 1 110 ? 2.434 10.883 -37.228 1.00 70.40 45 ALA B O 1
ATOM 3302 N N . GLY B 1 111 ? 0.888 10.235 -35.694 1.00 62.64 46 GLY B N 1
ATOM 3303 C CA . GLY B 1 111 ? 1.031 8.801 -35.913 1.00 60.18 46 GLY B CA 1
ATOM 3304 C C . GLY B 1 111 ? -0.150 8.150 -36.601 1.00 58.52 46 GLY B C 1
ATOM 3305 O O . GLY B 1 111 ? -1.126 8.810 -36.968 1.00 57.42 46 GLY B O 1
ATOM 3306 N N . THR B 1 112 ? -0.046 6.838 -36.785 1.00 51.31 47 THR B N 1
ATOM 3307 C CA . THR B 1 112 ? -1.076 6.018 -37.413 1.00 49.62 47 THR B CA 1
ATOM 3308 C C . THR B 1 112 ? -1.860 5.269 -36.319 1.00 48.41 47 THR B C 1
ATOM 3309 O O . THR B 1 112 ? -1.284 4.870 -35.303 1.00 45.80 47 THR B O 1
ATOM 3313 N N . LYS B 1 113 ? -3.172 5.118 -36.531 1.00 42.10 48 LYS B N 1
ATOM 3314 C CA . LYS B 1 113 ? -4.057 4.375 -35.643 1.00 41.27 48 LYS B CA 1
ATOM 3315 C C . LYS B 1 113 ? -4.137 2.958 -36.175 1.00 43.73 48 LYS B C 1
ATOM 3316 O O . LYS B 1 113 ? -4.546 2.728 -37.321 1.00 43.38 48 LYS B O 1
ATOM 3322 N N . TRP B 1 114 ? -3.649 2.030 -35.373 1.00 38.67 49 TRP B N 1
ATOM 3323 C CA . TRP B 1 114 ? -3.635 0.609 -35.661 1.00 38.44 49 TRP B CA 1
ATOM 3324 C C . TRP B 1 114 ? -4.589 -0.137 -34.708 1.00 38.69 49 TRP B C 1
ATOM 3325 O O . TRP B 1 114 ? -4.850 0.335 -33.607 1.00 37.18 49 TRP B O 1
ATOM 3336 N N . ALA B 1 115 ? -5.063 -1.318 -35.117 1.00 33.50 50 ALA B N 1
ATOM 3337 C CA . ALA B 1 115 ? -5.931 -2.155 -34.301 1.00 31.89 50 ALA B CA 1
ATOM 3338 C C . ALA B 1 115 ? -5.696 -3.628 -34.527 1.00 32.32 50 ALA B C 1
ATOM 3339 O O . ALA B 1 115 ? -5.295 -4.040 -35.621 1.00 29.53 50 ALA B O 1
ATOM 3341 N N . VAL B 1 116 ? -5.900 -4.420 -33.469 1.00 28.38 51 VAL B N 1
ATOM 3342 C CA . VAL B 1 116 ? -5.866 -5.884 -33.526 1.00 27.27 51 VAL B CA 1
ATOM 3343 C C . VAL B 1 116 ? -7.193 -6.350 -32.925 1.00 28.96 51 VAL B C 1
ATOM 3344 O O . VAL B 1 116 ? -7.490 -6.038 -31.769 1.00 27.04 51 VAL B O 1
ATOM 3348 N N . LEU B 1 117 ? -7.988 -7.066 -33.717 1.00 23.57 52 LEU B N 1
ATOM 3349 C CA . LEU B 1 117 ? -9.287 -7.561 -33.276 1.00 22.55 52 LEU B CA 1
ATOM 3350 C C . LEU B 1 117 ? -9.237 -9.064 -33.267 1.00 26.54 52 LEU B C 1
ATOM 3351 O O . LEU B 1 117 ? -8.870 -9.657 -34.281 1.00 26.21 52 LEU B O 1
ATOM 3356 N N . ILE B 1 118 ? -9.558 -9.696 -32.124 1.00 21.83 53 ILE B N 1
ATOM 3357 C CA . ILE B 1 118 ? -9.481 -11.155 -32.021 1.00 19.96 53 ILE B CA 1
ATOM 3358 C C . ILE B 1 118 ? -10.676 -11.769 -31.283 1.00 25.99 53 ILE B C 1
ATOM 3359 O O . ILE B 1 118 ? -10.976 -11.402 -30.150 1.00 23.68 53 ILE B O 1
ATOM 3364 N N . ALA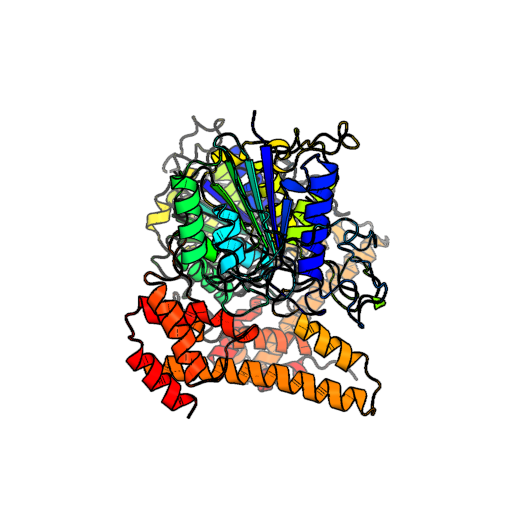 B 1 119 ? -11.290 -12.796 -31.919 1.00 23.51 54 ALA B N 1
ATOM 3365 C CA . ALA B 1 119 ? -12.323 -13.622 -31.314 1.00 23.20 54 ALA B CA 1
ATOM 3366 C C . ALA B 1 119 ? -11.553 -14.893 -30.928 1.00 26.28 54 ALA B C 1
ATOM 3367 O O . ALA B 1 119 ? -10.884 -15.477 -31.771 1.00 23.85 54 ALA B O 1
ATOM 3369 N N . GLY B 1 120 ? -11.551 -15.253 -29.641 1.00 22.93 55 GLY B N 1
ATOM 3370 C CA . GLY B 1 120 ? -10.766 -16.400 -29.187 1.00 21.77 55 GLY B CA 1
ATOM 3371 C C . GLY B 1 120 ? -11.505 -17.707 -29.221 1.00 24.18 55 GLY B C 1
ATOM 3372 O O . GLY B 1 120 ? -11.112 -18.643 -28.541 1.00 20.74 55 GLY B O 1
ATOM 3373 N N . SER B 1 121 ? -12.603 -17.782 -29.981 1.00 24.22 56 SER B N 1
ATOM 3374 C CA . SER B 1 121 ? -13.419 -19.000 -30.025 1.00 24.23 56 SER B CA 1
ATOM 3375 C C . SER B 1 121 ? -13.831 -19.355 -31.426 1.00 25.83 56 SER B C 1
ATOM 3376 O O . SER B 1 121 ? -13.602 -18.591 -32.356 1.00 24.74 56 SER B O 1
ATOM 3379 N N . LYS B 1 122 ? -14.444 -20.529 -31.564 1.00 22.39 57 LYS B N 1
ATOM 3380 C CA . LYS B 1 122 ? -15.004 -21.036 -32.819 1.00 22.66 57 LYS B CA 1
ATOM 3381 C C . LYS B 1 122 ? -16.311 -21.769 -32.480 1.00 28.11 57 LYS B C 1
ATOM 3382 O O . LYS B 1 122 ? -16.602 -22.028 -31.302 1.00 26.01 57 LYS B O 1
ATOM 3388 N N . GLY B 1 123 ? -17.043 -22.141 -33.520 1.00 25.90 58 GLY B N 1
ATOM 3389 C CA . GLY B 1 123 ? -18.295 -22.864 -33.394 1.00 24.81 58 GLY B CA 1
ATOM 3390 C C . GLY B 1 123 ? -19.448 -21.898 -33.451 1.00 26.98 58 GLY B C 1
ATOM 3391 O O . GLY B 1 123 ? -19.372 -20.791 -32.913 1.00 25.28 58 GLY B O 1
ATOM 3392 N N . TYR B 1 124 ? -20.540 -22.330 -34.080 1.00 25.17 59 TYR B N 1
ATOM 3393 C CA . TYR B 1 124 ? -21.752 -21.522 -34.215 1.00 24.22 59 TYR B CA 1
ATOM 3394 C C . TYR B 1 124 ? -22.341 -21.075 -32.869 1.00 26.24 59 TYR B C 1
ATOM 3395 O O . TYR B 1 124 ? -22.910 -19.983 -32.789 1.00 26.00 59 TYR B O 1
ATOM 3404 N N . GLN B 1 125 ? -22.149 -21.879 -31.806 1.00 24.77 60 GLN B N 1
ATOM 3405 C CA . GLN B 1 125 ? -22.588 -21.563 -30.429 1.00 26.18 60 GLN B CA 1
ATOM 3406 C C . GLN B 1 125 ? -21.909 -20.266 -29.966 1.00 28.59 60 GLN B C 1
ATOM 3407 O O . GLN B 1 125 ? -22.450 -19.538 -29.138 1.00 25.67 60 GLN B O 1
ATOM 3413 N N . ASN B 1 126 ? -20.715 -19.985 -30.531 1.00 25.55 61 ASN B N 1
ATOM 3414 C CA . ASN B 1 126 ? -19.901 -18.824 -30.184 1.00 24.63 61 ASN B CA 1
ATOM 3415 C C . ASN B 1 126 ? -19.973 -17.716 -31.215 1.00 26.63 61 ASN B C 1
ATOM 3416 O O . ASN B 1 126 ? -19.084 -16.881 -31.279 1.00 24.66 61 ASN B O 1
ATOM 3421 N N . TYR B 1 127 ? -21.040 -17.710 -32.015 1.00 24.24 62 TYR B N 1
ATOM 3422 C CA . TYR B 1 127 ? -21.346 -16.707 -33.050 1.00 23.90 62 TYR B CA 1
ATOM 3423 C C . TYR B 1 127 ? -21.001 -15.275 -32.565 1.00 27.03 62 TYR B C 1
ATOM 3424 O O . TYR B 1 127 ? -20.391 -14.486 -33.292 1.00 27.49 62 TYR B O 1
ATOM 3433 N N . ARG B 1 128 ? -21.432 -14.959 -31.341 1.00 23.06 63 ARG B N 1
ATOM 3434 C CA . ARG B 1 128 ? -21.304 -13.656 -30.705 1.00 22.20 63 ARG B CA 1
ATOM 3435 C C . ARG B 1 128 ? -19.886 -13.065 -30.700 1.00 22.73 63 ARG B C 1
ATOM 3436 O O . ARG B 1 128 ? -19.759 -11.854 -30.846 1.00 23.86 63 ARG B O 1
ATOM 3444 N N . HIS B 1 129 ? -18.850 -13.887 -30.463 1.00 17.76 64 HIS B N 1
ATOM 3445 C CA . HIS B 1 129 ? -17.460 -13.384 -30.371 1.00 18.22 64 HIS B CA 1
ATOM 3446 C C . HIS B 1 129 ? -16.988 -12.868 -31.735 1.00 22.07 64 HIS B C 1
ATOM 3447 O O . HIS B 1 129 ? -16.440 -11.770 -31.833 1.00 20.60 64 HIS B O 1
ATOM 3454 N N . GLN B 1 130 ? -17.299 -13.612 -32.791 1.00 21.09 65 GLN B N 1
ATOM 3455 C CA . GLN B 1 130 ? -16.929 -13.194 -34.164 1.00 20.50 65 GLN B CA 1
ATOM 3456 C C . GLN B 1 130 ? -17.791 -12.014 -34.608 1.00 25.01 65 GLN B C 1
ATOM 3457 O O . GLN B 1 130 ? -17.265 -11.076 -35.217 1.00 25.64 65 GLN B O 1
ATOM 3463 N N . ALA B 1 131 ? -19.087 -11.988 -34.155 1.00 22.12 66 ALA B N 1
ATOM 3464 C CA . ALA B 1 131 ? -20.007 -10.870 -34.409 1.00 22.63 66 ALA B CA 1
ATOM 3465 C C . ALA B 1 131 ? -19.474 -9.590 -33.763 1.00 24.92 66 ALA B C 1
ATOM 3466 O O . ALA B 1 131 ? -19.519 -8.519 -34.372 1.00 23.58 66 ALA B O 1
ATOM 3468 N N . ASP B 1 132 ? -18.948 -9.716 -32.535 1.00 21.65 67 ASP B N 1
ATOM 3469 C CA . ASP B 1 132 ? -18.348 -8.609 -31.787 1.00 21.39 67 ASP B CA 1
ATOM 3470 C C . ASP B 1 132 ? -17.158 -8.040 -32.567 1.00 26.54 67 ASP B C 1
ATOM 3471 O O . ASP B 1 132 ? -17.095 -6.832 -32.784 1.00 27.31 67 ASP B O 1
ATOM 3476 N N . VAL B 1 133 ? -16.239 -8.911 -32.997 1.00 24.11 68 VAL B N 1
ATOM 3477 C CA . VAL B 1 133 ? -15.065 -8.545 -33.812 1.00 24.66 68 VAL B CA 1
ATOM 3478 C C . VAL B 1 133 ? -15.472 -7.801 -35.090 1.00 28.87 68 VAL B C 1
ATOM 3479 O O . VAL B 1 133 ? -14.930 -6.735 -35.355 1.00 28.43 68 VAL B O 1
ATOM 3483 N N . CYS B 1 134 ? -16.432 -8.350 -35.859 1.00 25.06 69 CYS B N 1
ATOM 3484 C CA . CYS B 1 134 ? -16.889 -7.739 -37.122 1.00 24.56 69 CYS B CA 1
ATOM 3485 C C . CYS B 1 134 ? -17.475 -6.341 -36.893 1.00 28.58 69 CYS B C 1
ATOM 3486 O O . CYS B 1 134 ? -17.212 -5.425 -37.671 1.00 26.91 69 CYS B O 1
ATOM 3489 N N . HIS B 1 135 ? -18.236 -6.175 -35.802 1.00 25.95 70 HIS B N 1
ATOM 3490 C CA . HIS B 1 135 ? -18.797 -4.881 -35.410 1.00 25.85 70 HIS B CA 1
ATOM 3491 C C . HIS B 1 135 ? -17.654 -3.895 -35.062 1.00 30.22 70 HIS B C 1
ATOM 3492 O O . HIS B 1 135 ? -17.674 -2.770 -35.551 1.00 29.61 70 HIS B O 1
ATOM 3499 N N . ALA B 1 136 ? -16.649 -4.333 -34.263 1.00 28.53 71 ALA B N 1
ATOM 3500 C CA . ALA B 1 136 ? -15.497 -3.500 -33.887 1.00 29.39 71 ALA B CA 1
ATOM 3501 C C . ALA B 1 136 ? -14.785 -3.009 -35.157 1.00 34.39 71 ALA B C 1
ATOM 3502 O O . ALA B 1 136 ? -14.386 -1.842 -35.222 1.00 34.16 71 ALA B O 1
ATOM 3504 N N . TYR B 1 137 ? -14.662 -3.885 -36.166 1.00 30.19 72 TYR B N 1
ATOM 3505 C CA . TYR B 1 137 ? -14.065 -3.482 -37.442 1.00 29.44 72 TYR B CA 1
ATOM 3506 C C . TYR B 1 137 ? -14.898 -2.377 -38.122 1.00 31.87 72 TYR B C 1
ATOM 3507 O O . TYR B 1 137 ? -14.319 -1.423 -38.627 1.00 32.18 72 TYR B O 1
ATOM 3516 N N . GLN B 1 138 ? -16.236 -2.527 -38.172 1.00 26.72 73 GLN B N 1
ATOM 3517 C CA . GLN B 1 138 ? -17.107 -1.535 -38.817 1.00 26.03 73 GLN B CA 1
ATOM 3518 C C . GLN B 1 138 ? -16.932 -0.150 -38.218 1.00 34.99 73 GLN B C 1
ATOM 3519 O O . GLN B 1 138 ? -16.881 0.840 -38.956 1.00 35.13 73 GLN B O 1
ATOM 3525 N N . ILE B 1 139 ? -16.766 -0.096 -36.884 1.00 32.69 74 ILE B N 1
ATOM 3526 C CA . ILE B 1 139 ? -16.568 1.140 -36.133 1.00 32.39 74 ILE B CA 1
ATOM 3527 C C . ILE B 1 139 ? -15.256 1.792 -36.530 1.00 36.23 74 ILE B C 1
ATOM 3528 O O . ILE B 1 139 ? -15.229 3.002 -36.808 1.00 35.56 74 ILE B O 1
ATOM 3533 N N . LEU B 1 140 ? -14.174 1.003 -36.525 1.00 32.41 75 LEU B N 1
ATOM 3534 C CA . LEU B 1 140 ? -12.850 1.486 -36.885 1.00 32.36 75 LEU B CA 1
ATOM 3535 C C . LEU B 1 140 ? -12.820 1.979 -38.341 1.00 38.72 75 LEU B C 1
ATOM 3536 O O . LEU B 1 140 ? -12.297 3.068 -38.588 1.00 38.87 75 LEU B O 1
ATOM 3541 N N . ARG B 1 141 ? -13.431 1.206 -39.283 1.00 35.75 76 ARG B N 1
ATOM 3542 C CA . ARG B 1 141 ? -13.538 1.548 -40.709 1.00 35.91 76 ARG B CA 1
ATOM 3543 C C . ARG B 1 141 ? -14.255 2.915 -40.889 1.00 40.32 76 ARG B C 1
ATOM 3544 O O . ARG B 1 141 ? -13.726 3.807 -41.557 1.00 40.46 76 ARG B O 1
ATOM 3552 N N . LYS B 1 142 ? -15.430 3.076 -40.263 1.00 37.47 77 LYS B N 1
ATOM 3553 C CA . LYS B 1 142 ? -16.227 4.308 -40.313 1.00 37.88 77 LYS B CA 1
ATOM 3554 C C . LYS B 1 142 ? -15.508 5.476 -39.646 1.00 44.71 77 LYS B C 1
ATOM 3555 O O . LYS B 1 142 ? -15.767 6.628 -39.981 1.00 45.30 77 LYS B O 1
ATOM 3561 N N . GLY B 1 143 ? -14.615 5.164 -38.714 1.00 42.22 78 GLY B N 1
ATOM 3562 C CA . GLY B 1 143 ? -13.824 6.164 -38.013 1.00 42.57 78 GLY B CA 1
ATOM 3563 C C . GLY B 1 143 ? -12.625 6.657 -38.800 1.00 46.91 78 GLY B C 1
ATOM 3564 O O . GLY B 1 143 ? -11.962 7.606 -38.379 1.00 47.53 78 GLY B O 1
ATOM 3565 N N . GLY B 1 144 ? -12.336 6.005 -39.926 1.00 43.11 79 GLY B N 1
ATOM 3566 C CA . GLY B 1 144 ? -11.210 6.352 -40.786 1.00 42.60 79 GLY B CA 1
ATOM 3567 C C . GLY B 1 144 ? -9.936 5.562 -40.550 1.00 44.59 79 GLY B C 1
ATOM 3568 O O . GLY B 1 144 ? -8.901 5.881 -41.148 1.00 43.78 79 GLY B O 1
ATOM 3569 N N . VAL B 1 145 ? -9.987 4.522 -39.682 1.00 39.13 80 VAL B N 1
ATOM 3570 C CA . VAL B 1 145 ? -8.828 3.648 -39.431 1.00 38.16 80 VAL B CA 1
ATOM 3571 C C . VAL B 1 145 ? -8.744 2.730 -40.667 1.00 42.28 80 VAL B C 1
ATOM 3572 O O . VAL B 1 145 ? -9.756 2.163 -41.079 1.00 40.68 80 VAL B O 1
ATOM 3576 N N . LYS B 1 146 ? -7.566 2.644 -41.285 1.00 40.05 81 LYS B N 1
ATOM 3577 C CA . LYS B 1 146 ? -7.369 1.918 -42.544 1.00 39.90 81 LYS B CA 1
ATOM 3578 C C . LYS B 1 146 ? -7.258 0.424 -42.357 1.00 42.99 81 LYS B C 1
ATOM 3579 O O . LYS B 1 146 ? -6.691 -0.012 -41.362 1.00 43.62 81 LYS B O 1
ATOM 3585 N N . ASP B 1 147 ? -7.711 -0.358 -43.363 1.00 38.13 82 ASP B N 1
ATOM 3586 C CA . ASP B 1 147 ? -7.643 -1.823 -43.374 1.00 37.34 82 ASP B CA 1
ATOM 3587 C C . ASP B 1 147 ? -6.234 -2.353 -43.196 1.00 40.15 82 ASP B C 1
ATOM 3588 O O . ASP B 1 147 ? -6.054 -3.353 -42.513 1.00 40.66 82 ASP B O 1
ATOM 3593 N N . GLU B 1 148 ? -5.237 -1.696 -43.803 1.00 35.19 83 GLU B N 1
ATOM 3594 C CA . GLU B 1 148 ? -3.828 -2.099 -43.712 1.00 34.53 83 GLU B CA 1
ATOM 3595 C C . GLU B 1 148 ? -3.320 -2.045 -42.266 1.00 35.68 83 GLU B C 1
ATOM 3596 O O . GLU B 1 148 ? -2.342 -2.717 -41.945 1.00 36.40 83 GLU B O 1
ATOM 3602 N N . ASN B 1 149 ? -4.012 -1.269 -41.394 1.00 30.94 84 ASN B N 1
ATOM 3603 C CA . ASN B 1 149 ? -3.682 -1.104 -39.973 1.00 30.97 84 ASN B CA 1
ATOM 3604 C C . ASN B 1 149 ? -4.663 -1.829 -39.026 1.00 35.59 84 ASN B C 1
ATOM 3605 O O . ASN B 1 149 ? -4.536 -1.706 -37.815 1.00 34.10 84 ASN B O 1
ATOM 3610 N N . ILE B 1 150 ? -5.626 -2.591 -39.576 1.00 32.43 85 ILE B N 1
ATOM 3611 C CA . ILE B 1 150 ? -6.587 -3.348 -38.771 1.00 30.82 85 ILE B CA 1
ATOM 3612 C C . ILE B 1 150 ? -6.321 -4.839 -38.989 1.00 32.07 85 ILE B C 1
ATOM 3613 O O . ILE B 1 150 ? -6.661 -5.386 -40.036 1.00 32.60 85 ILE B O 1
ATOM 3618 N N . ILE B 1 151 ? -5.722 -5.494 -38.002 1.00 28.03 86 ILE B N 1
ATOM 3619 C CA . ILE B 1 151 ? -5.436 -6.933 -38.075 1.00 26.72 86 ILE B CA 1
ATOM 3620 C C . ILE B 1 151 ? -6.639 -7.694 -37.498 1.00 30.06 86 ILE B C 1
ATOM 3621 O O . ILE B 1 151 ? -7.016 -7.474 -36.342 1.00 27.82 86 ILE B O 1
ATOM 3626 N N . VAL B 1 152 ? -7.257 -8.565 -38.309 1.00 26.58 87 VAL B N 1
ATOM 3627 C CA . VAL B 1 152 ? -8.411 -9.323 -37.825 1.00 25.25 87 VAL B CA 1
ATOM 3628 C C . VAL B 1 152 ? -8.087 -10.816 -37.645 1.00 27.06 87 VAL B C 1
ATOM 3629 O O . VAL B 1 152 ? -7.594 -11.472 -38.576 1.00 25.16 87 VAL B O 1
ATOM 3633 N N . PHE B 1 153 ? -8.387 -11.341 -36.449 1.00 21.52 88 PHE B N 1
ATOM 3634 C CA . PHE B 1 153 ? -8.307 -12.764 -36.128 1.00 23.05 88 PHE B CA 1
ATOM 3635 C C . PHE B 1 153 ? -9.733 -13.242 -35.840 1.00 26.64 88 PHE B C 1
ATOM 3636 O O . PHE B 1 153 ? -10.335 -12.843 -34.841 1.00 25.75 88 PHE B O 1
ATOM 3644 N N . MET B 1 154 ? -10.271 -14.096 -36.685 1.00 23.67 89 MET B N 1
ATOM 3645 C CA . MET B 1 154 ? -11.590 -14.701 -36.445 1.00 22.44 89 MET B CA 1
ATOM 3646 C C . MET B 1 154 ? -11.569 -16.025 -37.158 1.00 27.60 89 MET B C 1
ATOM 3647 O O . MET B 1 154 ? -11.120 -16.080 -38.310 1.00 27.44 89 MET B O 1
ATOM 3652 N N . TYR B 1 155 ? -12.016 -17.081 -36.494 1.00 22.20 90 TYR B N 1
ATOM 3653 C CA . TYR B 1 155 ? -11.991 -18.413 -37.068 1.00 23.29 90 TYR B CA 1
ATOM 3654 C C . TYR B 1 155 ? -12.694 -18.490 -38.441 1.00 28.39 90 TYR B C 1
ATOM 3655 O O . TYR B 1 155 ? -12.261 -19.264 -39.304 1.00 28.63 90 TYR B O 1
ATOM 3664 N N . ASP B 1 156 ? -13.718 -17.630 -38.649 1.00 25.14 91 ASP B N 1
ATOM 3665 C CA . ASP B 1 156 ? -14.472 -17.445 -39.883 1.00 24.73 91 ASP B CA 1
ATOM 3666 C C . ASP B 1 156 ? -15.346 -18.656 -40.247 1.00 31.00 91 ASP B C 1
ATOM 3667 O O . ASP B 1 156 ? -15.560 -18.948 -41.420 1.00 32.07 91 ASP B O 1
ATOM 3672 N N . ASP B 1 157 ? -15.896 -19.322 -39.239 1.00 26.36 92 ASP B N 1
ATOM 3673 C CA . ASP B 1 157 ? -16.762 -20.491 -39.428 1.00 24.36 92 ASP B CA 1
ATOM 3674 C C . ASP B 1 157 ? -18.241 -20.119 -39.132 1.00 27.98 92 ASP B C 1
ATOM 3675 O O . ASP B 1 157 ? -19.074 -21.019 -38.967 1.00 28.71 92 ASP B O 1
ATOM 3680 N N . ILE B 1 158 ? -18.550 -18.803 -39.072 1.00 22.28 93 ILE B N 1
ATOM 3681 C CA . ILE B 1 158 ? -19.888 -18.324 -38.726 1.00 22.15 93 ILE B CA 1
ATOM 3682 C C . ILE B 1 158 ? -20.741 -17.924 -39.939 1.00 27.68 93 ILE B C 1
ATOM 3683 O O . ILE B 1 158 ? -21.914 -18.330 -40.033 1.00 27.46 93 ILE B O 1
ATOM 3688 N N . ALA B 1 159 ? -20.194 -17.063 -40.814 1.00 23.27 94 ALA B N 1
ATOM 3689 C CA . ALA B 1 159 ? -20.930 -16.519 -41.959 1.00 22.56 94 ALA B CA 1
ATOM 3690 C C . ALA B 1 159 ? -21.543 -17.598 -42.840 1.00 26.02 94 ALA B C 1
ATOM 3691 O O . ALA B 1 159 ? -22.667 -17.430 -43.298 1.00 25.30 94 ALA B O 1
ATOM 3693 N N . TYR B 1 160 ? -20.834 -18.719 -43.038 1.00 22.42 95 TYR B N 1
ATOM 3694 C CA . TYR B 1 160 ? -21.329 -19.799 -43.880 1.00 22.27 95 TYR B CA 1
ATOM 3695 C C . TYR B 1 160 ? -21.582 -21.086 -43.129 1.00 26.13 95 TYR B C 1
ATOM 3696 O O . TYR B 1 160 ? -21.611 -22.148 -43.737 1.00 25.79 95 TYR B O 1
ATOM 3705 N N . ASP B 1 161 ? -21.822 -21.001 -41.817 1.00 22.85 96 ASP B N 1
ATOM 3706 C CA . ASP B 1 161 ? -22.162 -22.191 -41.068 1.00 23.37 96 ASP B CA 1
ATOM 3707 C C . ASP B 1 161 ? -23.566 -22.616 -41.535 1.00 27.52 96 ASP B C 1
ATOM 3708 O O . ASP B 1 161 ? -24.408 -21.766 -41.824 1.00 24.82 96 ASP B O 1
ATOM 3713 N N . ILE B 1 162 ? -23.800 -23.920 -41.629 1.00 27.95 97 ILE B N 1
ATOM 3714 C CA . ILE B 1 162 ? -25.111 -24.444 -42.031 1.00 30.37 97 ILE B CA 1
ATOM 3715 C C . ILE B 1 162 ? -26.248 -24.018 -41.059 1.00 34.20 97 ILE B C 1
ATOM 3716 O O . ILE B 1 162 ? -27.409 -23.941 -41.473 1.00 34.52 97 ILE B O 1
ATOM 3721 N N . ARG B 1 163 ? -25.909 -23.667 -39.792 1.00 27.98 98 ARG B N 1
ATOM 3722 C CA . ARG B 1 163 ? -26.919 -23.207 -38.823 1.00 27.08 98 ARG B CA 1
ATOM 3723 C C . ARG B 1 163 ? -27.254 -21.724 -39.032 1.00 29.57 98 ARG B C 1
ATOM 3724 O O . ARG B 1 163 ? -28.238 -21.244 -38.468 1.00 29.61 98 ARG B O 1
ATOM 3732 N N . ASN B 1 164 ? -26.437 -20.984 -39.811 1.00 24.41 99 ASN B N 1
ATOM 3733 C CA . ASN B 1 164 ? -26.681 -19.558 -40.028 1.00 24.55 99 ASN B CA 1
ATOM 3734 C C . ASN B 1 164 ? -27.954 -19.369 -40.885 1.00 30.34 99 ASN B C 1
ATOM 3735 O O . ASN B 1 164 ? -27.974 -19.852 -42.011 1.00 29.53 99 ASN B O 1
ATOM 3740 N N . PRO B 1 165 ? -29.020 -18.697 -40.379 1.00 28.47 100 PRO B N 1
ATOM 3741 C CA . PRO B 1 165 ? -30.221 -18.515 -41.211 1.00 29.98 100 PRO B CA 1
ATOM 3742 C C . PRO B 1 165 ? -29.998 -17.617 -42.429 1.00 35.52 100 PRO B C 1
ATOM 3743 O O . PRO B 1 165 ? -30.731 -17.742 -43.407 1.00 35.99 100 PRO B O 1
ATOM 3747 N N . TYR B 1 166 ? -29.003 -16.701 -42.348 1.00 31.48 101 TYR B N 1
ATOM 3748 C CA . TYR B 1 166 ? -28.670 -15.749 -43.394 1.00 30.33 101 TYR B CA 1
ATOM 3749 C C . TYR B 1 166 ? -27.181 -15.849 -43.768 1.00 32.26 101 TYR B C 1
ATOM 3750 O O . TYR B 1 166 ? -26.375 -15.000 -43.365 1.00 30.13 101 TYR B O 1
ATOM 3759 N N . PRO B 1 167 ? -26.807 -16.909 -44.532 1.00 28.55 102 PRO B N 1
ATOM 3760 C CA . PRO B 1 167 ? -25.386 -17.088 -44.921 1.00 28.58 102 PRO B CA 1
ATOM 3761 C C . PRO B 1 167 ? -24.765 -15.871 -45.595 1.00 33.17 102 PRO B C 1
ATOM 3762 O O . PRO B 1 167 ? -25.443 -15.166 -46.351 1.00 32.42 102 PRO B O 1
ATOM 3766 N N . GLY B 1 168 ? -23.502 -15.610 -45.267 1.00 28.46 103 GLY B N 1
ATOM 3767 C CA . GLY B 1 168 ? -22.792 -14.455 -45.781 1.00 26.76 103 GLY B CA 1
ATOM 3768 C C . GLY B 1 168 ? -23.016 -13.228 -44.943 1.00 28.64 103 GLY B C 1
ATOM 3769 O O . GLY B 1 168 ? -22.487 -12.174 -45.265 1.00 27.99 103 GLY B O 1
ATOM 3770 N N . THR B 1 169 ? -23.802 -13.352 -43.852 1.00 25.31 104 THR B N 1
ATOM 3771 C CA . THR B 1 169 ? -24.072 -12.221 -42.952 1.00 25.21 104 THR B CA 1
ATOM 3772 C C . THR B 1 169 ? -23.743 -12.628 -41.510 1.00 26.54 104 THR B C 1
ATOM 3773 O O . THR B 1 169 ? -23.812 -13.803 -41.153 1.00 24.49 104 THR B O 1
ATOM 3777 N N . ILE B 1 170 ? -23.415 -11.637 -40.693 1.00 23.59 105 ILE B N 1
ATOM 3778 C CA . ILE B 1 170 ? -23.197 -11.766 -39.260 1.00 23.38 105 ILE B CA 1
ATOM 3779 C C . ILE B 1 170 ? -23.796 -10.510 -38.671 1.00 26.24 105 ILE B C 1
ATOM 3780 O O . ILE B 1 170 ? -23.497 -9.416 -39.160 1.00 26.23 105 ILE B O 1
ATOM 3785 N N . ILE B 1 171 ? -24.659 -10.661 -37.649 1.00 21.98 106 ILE B N 1
ATOM 3786 C CA . ILE B 1 171 ? -25.265 -9.517 -36.964 1.00 21.64 106 ILE B CA 1
ATOM 3787 C C . ILE B 1 171 ? -24.733 -9.432 -35.542 1.00 25.55 106 ILE B C 1
ATOM 3788 O O . ILE B 1 171 ? -24.247 -10.432 -35.018 1.00 25.97 106 ILE B O 1
ATOM 3793 N N . ASN B 1 172 ? -24.809 -8.242 -34.920 1.00 22.43 107 ASN B N 1
ATOM 3794 C CA . ASN B 1 172 ? -24.330 -8.062 -33.557 1.00 22.43 107 ASN B CA 1
ATOM 3795 C C . ASN B 1 172 ? -25.334 -7.268 -32.713 1.00 28.66 107 ASN B C 1
ATOM 3796 O O . ASN B 1 172 ? -24.968 -6.664 -31.695 1.00 27.51 107 ASN B O 1
ATOM 3801 N N . SER B 1 173 ? -26.609 -7.260 -33.147 1.00 26.93 108 SER B N 1
ATOM 3802 C CA . SER B 1 173 ? -27.709 -6.533 -32.492 1.00 28.48 108 SER B CA 1
ATOM 3803 C C . SER B 1 173 ? -29.059 -6.960 -33.030 1.00 36.17 108 SER B C 1
ATOM 3804 O O . SER B 1 173 ? -29.111 -7.477 -34.153 1.00 35.96 108 SER B O 1
ATOM 3807 N N . PRO B 1 174 ? -30.170 -6.694 -32.278 1.00 35.34 109 PRO B N 1
ATOM 3808 C CA . PRO B 1 174 ? -31.516 -7.028 -32.784 1.00 36.34 109 PRO B CA 1
ATOM 3809 C C . PRO B 1 174 ? -31.925 -6.246 -34.046 1.00 40.87 109 PRO B C 1
ATOM 3810 O O . PRO B 1 174 ? -32.861 -6.668 -34.721 1.00 42.72 109 PRO B O 1
ATOM 3814 N N . ASP B 1 175 ? -31.196 -5.156 -34.394 1.00 35.45 110 ASP B N 1
ATOM 3815 C CA . ASP B 1 175 ? -31.374 -4.341 -35.607 1.00 34.89 110 ASP B CA 1
ATOM 3816 C C . ASP B 1 175 ? -31.108 -5.140 -36.901 1.00 42.33 110 ASP B C 1
ATOM 3817 O O . ASP B 1 175 ? -31.450 -4.672 -37.994 1.00 44.72 110 ASP B O 1
ATOM 3822 N N . LYS B 1 176 ? -30.474 -6.336 -36.768 1.00 38.85 111 LYS B N 1
ATOM 3823 C CA . LYS B 1 176 ? -30.120 -7.274 -37.843 1.00 38.16 111 LYS B CA 1
ATOM 3824 C C . LYS B 1 176 ? -29.190 -6.655 -38.901 1.00 38.09 111 LYS B C 1
ATOM 3825 O O . LYS B 1 176 ? -29.148 -7.135 -40.032 1.00 36.80 111 LYS B O 1
ATOM 3831 N N . LYS B 1 177 ? -28.433 -5.619 -38.527 1.00 32.69 112 LYS B N 1
ATOM 3832 C CA . LYS B 1 177 ? -27.503 -4.957 -39.438 1.00 32.68 112 LYS B CA 1
ATOM 3833 C C . LYS B 1 177 ? -26.277 -5.845 -39.626 1.00 34.88 112 LYS B C 1
ATOM 3834 O O . LYS B 1 177 ? -25.670 -6.270 -38.643 1.00 34.69 112 LYS B O 1
ATOM 3840 N N . ASP B 1 178 ? -25.947 -6.171 -40.878 1.00 30.00 113 ASP B N 1
ATOM 3841 C CA . ASP B 1 178 ? -24.774 -6.991 -41.161 1.00 29.22 113 ASP B CA 1
ATOM 3842 C C . ASP B 1 178 ? -23.512 -6.242 -40.777 1.00 33.02 113 ASP B C 1
ATOM 3843 O O . ASP B 1 178 ? -23.424 -5.029 -40.986 1.00 33.21 113 ASP B O 1
ATOM 3848 N N . VAL B 1 179 ? -22.564 -6.960 -40.160 1.00 29.19 114 VAL B N 1
ATOM 3849 C CA . VAL B 1 179 ? -21.267 -6.409 -39.730 1.00 29.26 114 VAL B CA 1
ATOM 3850 C C . VAL B 1 179 ? -20.124 -7.201 -40.379 1.00 30.43 114 VAL B C 1
ATOM 3851 O O . VAL B 1 179 ? -18.975 -6.833 -40.228 1.00 30.44 114 VAL B O 1
ATOM 3855 N N . TYR B 1 180 ? -20.443 -8.302 -41.063 1.00 25.41 115 TYR B N 1
ATOM 3856 C CA . TYR B 1 180 ? -19.461 -9.172 -41.695 1.00 25.59 115 TYR B CA 1
ATOM 3857 C C . TYR B 1 180 ? -18.805 -8.587 -42.949 1.00 31.90 115 TYR B C 1
ATOM 3858 O O . TYR B 1 180 ? -17.611 -8.818 -43.156 1.00 31.66 115 TYR B O 1
ATOM 3867 N N . LYS B 1 181 ? -19.583 -7.889 -43.803 1.00 31.19 116 LYS B N 1
ATOM 3868 C CA . LYS B 1 181 ? -19.110 -7.324 -45.082 1.00 31.93 116 LYS B CA 1
ATOM 3869 C C . LYS B 1 181 ? -17.878 -6.447 -44.969 1.00 34.47 116 LYS B C 1
ATOM 3870 O O . LYS B 1 181 ? -17.867 -5.459 -44.243 1.00 34.50 116 LYS B O 1
ATOM 3876 N N . GLY B 1 182 ? -16.857 -6.812 -45.717 1.00 31.94 117 GLY B N 1
ATOM 3877 C CA . GLY B 1 182 ? -15.621 -6.046 -45.782 1.00 31.20 117 GLY B CA 1
ATOM 3878 C C . GLY B 1 182 ? -14.644 -6.332 -44.669 1.00 34.99 117 GLY B C 1
ATOM 3879 O O . GLY B 1 182 ? -13.559 -5.761 -44.674 1.00 33.69 117 GLY B O 1
ATOM 3880 N N . VAL B 1 183 ? -14.998 -7.230 -43.704 1.00 32.08 118 VAL B N 1
ATOM 3881 C CA . VAL B 1 183 ? -14.097 -7.542 -42.589 1.00 30.99 118 VAL B CA 1
ATOM 3882 C C . VAL B 1 183 ? -12.855 -8.251 -43.116 1.00 34.57 118 VAL B C 1
ATOM 3883 O O . VAL B 1 183 ? -12.995 -9.324 -43.697 1.00 32.87 118 VAL B O 1
ATOM 3887 N N . PRO B 1 184 ? -11.636 -7.688 -42.916 1.00 32.60 119 PRO B N 1
ATOM 3888 C CA . PRO B 1 184 ? -10.418 -8.391 -43.380 1.00 32.65 119 PRO B CA 1
ATOM 3889 C C . PRO B 1 184 ? -10.278 -9.774 -42.749 1.00 37.45 119 PRO B C 1
ATOM 3890 O O . PRO B 1 184 ? -10.731 -10.004 -41.623 1.00 38.67 119 PRO B O 1
ATOM 3894 N N . LYS B 1 185 ? -9.690 -10.700 -43.487 1.00 33.83 120 LYS B N 1
ATOM 3895 C CA . LYS B 1 185 ? -9.486 -12.078 -43.051 1.00 33.96 120 LYS B CA 1
ATOM 3896 C C . LYS B 1 185 ? -8.000 -12.328 -42.887 1.00 39.08 120 LYS B C 1
ATOM 3897 O O . LYS B 1 185 ? -7.447 -13.196 -43.549 1.00 41.77 120 LYS B O 1
ATOM 3903 N N . ASP B 1 186 ? -7.344 -11.581 -41.986 1.00 33.76 121 ASP B N 1
ATOM 3904 C CA . ASP B 1 186 ? -5.893 -11.723 -41.774 1.00 31.34 121 ASP B CA 1
ATOM 3905 C C . ASP B 1 186 ? -5.506 -13.091 -41.249 1.00 33.64 121 ASP B C 1
ATOM 3906 O O . ASP B 1 186 ? -4.592 -13.707 -41.791 1.00 33.74 121 ASP B O 1
ATOM 3911 N N . TYR B 1 187 ? -6.186 -13.572 -40.194 1.00 28.36 122 TYR B N 1
ATOM 3912 C CA . TYR B 1 187 ? -5.888 -14.855 -39.567 1.00 27.44 122 TYR B CA 1
ATOM 3913 C C . TYR B 1 187 ? -7.210 -15.539 -39.283 1.00 31.47 122 TYR B C 1
ATOM 3914 O O . TYR B 1 187 ? -8.009 -15.032 -38.513 1.00 28.78 122 TYR B O 1
ATOM 3923 N N . THR B 1 188 ? -7.490 -16.607 -40.033 1.00 28.99 123 THR B N 1
ATOM 3924 C CA . THR B 1 188 ? -8.722 -17.379 -39.935 1.00 28.34 123 THR B CA 1
ATOM 3925 C C . THR B 1 188 ? -8.379 -18.825 -39.723 1.00 33.92 123 THR B C 1
ATOM 3926 O O . THR B 1 188 ? -7.208 -19.188 -39.827 1.00 33.63 123 THR B O 1
ATOM 3930 N N . GLY B 1 189 ? -9.379 -19.641 -39.388 1.00 31.38 124 GLY B N 1
ATOM 3931 C CA . GLY B 1 189 ? -9.174 -21.060 -39.157 1.00 31.16 124 GLY B CA 1
ATOM 3932 C C . GLY B 1 189 ? -8.071 -21.299 -38.150 1.00 38.95 124 GLY B C 1
ATOM 3933 O O . GLY B 1 189 ? -7.961 -20.572 -37.154 1.00 38.90 124 GLY B O 1
ATOM 3934 N N . GLU B 1 190 ? -7.203 -22.284 -38.440 1.00 37.00 125 GLU B N 1
ATOM 3935 C CA . GLU B 1 190 ? -6.087 -22.668 -37.560 1.00 35.81 125 GLU B CA 1
ATOM 3936 C C . GLU B 1 190 ? -5.017 -21.573 -37.389 1.00 34.29 125 GLU B C 1
ATOM 3937 O O . GLU B 1 190 ? -4.143 -21.717 -36.544 1.00 33.80 125 GLU B O 1
ATOM 3943 N N . ASP B 1 191 ? -5.103 -20.477 -38.157 1.00 29.48 126 ASP B N 1
ATOM 3944 C CA . ASP B 1 191 ? -4.166 -19.357 -38.023 1.00 28.71 126 ASP B CA 1
ATOM 3945 C C . ASP B 1 191 ? -4.520 -18.436 -36.852 1.00 33.67 126 ASP B C 1
ATOM 3946 O O . ASP B 1 191 ? -3.719 -17.564 -36.511 1.00 33.53 126 ASP B O 1
ATOM 3951 N N . VAL B 1 192 ? -5.698 -18.654 -36.213 1.00 28.42 127 VAL B N 1
ATOM 3952 C CA . VAL B 1 192 ? -6.099 -17.935 -34.991 1.00 26.70 127 VAL B CA 1
ATOM 3953 C C . VAL B 1 192 ? -5.470 -18.748 -33.872 1.00 31.82 127 VAL B C 1
ATOM 3954 O O . VAL B 1 192 ? -6.036 -19.728 -33.398 1.00 32.49 127 VAL B O 1
ATOM 3958 N N . ASN B 1 193 ? -4.234 -18.401 -33.532 1.00 28.41 128 ASN B N 1
ATOM 3959 C CA . ASN B 1 193 ? -3.467 -19.147 -32.550 1.00 28.34 128 ASN B CA 1
ATOM 3960 C C . ASN B 1 193 ? -2.589 -18.176 -31.768 1.00 31.62 128 ASN B C 1
ATOM 3961 O O . ASN B 1 193 ? -2.464 -17.015 -32.175 1.00 30.52 128 ASN B O 1
ATOM 3966 N N . VAL B 1 194 ? -2.066 -18.630 -30.615 1.00 27.19 129 VAL B N 1
ATOM 3967 C CA . VAL B 1 194 ? -1.252 -17.812 -29.716 1.00 27.20 129 VAL B CA 1
ATOM 3968 C C . VAL B 1 194 ? -0.038 -17.224 -30.444 1.00 30.86 129 VAL B C 1
ATOM 3969 O O . VAL B 1 194 ? 0.198 -16.009 -30.382 1.00 30.90 129 VAL B O 1
ATOM 3973 N N . GLN B 1 195 ? 0.697 -18.081 -31.168 1.00 29.27 130 GLN B N 1
ATOM 3974 C CA . GLN B 1 195 ? 1.896 -17.697 -31.922 1.00 29.03 130 GLN B CA 1
ATOM 3975 C C . GLN B 1 195 ? 1.651 -16.499 -32.823 1.00 33.02 130 GLN B C 1
ATOM 3976 O O . GLN B 1 195 ? 2.398 -15.524 -32.752 1.00 33.66 130 GLN B O 1
ATOM 3982 N N . ASN B 1 196 ? 0.576 -16.539 -33.629 1.00 28.76 131 ASN B N 1
ATOM 3983 C CA . ASN B 1 196 ? 0.236 -15.461 -34.550 1.00 28.02 131 ASN B CA 1
ATOM 3984 C C . ASN B 1 196 ? -0.228 -14.228 -33.845 1.00 30.70 131 ASN B C 1
ATOM 3985 O O . ASN B 1 196 ? 0.140 -13.125 -34.251 1.00 30.09 131 ASN B O 1
ATOM 3990 N N . PHE B 1 197 ? -1.051 -14.396 -32.782 1.00 26.21 132 PHE B N 1
ATOM 3991 C CA . PHE B 1 197 ? -1.526 -13.259 -32.009 1.00 24.77 132 PHE B CA 1
ATOM 3992 C C . PHE B 1 197 ? -0.347 -12.461 -31.394 1.00 28.85 132 PHE B C 1
ATOM 3993 O O . PHE B 1 197 ? -0.278 -11.238 -31.565 1.00 28.64 132 PHE B O 1
ATOM 4001 N N . LEU B 1 198 ? 0.580 -13.163 -30.737 1.00 26.35 133 LEU B N 1
ATOM 4002 C CA . LEU B 1 198 ? 1.748 -12.522 -30.117 1.00 29.11 133 LEU B CA 1
ATOM 4003 C C . LEU B 1 198 ? 2.726 -11.908 -31.147 1.00 36.33 133 LEU B C 1
ATOM 4004 O O . LEU B 1 198 ? 3.164 -10.772 -30.951 1.00 36.81 133 LEU B O 1
ATOM 4009 N N . ALA B 1 199 ? 2.994 -12.613 -32.271 1.00 33.85 134 ALA B N 1
ATOM 4010 C CA . ALA B 1 199 ? 3.871 -12.104 -33.327 1.00 33.88 134 ALA B CA 1
ATOM 4011 C C . ALA B 1 199 ? 3.239 -10.878 -33.960 1.00 36.46 134 ALA B C 1
ATOM 4012 O O . ALA B 1 199 ? 3.951 -9.905 -34.236 1.00 34.78 134 ALA B O 1
ATOM 4014 N N . VAL B 1 200 ? 1.889 -10.892 -34.142 1.00 30.97 135 VAL B N 1
ATOM 4015 C CA . VAL B 1 200 ? 1.172 -9.737 -34.685 1.00 29.64 135 VAL B CA 1
ATOM 4016 C C . VAL B 1 200 ? 1.410 -8.517 -33.791 1.00 33.17 135 VAL B C 1
ATOM 4017 O O . VAL B 1 200 ? 1.788 -7.457 -34.284 1.00 32.23 135 VAL B O 1
ATOM 4021 N N . ILE B 1 201 ? 1.230 -8.676 -32.479 1.00 32.04 136 ILE B N 1
ATOM 4022 C CA . ILE B 1 201 ? 1.448 -7.573 -31.523 1.00 31.85 136 ILE B CA 1
ATOM 4023 C C . ILE B 1 201 ? 2.881 -7.017 -31.661 1.00 35.81 136 ILE B C 1
ATOM 4024 O O . ILE B 1 201 ? 3.056 -5.812 -31.789 1.00 34.14 136 ILE B O 1
ATOM 4029 N N . LEU B 1 202 ? 3.878 -7.909 -31.679 1.00 35.08 137 LEU B N 1
ATOM 4030 C CA . LEU B 1 202 ? 5.297 -7.553 -31.769 1.00 36.96 137 LEU B CA 1
ATOM 4031 C C . LEU B 1 202 ? 5.725 -6.998 -33.142 1.00 44.59 137 LEU B C 1
ATOM 4032 O O . LEU B 1 202 ? 6.751 -6.316 -33.224 1.00 44.25 137 LEU B O 1
ATOM 4037 N N . GLY B 1 203 ? 4.914 -7.244 -34.174 1.00 42.86 138 GLY B N 1
ATOM 4038 C CA . GLY B 1 203 ? 5.185 -6.777 -35.528 1.00 43.38 138 GLY B CA 1
ATOM 4039 C C . GLY B 1 203 ? 6.181 -7.656 -36.255 1.00 48.46 138 GLY B C 1
ATOM 4040 O O . GLY B 1 203 ? 6.876 -7.192 -37.158 1.00 48.30 138 GLY B O 1
ATOM 4041 N N . ASN B 1 204 ? 6.249 -8.933 -35.866 1.00 46.61 139 ASN B N 1
ATOM 4042 C CA . ASN B 1 204 ? 7.154 -9.905 -36.455 1.00 47.48 139 ASN B CA 1
ATOM 4043 C C . ASN B 1 204 ? 6.442 -10.806 -37.491 1.00 53.88 139 ASN B C 1
ATOM 4044 O O . ASN B 1 204 ? 5.819 -11.810 -37.126 1.00 53.71 139 ASN B O 1
ATOM 4049 N N . LYS B 1 205 ? 6.590 -10.459 -38.790 1.00 50.82 140 LYS B N 1
ATOM 4050 C CA . LYS B 1 205 ? 6.015 -11.196 -39.932 1.00 49.98 140 LYS B CA 1
ATOM 4051 C C . LYS B 1 205 ? 6.655 -12.561 -40.112 1.00 53.16 140 LYS B C 1
ATOM 4052 O O . LYS B 1 205 ? 6.040 -13.452 -40.704 1.00 54.07 140 LYS B O 1
ATOM 4058 N N . THR B 1 206 ? 7.886 -12.726 -39.622 1.00 48.44 141 THR B N 1
ATOM 4059 C CA . THR B 1 206 ? 8.651 -13.959 -39.791 1.00 48.13 141 THR B CA 1
ATOM 4060 C C . THR B 1 206 ? 8.312 -15.023 -38.770 1.00 50.34 141 THR B C 1
ATOM 4061 O O . THR B 1 206 ? 8.686 -16.176 -38.968 1.00 50.34 141 THR B O 1
ATOM 4065 N N . ALA B 1 207 ? 7.599 -14.661 -37.693 1.00 47.25 142 ALA B N 1
ATOM 4066 C CA . ALA B 1 207 ? 7.225 -15.622 -36.635 1.00 46.57 142 ALA B CA 1
ATOM 4067 C C . ALA B 1 207 ? 5.819 -16.237 -36.834 1.00 48.77 142 ALA B C 1
ATOM 4068 O O . ALA B 1 207 ? 5.388 -17.059 -36.035 1.00 48.83 142 ALA B O 1
ATOM 4070 N N . LEU B 1 208 ? 5.142 -15.885 -37.926 1.00 43.91 143 LEU B N 1
ATOM 4071 C CA . LEU B 1 208 ? 3.788 -16.356 -38.221 1.00 42.76 143 LEU B CA 1
ATOM 4072 C C . LEU B 1 208 ? 3.718 -17.778 -38.782 1.00 46.32 143 LEU B C 1
ATOM 4073 O O . LEU B 1 208 ? 4.596 -18.173 -39.547 1.00 47.50 143 LEU B O 1
ATOM 4078 N N . THR B 1 209 ? 2.672 -18.534 -38.416 1.00 40.77 144 THR B N 1
ATOM 4079 C CA . THR B 1 209 ? 2.429 -19.908 -38.899 1.00 40.76 144 THR B CA 1
ATOM 4080 C C . THR B 1 209 ? 1.619 -19.893 -40.211 1.00 44.05 144 THR B C 1
ATOM 4081 O O . THR B 1 209 ? 1.424 -20.943 -40.818 1.00 44.75 144 THR B O 1
ATOM 4085 N N . GLY B 1 210 ? 1.096 -18.726 -40.569 1.00 38.90 145 GLY B N 1
ATOM 4086 C CA . GLY B 1 210 ? 0.243 -18.516 -41.732 1.00 38.96 145 GLY B CA 1
ATOM 4087 C C . GLY B 1 210 ? -0.455 -17.176 -41.654 1.00 42.00 145 GLY B C 1
ATOM 4088 O O . GLY B 1 210 ? -0.066 -16.327 -40.849 1.00 42.26 145 GLY B O 1
ATOM 4089 N N . GLY B 1 211 ? -1.466 -16.979 -42.495 1.00 36.55 146 GLY B N 1
ATOM 4090 C CA . GLY B 1 211 ? -2.234 -15.739 -42.533 1.00 35.09 146 GLY B CA 1
ATOM 4091 C C . GLY B 1 211 ? -1.719 -14.698 -43.503 1.00 36.77 146 GLY B C 1
ATOM 4092 O O . GLY B 1 211 ? -0.752 -14.942 -44.237 1.00 37.13 146 GLY B O 1
ATOM 4093 N N . SER B 1 212 ? -2.351 -13.514 -43.500 1.00 31.77 147 SER B N 1
ATOM 4094 C CA . SER B 1 212 ? -2.017 -12.430 -44.420 1.00 32.60 147 SER B CA 1
ATOM 4095 C C . SER B 1 212 ? -0.593 -11.847 -44.268 1.00 37.95 147 SER B C 1
ATOM 4096 O O . SER B 1 212 ? -0.042 -11.318 -45.239 1.00 38.18 147 SER B O 1
ATOM 4099 N N . GLY B 1 213 ? -0.050 -11.903 -43.054 1.00 34.44 148 GLY B N 1
ATOM 4100 C CA . GLY B 1 213 ? 1.247 -11.320 -42.738 1.00 33.67 148 GLY B CA 1
ATOM 4101 C C . GLY B 1 213 ? 1.107 -9.903 -42.222 1.00 38.57 148 GLY B C 1
ATOM 4102 O O . GLY B 1 213 ? 2.108 -9.273 -41.894 1.00 39.34 148 GLY B O 1
ATOM 4103 N N . LYS B 1 214 ? -0.144 -9.378 -42.146 1.00 34.77 149 LYS B N 1
ATOM 4104 C CA . LYS B 1 214 ? -0.420 -8.053 -41.588 1.00 33.51 149 LYS B CA 1
ATOM 4105 C C . LYS B 1 214 ? -0.118 -8.139 -40.085 1.00 38.42 149 LYS B C 1
ATOM 4106 O O . LYS B 1 214 ? -0.555 -9.080 -39.421 1.00 37.95 149 LYS B O 1
ATOM 4112 N N . VAL B 1 215 ? 0.745 -7.231 -39.589 1.00 34.76 150 VAL B N 1
ATOM 4113 C CA . VAL B 1 215 ? 1.221 -7.211 -38.207 1.00 33.41 150 VAL B CA 1
ATOM 4114 C C . VAL B 1 215 ? 1.241 -5.786 -37.702 1.00 36.82 150 VAL B C 1
ATOM 4115 O O . VAL B 1 215 ? 1.093 -4.844 -38.497 1.00 35.63 150 VAL B O 1
ATOM 4119 N N . LEU B 1 216 ? 1.505 -5.619 -36.397 1.00 33.80 151 LEU B N 1
ATOM 4120 C CA . LEU B 1 216 ? 1.654 -4.295 -35.813 1.00 33.67 151 LEU B CA 1
ATOM 4121 C C . LEU B 1 216 ? 3.101 -3.824 -36.028 1.00 41.94 151 LEU B C 1
ATOM 4122 O O . LEU B 1 216 ? 3.906 -3.776 -35.090 1.00 42.04 151 LEU B O 1
ATOM 4127 N N . ASP B 1 217 ? 3.429 -3.515 -37.301 1.00 40.12 152 ASP B N 1
ATOM 4128 C CA . ASP B 1 217 ? 4.734 -3.010 -37.737 1.00 40.32 152 ASP B CA 1
ATOM 4129 C C . ASP B 1 217 ? 4.616 -1.490 -37.524 1.00 41.23 152 ASP B C 1
ATOM 4130 O O . ASP B 1 217 ? 4.590 -0.691 -38.455 1.00 40.08 152 ASP B O 1
ATOM 4135 N N . THR B 1 218 ? 4.452 -1.125 -36.254 1.00 36.95 153 THR B N 1
ATOM 4136 C CA . THR B 1 218 ? 4.174 0.217 -35.769 1.00 36.16 153 THR B CA 1
ATOM 4137 C C . THR B 1 218 ? 5.436 1.037 -35.495 1.00 41.52 153 THR B C 1
ATOM 4138 O O . THR B 1 218 ? 6.528 0.487 -35.302 1.00 40.32 153 THR B O 1
ATOM 4142 N N . ARG B 1 219 ? 5.257 2.356 -35.459 1.00 40.76 154 ARG B N 1
ATOM 4143 C CA . ARG B 1 219 ? 6.277 3.373 -35.220 1.00 42.33 154 ARG B CA 1
ATOM 4144 C C . ARG B 1 219 ? 6.061 4.031 -33.838 1.00 47.97 154 ARG B C 1
ATOM 4145 O O . ARG B 1 219 ? 4.952 3.918 -33.304 1.00 47.14 154 ARG B O 1
ATOM 4153 N N . PRO B 1 220 ? 7.068 4.739 -33.248 1.00 46.11 155 PRO B N 1
ATOM 4154 C CA . PRO B 1 220 ? 6.896 5.298 -31.892 1.00 46.30 155 PRO B CA 1
ATOM 4155 C C . PRO B 1 220 ? 5.733 6.265 -31.644 1.00 51.60 155 PRO B C 1
ATOM 4156 O O . PRO B 1 220 ? 5.310 6.380 -30.499 1.00 53.31 155 PRO B O 1
ATOM 4160 N N . ASN B 1 221 ? 5.222 6.959 -32.661 1.00 46.89 156 ASN B N 1
ATOM 4161 C CA . ASN B 1 221 ? 4.107 7.894 -32.453 1.00 46.29 156 ASN B CA 1
ATOM 4162 C C . ASN B 1 221 ? 2.732 7.260 -32.733 1.00 46.33 156 ASN B C 1
ATOM 4163 O O . ASN B 1 221 ? 1.703 7.948 -32.686 1.00 44.56 156 ASN B O 1
ATOM 4168 N N . ASP B 1 222 ? 2.716 5.949 -33.002 1.00 41.78 157 ASP B N 1
ATOM 4169 C CA . ASP B 1 222 ? 1.476 5.248 -33.321 1.00 41.74 157 ASP B CA 1
ATOM 4170 C C . ASP B 1 222 ? 0.597 4.929 -32.120 1.00 46.60 157 ASP B C 1
ATOM 4171 O O . ASP B 1 222 ? 1.080 4.847 -30.989 1.00 46.13 157 ASP B O 1
ATOM 4176 N N . HIS B 1 223 ? -0.707 4.770 -32.381 1.00 44.55 158 HIS B N 1
ATOM 4177 C CA . HIS B 1 223 ? -1.692 4.370 -31.382 1.00 44.84 158 HIS B CA 1
ATOM 4178 C C . HIS B 1 223 ? -2.171 2.972 -31.732 1.00 45.29 158 HIS B C 1
ATOM 4179 O O . HIS B 1 223 ? -2.340 2.644 -32.920 1.00 44.82 158 HIS B O 1
ATOM 4186 N N . ILE B 1 224 ? -2.325 2.127 -30.707 1.00 37.79 159 ILE B N 1
ATOM 4187 C CA . ILE B 1 224 ? -2.758 0.737 -30.869 1.00 35.59 159 ILE B CA 1
ATOM 4188 C C . ILE B 1 224 ? -4.040 0.473 -30.084 1.00 36.27 159 ILE B C 1
ATOM 4189 O O . ILE B 1 224 ? -4.150 0.864 -28.916 1.00 35.22 159 ILE B O 1
ATOM 4194 N N . PHE B 1 225 ? -4.999 -0.184 -30.739 1.00 29.89 160 PHE B N 1
ATOM 4195 C CA . PHE B 1 225 ? -6.240 -0.597 -30.101 1.00 28.87 160 PHE B CA 1
ATOM 4196 C C . PHE B 1 225 ? -6.357 -2.103 -30.248 1.00 31.31 160 PHE B C 1
ATOM 4197 O O . PHE B 1 225 ? -6.442 -2.614 -31.364 1.00 31.36 160 PHE B O 1
ATOM 4205 N N . ILE B 1 226 ? -6.253 -2.824 -29.139 1.00 26.08 161 ILE B N 1
ATOM 4206 C CA . ILE B 1 226 ? -6.384 -4.273 -29.161 1.00 25.57 161 ILE B CA 1
ATOM 4207 C C . ILE B 1 226 ? -7.722 -4.631 -28.534 1.00 30.22 161 ILE B C 1
ATOM 4208 O O . ILE B 1 226 ? -8.026 -4.185 -27.426 1.00 29.64 161 ILE B O 1
ATOM 4213 N N . TYR B 1 227 ? -8.507 -5.429 -29.242 1.00 26.30 162 TYR B N 1
ATOM 4214 C CA . TYR B 1 227 ? -9.780 -5.897 -28.744 1.00 24.93 162 TYR B CA 1
ATOM 4215 C C . TYR B 1 227 ? -9.879 -7.421 -28.810 1.00 28.55 162 TYR B C 1
ATOM 4216 O O . TYR B 1 227 ? -9.838 -8.008 -29.899 1.00 28.45 162 TYR B O 1
ATOM 4225 N N . TYR B 1 228 ? -9.964 -8.061 -27.628 1.00 22.96 163 TYR B N 1
ATOM 4226 C CA . TYR B 1 228 ? -10.117 -9.513 -27.512 1.00 22.68 163 TYR B CA 1
ATOM 4227 C C . TYR B 1 228 ? -11.560 -9.832 -27.049 1.00 28.23 163 TYR B C 1
ATOM 4228 O O . TYR B 1 228 ? -12.055 -9.234 -26.075 1.00 26.88 163 TYR B O 1
ATOM 4237 N N . THR B 1 229 ? -12.198 -10.826 -27.680 1.00 23.20 164 THR B N 1
ATOM 4238 C CA . THR B 1 229 ? -13.528 -11.264 -27.224 1.00 22.52 164 THR B CA 1
ATOM 4239 C C . THR B 1 229 ? -13.670 -12.795 -27.290 1.00 27.23 164 THR B C 1
ATOM 4240 O O . THR B 1 229 ? -13.411 -13.383 -28.339 1.00 27.03 164 THR B O 1
ATOM 4244 N N . ASP B 1 230 ? -14.070 -13.435 -26.177 1.00 23.90 165 ASP B N 1
ATOM 4245 C CA . ASP B 1 230 ? -14.300 -14.891 -26.091 1.00 23.19 165 ASP B CA 1
ATOM 4246 C C . ASP B 1 230 ? -14.583 -15.343 -24.674 1.00 25.88 165 ASP B C 1
ATOM 4247 O O . ASP B 1 230 ? -15.215 -14.643 -23.900 1.00 24.13 165 ASP B O 1
ATOM 4252 N N . HIS B 1 231 ? -14.108 -16.552 -24.375 1.00 23.54 166 HIS B N 1
ATOM 4253 C CA . HIS B 1 231 ? -14.152 -17.259 -23.120 1.00 24.56 166 HIS B CA 1
ATOM 4254 C C . HIS B 1 231 ? -12.887 -16.903 -22.386 1.00 27.16 166 HIS B C 1
ATOM 4255 O O . HIS B 1 231 ? -11.814 -16.744 -22.978 1.00 25.11 166 HIS B O 1
ATOM 4262 N N . GLY B 1 232 ? -13.046 -16.692 -21.106 1.00 21.82 167 GLY B N 1
ATOM 4263 C CA . GLY B 1 232 ? -11.930 -16.380 -20.252 1.00 23.22 167 GLY B CA 1
ATOM 4264 C C . GLY B 1 232 ? -12.011 -17.279 -19.058 1.00 28.66 167 GLY B C 1
ATOM 4265 O O . GLY B 1 232 ? -13.084 -17.799 -18.726 1.00 27.97 167 GLY B O 1
ATOM 4266 N N . TYR B 1 233 ? -10.860 -17.492 -18.438 1.00 26.16 168 TYR B N 1
ATOM 4267 C CA . TYR B 1 233 ? -10.667 -18.363 -17.268 1.00 25.64 168 TYR B CA 1
ATOM 4268 C C . TYR B 1 233 ? -9.648 -17.652 -16.381 1.00 27.18 168 TYR B C 1
ATOM 4269 O O . TYR B 1 233 ? -9.000 -16.720 -16.858 1.00 25.79 168 TYR B O 1
ATOM 4278 N N . PRO B 1 234 ? -9.500 -18.033 -15.094 1.00 24.72 169 PRO B N 1
ATOM 4279 C CA . PRO B 1 234 ? -8.492 -17.356 -14.264 1.00 24.39 169 PRO B CA 1
ATOM 4280 C C . PRO B 1 234 ? -7.092 -17.482 -14.906 1.00 24.74 169 PRO B C 1
ATOM 4281 O O . PRO B 1 234 ? -6.621 -18.588 -15.168 1.00 22.52 169 PRO B O 1
ATOM 4285 N N . GLY B 1 235 ? -6.518 -16.345 -15.263 1.00 21.49 170 GLY B N 1
ATOM 4286 C CA . GLY B 1 235 ? -5.190 -16.238 -15.865 1.00 22.54 170 GLY B CA 1
ATOM 4287 C C . GLY B 1 235 ? -5.036 -16.805 -17.264 1.00 28.90 170 GLY B C 1
ATOM 4288 O O . GLY B 1 235 ? -3.909 -16.896 -17.760 1.00 28.31 170 GLY B O 1
ATOM 4289 N N . VAL B 1 236 ? -6.156 -17.226 -17.911 1.00 25.07 171 VAL B N 1
ATOM 4290 C CA . VAL B 1 236 ? -6.117 -17.839 -19.243 1.00 24.16 171 VAL B CA 1
ATOM 4291 C C . VAL B 1 236 ? -7.229 -17.326 -20.162 1.00 27.84 171 VAL B C 1
ATOM 4292 O O . VAL B 1 236 ? -8.402 -17.348 -19.776 1.00 25.60 171 VAL B O 1
ATOM 4296 N N . LEU B 1 237 ? -6.857 -16.934 -21.400 1.00 24.37 172 LEU B N 1
ATOM 4297 C CA . LEU B 1 237 ? -7.817 -16.535 -22.418 1.00 24.63 172 LEU B CA 1
ATOM 4298 C C . LEU B 1 237 ? -7.940 -17.678 -23.401 1.00 31.56 172 LEU B C 1
ATOM 4299 O O . LEU B 1 237 ? -6.933 -18.277 -23.787 1.00 32.43 172 LEU B O 1
ATOM 4304 N N . GLY B 1 238 ? -9.169 -17.989 -23.789 1.00 29.66 173 GLY B N 1
ATOM 4305 C CA . GLY B 1 238 ? -9.438 -19.067 -24.739 1.00 29.23 173 GLY B CA 1
ATOM 4306 C C . GLY B 1 238 ? -8.907 -18.800 -26.140 1.00 28.82 173 GLY B C 1
ATOM 4307 O O . GLY B 1 238 ? -8.719 -17.651 -26.534 1.00 25.44 173 GLY B O 1
ATOM 4308 N N . MET B 1 239 ? -8.618 -19.859 -26.899 1.00 25.72 174 MET B N 1
ATOM 4309 C CA . MET B 1 239 ? -8.188 -19.749 -28.303 1.00 24.81 174 MET B CA 1
ATOM 4310 C C . MET B 1 239 ? -8.987 -20.797 -29.095 1.00 29.10 174 MET B C 1
ATOM 4311 O O . MET B 1 239 ? -9.421 -21.763 -28.475 1.00 27.95 174 MET B O 1
ATOM 4316 N N . PRO B 1 240 ? -9.310 -20.608 -30.403 1.00 28.25 175 PRO B N 1
ATOM 4317 C CA . PRO B 1 240 ? -10.123 -21.640 -31.113 1.00 29.16 175 PRO B CA 1
ATOM 4318 C C . PRO B 1 240 ? -9.288 -22.904 -31.442 1.00 35.65 175 PRO B C 1
ATOM 4319 O O . PRO B 1 240 ? -9.787 -23.914 -31.945 1.00 34.55 175 PRO B O 1
ATOM 4323 N N . THR B 1 241 ? -7.957 -22.770 -31.260 1.00 33.75 176 THR B N 1
ATOM 4324 C CA . THR B 1 241 ? -6.909 -23.770 -31.490 1.00 34.32 176 THR B CA 1
ATOM 4325 C C . THR B 1 241 ? -6.164 -24.006 -30.184 1.00 42.06 176 THR B C 1
ATOM 4326 O O . THR B 1 241 ? -6.240 -23.171 -29.275 1.00 41.11 176 THR B O 1
ATOM 4330 N N . GLU B 1 242 ? -5.475 -25.158 -30.075 1.00 41.89 177 GLU B N 1
ATOM 4331 C CA . GLU B 1 242 ? -4.655 -25.500 -28.910 1.00 43.00 177 GLU B CA 1
ATOM 4332 C C . GLU B 1 242 ? -3.293 -24.857 -29.177 1.00 47.43 177 GLU B C 1
ATOM 4333 O O . GLU B 1 242 ? -2.856 -24.886 -30.333 1.00 47.91 177 GLU B O 1
ATOM 4339 N N . PRO B 1 243 ? -2.622 -24.185 -28.214 1.00 42.52 178 PRO B N 1
ATOM 4340 C CA . PRO B 1 243 ? -2.923 -23.994 -26.776 1.00 40.43 178 PRO B CA 1
ATOM 4341 C C . PRO B 1 243 ? -3.687 -22.704 -26.457 1.00 39.05 178 PRO B C 1
ATOM 4342 O O . PRO B 1 243 ? -3.836 -21.838 -27.313 1.00 37.21 178 PRO B O 1
ATOM 4346 N N . TYR B 1 244 ? -4.130 -22.561 -25.202 1.00 35.73 179 TYR B N 1
ATOM 4347 C CA . TYR B 1 244 ? -4.820 -21.368 -24.755 1.00 34.83 179 TYR B CA 1
ATOM 4348 C C . TYR B 1 244 ? -3.807 -20.274 -24.433 1.00 36.05 179 TYR B C 1
ATOM 4349 O O . TYR B 1 244 ? -2.607 -20.552 -24.324 1.00 36.56 179 TYR B O 1
ATOM 4358 N N . LEU B 1 245 ? -4.273 -19.026 -24.357 1.00 29.35 180 LEU B N 1
ATOM 4359 C CA . LEU B 1 245 ? -3.403 -17.908 -24.076 1.00 28.60 180 LEU B CA 1
ATOM 4360 C C . LEU B 1 245 ? -3.269 -17.652 -22.570 1.00 34.08 180 LEU B C 1
ATOM 4361 O O . LEU B 1 245 ? -4.204 -17.165 -21.938 1.00 34.73 180 LEU B O 1
ATOM 4366 N N . TYR B 1 246 ? -2.094 -17.958 -22.015 1.00 29.25 181 TYR B N 1
ATOM 4367 C CA . TYR B 1 246 ? -1.797 -17.700 -20.607 1.00 28.32 181 TYR B CA 1
ATOM 4368 C C . TYR B 1 246 ? -1.439 -16.236 -20.426 1.00 29.99 181 TYR B C 1
ATOM 4369 O O . TYR B 1 246 ? -0.777 -15.643 -21.269 1.00 28.41 181 TYR B O 1
ATOM 4378 N N . ALA B 1 247 ? -1.948 -15.642 -19.351 1.00 26.75 182 ALA B N 1
ATOM 4379 C CA . ALA B 1 247 ? -1.756 -14.230 -19.029 1.00 25.90 182 ALA B CA 1
ATOM 4380 C C . ALA B 1 247 ? -0.305 -13.746 -19.040 1.00 28.12 182 ALA B C 1
ATOM 4381 O O . ALA B 1 247 ? -0.036 -12.678 -19.592 1.00 28.29 182 ALA B O 1
ATOM 4383 N N . ASN B 1 248 ? 0.631 -14.534 -18.484 1.00 25.65 183 ASN B N 1
ATOM 4384 C CA . ASN B 1 248 ? 2.047 -14.124 -18.446 1.00 27.91 183 ASN B CA 1
ATOM 4385 C C . ASN B 1 248 ? 2.648 -13.957 -19.830 1.00 33.00 183 ASN B C 1
ATOM 4386 O O . ASN B 1 248 ? 3.409 -13.009 -20.025 1.00 33.26 183 ASN B O 1
ATOM 4391 N N . ASP B 1 249 ? 2.279 -14.831 -20.799 1.00 29.06 184 ASP B N 1
ATOM 4392 C CA . ASP B 1 249 ? 2.795 -14.733 -22.179 1.00 28.56 184 ASP B CA 1
ATOM 4393 C C . ASP B 1 249 ? 2.287 -13.481 -22.850 1.00 35.87 184 ASP B C 1
ATOM 4394 O O . ASP B 1 249 ? 3.037 -12.835 -23.574 1.00 37.00 184 ASP B O 1
ATOM 4399 N N . LEU B 1 250 ? 1.018 -13.117 -22.590 1.00 32.06 185 LEU B N 1
ATOM 4400 C CA . LEU B 1 250 ? 0.437 -11.912 -23.158 1.00 30.18 185 LEU B CA 1
ATOM 4401 C C . LEU B 1 250 ? 1.120 -10.658 -22.567 1.00 32.94 185 LEU B C 1
ATOM 4402 O O . LEU B 1 250 ? 1.449 -9.723 -23.303 1.00 30.14 185 LEU B O 1
ATOM 4407 N N . ILE B 1 251 ? 1.282 -10.634 -21.227 1.00 30.97 186 ILE B N 1
ATOM 4408 C CA . ILE B 1 251 ? 1.902 -9.504 -20.517 1.00 29.99 186 ILE B CA 1
ATOM 4409 C C . ILE B 1 251 ? 3.375 -9.359 -20.934 1.00 32.52 186 ILE B C 1
ATOM 4410 O O . ILE B 1 251 ? 3.798 -8.244 -21.214 1.00 32.05 186 ILE B O 1
ATOM 4415 N N . ASP B 1 252 ? 4.116 -10.483 -21.024 1.00 29.66 187 ASP B N 1
ATOM 4416 C CA . ASP B 1 252 ? 5.510 -10.502 -21.496 1.00 30.99 187 ASP B CA 1
ATOM 4417 C C . ASP B 1 252 ? 5.605 -9.901 -22.876 1.00 37.23 187 ASP B C 1
ATOM 4418 O O . ASP B 1 252 ? 6.519 -9.105 -23.116 1.00 37.08 187 ASP B O 1
ATOM 4423 N N . THR B 1 253 ? 4.620 -10.231 -23.767 1.00 32.02 188 THR B N 1
ATOM 4424 C CA . THR B 1 253 ? 4.553 -9.710 -25.125 1.00 31.79 188 THR B CA 1
ATOM 4425 C C . THR B 1 253 ? 4.357 -8.199 -25.118 1.00 35.53 188 THR B C 1
ATOM 4426 O O . THR B 1 253 ? 5.026 -7.498 -25.884 1.00 35.14 188 THR B O 1
ATOM 4430 N N . LEU B 1 254 ? 3.454 -7.694 -24.253 1.00 31.72 189 LEU B N 1
ATOM 4431 C CA . LEU B 1 254 ? 3.182 -6.250 -24.156 1.00 30.84 189 LEU B CA 1
ATOM 4432 C C . LEU B 1 254 ? 4.407 -5.515 -23.570 1.00 35.00 189 LEU B C 1
ATOM 4433 O O . LEU B 1 254 ? 4.682 -4.386 -23.986 1.00 33.25 189 LEU B O 1
ATOM 4438 N N . LYS B 1 255 ? 5.138 -6.174 -22.623 1.00 32.43 190 LYS B N 1
ATOM 4439 C CA . LYS B 1 255 ? 6.378 -5.648 -22.018 1.00 33.34 190 LYS B CA 1
ATOM 4440 C C . LYS B 1 255 ? 7.451 -5.542 -23.125 1.00 38.16 190 LYS B C 1
ATOM 4441 O O . LYS B 1 255 ? 8.054 -4.486 -23.269 1.00 37.10 190 LYS B O 1
ATOM 4447 N N . LYS B 1 256 ? 7.602 -6.607 -23.959 1.00 36.17 191 LYS B N 1
ATOM 4448 C CA . LYS B 1 256 ? 8.519 -6.643 -25.113 1.00 35.80 191 LYS B CA 1
ATOM 4449 C C . LYS B 1 256 ? 8.160 -5.548 -26.125 1.00 42.42 191 LYS B C 1
ATOM 4450 O O . LYS B 1 256 ? 9.043 -4.816 -26.568 1.00 43.64 191 LYS B O 1
ATOM 4456 N N . LYS B 1 257 ? 6.855 -5.395 -26.438 1.00 38.76 192 LYS B N 1
ATOM 4457 C CA . LYS B 1 257 ? 6.331 -4.359 -27.334 1.00 38.39 192 LYS B CA 1
ATOM 4458 C C . LYS B 1 257 ? 6.746 -2.960 -26.825 1.00 42.64 192 LYS B C 1
ATOM 4459 O O . LYS B 1 257 ? 7.205 -2.129 -27.615 1.00 42.10 192 LYS B O 1
ATOM 4465 N N . HIS B 1 258 ? 6.586 -2.723 -25.500 1.00 38.74 193 HIS B N 1
ATOM 4466 C CA . HIS B 1 258 ? 6.959 -1.476 -24.830 1.00 37.38 193 HIS B CA 1
ATOM 4467 C C . HIS B 1 258 ? 8.470 -1.219 -24.945 1.00 42.22 193 HIS B C 1
ATOM 4468 O O . HIS B 1 258 ? 8.865 -0.102 -25.275 1.00 41.03 193 HIS B O 1
ATOM 4475 N N . ALA B 1 259 ? 9.287 -2.266 -24.682 1.00 39.61 194 ALA B N 1
ATOM 4476 C CA . ALA B 1 259 ? 10.741 -2.258 -24.773 1.00 40.60 194 ALA B CA 1
ATOM 4477 C C . ALA B 1 259 ? 11.206 -1.801 -26.174 1.00 48.67 194 ALA B C 1
ATOM 4478 O O . ALA B 1 259 ? 12.199 -1.078 -26.283 1.00 49.91 194 ALA B O 1
ATOM 4480 N N . LEU B 1 260 ? 10.470 -2.204 -27.233 1.00 45.27 195 LEU B N 1
ATOM 4481 C CA . LEU B 1 260 ? 10.748 -1.832 -28.621 1.00 44.89 195 LEU B CA 1
ATOM 4482 C C . LEU B 1 260 ? 10.431 -0.355 -28.875 1.00 48.70 195 LEU B C 1
ATOM 4483 O O . LEU B 1 260 ? 10.965 0.216 -29.825 1.00 49.81 195 LEU B O 1
ATOM 4488 N N . GLY B 1 261 ? 9.575 0.234 -28.032 1.00 42.76 196 GLY B N 1
ATOM 4489 C CA . GLY B 1 261 ? 9.165 1.635 -28.097 1.00 42.40 196 GLY B CA 1
ATOM 4490 C C . GLY B 1 261 ? 8.393 2.009 -29.341 1.00 47.02 196 GLY B C 1
ATOM 4491 O O . GLY B 1 261 ? 8.370 3.177 -29.722 1.00 47.91 196 GLY B O 1
ATOM 4492 N N . THR B 1 262 ? 7.695 1.033 -29.940 1.00 42.59 197 THR B N 1
ATOM 4493 C CA . THR B 1 262 ? 6.987 1.191 -31.207 1.00 41.32 197 THR B CA 1
ATOM 4494 C C . THR B 1 262 ? 5.526 1.615 -31.099 1.00 43.41 197 THR B C 1
ATOM 4495 O O . THR B 1 262 ? 4.721 1.217 -31.937 1.00 43.18 197 THR B O 1
ATOM 4499 N N . TYR B 1 263 ? 5.199 2.500 -30.148 1.00 37.71 198 TYR B N 1
ATOM 4500 C CA . TYR B 1 263 ? 3.857 3.075 -29.966 1.00 35.89 198 TYR B CA 1
ATOM 4501 C C . TYR B 1 263 ? 3.922 4.148 -28.899 1.00 39.42 198 TYR B C 1
ATOM 4502 O O . TYR B 1 263 ? 4.773 4.079 -28.018 1.00 37.91 198 TYR B O 1
ATOM 4511 N N . GLU B 1 264 ? 2.959 5.073 -28.934 1.00 37.47 199 GLU B N 1
ATOM 4512 C CA . GLU B 1 264 ? 2.766 6.220 -28.040 1.00 38.76 199 GLU B CA 1
ATOM 4513 C C . GLU B 1 264 ? 1.666 5.893 -26.982 1.00 44.26 199 GLU B C 1
ATOM 4514 O O . GLU B 1 264 ? 1.729 6.376 -25.847 1.00 44.45 199 GLU B O 1
ATOM 4520 N N . GLY B 1 265 ? 0.671 5.102 -27.392 1.00 39.51 200 GLY B N 1
ATOM 4521 C CA . GLY B 1 265 ? -0.446 4.675 -26.557 1.00 38.49 200 GLY B CA 1
ATOM 4522 C C . GLY B 1 265 ? -1.046 3.386 -27.071 1.00 41.74 200 GLY B C 1
ATOM 4523 O O . GLY B 1 265 ? -1.187 3.202 -28.287 1.00 40.53 200 GLY B O 1
ATOM 4524 N N . LEU B 1 266 ? -1.339 2.457 -26.147 1.00 36.31 201 LEU B N 1
ATOM 4525 C CA . LEU B 1 266 ? -1.924 1.156 -26.459 1.00 33.70 201 LEU B CA 1
ATOM 4526 C C . LEU B 1 266 ? -3.114 0.954 -25.529 1.00 38.17 201 LEU B C 1
ATOM 4527 O O . LEU B 1 266 ? -2.982 1.060 -24.309 1.00 36.07 201 LEU B O 1
ATOM 4532 N N . VAL B 1 267 ? -4.283 0.674 -26.127 1.00 34.96 202 VAL B N 1
ATOM 4533 C CA . VAL B 1 267 ? -5.543 0.439 -25.432 1.00 33.19 202 VAL B CA 1
ATOM 4534 C C . VAL B 1 267 ? -5.939 -1.010 -25.675 1.00 35.03 202 VAL B C 1
ATOM 4535 O O . VAL B 1 267 ? -5.922 -1.462 -26.815 1.00 34.75 202 VAL B O 1
ATOM 4539 N N . PHE B 1 268 ? -6.247 -1.745 -24.608 1.00 28.24 203 PHE B N 1
ATOM 4540 C CA . PHE B 1 268 ? -6.608 -3.157 -24.709 1.00 25.37 203 PHE B CA 1
ATOM 4541 C C . PHE B 1 268 ? -7.974 -3.400 -24.051 1.00 29.19 203 PHE B C 1
ATOM 4542 O O . PHE B 1 268 ? -8.098 -3.216 -22.836 1.00 26.97 203 PHE B O 1
ATOM 4550 N N . TYR B 1 269 ? -8.995 -3.800 -24.852 1.00 25.63 204 TYR B N 1
ATOM 4551 C CA . TYR B 1 269 ? -10.342 -4.102 -24.345 1.00 24.26 204 TYR B CA 1
ATOM 4552 C C . TYR B 1 269 ? -10.474 -5.618 -24.342 1.00 26.95 204 TYR B C 1
ATOM 4553 O O . TYR B 1 269 ? -10.175 -6.269 -25.359 1.00 22.37 204 TYR B O 1
ATOM 4562 N N . VAL B 1 270 ? -10.876 -6.188 -23.183 1.00 22.81 205 VAL B N 1
ATOM 4563 C CA . VAL B 1 270 ? -10.979 -7.640 -23.004 1.00 22.43 205 VAL B CA 1
ATOM 4564 C C . VAL B 1 270 ? -12.384 -8.074 -22.573 1.00 28.21 205 VAL B C 1
ATOM 4565 O O . VAL B 1 270 ? -12.826 -7.821 -21.443 1.00 26.16 205 VAL B O 1
ATOM 4569 N N . GLU B 1 271 ? -13.066 -8.736 -23.511 1.00 25.39 206 GLU B N 1
ATOM 4570 C CA . GLU B 1 271 ? -14.373 -9.326 -23.303 1.00 23.84 206 GLU B CA 1
ATOM 4571 C C . GLU B 1 271 ? -14.146 -10.808 -22.978 1.00 23.94 206 GLU B C 1
ATOM 4572 O O . GLU B 1 271 ? -13.830 -11.605 -23.869 1.00 22.33 206 GLU B O 1
ATOM 4578 N N . ALA B 1 272 ? -14.272 -11.171 -21.697 1.00 18.36 207 ALA B N 1
ATOM 4579 C CA . ALA B 1 272 ? -14.149 -12.568 -21.234 1.00 18.76 207 ALA B CA 1
ATOM 4580 C C . ALA B 1 272 ? -14.455 -12.642 -19.757 1.00 24.21 207 ALA B C 1
ATOM 4581 O O . ALA B 1 272 ? -14.230 -11.674 -19.029 1.00 23.91 207 ALA B O 1
ATOM 4583 N N . CYS B 1 273 ? -14.900 -13.806 -19.304 1.00 22.13 208 CYS B N 1
ATOM 4584 C CA . CYS B 1 273 ? -15.080 -14.082 -17.886 1.00 22.64 208 CYS B CA 1
ATOM 4585 C C . CYS B 1 273 ? -13.707 -13.935 -17.229 1.00 27.24 208 CYS B C 1
ATOM 4586 O O . CYS B 1 273 ? -12.697 -14.245 -17.871 1.00 28.13 208 CYS B O 1
ATOM 4589 N N . GLU B 1 274 ? -13.657 -13.499 -15.958 1.00 23.57 209 GLU B N 1
ATOM 4590 C CA . GLU B 1 274 ? -12.409 -13.465 -15.190 1.00 23.47 209 GLU B CA 1
ATOM 4591 C C . GLU B 1 274 ? -11.294 -12.654 -15.883 1.00 25.77 209 GLU B C 1
ATOM 4592 O O . GLU B 1 274 ? -10.141 -12.874 -15.574 1.00 26.86 209 GLU B O 1
ATOM 4598 N N . SER B 1 275 ? -11.611 -11.751 -16.806 1.00 23.71 210 SER B N 1
ATOM 4599 C CA . SER B 1 275 ? -10.595 -11.039 -17.603 1.00 23.98 210 SER B CA 1
ATOM 4600 C C . SER B 1 275 ? -9.691 -10.104 -16.793 1.00 27.81 210 SER B C 1
ATOM 4601 O O . SER B 1 275 ? -8.581 -9.840 -17.236 1.00 27.43 210 SER B O 1
ATOM 4604 N N . ALA B 1 276 ? -10.103 -9.664 -15.595 1.00 26.17 211 ALA B N 1
ATOM 4605 C CA . ALA B 1 276 ? -9.218 -8.846 -14.746 1.00 25.68 211 ALA B CA 1
ATOM 4606 C C . ALA B 1 276 ? -7.999 -9.680 -14.349 1.00 28.92 211 ALA B C 1
ATOM 4607 O O . ALA B 1 276 ? -6.904 -9.137 -14.250 1.00 29.87 211 ALA B O 1
ATOM 4609 N N . SER B 1 277 ? -8.170 -11.005 -14.203 1.00 23.53 212 SER B N 1
ATOM 4610 C CA . SER B 1 277 ? -7.102 -11.930 -13.831 1.00 22.67 212 SER B CA 1
ATOM 4611 C C . SER B 1 277 ? -6.000 -12.048 -14.896 1.00 26.69 212 SER B C 1
ATOM 4612 O O . SER B 1 277 ? -4.961 -12.613 -14.623 1.00 27.92 212 SER B O 1
ATOM 4615 N N . ILE B 1 278 ? -6.227 -11.550 -16.100 1.00 24.69 213 ILE B N 1
ATOM 4616 C CA . ILE B 1 278 ? -5.200 -11.560 -17.157 1.00 24.59 213 ILE B CA 1
ATOM 4617 C C . ILE B 1 278 ? -4.181 -10.395 -16.891 1.00 31.42 213 ILE B C 1
ATOM 4618 O O . ILE B 1 278 ? -3.020 -10.482 -17.288 1.00 32.81 213 ILE B O 1
ATOM 4623 N N . PHE B 1 279 ? -4.629 -9.324 -16.216 1.00 29.18 214 PHE B N 1
ATOM 4624 C CA . PHE B 1 279 ? -3.802 -8.133 -15.964 1.00 29.68 214 PHE B CA 1
ATOM 4625 C C . PHE B 1 279 ? -3.446 -7.889 -14.501 1.00 33.44 214 PHE B C 1
ATOM 4626 O O . PHE B 1 279 ? -2.334 -7.428 -14.222 1.00 33.63 214 PHE B O 1
ATOM 4634 N N . GLU B 1 280 ? -4.359 -8.207 -13.577 1.00 29.45 215 GLU B N 1
ATOM 4635 C CA . GLU B 1 280 ? -4.174 -8.023 -12.126 1.00 28.89 215 GLU B CA 1
ATOM 4636 C C . GLU B 1 280 ? -2.862 -8.616 -11.624 1.00 32.09 215 GLU B C 1
ATOM 4637 O O . GLU B 1 280 ? -2.641 -9.814 -11.780 1.00 31.15 215 GLU B O 1
ATOM 4643 N N . GLY B 1 281 ? -2.023 -7.766 -11.019 1.00 29.98 216 GLY B N 1
ATOM 4644 C CA . GLY B 1 281 ? -0.726 -8.152 -10.468 1.00 29.38 216 GLY B CA 1
ATOM 4645 C C . GLY B 1 281 ? 0.313 -8.564 -11.496 1.00 34.34 216 GLY B C 1
ATOM 4646 O O . GLY B 1 281 ? 1.332 -9.158 -11.146 1.00 33.70 216 GLY B O 1
ATOM 4647 N N . LEU B 1 282 ? 0.075 -8.261 -12.772 1.00 32.56 217 LEU B N 1
ATOM 4648 C CA . LEU B 1 282 ? 1.001 -8.624 -13.855 1.00 32.79 217 LEU B CA 1
ATOM 4649 C C . LEU B 1 282 ? 1.393 -7.437 -14.682 1.00 36.86 217 LEU B C 1
ATOM 4650 O O . LEU B 1 282 ? 2.563 -7.266 -14.971 1.00 38.99 217 LEU B O 1
ATOM 4655 N N . LEU B 1 283 ? 0.426 -6.642 -15.102 1.00 33.44 218 LEU B N 1
ATOM 4656 C CA . LEU B 1 283 ? 0.688 -5.499 -15.953 1.00 33.77 218 LEU B CA 1
ATOM 4657 C C . LEU B 1 283 ? 1.289 -4.305 -15.173 1.00 42.38 218 LEU B C 1
ATOM 4658 O O . LEU B 1 283 ? 0.600 -3.719 -14.326 1.00 41.57 218 LEU B O 1
ATOM 4663 N N . PRO B 1 284 ? 2.550 -3.898 -15.481 1.00 41.79 219 PRO B N 1
ATOM 4664 C CA . PRO B 1 284 ? 3.121 -2.720 -14.807 1.00 42.15 219 PRO B CA 1
ATOM 4665 C C . PRO B 1 284 ? 2.456 -1.444 -15.315 1.00 47.65 219 PRO B C 1
ATOM 4666 O O . PRO B 1 284 ? 1.914 -1.434 -16.424 1.00 46.14 219 PRO B O 1
ATOM 4670 N N . ASP B 1 285 ? 2.449 -0.381 -14.496 1.00 46.76 220 ASP B N 1
ATOM 4671 C CA . ASP B 1 285 ? 1.705 0.839 -14.817 1.00 47.90 220 ASP B CA 1
ATOM 4672 C C . ASP B 1 285 ? 2.409 1.892 -15.722 1.00 51.48 220 ASP B C 1
ATOM 4673 O O . ASP B 1 285 ? 1.730 2.827 -16.145 1.00 51.63 220 ASP B O 1
ATOM 4678 N N . GLY B 1 286 ? 3.688 1.736 -16.058 1.00 47.19 221 GLY B N 1
ATOM 4679 C CA . GLY B 1 286 ? 4.344 2.762 -16.877 1.00 47.23 221 GLY B CA 1
ATOM 4680 C C . GLY B 1 286 ? 4.601 2.491 -18.349 1.00 50.16 221 GLY B C 1
ATOM 4681 O O . GLY B 1 286 ? 5.390 3.207 -18.968 1.00 50.19 221 GLY B O 1
ATOM 4682 N N . LEU B 1 287 ? 3.900 1.504 -18.936 1.00 45.13 222 LEU B N 1
ATOM 4683 C CA . LEU B 1 287 ? 4.088 1.031 -20.316 1.00 43.24 222 LEU B CA 1
ATOM 4684 C C . LEU B 1 287 ? 3.311 1.786 -21.385 1.00 45.69 222 LEU B C 1
ATOM 4685 O O . LEU B 1 287 ? 3.415 1.452 -22.564 1.00 46.25 222 LEU B O 1
ATOM 4690 N N . ASN B 1 288 ? 2.559 2.819 -20.998 1.00 40.66 223 ASN B N 1
ATOM 4691 C CA . ASN B 1 288 ? 1.669 3.564 -21.902 1.00 39.81 223 ASN B CA 1
ATOM 4692 C C . ASN B 1 288 ? 0.547 2.633 -22.428 1.00 42.39 223 ASN B C 1
ATOM 4693 O O . ASN B 1 288 ? 0.070 2.777 -23.559 1.00 41.87 223 ASN B O 1
ATOM 4698 N N . ILE B 1 289 ? 0.141 1.674 -21.579 1.00 35.61 224 ILE B N 1
ATOM 4699 C CA . ILE B 1 289 ? -0.905 0.711 -21.860 1.00 34.27 224 ILE B CA 1
ATOM 4700 C C . ILE B 1 289 ? -2.045 0.926 -20.896 1.00 38.51 224 ILE B C 1
ATOM 4701 O O . ILE B 1 289 ? -1.836 0.939 -19.684 1.00 39.42 224 ILE B O 1
ATOM 4706 N N . TYR B 1 290 ? -3.234 1.140 -21.438 1.00 32.12 225 TYR B N 1
ATOM 4707 C CA . TYR B 1 290 ? -4.447 1.265 -20.676 1.00 31.36 225 TYR B CA 1
ATOM 4708 C C . TYR B 1 290 ? -5.324 0.039 -21.033 1.00 34.82 225 TYR B C 1
ATOM 4709 O O . TYR B 1 290 ? -5.556 -0.241 -22.212 1.00 34.60 225 TYR B O 1
ATOM 4718 N N . VAL B 1 291 ? -5.786 -0.686 -20.017 1.00 28.69 226 VAL B N 1
ATOM 4719 C CA . VAL B 1 291 ? -6.591 -1.891 -20.184 1.00 26.99 226 VAL B CA 1
ATOM 4720 C C . VAL B 1 291 ? -7.959 -1.734 -19.566 1.00 31.30 226 VAL B C 1
ATOM 4721 O O . VAL B 1 291 ? -8.067 -1.250 -18.445 1.00 30.85 226 VAL B O 1
ATOM 4725 N N . SER B 1 292 ? -8.996 -2.206 -20.273 1.00 27.23 227 SER B N 1
ATOM 4726 C CA . SER B 1 292 ? -10.360 -2.283 -19.780 1.00 26.38 227 SER B CA 1
ATOM 4727 C C . SER B 1 292 ? -10.812 -3.757 -19.915 1.00 31.15 227 SER B C 1
ATOM 4728 O O . SER B 1 292 ? -10.688 -4.326 -21.005 1.00 30.92 227 SER B O 1
ATOM 4731 N N . THR B 1 293 ? -11.296 -4.377 -18.819 1.00 26.75 228 THR B N 1
ATOM 4732 C CA . THR B 1 293 ? -11.766 -5.769 -18.825 1.00 26.58 228 THR B CA 1
ATOM 4733 C C . THR B 1 293 ? -13.258 -5.844 -18.469 1.00 29.53 228 THR B C 1
ATOM 4734 O O . THR B 1 293 ? -13.735 -5.051 -17.657 1.00 28.40 228 THR B O 1
ATOM 4738 N N . ALA B 1 294 ? -13.977 -6.795 -19.072 1.00 24.79 229 ALA B N 1
ATOM 4739 C CA . ALA B 1 294 ? -15.420 -6.995 -18.885 1.00 24.21 229 ALA B CA 1
ATOM 4740 C C . ALA B 1 294 ? -15.802 -7.443 -17.487 1.00 29.88 229 ALA B C 1
ATOM 4741 O O . ALA B 1 294 ? -16.855 -7.051 -16.988 1.00 29.78 229 ALA B O 1
ATOM 4743 N N . ALA B 1 295 ? -15.019 -8.348 -16.901 1.00 26.64 230 ALA B N 1
ATOM 4744 C CA . ALA B 1 295 ? -15.359 -8.890 -15.590 1.00 26.82 230 ALA B CA 1
ATOM 4745 C C . ALA B 1 295 ? -14.139 -9.000 -14.690 1.00 33.68 230 ALA B C 1
ATOM 4746 O O . ALA B 1 295 ? -13.006 -9.031 -15.163 1.00 34.70 230 ALA B O 1
ATOM 4748 N N . LYS B 1 296 ? -14.373 -9.050 -13.381 1.00 29.61 231 LYS B N 1
ATOM 4749 C CA . LYS B 1 296 ? -13.282 -9.171 -12.428 1.00 28.95 231 LYS B CA 1
ATOM 4750 C C . LYS B 1 296 ? -13.043 -10.641 -12.100 1.00 33.69 231 LYS B C 1
ATOM 4751 O O . LYS B 1 296 ? -13.786 -11.500 -12.565 1.00 34.84 231 LYS B O 1
ATOM 4757 N N . ALA B 1 297 ? -12.002 -10.932 -11.308 1.00 30.76 232 ALA B N 1
ATOM 4758 C CA . ALA B 1 297 ? -11.673 -12.278 -10.860 1.00 30.42 232 ALA B CA 1
ATOM 4759 C C . ALA B 1 297 ? -12.889 -12.872 -10.131 1.00 36.27 232 ALA B C 1
ATOM 4760 O O . ALA B 1 297 ? -13.537 -12.181 -9.344 1.00 35.92 232 ALA B O 1
ATOM 4762 N N . GLY B 1 298 ? -13.210 -14.116 -10.460 1.00 33.71 233 GLY B N 1
ATOM 4763 C CA . GLY B 1 298 ? -14.343 -14.840 -9.912 1.00 33.72 233 GLY B CA 1
ATOM 4764 C C . GLY B 1 298 ? -15.665 -14.524 -10.564 1.00 38.36 233 GLY B C 1
ATOM 4765 O O . GLY B 1 298 ? -16.676 -15.096 -10.162 1.00 39.10 233 GLY B O 1
ATOM 4766 N N . GLU B 1 299 ? -15.675 -13.624 -11.575 1.00 34.00 234 GLU B N 1
ATOM 4767 C CA . GLU B 1 299 ? -16.900 -13.209 -12.260 1.00 32.61 234 GLU B CA 1
ATOM 4768 C C . GLU B 1 299 ? -16.998 -13.700 -13.693 1.00 32.58 234 GLU B C 1
ATOM 4769 O O . GLU B 1 299 ? -16.036 -13.581 -14.463 1.00 29.05 234 GLU B O 1
ATOM 4775 N N . GLY B 1 300 ? -18.209 -14.094 -14.072 1.00 29.02 235 GLY B N 1
ATOM 4776 C CA . GLY B 1 300 ? -18.525 -14.467 -15.444 1.00 28.59 235 GLY B CA 1
ATOM 4777 C C . GLY B 1 300 ? -18.991 -13.250 -16.220 1.00 33.25 235 GLY B C 1
ATOM 4778 O O . GLY B 1 300 ? -19.642 -12.379 -15.647 1.00 32.99 235 GLY B O 1
ATOM 4779 N N . SER B 1 301 ? -18.670 -13.156 -17.526 1.00 28.79 236 SER B N 1
ATOM 4780 C CA . SER B 1 301 ? -19.191 -12.039 -18.300 1.00 28.10 236 SER B CA 1
ATOM 4781 C C . SER B 1 301 ? -20.531 -12.469 -18.932 1.00 29.79 236 SER B C 1
ATOM 4782 O O . SER B 1 301 ? -20.819 -13.658 -19.034 1.00 27.15 236 SER B O 1
ATOM 4785 N N . TRP B 1 302 ? -21.351 -11.502 -19.322 1.00 27.72 237 TRP B N 1
ATOM 4786 C CA . TRP B 1 302 ? -22.668 -11.767 -19.886 1.00 28.38 237 TRP B CA 1
ATOM 4787 C C . TRP B 1 302 ? -22.720 -11.654 -21.396 1.00 28.37 237 TRP B C 1
ATOM 4788 O O . TRP B 1 302 ? -22.007 -10.838 -21.996 1.00 24.56 237 TRP B O 1
ATOM 4799 N N . VAL B 1 303 ? -23.585 -12.481 -21.993 1.00 26.57 238 VAL B N 1
ATOM 4800 C CA . VAL B 1 303 ? -23.902 -12.462 -23.415 1.00 26.71 238 VAL B CA 1
ATOM 4801 C C . VAL B 1 303 ? -25.034 -11.459 -23.546 1.00 30.41 238 VAL B C 1
ATOM 4802 O O . VAL B 1 303 ? -25.637 -11.097 -22.538 1.00 30.14 238 VAL B O 1
ATOM 4806 N N . ALA B 1 304 ? -25.290 -10.964 -24.757 1.00 26.28 239 ALA B N 1
ATOM 4807 C CA . ALA B 1 304 ? -26.386 -10.044 -25.019 1.00 26.69 239 ALA B CA 1
ATOM 4808 C C . ALA B 1 304 ? -27.036 -10.494 -26.297 1.00 31.25 239 ALA B C 1
ATOM 4809 O O . ALA B 1 304 ? -26.432 -11.268 -27.043 1.00 31.71 239 ALA B O 1
ATOM 4811 N N . TYR B 1 305 ? -28.301 -10.104 -26.506 1.00 27.25 240 TYR B N 1
ATOM 4812 C CA . TYR B 1 305 ? -29.053 -10.317 -27.740 1.00 26.81 240 TYR B CA 1
ATOM 4813 C C . TYR B 1 305 ? -29.298 -11.751 -28.106 1.00 31.76 240 TYR B C 1
ATOM 4814 O O . TYR B 1 305 ? -28.898 -12.232 -29.166 1.00 31.62 240 TYR B O 1
ATOM 4823 N N . CYS B 1 306 ? -30.053 -12.400 -27.269 1.00 30.55 241 CYS B N 1
ATOM 4824 C CA . CYS B 1 306 ? -30.421 -13.785 -27.475 1.00 31.78 241 CYS B CA 1
ATOM 4825 C C . CYS B 1 306 ? -31.846 -13.849 -27.956 1.00 38.95 241 CYS B C 1
ATOM 4826 O O . CYS B 1 306 ? -32.606 -12.933 -27.658 1.00 37.99 241 CYS B O 1
ATOM 4829 N N . PRO B 1 307 ? -32.241 -14.886 -28.717 1.00 40.56 242 PRO B N 1
ATOM 4830 C CA . PRO B 1 307 ? -33.649 -14.974 -29.148 1.00 42.56 242 PRO B CA 1
ATOM 4831 C C . PRO B 1 307 ? -34.683 -14.905 -28.007 1.00 53.69 242 PRO B C 1
ATOM 4832 O O . PRO B 1 307 ? -35.651 -14.160 -28.120 1.00 53.19 242 PRO B O 1
ATOM 4836 N N . SER B 1 308 ? -34.444 -15.626 -26.897 1.00 57.32 243 SER B N 1
ATOM 4837 C CA . SER B 1 308 ? -35.380 -15.763 -25.768 1.00 60.78 243 SER B CA 1
ATOM 4838 C C . SER B 1 308 ? -34.971 -15.085 -24.441 1.00 69.95 243 SER B C 1
ATOM 4839 O O . SER B 1 308 ? -35.223 -15.661 -23.374 1.00 69.99 243 SER B O 1
ATOM 4842 N N . GLN B 1 309 ? -34.390 -13.866 -24.473 1.00 69.86 244 GLN B N 1
ATOM 4843 C CA . GLN B 1 309 ? -34.001 -13.272 -23.193 1.00 71.09 244 GLN B CA 1
ATOM 4844 C C . GLN B 1 309 ? -34.540 -11.835 -22.951 1.00 77.58 244 GLN B C 1
ATOM 4845 O O . GLN B 1 309 ? -35.428 -11.690 -22.100 1.00 78.08 244 GLN B O 1
ATOM 4851 N N . GLU B 1 310 ? -33.994 -10.785 -23.615 1.00 74.08 245 GLU B N 1
ATOM 4852 C CA . GLU B 1 310 ? -34.462 -9.404 -23.376 1.00 73.88 245 GLU B CA 1
ATOM 4853 C C . GLU B 1 310 ? -34.792 -8.710 -24.729 1.00 76.82 245 GLU B C 1
ATOM 4854 O O . GLU B 1 310 ? -35.835 -9.107 -25.267 1.00 76.63 245 GLU B O 1
ATOM 4860 N N . PRO B 1 311 ? -34.001 -7.765 -25.357 1.00 71.82 246 PRO B N 1
ATOM 4861 C CA . PRO B 1 311 ? -34.396 -7.266 -26.694 1.00 70.92 246 PRO B CA 1
ATOM 4862 C C . PRO B 1 311 ? -34.512 -8.428 -27.698 1.00 72.47 246 PRO B C 1
ATOM 4863 O O . PRO B 1 311 ? -33.649 -9.321 -27.712 1.00 71.44 246 PRO B O 1
ATOM 4867 N N . PRO B 1 312 ? -35.623 -8.491 -28.466 1.00 68.04 247 PRO B N 1
ATOM 4868 C CA . PRO B 1 312 ? -35.834 -9.647 -29.348 1.00 66.96 247 PRO B CA 1
ATOM 4869 C C . PRO B 1 312 ? -34.910 -9.777 -30.569 1.00 66.09 247 PRO B C 1
ATOM 4870 O O . PRO B 1 312 ? -34.953 -8.956 -31.491 1.00 66.61 247 PRO B O 1
ATOM 4874 N N . VAL B 1 313 ? -34.089 -10.843 -30.571 1.00 56.49 248 VAL B N 1
ATOM 4875 C CA . VAL B 1 313 ? -33.273 -11.219 -31.712 1.00 53.35 248 VAL B CA 1
ATOM 4876 C C . VAL B 1 313 ? -34.106 -12.309 -32.403 1.00 50.12 248 VAL B C 1
ATOM 4877 O O . VAL B 1 313 ? -34.648 -13.159 -31.700 1.00 46.87 248 VAL B O 1
ATOM 4881 N N . PRO B 1 314 ? -34.271 -12.301 -33.751 1.00 44.12 249 PRO B N 1
ATOM 4882 C CA . PRO B 1 314 ? -35.100 -13.336 -34.382 1.00 42.63 249 PRO B CA 1
ATOM 4883 C C . PRO B 1 314 ? -34.626 -14.758 -34.066 1.00 45.23 249 PRO B C 1
ATOM 4884 O O . PRO B 1 314 ? -33.430 -15.035 -34.111 1.00 44.09 249 PRO B O 1
ATOM 4888 N N . ALA B 1 315 ? -35.570 -15.633 -33.650 1.00 40.15 250 ALA B N 1
ATOM 4889 C CA . ALA B 1 315 ? -35.297 -17.014 -33.244 1.00 38.04 250 ALA B CA 1
ATOM 4890 C C . ALA B 1 315 ? -34.469 -17.805 -34.222 1.00 37.79 250 ALA B C 1
ATOM 4891 O O . ALA B 1 315 ? -33.764 -18.720 -33.797 1.00 35.52 250 ALA B O 1
ATOM 4893 N N . GLU B 1 316 ? -34.555 -17.486 -35.532 1.00 33.58 251 GLU B N 1
ATOM 4894 C CA . GLU B 1 316 ? -33.850 -18.275 -36.558 1.00 32.21 251 GLU B CA 1
ATOM 4895 C C . GLU B 1 316 ? -32.322 -18.213 -36.399 1.00 33.10 251 GLU B C 1
ATOM 4896 O O . GLU B 1 316 ? -31.646 -19.169 -36.794 1.00 32.12 251 GLU B O 1
ATOM 4902 N N . TYR B 1 317 ? -31.792 -17.159 -35.746 1.00 27.98 252 TYR B N 1
ATOM 4903 C CA . TYR B 1 317 ? -30.343 -17.047 -35.508 1.00 27.01 252 TYR B CA 1
ATOM 4904 C C . TYR B 1 317 ? -29.844 -18.186 -34.632 1.00 31.11 252 TYR B C 1
ATOM 4905 O O . TYR B 1 317 ? -28.738 -18.681 -34.846 1.00 29.69 252 TYR B O 1
ATOM 4914 N N . GLY B 1 318 ? -30.718 -18.654 -33.731 1.00 28.24 253 GLY B N 1
ATOM 4915 C CA . GLY B 1 318 ? -30.513 -19.835 -32.898 1.00 28.49 253 GLY B CA 1
ATOM 4916 C C . GLY B 1 318 ? -29.324 -19.792 -31.977 1.00 32.01 253 GLY B C 1
ATOM 4917 O O . GLY B 1 318 ? -28.824 -20.835 -31.561 1.00 32.51 253 GLY B O 1
ATOM 4918 N N . THR B 1 319 ? -28.863 -18.581 -31.661 1.00 29.84 254 THR B N 1
ATOM 4919 C CA . THR B 1 319 ? -27.694 -18.335 -30.811 1.00 29.47 254 THR B CA 1
ATOM 4920 C C . THR B 1 319 ? -27.733 -16.882 -30.402 1.00 31.13 254 THR B C 1
ATOM 4921 O O . THR B 1 319 ? -28.444 -16.103 -31.034 1.00 29.39 254 THR B O 1
ATOM 4925 N N . CYS B 1 320 ? -26.969 -16.500 -29.359 1.00 29.23 255 CYS B N 1
ATOM 4926 C CA . CYS B 1 320 ? -26.857 -15.094 -28.927 1.00 28.83 255 CYS B CA 1
ATOM 4927 C C . CYS B 1 320 ? -25.850 -14.443 -29.849 1.00 28.13 255 CYS B C 1
ATOM 4928 O O . CYS B 1 320 ? -24.849 -15.068 -30.198 1.00 24.46 255 CYS B O 1
ATOM 4931 N N . VAL B 1 321 ? -26.119 -13.200 -30.263 1.00 25.02 256 VAL B N 1
ATOM 4932 C CA . VAL B 1 321 ? -25.316 -12.547 -31.299 1.00 23.94 256 VAL B CA 1
ATOM 4933 C C . VAL B 1 321 ? -24.350 -11.464 -30.763 1.00 28.99 256 VAL B C 1
ATOM 4934 O O . VAL B 1 321 ? -23.648 -10.845 -31.549 1.00 28.92 256 VAL B O 1
ATOM 4938 N N . GLY B 1 322 ? -24.303 -11.273 -29.453 1.00 25.77 257 GLY B N 1
ATOM 4939 C CA . GLY B 1 322 ? -23.409 -10.278 -28.881 1.00 24.60 257 GLY B CA 1
ATOM 4940 C C . GLY B 1 322 ? -23.016 -10.609 -27.464 1.00 25.70 257 GLY B C 1
ATOM 4941 O O . GLY B 1 322 ? -23.522 -11.562 -26.877 1.00 24.39 257 GLY B O 1
ATOM 4942 N N . ASP B 1 323 ? -22.066 -9.856 -26.941 1.00 21.16 258 ASP B N 1
ATOM 4943 C CA . ASP B 1 323 ? -21.591 -9.986 -25.571 1.00 21.16 258 ASP B CA 1
ATOM 4944 C C . ASP B 1 323 ? -21.852 -8.645 -24.929 1.00 25.98 258 ASP B C 1
ATOM 4945 O O . ASP B 1 323 ? -21.676 -7.613 -25.571 1.00 24.81 258 ASP B O 1
ATOM 4950 N N . LEU B 1 324 ? -22.371 -8.656 -23.704 1.00 23.81 259 LEU B N 1
ATOM 4951 C CA . LEU B 1 324 ? -22.839 -7.450 -23.022 1.00 22.84 259 LEU B CA 1
ATOM 4952 C C . LEU B 1 324 ? -21.809 -6.304 -22.954 1.00 24.93 259 LEU B C 1
ATOM 4953 O O . LEU B 1 324 ? -22.105 -5.224 -23.446 1.00 22.21 259 LEU B O 1
ATOM 4958 N N . TYR B 1 325 ? -20.623 -6.529 -22.351 1.00 21.90 260 TYR B N 1
ATOM 4959 C CA . TYR B 1 325 ? -19.603 -5.493 -22.290 1.00 22.05 260 TYR B CA 1
ATOM 4960 C C . TYR B 1 325 ? -19.272 -4.943 -23.694 1.00 24.96 260 TYR B C 1
ATOM 4961 O O . TYR B 1 325 ? -19.121 -3.735 -23.866 1.00 23.20 260 TYR B O 1
ATOM 4970 N N . SER B 1 326 ? -19.151 -5.851 -24.682 1.00 21.94 261 SER B N 1
ATOM 4971 C CA . SER B 1 326 ? -18.793 -5.529 -26.064 1.00 19.61 261 SER B CA 1
ATOM 4972 C C . SER B 1 326 ? -19.782 -4.646 -26.774 1.00 25.30 261 SER B C 1
ATOM 4973 O O . SER B 1 326 ? -19.381 -3.630 -27.326 1.00 24.63 261 SER B O 1
ATOM 4976 N N . VAL B 1 327 ? -21.069 -5.035 -26.800 1.00 22.87 262 VAL B N 1
ATOM 4977 C CA . VAL B 1 327 ? -22.089 -4.238 -27.480 1.00 22.05 262 VAL B CA 1
ATOM 4978 C C . VAL B 1 327 ? -22.251 -2.893 -26.758 1.00 28.27 262 VAL B C 1
ATOM 4979 O O . VAL B 1 327 ? -22.518 -1.904 -27.415 1.00 29.47 262 VAL B O 1
ATOM 4983 N N . THR B 1 328 ? -22.036 -2.848 -25.430 1.00 25.28 263 THR B N 1
ATOM 4984 C CA . THR B 1 328 ? -22.125 -1.601 -24.667 1.00 25.42 263 THR B CA 1
ATOM 4985 C C . THR B 1 328 ? -21.060 -0.604 -25.152 1.00 28.94 263 THR B C 1
ATOM 4986 O O . THR B 1 328 ? -21.409 0.534 -25.466 1.00 28.77 263 THR B O 1
ATOM 4990 N N . TRP B 1 329 ? -19.782 -1.004 -25.201 1.00 25.55 264 TRP B N 1
ATOM 4991 C CA . TRP B 1 329 ? -18.784 -0.042 -25.643 1.00 26.37 264 TRP B CA 1
ATOM 4992 C C . TRP B 1 329 ? -18.931 0.273 -27.120 1.00 31.43 264 TRP B C 1
ATOM 4993 O O . TRP B 1 329 ? -18.729 1.424 -27.507 1.00 33.63 264 TRP B O 1
ATOM 5004 N N . MET B 1 330 ? -19.320 -0.728 -27.933 1.00 25.90 265 MET B N 1
ATOM 5005 C CA . MET B 1 330 ? -19.453 -0.547 -29.378 1.00 25.57 265 MET B CA 1
ATOM 5006 C C . MET B 1 330 ? -20.635 0.304 -29.782 1.00 34.35 265 MET B C 1
ATOM 5007 O O . MET B 1 330 ? -20.484 1.160 -30.653 1.00 35.39 265 MET B O 1
ATOM 5012 N N . GLU B 1 331 ? -21.799 0.110 -29.146 1.00 32.66 266 GLU B N 1
ATOM 5013 C CA . GLU B 1 331 ? -22.985 0.920 -29.453 1.00 32.89 266 GLU B CA 1
ATOM 5014 C C . GLU B 1 331 ? -22.762 2.367 -29.059 1.00 38.22 266 GLU B C 1
ATOM 5015 O O . GLU B 1 331 ? -23.264 3.277 -29.718 1.00 37.13 266 GLU B O 1
ATOM 5021 N N . ASP B 1 332 ? -21.958 2.569 -28.014 1.00 36.07 267 ASP B N 1
ATOM 5022 C CA . ASP B 1 332 ? -21.563 3.873 -27.529 1.00 35.83 267 ASP B CA 1
ATOM 5023 C C . ASP B 1 332 ? -20.617 4.507 -28.576 1.00 39.72 267 ASP B C 1
ATOM 5024 O O . ASP B 1 332 ? -20.876 5.623 -29.018 1.00 39.02 267 ASP B O 1
ATOM 5029 N N . SER B 1 333 ? -19.581 3.768 -29.016 1.00 36.80 268 SER B N 1
ATOM 5030 C CA . SER B 1 333 ? -18.612 4.229 -30.017 1.00 37.16 268 SER B CA 1
ATOM 5031 C C . SER B 1 333 ? -19.245 4.507 -31.394 1.00 41.99 268 SER B C 1
ATOM 5032 O O . SER B 1 333 ? -18.729 5.315 -32.161 1.00 42.67 268 SER B O 1
ATOM 5035 N N . ASP B 1 334 ? -20.376 3.871 -31.673 1.00 38.97 269 ASP B N 1
ATOM 5036 C CA . ASP B 1 334 ? -21.135 4.015 -32.906 1.00 39.38 269 ASP B CA 1
ATOM 5037 C C . ASP B 1 334 ? -21.921 5.326 -33.056 1.00 46.02 269 ASP B C 1
ATOM 5038 O O . ASP B 1 334 ? -22.199 5.730 -34.185 1.00 45.00 269 ASP B O 1
ATOM 5043 N N . VAL B 1 335 ? -22.352 5.928 -31.942 1.00 45.54 270 VAL B N 1
ATOM 5044 C CA . VAL B 1 335 ? -23.281 7.061 -31.957 1.00 46.67 270 VAL B CA 1
ATOM 5045 C C . VAL B 1 335 ? -22.670 8.430 -31.561 1.00 52.30 270 VAL B C 1
ATOM 5046 O O . VAL B 1 335 ? -23.390 9.424 -31.580 1.00 53.12 270 VAL B O 1
ATOM 5050 N N . TYR B 1 336 ? -21.383 8.502 -31.215 1.00 48.45 271 TYR B N 1
ATOM 5051 C CA . TYR B 1 336 ? -20.826 9.792 -30.817 1.00 47.82 271 TYR B CA 1
ATOM 5052 C C . TYR B 1 336 ? -19.672 10.263 -31.659 1.00 51.64 271 TYR B C 1
ATOM 5053 O O . TYR B 1 336 ? -18.978 9.458 -32.281 1.00 51.01 271 TYR B O 1
ATOM 5062 N N . ASN B 1 337 ? -19.426 11.587 -31.604 1.00 48.05 272 ASN B N 1
ATOM 5063 C CA . ASN B 1 337 ? -18.243 12.228 -32.140 1.00 48.09 272 ASN B CA 1
ATOM 5064 C C . ASN B 1 337 ? -17.186 11.740 -31.126 1.00 50.01 272 ASN B C 1
ATOM 5065 O O . ASN B 1 337 ? -17.241 12.112 -29.947 1.00 50.63 272 ASN B O 1
ATOM 5070 N N . LEU B 1 338 ? -16.295 10.846 -31.554 1.00 43.75 273 LEU B N 1
ATOM 5071 C CA . LEU B 1 338 ? -15.346 10.210 -30.642 1.00 43.49 273 LEU B CA 1
ATOM 5072 C C . LEU B 1 338 ? -14.228 11.138 -30.147 1.00 50.06 273 LEU B C 1
ATOM 5073 O O . LEU B 1 338 ? -13.419 10.722 -29.316 1.00 49.74 273 LEU B O 1
ATOM 5078 N N . ARG B 1 339 ? -14.231 12.411 -30.592 1.00 49.12 274 ARG B N 1
ATOM 5079 C CA . ARG B 1 339 ? -13.294 13.441 -30.116 1.00 49.36 274 ARG B CA 1
ATOM 5080 C C . ARG B 1 339 ? -13.839 13.976 -28.787 1.00 52.26 274 ARG B C 1
ATOM 5081 O O . ARG B 1 339 ? -13.076 14.476 -27.968 1.00 52.57 274 ARG B O 1
ATOM 5089 N N . THR B 1 340 ? -15.167 13.879 -28.593 1.00 48.62 275 THR B N 1
ATOM 5090 C CA . THR B 1 340 ? -15.887 14.387 -27.425 1.00 48.89 275 THR B CA 1
ATOM 5091 C C . THR B 1 340 ? -16.027 13.366 -26.265 1.00 52.48 275 THR B C 1
ATOM 5092 O O . THR B 1 340 ? -16.582 13.727 -25.225 1.00 52.79 275 THR B O 1
ATOM 5096 N N . GLN B 1 341 ? -15.520 12.119 -26.424 1.00 46.94 276 GLN B N 1
ATOM 5097 C CA . GLN B 1 341 ? -15.581 11.104 -25.368 1.00 44.35 276 GLN B CA 1
ATOM 5098 C C . GLN B 1 341 ? -14.220 10.474 -25.179 1.00 44.16 276 GLN B C 1
ATOM 5099 O O . GLN B 1 341 ? -13.624 9.991 -26.135 1.00 43.34 276 GLN B O 1
ATOM 5105 N N . THR B 1 342 ? -13.693 10.546 -23.966 1.00 37.99 277 THR B N 1
ATOM 5106 C CA . THR B 1 342 ? -12.395 9.983 -23.641 1.00 36.88 277 THR B CA 1
ATOM 5107 C C . THR B 1 342 ? -12.552 8.481 -23.317 1.00 40.15 277 THR B C 1
ATOM 5108 O O . THR B 1 342 ? -13.666 8.003 -23.056 1.00 40.56 277 THR B O 1
ATOM 5112 N N . LEU B 1 343 ? -11.428 7.758 -23.294 1.00 34.83 278 LEU B N 1
ATOM 5113 C CA . LEU B 1 343 ? -11.351 6.357 -22.914 1.00 33.59 278 LEU B CA 1
ATOM 5114 C C . LEU B 1 343 ? -11.886 6.185 -21.497 1.00 38.37 278 LEU B C 1
ATOM 5115 O O . LEU B 1 343 ? -12.605 5.203 -21.230 1.00 36.50 278 LEU B O 1
ATOM 5120 N N . HIS B 1 344 ? -11.563 7.163 -20.598 1.00 36.51 279 HIS B N 1
ATOM 5121 C CA . HIS B 1 344 ? -12.015 7.174 -19.208 1.00 37.26 279 HIS B CA 1
ATOM 5122 C C . HIS B 1 344 ? -13.534 7.258 -19.136 1.00 41.19 279 HIS B C 1
ATOM 5123 O O . HIS B 1 344 ? -14.135 6.484 -18.398 1.00 41.33 279 HIS B O 1
ATOM 5130 N N . GLN B 1 345 ? -14.149 8.196 -19.908 1.00 37.32 280 GLN B N 1
ATOM 5131 C CA . GLN B 1 345 ? -15.593 8.382 -19.984 1.00 37.25 280 GLN B CA 1
ATOM 5132 C C . GLN B 1 345 ? -16.278 7.124 -20.540 1.00 40.37 280 GLN B C 1
ATOM 5133 O O . GLN B 1 345 ? -17.392 6.827 -20.103 1.00 40.03 280 GLN B O 1
ATOM 5139 N N . GLN B 1 346 ? -15.629 6.392 -21.499 1.00 34.32 281 GLN B N 1
ATOM 5140 C CA . GLN B 1 346 ? -16.213 5.149 -22.023 1.00 32.57 281 GLN B CA 1
ATOM 5141 C C . GLN B 1 346 ? -16.155 4.087 -20.922 1.00 34.56 281 GLN B C 1
ATOM 5142 O O . GLN B 1 346 ? -17.152 3.418 -20.690 1.00 34.65 281 GLN B O 1
ATOM 5148 N N . TYR B 1 347 ? -15.002 3.946 -20.249 1.00 30.95 282 TYR B N 1
ATOM 5149 C CA . TYR B 1 347 ? -14.811 3.028 -19.126 1.00 31.80 282 TYR B CA 1
ATOM 5150 C C . TYR B 1 347 ? -15.942 3.225 -18.112 1.00 35.92 282 TYR B C 1
ATOM 5151 O O . TYR B 1 347 ? -16.683 2.282 -17.843 1.00 36.89 282 TYR B O 1
ATOM 5160 N N . GLU B 1 348 ? -16.137 4.466 -17.640 1.00 31.95 283 GLU B N 1
ATOM 5161 C CA . GLU B 1 348 ? -17.173 4.803 -16.664 1.00 31.82 283 GLU B CA 1
ATOM 5162 C C . GLU B 1 348 ? -18.548 4.499 -17.184 1.00 36.40 283 GLU B C 1
ATOM 5163 O O . GLU B 1 348 ? -19.351 3.930 -16.441 1.00 36.32 283 GLU B O 1
ATOM 5169 N N . LEU B 1 349 ? -18.828 4.881 -18.446 1.00 31.94 284 LEU B N 1
ATOM 5170 C CA . LEU B 1 349 ? -20.113 4.641 -19.097 1.00 33.15 284 LEU B CA 1
ATOM 5171 C C . LEU B 1 349 ? -20.441 3.138 -19.121 1.00 35.18 284 LEU B C 1
ATOM 5172 O O . LEU B 1 349 ? -21.497 2.744 -18.647 1.00 34.43 284 LEU B O 1
ATOM 5177 N N . VAL B 1 350 ? -19.523 2.313 -19.651 1.00 30.28 285 VAL B N 1
ATOM 5178 C CA . VAL B 1 350 ? -19.692 0.857 -19.762 1.00 29.43 285 VAL B CA 1
ATOM 5179 C C . VAL B 1 350 ? -19.788 0.229 -18.360 1.00 32.86 285 VAL B C 1
ATOM 5180 O O . VAL B 1 350 ? -20.717 -0.517 -18.085 1.00 31.93 285 VAL B O 1
ATOM 5184 N N . LYS B 1 351 ? -18.851 0.572 -17.473 1.00 31.79 286 LYS B N 1
ATOM 5185 C CA . LYS B 1 351 ? -18.832 0.063 -16.098 1.00 31.64 286 LYS B CA 1
ATOM 5186 C C . LYS B 1 351 ? -20.184 0.273 -15.401 1.00 35.52 286 LYS B C 1
ATOM 5187 O O . LYS B 1 351 ? -20.746 -0.691 -14.886 1.00 34.61 286 LYS B O 1
ATOM 5193 N N . ASN B 1 352 ? -20.716 1.516 -15.428 1.00 32.31 287 ASN B N 1
ATOM 5194 C CA . ASN B 1 352 ? -21.990 1.857 -14.786 1.00 32.06 287 ASN B CA 1
ATOM 5195 C C . ASN B 1 352 ? -23.155 1.182 -15.444 1.00 37.54 287 ASN B C 1
ATOM 5196 O O . ASN B 1 352 ? -24.031 0.682 -14.750 1.00 38.11 287 ASN B O 1
ATOM 5201 N N . LYS B 1 353 ? -23.165 1.133 -16.795 1.00 34.21 288 LYS B N 1
ATOM 5202 C CA . LYS B 1 353 ? -24.249 0.517 -17.551 1.00 32.45 288 LYS B CA 1
ATOM 5203 C C . LYS B 1 353 ? -24.368 -0.986 -17.326 1.00 33.30 288 LYS B C 1
ATOM 5204 O O . LYS B 1 353 ? -25.483 -1.506 -17.360 1.00 32.40 288 LYS B O 1
ATOM 5210 N N . ILE B 1 354 ? -23.226 -1.697 -17.143 1.00 28.22 289 ILE B N 1
ATOM 5211 C CA . ILE B 1 354 ? -23.275 -3.162 -17.005 1.00 26.82 289 ILE B CA 1
ATOM 5212 C C . ILE B 1 354 ? -22.978 -3.640 -15.558 1.00 28.70 289 ILE B C 1
ATOM 5213 O O . ILE B 1 354 ? -22.899 -4.853 -15.335 1.00 27.51 289 ILE B O 1
ATOM 5218 N N . ALA B 1 355 ? -22.904 -2.704 -14.579 1.00 24.55 290 ALA B N 1
ATOM 5219 C CA . ALA B 1 355 ? -22.606 -3.004 -13.162 1.00 25.41 290 ALA B CA 1
ATOM 5220 C C . ALA B 1 355 ? -23.473 -4.108 -12.546 1.00 28.52 290 ALA B C 1
ATOM 5221 O O . ALA B 1 355 ? -22.976 -4.853 -11.704 1.00 25.48 290 ALA B O 1
ATOM 5223 N N . TYR B 1 356 ? -24.740 -4.246 -13.018 1.00 27.18 291 TYR B N 1
ATOM 5224 C CA . TYR B 1 356 ? -25.698 -5.270 -12.572 1.00 26.69 291 TYR B CA 1
ATOM 5225 C C . TYR B 1 356 ? -25.257 -6.683 -13.004 1.00 32.03 291 TYR B C 1
ATOM 5226 O O . TYR B 1 356 ? -25.687 -7.665 -12.402 1.00 32.84 291 TYR B O 1
ATOM 5235 N N . ALA B 1 357 ? -24.449 -6.778 -14.096 1.00 27.25 292 ALA B N 1
ATOM 5236 C CA . ALA B 1 357 ? -23.975 -8.025 -14.703 1.00 25.49 292 ALA B CA 1
ATOM 5237 C C . ALA B 1 357 ? -22.569 -8.393 -14.268 1.00 26.32 292 ALA B C 1
ATOM 5238 O O . ALA B 1 357 ? -22.344 -9.479 -13.741 1.00 25.13 292 ALA B O 1
ATOM 5240 N N . SER B 1 358 ? -21.607 -7.516 -14.535 1.00 22.13 293 SER B N 1
ATOM 5241 C CA . SER B 1 358 ? -20.205 -7.763 -14.211 1.00 21.50 293 SER B CA 1
ATOM 5242 C C . SER B 1 358 ? -19.517 -6.465 -13.911 1.00 25.09 293 SER B C 1
ATOM 5243 O O . SER B 1 358 ? -20.085 -5.398 -14.122 1.00 23.73 293 SER B O 1
ATOM 5246 N N . THR B 1 359 ? -18.302 -6.563 -13.392 1.00 22.77 294 THR B N 1
ATOM 5247 C CA . THR B 1 359 ? -17.556 -5.405 -12.938 1.00 23.48 294 THR B CA 1
ATOM 5248 C C . THR B 1 359 ? -16.469 -5.088 -13.904 1.00 27.86 294 THR B C 1
ATOM 5249 O O . THR B 1 359 ? -15.476 -5.794 -13.945 1.00 27.13 294 THR B O 1
ATOM 5253 N N . VAL B 1 360 ? -16.633 -4.003 -14.652 1.00 26.88 295 VAL B N 1
ATOM 5254 C CA . VAL B 1 360 ? -15.603 -3.554 -15.579 1.00 27.30 295 VAL B CA 1
ATOM 5255 C C . VAL B 1 360 ? -14.411 -3.047 -14.748 1.00 33.18 295 VAL B C 1
ATOM 5256 O O . VAL B 1 360 ? -14.601 -2.302 -13.785 1.00 33.68 295 VAL B O 1
ATOM 5260 N N . SER B 1 361 ? -13.211 -3.529 -15.066 1.00 29.57 296 SER B N 1
ATOM 5261 C CA . SER B 1 361 ? -11.997 -3.122 -14.365 1.00 30.17 296 SER B CA 1
ATOM 5262 C C . SER B 1 361 ? -10.994 -2.516 -15.325 1.00 35.98 296 SER B C 1
ATOM 5263 O O . SER B 1 361 ? -10.983 -2.840 -16.522 1.00 35.72 296 SER B O 1
ATOM 5266 N N . GLN B 1 362 ? -10.154 -1.636 -14.810 1.00 32.25 297 GLN B N 1
ATOM 5267 C CA . GLN B 1 362 ? -9.133 -0.991 -15.616 1.00 31.49 297 GLN B CA 1
ATOM 5268 C C . GLN B 1 362 ? -7.777 -1.256 -15.013 1.00 36.11 297 GLN B C 1
ATOM 5269 O O . GLN B 1 362 ? -7.659 -1.429 -13.798 1.00 35.21 297 GLN B O 1
ATOM 5275 N N . PHE B 1 363 ? -6.766 -1.364 -15.876 1.00 33.67 298 PHE B N 1
ATOM 5276 C CA . PHE B 1 363 ? -5.397 -1.656 -15.474 1.00 33.28 298 PHE B CA 1
ATOM 5277 C C . PHE B 1 363 ? -4.424 -0.812 -16.261 1.00 40.07 298 PHE B C 1
ATOM 5278 O O . PHE B 1 363 ? -4.792 -0.231 -17.293 1.00 38.63 298 PHE B O 1
ATOM 5286 N N . GLY B 1 364 ? -3.178 -0.810 -15.791 1.00 39.74 299 GLY B N 1
ATOM 5287 C CA . GLY B 1 364 ? -2.071 -0.114 -16.432 1.00 40.79 299 GLY B CA 1
ATOM 5288 C C . GLY B 1 364 ? -1.983 1.363 -16.131 1.00 44.59 299 GLY B C 1
ATOM 5289 O O . GLY B 1 364 ? -2.184 1.786 -14.996 1.00 42.89 299 GLY B O 1
ATOM 5290 N N . ASP B 1 365 ? -1.676 2.135 -17.176 1.00 42.02 300 ASP B N 1
ATOM 5291 C CA . ASP B 1 365 ? -1.436 3.572 -17.216 1.00 41.71 300 ASP B CA 1
ATOM 5292 C C . ASP B 1 365 ? -2.732 4.351 -17.386 1.00 43.58 300 ASP B C 1
ATOM 5293 O O . ASP B 1 365 ? -3.185 4.540 -18.517 1.00 43.56 300 ASP B O 1
ATOM 5298 N N . PHE B 1 366 ? -3.316 4.830 -16.272 1.00 39.99 301 PHE B N 1
ATOM 5299 C CA . PHE B 1 366 ? -4.581 5.591 -16.244 1.00 40.80 301 PHE B CA 1
ATOM 5300 C C . PHE B 1 366 ? -4.491 6.968 -16.963 1.00 46.84 301 PHE B C 1
ATOM 5301 O O . PHE B 1 366 ? -5.462 7.285 -17.646 1.00 47.23 301 PHE B O 1
ATOM 5309 N N . PRO B 1 367 ? -3.365 7.743 -16.977 1.00 44.88 302 PRO B N 1
ATOM 5310 C CA . PRO B 1 367 ? -3.346 8.988 -17.775 1.00 45.33 302 PRO B CA 1
ATOM 5311 C C . PRO B 1 367 ? -3.614 8.793 -19.273 1.00 49.66 302 PRO B C 1
ATOM 5312 O O . PRO B 1 367 ? -4.105 9.721 -19.907 1.00 50.47 302 PRO B O 1
ATOM 5316 N N . ILE B 1 368 ? -3.344 7.585 -19.828 1.00 45.01 303 ILE B N 1
ATOM 5317 C CA . ILE B 1 368 ? -3.637 7.226 -21.229 1.00 44.55 303 ILE B CA 1
ATOM 5318 C C . ILE B 1 368 ? -5.142 7.364 -21.482 1.00 46.35 303 ILE B C 1
ATOM 5319 O O . ILE B 1 368 ? -5.532 7.854 -22.542 1.00 45.36 303 ILE B O 1
ATOM 5324 N N . SER B 1 369 ? -5.982 6.989 -20.482 1.00 42.03 304 SER B N 1
ATOM 5325 C CA . SER B 1 369 ? -7.435 7.050 -20.601 1.00 41.35 304 SER B CA 1
ATOM 5326 C C . SER B 1 369 ? -7.990 8.491 -20.704 1.00 44.29 304 SER B C 1
ATOM 5327 O O . SER B 1 369 ? -9.172 8.664 -20.999 1.00 44.14 304 SER B O 1
ATOM 5330 N N . LYS B 1 370 ? -7.123 9.516 -20.539 1.00 41.06 305 LYS B N 1
ATOM 5331 C CA . LYS B 1 370 ? -7.505 10.920 -20.720 1.00 40.90 305 LYS B CA 1
ATOM 5332 C C . LYS B 1 370 ? -7.668 11.209 -22.224 1.00 44.54 305 LYS B C 1
ATOM 5333 O O . LYS B 1 370 ? -8.394 12.134 -22.589 1.00 43.55 305 LYS B O 1
ATOM 5339 N N . ASP B 1 371 ? -7.015 10.395 -23.096 1.00 41.10 306 ASP B N 1
ATOM 5340 C CA . ASP B 1 371 ? -7.133 10.529 -24.557 1.00 40.81 306 ASP B CA 1
ATOM 5341 C C . ASP B 1 371 ? -8.573 10.288 -24.979 1.00 44.86 306 ASP B C 1
ATOM 5342 O O . ASP B 1 371 ? -9.272 9.463 -24.382 1.00 45.32 306 ASP B O 1
ATOM 5347 N N . SER B 1 372 ? -9.004 10.992 -26.023 1.00 40.28 307 SER B N 1
ATOM 5348 C CA . SER B 1 372 ? -10.318 10.828 -26.611 1.00 39.82 307 SER B CA 1
ATOM 5349 C C . SER B 1 372 ? -10.333 9.462 -27.315 1.00 43.55 307 SER B C 1
ATOM 5350 O O . SER B 1 372 ? -9.272 8.923 -27.665 1.00 40.53 307 SER B O 1
ATOM 5353 N N . LEU B 1 373 ? -11.534 8.907 -27.527 1.00 41.67 308 LEU B N 1
ATOM 5354 C CA . LEU B 1 373 ? -11.718 7.629 -28.220 1.00 41.10 308 LEU B CA 1
ATOM 5355 C C . LEU B 1 373 ? -11.211 7.756 -29.661 1.00 46.26 308 LEU B C 1
ATOM 5356 O O . LEU B 1 373 ? -10.665 6.796 -30.204 1.00 45.28 308 LEU B O 1
ATOM 5361 N N . PHE B 1 374 ? -11.313 8.988 -30.230 1.00 44.40 309 PHE B N 1
ATOM 5362 C CA . PHE B 1 374 ? -10.831 9.357 -31.564 1.00 44.26 309 PHE B CA 1
ATOM 5363 C C . PHE B 1 374 ? -9.372 8.971 -31.769 1.00 44.56 309 PHE B C 1
ATOM 5364 O O . PHE B 1 374 ? -9.037 8.470 -32.831 1.00 43.80 309 PHE B O 1
ATOM 5372 N N . GLU B 1 375 ? -8.520 9.184 -30.757 1.00 40.23 310 GLU B N 1
ATOM 5373 C CA . GLU B 1 375 ? -7.092 8.847 -30.811 1.00 40.45 310 GLU B CA 1
ATOM 5374 C C . GLU B 1 375 ? -6.820 7.375 -31.132 1.00 43.88 310 GLU B C 1
ATOM 5375 O O . GLU B 1 375 ? -5.730 7.053 -31.596 1.00 44.38 310 GLU B O 1
ATOM 5381 N N . TYR B 1 376 ? -7.809 6.485 -30.886 1.00 39.86 311 TYR B N 1
ATOM 5382 C CA . TYR B 1 376 ? -7.661 5.040 -31.092 1.00 39.11 311 TYR B CA 1
ATOM 5383 C C . TYR B 1 376 ? -8.619 4.435 -32.099 1.00 40.25 311 TYR B C 1
ATOM 5384 O O . TYR B 1 376 ? -8.289 3.439 -32.731 1.00 39.78 311 TYR B O 1
ATOM 5393 N N . MET B 1 377 ? -9.812 4.999 -32.208 1.00 36.98 312 MET B N 1
ATOM 5394 C CA . MET B 1 377 ? -10.891 4.463 -33.042 1.00 37.34 312 MET B CA 1
ATOM 5395 C C . MET B 1 377 ? -11.308 5.387 -34.159 1.00 43.56 312 MET B C 1
ATOM 5396 O O . MET B 1 377 ? -12.246 5.053 -34.903 1.00 43.42 312 MET B O 1
ATOM 5401 N N . GLY B 1 378 ? -10.673 6.564 -34.233 1.00 40.32 313 GLY B N 1
ATOM 5402 C CA . GLY B 1 378 ? -11.030 7.585 -35.207 1.00 39.91 313 GLY B CA 1
ATOM 5403 C C . GLY B 1 378 ? -12.400 8.109 -34.861 1.00 44.94 313 GLY B C 1
ATOM 5404 O O . GLY B 1 378 ? -12.830 7.982 -33.714 1.00 46.06 313 GLY B O 1
ATOM 5405 N N . THR B 1 379 ? -13.097 8.691 -35.830 1.00 42.53 314 THR B N 1
ATOM 5406 C CA . THR B 1 379 ? -14.455 9.192 -35.638 1.00 43.44 314 THR B CA 1
ATOM 5407 C C . THR B 1 379 ? -15.208 9.210 -36.959 1.00 49.71 314 THR B C 1
ATOM 5408 O O . THR B 1 379 ? -14.621 9.504 -38.004 1.00 49.73 314 THR B O 1
ATOM 5412 N N . ASP B 1 380 ? -16.500 8.879 -36.904 1.00 46.88 315 ASP B N 1
ATOM 5413 C CA . ASP B 1 380 ? -17.364 8.881 -38.070 1.00 47.36 315 ASP B CA 1
ATOM 5414 C C . ASP B 1 380 ? -17.864 10.316 -38.312 1.00 52.46 315 ASP B C 1
ATOM 5415 O O . ASP B 1 380 ? -18.577 10.862 -37.457 1.00 50.29 315 ASP B O 1
ATOM 5420 N N . PRO B 1 381 ? -17.511 10.925 -39.487 1.00 51.37 316 PRO B N 1
ATOM 5421 C CA . PRO B 1 381 ? -17.974 12.294 -39.788 1.00 51.75 316 PRO B CA 1
ATOM 5422 C C . PRO B 1 381 ? -19.480 12.500 -39.641 1.00 55.96 316 PRO B C 1
ATOM 5423 O O . PRO B 1 381 ? -19.893 13.584 -39.248 1.00 56.26 316 PRO B O 1
ATOM 5427 N N . ALA B 1 382 ? -20.287 11.451 -39.895 1.00 52.48 317 ALA B N 1
ATOM 5428 C CA . ALA B 1 382 ? -21.741 11.483 -39.762 1.00 52.43 317 ALA B CA 1
ATOM 5429 C C . ALA B 1 382 ? -22.208 11.738 -38.314 1.00 57.47 317 ALA B C 1
ATOM 5430 O O . ALA B 1 382 ? -23.372 12.092 -38.102 1.00 56.70 317 ALA B O 1
ATOM 5432 N N . ASN B 1 383 ? -21.303 11.567 -37.328 1.00 55.63 318 ASN B N 1
ATOM 5433 C CA . ASN B 1 383 ? -21.593 11.757 -35.900 1.00 56.21 318 ASN B CA 1
ATOM 5434 C C . ASN B 1 383 ? -20.984 13.030 -35.312 1.00 61.86 318 ASN B C 1
ATOM 5435 O O . ASN B 1 383 ? -21.033 13.202 -34.095 1.00 60.88 318 ASN B O 1
ATOM 5440 N N . GLU B 1 384 ? -20.401 13.912 -36.168 1.00 59.95 319 GLU B N 1
ATOM 5441 C CA . GLU B 1 384 ? -19.720 15.163 -35.770 1.00 59.94 319 GLU B CA 1
ATOM 5442 C C . GLU B 1 384 ? -20.553 16.018 -34.802 1.00 64.64 319 GLU B C 1
ATOM 5443 O O . GLU B 1 384 ? -20.035 16.432 -33.769 1.00 64.26 319 GLU B O 1
ATOM 5449 N N . LYS B 1 385 ? -21.856 16.206 -35.085 1.00 62.39 320 LYS B N 1
ATOM 5450 C CA . LYS B 1 385 ? -22.759 16.999 -34.234 1.00 62.59 320 LYS B CA 1
ATOM 5451 C C . LYS B 1 385 ? -23.238 16.262 -32.970 1.00 66.27 320 LYS B C 1
ATOM 5452 O O . LYS B 1 385 ? -23.822 16.889 -32.083 1.00 65.58 320 LYS B O 1
ATOM 5458 N N . ARG B 1 386 ? -23.009 14.939 -32.897 1.00 62.89 321 ARG B N 1
ATOM 5459 C CA . ARG B 1 386 ? -23.387 14.116 -31.747 1.00 62.66 321 ARG B CA 1
ATOM 5460 C C . ARG B 1 386 ? -22.266 14.196 -30.704 1.00 66.28 321 ARG B C 1
ATOM 5461 O O . ARG B 1 386 ? -21.355 13.364 -30.721 1.00 66.11 321 ARG B O 1
ATOM 5469 N N . GLN B 1 387 ? -22.307 15.231 -29.830 1.00 61.96 322 GLN B N 1
ATOM 5470 C CA . GLN B 1 387 ? -21.285 15.456 -28.793 1.00 61.41 322 GLN B CA 1
ATOM 5471 C C . GLN B 1 387 ? -21.646 14.730 -27.494 1.00 63.84 322 GLN B C 1
ATOM 5472 O O . GLN B 1 387 ? -22.828 14.668 -27.141 1.00 63.10 322 GLN B O 1
ATOM 5478 N N . TYR B 1 388 ? -20.636 14.205 -26.775 1.00 59.08 323 TYR B N 1
ATOM 5479 C CA . TYR B 1 388 ? -20.858 13.511 -25.501 1.00 58.76 323 TYR B CA 1
ATOM 5480 C C . TYR B 1 388 ? -20.918 14.511 -24.348 1.00 64.92 323 TYR B C 1
ATOM 5481 O O . TYR B 1 388 ? -19.993 15.306 -24.183 1.00 63.75 323 TYR B O 1
ATOM 5490 N N . GLU B 1 389 ? -21.996 14.454 -23.543 1.00 65.26 324 GLU B N 1
ATOM 5491 C CA . GLU B 1 389 ? -22.250 15.384 -22.432 1.00 66.90 324 GLU B CA 1
ATOM 5492 C C . GLU B 1 389 ? -21.653 15.010 -21.064 1.00 74.76 324 GLU B C 1
ATOM 5493 O O . GLU B 1 389 ? -20.993 15.863 -20.456 1.00 74.95 324 GLU B O 1
ATOM 5499 N N . ASP B 1 390 ? -21.915 13.778 -20.557 1.00 73.01 325 ASP B N 1
ATOM 5500 C CA . ASP B 1 390 ? -21.511 13.350 -19.207 1.00 73.93 325 ASP B CA 1
ATOM 5501 C C . ASP B 1 390 ? -20.003 13.020 -19.047 1.00 78.47 325 ASP B C 1
ATOM 5502 O O . ASP B 1 390 ? -19.187 13.522 -19.819 1.00 78.60 325 ASP B O 1
ATOM 5507 N N . GLU B 1 391 ? -19.638 12.256 -17.987 1.00 74.76 326 GLU B N 1
ATOM 5508 C CA . GLU B 1 391 ? -18.255 11.863 -17.669 1.00 102.73 326 GLU B CA 1
ATOM 5509 C C . GLU B 1 391 ? -18.176 10.450 -17.046 1.00 118.68 326 GLU B C 1
ATOM 5510 O O . GLU B 1 391 ? -17.093 9.938 -16.743 1.00 67.32 326 GLU B O 1
ATOM 5516 N N . PRO B 1 397 ? -31.937 0.210 -19.137 1.00 68.41 332 PRO B N 1
ATOM 5517 C CA . PRO B 1 397 ? -32.551 -0.728 -20.089 1.00 68.27 332 PRO B CA 1
ATOM 5518 C C . PRO B 1 397 ? -31.671 -1.968 -20.321 1.00 71.65 332 PRO B C 1
ATOM 5519 O O . PRO B 1 397 ? -31.009 -2.091 -21.359 1.00 71.73 332 PRO B O 1
ATOM 5523 N N . HIS B 1 398 ? -31.664 -2.887 -19.328 1.00 66.55 333 HIS B N 1
ATOM 5524 C CA . HIS B 1 398 ? -30.869 -4.124 -19.313 1.00 65.42 333 HIS B CA 1
ATOM 5525 C C . HIS B 1 398 ? -30.992 -4.928 -20.611 1.00 69.23 333 HIS B C 1
ATOM 5526 O O . HIS B 1 398 ? -32.107 -5.242 -21.035 1.00 69.88 333 HIS B O 1
ATOM 5533 N N . VAL B 1 399 ? -29.844 -5.191 -21.272 1.00 63.94 334 VAL B N 1
ATOM 5534 C CA . VAL B 1 399 ? -29.777 -5.975 -22.513 1.00 62.79 334 VAL B CA 1
ATOM 5535 C C . VAL B 1 399 ? -28.998 -7.297 -22.275 1.00 64.09 334 VAL B C 1
ATOM 5536 O O . VAL B 1 399 ? -28.933 -8.153 -23.164 1.00 62.60 334 VAL B O 1
ATOM 5540 N N . GLY B 1 400 ? -28.458 -7.441 -21.060 1.00 59.85 335 GLY B N 1
ATOM 5541 C CA . GLY B 1 400 ? -27.722 -8.614 -20.599 1.00 58.72 335 GLY B CA 1
ATOM 5542 C C . GLY B 1 400 ? -28.633 -9.814 -20.524 1.00 59.96 335 GLY B C 1
ATOM 5543 O O . GLY B 1 400 ? -29.735 -9.730 -19.975 1.00 59.35 335 GLY B O 1
ATOM 5544 N N . ALA B 1 401 ? -28.198 -10.921 -21.110 1.00 54.75 336 ALA B N 1
ATOM 5545 C CA . ALA B 1 401 ? -29.011 -12.127 -21.188 1.00 53.54 336 ALA B CA 1
ATOM 5546 C C . ALA B 1 401 ? -28.698 -13.172 -20.129 1.00 54.33 336 ALA B C 1
ATOM 5547 O O . ALA B 1 401 ? -29.473 -13.330 -19.182 1.00 55.11 336 ALA B O 1
ATOM 5549 N N . VAL B 1 402 ? -27.572 -13.882 -20.301 1.00 47.50 337 VAL B N 1
ATOM 5550 C CA . VAL B 1 402 ? -27.076 -14.967 -19.455 1.00 45.87 337 VAL B CA 1
ATOM 5551 C C . VAL B 1 402 ? -25.536 -14.928 -19.400 1.00 45.13 337 VAL B C 1
ATOM 5552 O O . VAL B 1 402 ? -24.909 -14.220 -20.192 1.00 42.95 337 VAL B O 1
ATOM 5556 N N . HIS B 1 403 ? -24.935 -15.687 -18.468 1.00 40.47 338 HIS B N 1
ATOM 5557 C CA . HIS B 1 403 ? -23.487 -15.821 -18.348 1.00 39.56 338 HIS B CA 1
ATOM 5558 C C . HIS B 1 403 ? -22.955 -16.617 -19.544 1.00 40.37 338 HIS B C 1
ATOM 5559 O O . HIS B 1 403 ? -23.632 -17.529 -20.024 1.00 38.33 338 HIS B O 1
ATOM 5566 N N . GLN B 1 404 ? -21.745 -16.263 -20.018 1.00 36.46 339 GLN B N 1
ATOM 5567 C CA . GLN B 1 404 ? -21.053 -16.899 -21.149 1.00 36.81 339 GLN B CA 1
ATOM 5568 C C . GLN B 1 404 ? -20.832 -18.406 -20.972 1.00 42.21 339 GLN B C 1
ATOM 5569 O O . GLN B 1 404 ? -20.877 -19.148 -21.954 1.00 42.73 339 GLN B O 1
ATOM 5575 N N . ARG B 1 405 ? -20.545 -18.842 -19.733 1.00 37.85 340 ARG B N 1
ATOM 5576 C CA . ARG B 1 405 ? -20.263 -20.240 -19.394 1.00 37.54 340 ARG B CA 1
ATOM 5577 C C . ARG B 1 405 ? -21.525 -21.122 -19.397 1.00 41.45 340 ARG B C 1
ATOM 5578 O O . ARG B 1 405 ? -21.407 -22.345 -19.471 1.00 41.55 340 ARG B O 1
ATOM 5586 N N . GLU B 1 406 ? -22.720 -20.495 -19.416 1.00 37.94 341 GLU B N 1
ATOM 5587 C CA . GLU B 1 406 ? -24.020 -21.182 -19.421 1.00 38.83 341 GLU B CA 1
ATOM 5588 C C . GLU B 1 406 ? -24.793 -20.955 -20.725 1.00 42.58 341 GLU B C 1
ATOM 5589 O O . GLU B 1 406 ? -25.928 -21.409 -20.840 1.00 42.09 341 GLU B O 1
ATOM 5595 N N . ALA B 1 407 ? -24.190 -20.228 -21.692 1.00 39.53 342 ALA B N 1
ATOM 5596 C CA . ALA B 1 407 ? -24.810 -19.893 -22.977 1.00 39.06 342 ALA B CA 1
ATOM 5597 C C . ALA B 1 407 ? -25.088 -21.152 -23.814 1.00 41.98 342 ALA B C 1
ATOM 5598 O O . ALA B 1 407 ? -26.133 -21.224 -24.472 1.00 39.81 342 ALA B O 1
ATOM 5600 N N . ASP B 1 408 ? -24.155 -22.142 -23.771 1.00 38.19 343 ASP B N 1
ATOM 5601 C CA . ASP B 1 408 ? -24.286 -23.416 -24.493 1.00 38.01 343 ASP B CA 1
ATOM 5602 C C . ASP B 1 408 ? -25.303 -24.312 -23.810 1.00 41.70 343 ASP B C 1
ATOM 5603 O O . ASP B 1 408 ? -26.030 -25.040 -24.485 1.00 41.99 343 ASP B O 1
ATOM 5608 N N . LEU B 1 409 ? -25.336 -24.266 -22.474 1.00 36.30 344 LEU B N 1
ATOM 5609 C CA . LEU B 1 409 ? -26.245 -25.048 -21.653 1.00 36.36 344 LEU B CA 1
ATOM 5610 C C . LEU B 1 409 ? -27.669 -24.564 -21.875 1.00 39.58 344 LEU B C 1
ATOM 5611 O O . LEU B 1 409 ? -28.589 -25.384 -21.943 1.00 37.75 344 LEU B O 1
ATOM 5616 N N . HIS B 1 410 ? -27.847 -23.233 -22.045 1.00 37.36 345 HIS B N 1
ATOM 5617 C CA . HIS B 1 410 ? -29.157 -22.652 -22.322 1.00 37.56 345 HIS B CA 1
ATOM 5618 C C . HIS B 1 410 ? -29.669 -23.213 -23.632 1.00 39.54 345 HIS B C 1
ATOM 5619 O O . HIS B 1 410 ? -30.850 -23.550 -23.728 1.00 38.19 345 HIS B O 1
ATOM 5626 N N . HIS B 1 411 ? -28.743 -23.429 -24.589 1.00 34.58 346 HIS B N 1
ATOM 5627 C CA . HIS B 1 411 ? -29.040 -24.005 -25.884 1.00 35.01 346 HIS B CA 1
ATOM 5628 C C . HIS B 1 411 ? -29.508 -25.454 -25.793 1.00 39.31 346 HIS B C 1
ATOM 5629 O O . HIS B 1 411 ? -30.485 -25.784 -26.447 1.00 38.64 346 HIS B O 1
ATOM 5636 N N . PHE B 1 412 ? -28.807 -26.319 -25.022 1.00 36.33 347 PHE B N 1
ATOM 5637 C CA . PHE B 1 412 ? -29.204 -27.721 -24.849 1.00 36.64 347 PHE B CA 1
ATOM 5638 C C . PHE B 1 412 ? -30.594 -27.801 -24.202 1.00 40.07 347 PHE B C 1
ATOM 5639 O O . PHE B 1 412 ? -31.394 -28.661 -24.577 1.00 37.19 347 PHE B O 1
ATOM 5647 N N . TRP B 1 413 ? -30.876 -26.877 -23.259 1.00 37.80 348 TRP B N 1
ATOM 5648 C CA . TRP B 1 413 ? -32.150 -26.749 -22.585 1.00 38.90 348 TRP B CA 1
ATOM 5649 C C . TRP B 1 413 ? -33.240 -26.395 -23.591 1.00 43.71 348 TRP B C 1
ATOM 5650 O O . TRP B 1 413 ? -34.283 -27.045 -23.608 1.00 42.60 348 TRP B O 1
ATOM 5661 N N . ASP B 1 414 ? -33.004 -25.342 -24.417 1.00 41.61 349 ASP B N 1
ATOM 5662 C CA . ASP B 1 414 ? -33.951 -24.858 -25.436 1.00 41.23 349 ASP B CA 1
ATOM 5663 C C . ASP B 1 414 ? -34.314 -25.946 -26.408 1.00 41.44 349 ASP B C 1
ATOM 5664 O O . ASP B 1 414 ? -35.492 -26.144 -26.655 1.00 41.08 349 ASP B O 1
ATOM 5669 N N . LYS B 1 415 ? -33.315 -26.685 -26.905 1.00 37.05 350 LYS B N 1
ATOM 5670 C CA . LYS B 1 415 ? -33.481 -27.817 -27.823 1.00 36.47 350 LYS B CA 1
ATOM 5671 C C . LYS B 1 415 ? -34.449 -28.843 -27.188 1.00 39.41 350 LYS B C 1
ATOM 5672 O O . LYS B 1 415 ? -35.449 -29.215 -27.804 1.00 39.82 350 LYS B O 1
ATOM 5678 N N . TYR B 1 416 ? -34.158 -29.247 -25.934 1.00 33.68 351 TYR B N 1
ATOM 5679 C CA . TYR B 1 416 ? -34.915 -30.205 -25.135 1.00 32.43 351 TYR B CA 1
ATOM 5680 C C . TYR B 1 416 ? -36.364 -29.749 -24.930 1.00 34.71 351 TYR B C 1
ATOM 5681 O O . TYR B 1 416 ? -37.286 -30.513 -25.232 1.00 31.48 351 TYR B O 1
ATOM 5690 N N . GLN B 1 417 ? -36.552 -28.496 -24.509 1.00 33.16 352 GLN B N 1
ATOM 5691 C CA . GLN B 1 417 ? -37.852 -27.866 -24.247 1.00 34.05 352 GLN B CA 1
ATOM 5692 C C . GLN B 1 417 ? -38.742 -27.718 -25.455 1.00 37.22 352 GLN B C 1
ATOM 5693 O O . GLN B 1 417 ? -39.948 -27.897 -25.332 1.00 36.59 352 GLN B O 1
ATOM 5699 N N . LYS B 1 418 ? -38.145 -27.363 -26.605 1.00 33.94 353 LYS B N 1
ATOM 5700 C CA . LYS B 1 418 ? -38.801 -27.165 -27.889 1.00 33.10 353 LYS B CA 1
ATOM 5701 C C . LYS B 1 418 ? -39.135 -28.489 -28.570 1.00 37.30 353 LYS B C 1
ATOM 5702 O O . LYS B 1 418 ? -40.068 -28.538 -29.368 1.00 36.54 353 LYS B O 1
ATOM 5708 N N . ALA B 1 419 ? -38.393 -29.565 -28.259 1.00 33.97 354 ALA B N 1
ATOM 5709 C CA . ALA B 1 419 ? -38.684 -30.867 -28.847 1.00 33.65 354 ALA B CA 1
ATOM 5710 C C . ALA B 1 419 ? -40.066 -31.393 -28.408 1.00 36.23 354 ALA B C 1
ATOM 5711 O O . ALA B 1 419 ? -40.513 -31.156 -27.271 1.00 34.91 354 ALA B O 1
ATOM 5713 N N . SER B 1 420 ? -40.766 -32.033 -29.347 1.00 33.52 355 SER B N 1
ATOM 5714 C CA . SER B 1 420 ? -42.109 -32.575 -29.157 1.00 33.64 355 SER B CA 1
ATOM 5715 C C . SER B 1 420 ? -42.146 -33.674 -28.148 1.00 37.51 355 SER B C 1
ATOM 5716 O O . SER B 1 420 ? -41.306 -34.575 -28.175 1.00 36.95 355 SER B O 1
ATOM 5719 N N . GLU B 1 421 ? -43.172 -33.651 -27.311 1.00 35.05 356 GLU B N 1
ATOM 5720 C CA . GLU B 1 421 ? -43.337 -34.679 -26.298 1.00 35.84 356 GLU B CA 1
ATOM 5721 C C . GLU B 1 421 ? -43.478 -36.045 -26.946 1.00 39.73 356 GLU B C 1
ATOM 5722 O O . GLU B 1 421 ? -44.052 -36.146 -28.027 1.00 39.19 356 GLU B O 1
ATOM 5728 N N . GLY B 1 422 ? -42.835 -37.044 -26.345 1.00 36.39 357 GLY B N 1
ATOM 5729 C CA . GLY B 1 422 ? -42.857 -38.425 -26.815 1.00 35.43 357 GLY B CA 1
ATOM 5730 C C . GLY B 1 422 ? -41.998 -38.740 -28.021 1.00 39.05 357 GLY B C 1
ATOM 5731 O O . GLY B 1 422 ? -41.880 -39.902 -28.401 1.00 40.80 357 GLY B O 1
ATOM 5732 N N . SER B 1 423 ? -41.395 -37.733 -28.636 1.00 34.08 358 SER B N 1
ATOM 5733 C CA . SER B 1 423 ? -40.564 -37.926 -29.822 1.00 33.13 358 SER B CA 1
ATOM 5734 C C . SER B 1 423 ? -39.143 -38.422 -29.486 1.00 39.71 358 SER B C 1
ATOM 5735 O O . SER B 1 423 ? -38.683 -38.314 -28.341 1.00 39.25 358 SER B O 1
ATOM 5738 N N . ARG B 1 424 ? -38.436 -38.931 -30.512 1.00 37.25 359 ARG B N 1
ATOM 5739 C CA . ARG B 1 424 ? -37.040 -39.363 -30.415 1.00 37.10 359 ARG B CA 1
ATOM 5740 C C . ARG B 1 424 ? -36.159 -38.106 -30.183 1.00 39.20 359 ARG B C 1
ATOM 5741 O O . ARG B 1 424 ? -35.180 -38.177 -29.439 1.00 39.51 359 ARG B O 1
ATOM 5749 N N . ASN B 1 425 ? -36.558 -36.954 -30.771 1.00 34.08 360 ASN B N 1
ATOM 5750 C CA . ASN B 1 425 ? -35.893 -35.650 -30.613 1.00 33.59 360 ASN B CA 1
ATOM 5751 C C . ASN B 1 425 ? -35.822 -35.210 -29.139 1.00 37.10 360 ASN B C 1
ATOM 5752 O O . ASN B 1 425 ? -34.770 -34.732 -28.694 1.00 37.15 360 ASN B O 1
ATOM 5757 N N . LYS B 1 426 ? -36.930 -35.374 -28.392 1.00 30.73 361 LYS B N 1
ATOM 5758 C CA . LYS B 1 426 ? -36.982 -35.041 -26.970 1.00 29.50 361 LYS B CA 1
ATOM 5759 C C . LYS B 1 426 ? -36.102 -35.984 -26.139 1.00 30.87 361 LYS B C 1
ATOM 5760 O O . LYS B 1 426 ? -35.353 -35.512 -25.292 1.00 27.87 361 LYS B O 1
ATOM 5766 N N . VAL B 1 427 ? -36.198 -37.302 -26.405 1.00 29.45 362 VAL B N 1
ATOM 5767 C CA . VAL B 1 427 ? -35.396 -38.344 -25.759 1.00 30.55 362 VAL B CA 1
ATOM 5768 C C . VAL B 1 427 ? -33.877 -38.074 -25.968 1.00 34.72 362 VAL B C 1
ATOM 5769 O O . VAL B 1 427 ? -33.114 -38.132 -25.002 1.00 34.96 362 VAL B O 1
ATOM 5773 N N . ASP B 1 428 ? -33.472 -37.718 -27.206 1.00 31.31 363 ASP B N 1
ATOM 5774 C CA . ASP B 1 428 ? -32.081 -37.413 -27.580 1.00 30.59 363 ASP B CA 1
ATOM 5775 C C . ASP B 1 428 ? -31.579 -36.130 -26.921 1.00 33.48 363 ASP B C 1
ATOM 5776 O O . ASP B 1 428 ? -30.475 -36.114 -26.392 1.00 33.05 363 ASP B O 1
ATOM 5781 N N . ALA B 1 429 ? -32.378 -35.052 -26.977 1.00 28.00 364 ALA B N 1
ATOM 5782 C CA . ALA B 1 429 ? -32.029 -33.763 -26.386 1.00 26.86 364 ALA B CA 1
ATOM 5783 C C . ALA B 1 429 ? -31.938 -33.893 -24.855 1.00 30.11 364 ALA B C 1
ATOM 5784 O O . ALA B 1 429 ? -31.050 -33.305 -24.238 1.00 28.33 364 ALA B O 1
ATOM 5786 N N . ARG B 1 430 ? -32.825 -34.713 -24.251 1.00 26.82 365 ARG B N 1
AT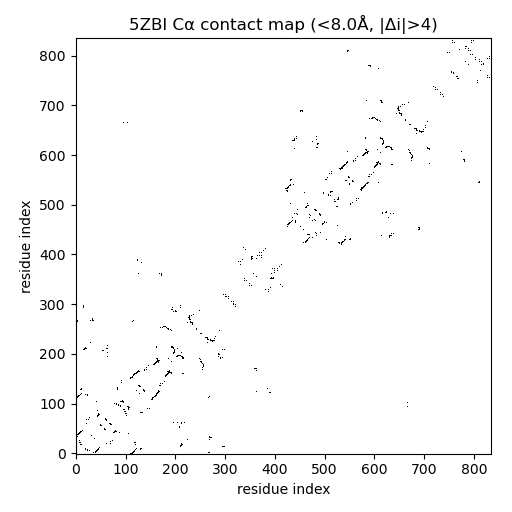OM 5787 C CA . ARG B 1 430 ? -32.802 -34.972 -22.815 1.00 26.92 365 ARG B CA 1
ATOM 5788 C C . ARG B 1 430 ? -31.485 -35.662 -22.439 1.00 30.77 365 ARG B C 1
ATOM 5789 O O . ARG B 1 430 ? -30.777 -35.189 -21.550 1.00 30.47 365 ARG B O 1
ATOM 5797 N N . LYS B 1 431 ? -31.160 -36.763 -23.139 1.00 28.20 366 LYS B N 1
ATOM 5798 C CA . LYS B 1 431 ? -29.938 -37.546 -22.946 1.00 28.99 366 LYS B CA 1
ATOM 5799 C C . LYS B 1 431 ? -28.677 -36.677 -23.069 1.00 35.67 366 LYS B C 1
ATOM 5800 O O . LYS B 1 431 ? -27.798 -36.745 -22.200 1.00 33.11 366 LYS B O 1
ATOM 5806 N N . GLN B 1 432 ? -28.603 -35.878 -24.144 1.00 33.58 367 GLN B N 1
ATOM 5807 C CA . GLN B 1 432 ? -27.495 -34.971 -24.400 1.00 33.93 367 GLN B CA 1
ATOM 5808 C C . GLN B 1 432 ? -27.346 -33.988 -23.233 1.00 37.15 367 GLN B C 1
ATOM 5809 O O . GLN B 1 432 ? -26.236 -33.813 -22.744 1.00 37.22 367 GLN B O 1
ATOM 5815 N N . LEU B 1 433 ? -28.454 -33.348 -22.803 1.00 32.93 368 LEU B N 1
ATOM 5816 C CA . LEU B 1 433 ? -28.465 -32.366 -21.712 1.00 32.66 368 LEU B CA 1
ATOM 5817 C C . LEU B 1 433 ? -27.987 -32.974 -20.368 1.00 34.73 368 LEU B C 1
ATOM 5818 O O . LEU B 1 433 ? -27.192 -32.350 -19.655 1.00 32.19 368 LEU B O 1
ATOM 5823 N N . VAL B 1 434 ? -28.472 -34.199 -20.056 1.00 31.20 369 VAL B N 1
ATOM 5824 C CA . VAL B 1 434 ? -28.121 -34.956 -18.855 1.00 30.47 369 VAL B CA 1
ATOM 5825 C C . VAL B 1 434 ? -26.610 -35.260 -18.904 1.00 35.26 369 VAL B C 1
ATOM 5826 O O . VAL B 1 434 ? -25.915 -35.049 -17.916 1.00 34.68 369 VAL B O 1
ATOM 5830 N N . GLU B 1 435 ? -26.112 -35.712 -20.061 1.00 31.84 370 GLU B N 1
ATOM 5831 C CA . GLU B 1 435 ? -24.689 -36.016 -20.265 1.00 32.16 370 GLU B CA 1
ATOM 5832 C C . GLU B 1 435 ? -23.782 -34.793 -20.103 1.00 36.04 370 GLU B C 1
ATOM 5833 O O . GLU B 1 435 ? -22.734 -34.902 -19.475 1.00 34.24 370 GLU B O 1
ATOM 5839 N N . VAL B 1 436 ? -24.204 -33.624 -20.612 1.00 32.93 371 VAL B N 1
ATOM 5840 C CA . VAL B 1 436 ? -23.438 -32.384 -20.438 1.00 33.45 371 VAL B CA 1
ATOM 5841 C C . VAL B 1 436 ? -23.312 -32.069 -18.918 1.00 38.25 371 VAL B C 1
ATOM 5842 O O . VAL B 1 436 ? -22.213 -31.835 -18.409 1.00 37.09 371 VAL B O 1
ATOM 5846 N N . MET B 1 437 ? -24.441 -32.136 -18.199 1.00 34.11 372 MET B N 1
ATOM 5847 C CA . MET B 1 437 ? -24.490 -31.884 -16.764 1.00 32.47 372 MET B CA 1
ATOM 5848 C C . MET B 1 437 ? -23.730 -32.926 -15.941 1.00 34.09 372 MET B C 1
ATOM 5849 O O . MET B 1 437 ? -22.983 -32.530 -15.047 1.00 33.62 372 MET B O 1
ATOM 5854 N N . LEU B 1 438 ? -23.845 -34.229 -16.279 1.00 28.11 373 LEU B N 1
ATOM 5855 C CA . LEU B 1 438 ? -23.102 -35.301 -15.594 1.00 28.15 373 LEU B CA 1
ATOM 5856 C C . LEU B 1 438 ? -21.594 -35.120 -15.783 1.00 33.35 373 LEU B C 1
ATOM 5857 O O . LEU B 1 438 ? -20.829 -35.469 -14.890 1.00 32.22 373 LEU B O 1
ATOM 5862 N N . HIS B 1 439 ? -21.170 -34.617 -16.952 1.00 32.33 374 HIS B N 1
ATOM 5863 C CA . HIS B 1 439 ? -19.764 -34.373 -17.225 1.00 34.47 374 HIS B CA 1
ATOM 5864 C C . HIS B 1 439 ? -19.232 -33.244 -16.316 1.00 38.80 374 HIS B C 1
ATOM 5865 O O . HIS B 1 439 ? -18.129 -33.370 -15.789 1.00 38.72 374 HIS B O 1
ATOM 5872 N N . ARG B 1 440 ? -20.034 -32.178 -16.097 1.00 34.08 375 ARG B N 1
ATOM 5873 C CA . ARG B 1 440 ? -19.685 -31.081 -15.188 1.00 33.98 375 ARG B CA 1
ATOM 5874 C C . ARG B 1 440 ? -19.528 -31.630 -13.758 1.00 36.76 375 ARG B C 1
ATOM 5875 O O . ARG B 1 440 ? -18.567 -31.288 -13.056 1.00 34.95 375 ARG B O 1
ATOM 5883 N N . MET B 1 441 ? -20.432 -32.552 -13.374 1.00 32.55 376 MET B N 1
ATOM 5884 C CA . MET B 1 441 ? -20.380 -33.214 -12.071 1.00 32.69 376 MET B CA 1
ATOM 5885 C C . MET B 1 441 ? -19.134 -34.078 -11.956 1.00 37.77 376 MET B C 1
ATOM 5886 O O . MET B 1 441 ? -18.509 -34.059 -10.906 1.00 35.67 376 MET B O 1
ATOM 5891 N N . HIS B 1 442 ? -18.750 -34.789 -13.036 1.00 37.53 377 HIS B N 1
ATOM 5892 C CA . HIS B 1 442 ? -17.549 -35.632 -13.081 1.00 39.39 377 HIS B CA 1
ATOM 5893 C C . HIS B 1 442 ? -16.276 -34.784 -12.908 1.00 39.98 377 HIS B C 1
ATOM 5894 O O . HIS B 1 442 ? -15.404 -35.162 -12.116 1.00 40.17 377 HIS B O 1
ATOM 5901 N N . VAL B 1 443 ? -16.174 -33.654 -13.643 1.00 33.49 378 VAL B N 1
ATOM 5902 C CA . VAL B 1 443 ? -15.032 -32.738 -13.537 1.00 32.87 378 VAL B CA 1
ATOM 5903 C C . VAL B 1 443 ? -14.950 -32.157 -12.100 1.00 36.40 378 VAL B C 1
ATOM 5904 O O . VAL B 1 443 ? -13.870 -32.161 -11.505 1.00 36.39 378 VAL B O 1
ATOM 5908 N N . ASP B 1 444 ? -16.091 -31.709 -11.542 1.00 32.10 379 ASP B N 1
ATOM 5909 C CA . ASP B 1 444 ? -16.152 -31.163 -10.187 1.00 32.68 379 ASP B CA 1
ATOM 5910 C C . ASP B 1 444 ? -15.723 -32.181 -9.152 1.00 40.00 379 ASP B C 1
ATOM 5911 O O . ASP B 1 444 ? -14.939 -31.831 -8.267 1.00 41.65 379 ASP B O 1
ATOM 5916 N N . ASP B 1 445 ? -16.214 -33.447 -9.268 1.00 35.36 380 ASP B N 1
ATOM 5917 C CA . ASP B 1 445 ? -15.858 -34.552 -8.363 1.00 34.76 380 ASP B CA 1
ATOM 5918 C C . ASP B 1 445 ? -14.394 -34.911 -8.448 1.00 38.30 380 ASP B C 1
ATOM 5919 O O . ASP B 1 445 ? -13.782 -35.111 -7.410 1.00 38.62 380 ASP B O 1
ATOM 5924 N N . SER B 1 446 ? -13.819 -34.959 -9.664 1.00 34.41 381 SER B N 1
ATOM 5925 C CA . SER B 1 446 ? -12.394 -35.237 -9.879 1.00 33.70 381 SER B CA 1
ATOM 5926 C C . SER B 1 446 ? -11.501 -34.203 -9.156 1.00 36.29 381 SER B C 1
ATOM 5927 O O . SER B 1 446 ? -10.620 -34.608 -8.404 1.00 34.13 381 SER B O 1
ATOM 5930 N N . ILE B 1 447 ? -11.800 -32.895 -9.310 1.00 32.60 382 ILE B N 1
ATOM 5931 C CA . ILE B 1 447 ? -11.092 -31.774 -8.671 1.00 32.27 382 ILE B CA 1
ATOM 5932 C C . ILE B 1 447 ? -11.222 -31.817 -7.122 1.00 37.48 382 ILE B C 1
ATOM 5933 O O . ILE B 1 447 ? -10.263 -31.558 -6.388 1.00 35.98 382 ILE B O 1
ATOM 5938 N N . GLU B 1 448 ? -12.403 -32.155 -6.644 1.00 34.35 383 GLU B N 1
ATOM 5939 C CA . GLU B 1 448 ? -12.682 -32.264 -5.224 1.00 34.15 383 GLU B CA 1
ATOM 5940 C C . GLU B 1 448 ? -11.928 -33.451 -4.636 1.00 41.04 383 GLU B C 1
ATOM 5941 O O . GLU B 1 448 ? -11.372 -33.332 -3.540 1.00 39.90 383 GLU B O 1
ATOM 5947 N N . SER B 1 449 ? -11.860 -34.573 -5.379 1.00 38.51 384 SER B N 1
ATOM 5948 C CA . SER B 1 449 ? -11.135 -35.753 -4.930 1.00 38.16 384 SER B CA 1
ATOM 5949 C C . SER B 1 449 ? -9.633 -35.479 -4.894 1.00 43.30 384 SER B C 1
ATOM 5950 O O . SER B 1 449 ? -8.989 -35.855 -3.916 1.00 44.36 384 SER B O 1
ATOM 5953 N N . ILE B 1 450 ? -9.097 -34.747 -5.897 1.00 39.21 385 ILE B N 1
ATOM 5954 C CA . ILE B 1 450 ? -7.687 -34.346 -5.947 1.00 38.80 385 ILE B CA 1
ATOM 5955 C C . ILE B 1 450 ? -7.378 -33.422 -4.756 1.00 42.51 385 ILE B C 1
ATOM 5956 O O . ILE B 1 450 ? -6.414 -33.689 -4.040 1.00 41.66 385 ILE B O 1
ATOM 5961 N N . ALA B 1 451 ? -8.241 -32.408 -4.498 1.00 39.65 386 ALA B N 1
ATOM 5962 C CA . ALA B 1 451 ? -8.114 -31.491 -3.350 1.00 40.42 386 ALA B CA 1
ATOM 5963 C C . ALA B 1 451 ? -8.061 -32.257 -2.037 1.00 48.69 386 ALA B C 1
ATOM 5964 O O . ALA B 1 451 ? -7.176 -31.981 -1.233 1.00 50.37 386 ALA B O 1
ATOM 5966 N N . LYS B 1 452 ? -8.961 -33.244 -1.843 1.00 46.21 387 LYS B N 1
ATOM 5967 C CA . LYS B 1 452 ? -9.001 -34.076 -0.639 1.00 46.92 387 LYS B CA 1
ATOM 5968 C C . LYS B 1 452 ? -7.701 -34.858 -0.467 1.00 52.21 387 LYS B C 1
ATOM 5969 O O . LYS B 1 452 ? -7.174 -34.916 0.641 1.00 53.03 387 LYS B O 1
ATOM 5975 N N . LEU B 1 453 ? -7.177 -35.436 -1.560 1.00 47.60 388 LEU B N 1
ATOM 5976 C CA . LEU B 1 453 ? -5.939 -36.205 -1.527 1.00 47.23 388 LEU B CA 1
ATOM 5977 C C . LEU B 1 453 ? -4.716 -35.350 -1.210 1.00 51.78 388 LEU B C 1
ATOM 5978 O O . LEU B 1 453 ? -3.849 -35.788 -0.461 1.00 52.36 388 LEU B O 1
ATOM 5983 N N . LEU B 1 454 ? -4.619 -34.159 -1.807 1.00 46.61 389 LEU B N 1
ATOM 5984 C CA . LEU B 1 454 ? -3.471 -33.265 -1.607 1.00 45.03 389 LEU B CA 1
ATOM 5985 C C . LEU B 1 454 ? -3.514 -32.514 -0.283 1.00 47.12 389 LEU B C 1
ATOM 5986 O O . LEU B 1 454 ? -2.465 -32.214 0.278 1.00 45.69 389 LEU B O 1
ATOM 5991 N N . PHE B 1 455 ? -4.707 -32.187 0.200 1.00 43.08 390 PHE B N 1
ATOM 5992 C CA . PHE B 1 455 ? -4.848 -31.333 1.363 1.00 42.68 390 PHE B CA 1
ATOM 5993 C C . PHE B 1 455 ? -5.470 -31.962 2.602 1.00 50.66 390 PHE B C 1
ATOM 5994 O O . PHE B 1 455 ? -5.356 -31.366 3.671 1.00 50.38 390 PHE B O 1
ATOM 6002 N N . GLY B 1 456 ? -6.106 -33.125 2.466 1.00 50.20 391 GLY B N 1
ATOM 6003 C CA . GLY B 1 456 ? -6.787 -33.803 3.566 1.00 51.70 391 GLY B CA 1
ATOM 6004 C C . GLY B 1 456 ? -8.277 -33.941 3.305 1.00 60.96 391 GLY B C 1
ATOM 6005 O O . GLY B 1 456 ? -8.847 -33.139 2.554 1.00 60.67 391 GLY B O 1
ATOM 6006 N N . SER B 1 457 ? -8.922 -34.953 3.934 1.00 61.39 392 SER B N 1
ATOM 6007 C CA . SER B 1 457 ? -10.349 -35.294 3.779 1.00 63.18 392 SER B CA 1
ATOM 6008 C C . SER B 1 457 ? -11.345 -34.139 4.099 1.00 70.06 392 SER B C 1
ATOM 6009 O O . SER B 1 457 ? -12.516 -34.231 3.720 1.00 70.64 392 SER B O 1
ATOM 6012 N N . GLY B 1 458 ? -10.869 -33.061 4.726 1.00 67.63 393 GLY B N 1
ATOM 6013 C CA . GLY B 1 458 ? -11.678 -31.876 5.007 1.00 68.28 393 GLY B CA 1
ATOM 6014 C C . GLY B 1 458 ? -11.847 -30.980 3.789 1.00 74.57 393 GLY B C 1
ATOM 6015 O O . GLY B 1 458 ? -12.172 -29.794 3.920 1.00 73.10 393 GLY B O 1
ATOM 6016 N N . ALA B 1 459 ? -11.615 -31.574 2.589 1.00 73.83 394 ALA B N 1
ATOM 6017 C CA . ALA B 1 459 ? -11.745 -31.069 1.217 1.00 74.27 394 ALA B CA 1
ATOM 6018 C C . ALA B 1 459 ? -11.141 -29.688 0.973 1.00 79.07 394 ALA B C 1
ATOM 6019 O O . ALA B 1 459 ? -9.916 -29.585 0.839 1.00 79.34 394 ALA B O 1
ATOM 6021 N N . LYS B 1 460 ? -12.015 -28.647 0.886 1.00 75.26 395 LYS B N 1
ATOM 6022 C CA . LYS B 1 460 ? -11.768 -27.220 0.624 1.00 74.56 395 LYS B CA 1
ATOM 6023 C C . LYS B 1 460 ? -11.749 -26.865 -0.866 1.00 76.99 395 LYS B C 1
ATOM 6024 O O . LYS B 1 460 ? -11.583 -25.688 -1.183 1.00 76.74 395 LYS B O 1
ATOM 6030 N N . ALA B 1 461 ? -11.934 -27.850 -1.777 1.00 72.38 396 ALA B N 1
ATOM 6031 C CA . ALA B 1 461 ? -11.926 -27.636 -3.240 1.00 71.77 396 ALA B CA 1
ATOM 6032 C C . ALA B 1 461 ? -12.710 -26.398 -3.682 1.00 73.43 396 ALA B C 1
ATOM 6033 O O . ALA B 1 461 ? -12.239 -25.653 -4.537 1.00 72.84 396 ALA B O 1
ATOM 6035 N N . SER B 1 462 ? -13.894 -26.188 -3.066 1.00 68.21 397 SER B N 1
ATOM 6036 C CA . SER B 1 462 ? -14.827 -25.082 -3.282 1.00 66.68 397 SER B CA 1
ATOM 6037 C C . SER B 1 462 ? -14.335 -23.793 -2.627 1.00 68.10 397 SER B C 1
ATOM 6038 O O . SER B 1 462 ? -14.529 -22.732 -3.204 1.00 67.05 397 SER B O 1
ATOM 6041 N N . GLU B 1 463 ? -13.730 -23.888 -1.415 1.00 62.95 398 GLU B N 1
ATOM 6042 C CA . GLU B 1 463 ? -13.212 -22.757 -0.633 1.00 62.12 398 GLU B CA 1
ATOM 6043 C C . GLU B 1 463 ? -11.955 -22.170 -1.267 1.00 63.91 398 GLU B C 1
ATOM 6044 O O . GLU B 1 463 ? -11.780 -20.955 -1.242 1.00 62.93 398 GLU B O 1
ATOM 6046 N N . MET B 1 464 ? -11.086 -23.045 -1.809 1.00 59.29 399 MET B N 1
ATOM 6047 C CA . MET B 1 464 ? -9.860 -22.772 -2.557 1.00 59.15 399 MET B CA 1
ATOM 6048 C C . MET B 1 464 ? -10.262 -22.046 -3.850 1.00 64.92 399 MET B C 1
ATOM 6049 O O . MET B 1 464 ? -9.701 -21.019 -4.202 1.00 64.97 399 MET B O 1
ATOM 6054 N N . MET B 1 465 ? -11.261 -22.599 -4.543 1.00 61.81 400 MET B N 1
ATOM 6055 C CA . MET B 1 465 ? -11.843 -22.077 -5.763 1.00 61.38 400 MET B CA 1
ATOM 6056 C C . MET B 1 465 ? -12.550 -20.746 -5.475 1.00 67.66 400 MET B C 1
ATOM 6057 O O . MET B 1 465 ? -12.551 -19.854 -6.321 1.00 68.32 400 MET B O 1
ATOM 6062 N N . ASN B 1 466 ? -13.145 -20.609 -4.276 1.00 64.50 401 ASN B N 1
ATOM 6063 C CA . ASN B 1 466 ? -13.800 -19.370 -3.865 1.00 64.73 401 ASN B CA 1
ATOM 6064 C C . ASN B 1 466 ? -12.774 -18.466 -3.172 1.00 68.08 401 ASN B C 1
ATOM 6065 O O . ASN B 1 466 ? -13.124 -17.386 -2.675 1.00 67.98 401 ASN B O 1
ATOM 6070 N N . THR B 1 467 ? -11.490 -18.917 -3.163 1.00 63.07 402 THR B N 1
ATOM 6071 C CA . THR B 1 467 ? -10.370 -18.162 -2.621 1.00 61.78 402 THR B CA 1
ATOM 6072 C C . THR B 1 467 ? -9.590 -17.640 -3.818 1.00 61.77 402 THR B C 1
ATOM 6073 O O . THR B 1 467 ? -8.953 -18.353 -4.596 1.00 61.15 402 THR B O 1
ATOM 6077 N N . ILE B 1 468 ? -9.781 -16.367 -3.981 1.00 55.61 403 ILE B N 1
ATOM 6078 C CA . ILE B 1 468 ? -9.233 -15.454 -4.947 1.00 54.51 403 ILE B CA 1
ATOM 6079 C C . ILE B 1 468 ? -8.227 -14.615 -4.117 1.00 58.91 403 ILE B C 1
ATOM 6080 O O . ILE B 1 468 ? -8.537 -14.202 -2.988 1.00 58.45 403 ILE B O 1
ATOM 6085 N N . ARG B 1 469 ? -7.026 -14.393 -4.672 1.00 55.84 404 ARG B N 1
ATOM 6086 C CA . ARG B 1 469 ? -5.962 -13.619 -4.041 1.00 55.66 404 ARG B CA 1
ATOM 6087 C C . ARG B 1 469 ? -6.390 -12.163 -3.822 1.00 60.82 404 ARG B C 1
ATOM 6088 O O . ARG B 1 469 ? -7.228 -11.665 -4.586 1.00 59.97 404 ARG B O 1
ATOM 6096 N N . PRO B 1 470 ? -5.813 -11.453 -2.815 1.00 58.95 405 PRO B N 1
ATOM 6097 C CA . PRO B 1 470 ? -6.166 -10.033 -2.614 1.00 59.01 405 PRO B CA 1
ATOM 6098 C C . PRO B 1 470 ? -6.020 -9.166 -3.877 1.00 62.34 405 PRO B C 1
ATOM 6099 O O . PRO B 1 470 ? -5.268 -9.548 -4.783 1.00 61.71 405 PRO B O 1
ATOM 6103 N N . PRO B 1 471 ? -6.732 -8.014 -3.988 1.00 58.64 406 PRO B N 1
ATOM 6104 C CA . PRO B 1 471 ? -6.582 -7.180 -5.195 1.00 57.51 406 PRO B CA 1
ATOM 6105 C C . PRO B 1 471 ? -5.135 -6.753 -5.424 1.00 57.98 406 PRO B C 1
ATOM 6106 O O . PRO B 1 471 ? -4.401 -6.542 -4.459 1.00 57.76 406 PRO B O 1
ATOM 6110 N N . GLY B 1 472 ? -4.733 -6.688 -6.694 1.00 51.20 407 GLY B N 1
ATOM 6111 C CA . GLY B 1 472 ? -3.386 -6.303 -7.090 1.00 48.85 407 GLY B CA 1
ATOM 6112 C C . GLY B 1 472 ? -2.378 -7.431 -7.058 1.00 48.52 407 GLY B C 1
ATOM 6113 O O . GLY B 1 472 ? -1.210 -7.206 -7.373 1.00 48.21 407 GLY B O 1
ATOM 6114 N N . GLN B 1 473 ? -2.812 -8.651 -6.680 1.00 42.93 408 GLN B N 1
ATOM 6115 C CA . GLN B 1 473 ? -1.945 -9.832 -6.632 1.00 41.40 408 GLN B CA 1
ATOM 6116 C C . GLN B 1 473 ? -2.166 -10.708 -7.872 1.00 41.68 408 GLN B C 1
ATOM 6117 O O . GLN B 1 473 ? -3.311 -10.858 -8.288 1.00 39.68 408 GLN B O 1
ATOM 6123 N N . PRO B 1 474 ? -1.097 -11.283 -8.481 1.00 37.33 409 PRO B N 1
ATOM 6124 C CA . PRO B 1 474 ? -1.302 -12.127 -9.683 1.00 36.37 409 PRO B CA 1
ATOM 6125 C C . PRO B 1 474 ? -2.007 -13.428 -9.313 1.00 36.30 409 PRO B C 1
ATOM 6126 O O . PRO B 1 474 ? -1.932 -13.848 -8.160 1.00 34.20 409 PRO B O 1
ATOM 6130 N N . LEU B 1 475 ? -2.666 -14.089 -10.285 1.00 31.27 410 LEU B N 1
ATOM 6131 C CA . LEU B 1 475 ? -3.351 -15.359 -10.011 1.00 29.86 410 LEU B CA 1
ATOM 6132 C C . LEU B 1 475 ? -2.403 -16.405 -9.407 1.00 33.35 410 LEU B C 1
ATOM 6133 O O . LEU B 1 475 ? -2.748 -17.092 -8.445 1.00 31.46 410 LEU B O 1
ATOM 6138 N N . VAL B 1 476 ? -1.213 -16.526 -10.003 1.00 30.69 411 VAL B N 1
ATOM 6139 C CA . VAL B 1 476 ? -0.197 -17.498 -9.618 1.00 30.12 411 VAL B CA 1
ATOM 6140 C C . VAL B 1 476 ? 1.166 -16.815 -9.631 1.00 36.29 411 VAL B C 1
ATOM 6141 O O . VAL B 1 476 ? 1.344 -15.843 -10.360 1.00 36.86 411 VAL B O 1
ATOM 6145 N N . SER B 1 477 ? 2.108 -17.282 -8.806 1.00 35.18 412 SER B N 1
ATOM 6146 C CA . SER B 1 47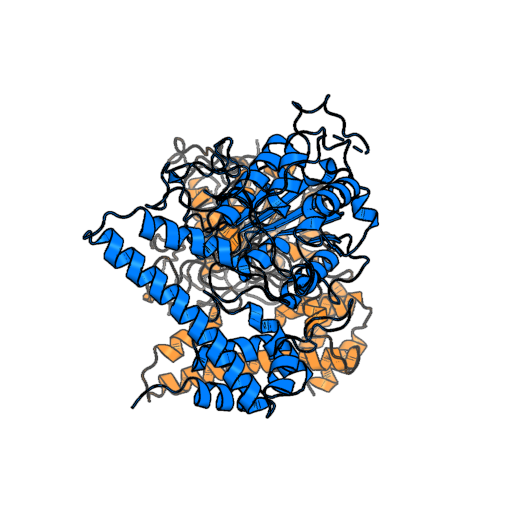7 ? 3.454 -16.684 -8.792 1.00 36.57 412 SER B CA 1
ATOM 6147 C C . SER B 1 477 ? 4.294 -17.300 -9.905 1.00 39.94 412 SER B C 1
ATOM 6148 O O . SER B 1 477 ? 5.031 -16.591 -10.595 1.00 41.41 412 SER B O 1
ATOM 6151 N N . ASP B 1 478 ? 4.160 -18.620 -10.082 1.00 33.86 413 ASP B N 1
ATOM 6152 C CA . ASP B 1 478 ? 4.878 -19.422 -11.058 1.00 33.10 413 ASP B CA 1
ATOM 6153 C C . ASP B 1 478 ? 3.908 -19.902 -12.179 1.00 35.58 413 ASP B C 1
ATOM 6154 O O . ASP B 1 478 ? 3.149 -20.857 -12.010 1.00 32.29 413 ASP B O 1
ATOM 6159 N N . TRP B 1 479 ? 3.960 -19.215 -13.317 1.00 34.17 414 TRP B N 1
ATOM 6160 C CA . TRP B 1 479 ? 3.117 -19.506 -14.483 1.00 34.33 414 TRP B CA 1
ATOM 6161 C C . TRP B 1 479 ? 3.475 -20.807 -15.181 1.00 39.36 414 TRP B C 1
ATOM 6162 O O . TRP B 1 479 ? 2.586 -21.454 -15.755 1.00 38.96 414 TRP B O 1
ATOM 6173 N N . ASP B 1 480 ? 4.759 -21.222 -15.091 1.00 35.81 415 ASP B N 1
ATOM 6174 C CA . ASP B 1 480 ? 5.215 -22.487 -15.656 1.00 36.21 415 ASP B CA 1
ATOM 6175 C C . ASP B 1 480 ? 4.632 -23.631 -14.869 1.00 38.94 415 ASP B C 1
ATOM 6176 O O . ASP B 1 480 ? 4.233 -24.640 -15.445 1.00 39.01 415 ASP B O 1
ATOM 6181 N N . CYS B 1 481 ? 4.540 -23.458 -13.549 1.00 35.46 416 CYS B N 1
ATOM 6182 C CA . CYS B 1 481 ? 3.924 -24.445 -12.681 1.00 35.02 416 CYS B CA 1
ATOM 6183 C C . CYS B 1 481 ? 2.421 -24.560 -13.043 1.00 36.49 416 CYS B C 1
ATOM 6184 O O . CYS B 1 481 ? 1.917 -25.674 -13.112 1.00 36.45 416 CYS B O 1
ATOM 6187 N N . LEU B 1 482 ? 1.729 -23.418 -13.292 1.00 31.14 417 LEU B N 1
ATOM 6188 C CA . LEU B 1 482 ? 0.307 -23.438 -13.671 1.00 30.75 417 LEU B CA 1
ATOM 6189 C C . LEU B 1 482 ? 0.095 -24.238 -14.954 1.00 33.99 417 LEU B C 1
ATOM 6190 O O . LEU B 1 482 ? -0.743 -25.143 -14.968 1.00 33.87 417 LEU B O 1
ATOM 6195 N N . LYS B 1 483 ? 0.872 -23.935 -16.000 1.00 30.81 418 LYS B N 1
ATOM 6196 C CA . LYS B 1 483 ? 0.812 -24.638 -17.284 1.00 31.12 418 LYS B CA 1
ATOM 6197 C C . LYS B 1 483 ? 1.051 -26.118 -17.061 1.00 37.98 418 LYS B C 1
ATOM 6198 O O . LYS B 1 483 ? 0.329 -26.946 -17.608 1.00 38.78 418 LYS B O 1
ATOM 6204 N N . THR B 1 484 ? 2.053 -26.449 -16.221 1.00 36.14 419 THR B N 1
ATOM 6205 C CA . THR B 1 484 ? 2.401 -27.825 -15.887 1.00 35.47 419 THR B CA 1
ATOM 6206 C C . THR B 1 484 ? 1.251 -28.524 -15.184 1.00 38.55 419 THR B C 1
ATOM 6207 O O . THR B 1 484 ? 0.939 -29.649 -15.549 1.00 39.86 419 THR B O 1
ATOM 6211 N N . MET B 1 485 ? 0.592 -27.850 -14.230 1.00 33.27 420 MET B N 1
ATOM 6212 C CA . MET B 1 485 ? -0.537 -28.417 -13.467 1.00 32.33 420 MET B CA 1
ATOM 6213 C C . MET B 1 485 ? -1.738 -28.740 -14.348 1.00 35.69 420 MET B C 1
ATOM 6214 O O . MET B 1 485 ? -2.405 -29.756 -14.115 1.00 35.35 420 MET B O 1
ATOM 6219 N N . VAL B 1 486 ? -1.995 -27.879 -15.355 1.00 33.07 421 VAL B N 1
ATOM 6220 C CA . VAL B 1 486 ? -3.046 -28.043 -16.364 1.00 33.95 421 VAL B CA 1
ATOM 6221 C C . VAL B 1 486 ? -2.727 -29.335 -17.152 1.00 42.84 421 VAL B C 1
ATOM 6222 O O . VAL B 1 486 ? -3.576 -30.226 -17.191 1.00 42.30 421 VAL B O 1
ATOM 6226 N N . ARG B 1 487 ? -1.490 -29.444 -17.725 1.00 42.31 422 ARG B N 1
ATOM 6227 C CA . ARG B 1 487 ? -1.041 -30.616 -18.493 1.00 43.68 422 ARG B CA 1
ATOM 6228 C C . ARG B 1 487 ? -1.068 -31.884 -17.658 1.00 48.49 422 ARG B C 1
ATOM 6229 O O . ARG B 1 487 ? -1.524 -32.918 -18.148 1.00 47.89 422 ARG B O 1
ATOM 6237 N N . THR B 1 488 ? -0.613 -31.792 -16.385 1.00 45.79 423 THR B N 1
ATOM 6238 C CA . THR B 1 488 ? -0.600 -32.911 -15.441 1.00 45.97 423 THR B CA 1
ATOM 6239 C C . THR B 1 488 ? -2.020 -33.434 -15.194 1.00 50.87 423 THR B C 1
ATOM 6240 O O . THR B 1 488 ? -2.220 -34.649 -15.246 1.00 50.01 423 THR B O 1
ATOM 6244 N N . PHE B 1 489 ? -3.005 -32.528 -14.945 1.00 47.99 424 PHE B N 1
ATOM 6245 C CA . PHE B 1 489 ? -4.405 -32.928 -14.742 1.00 47.50 424 PHE B CA 1
ATOM 6246 C C . PHE B 1 489 ? -4.921 -33.572 -16.014 1.00 51.65 424 PHE B C 1
ATOM 6247 O O . PHE B 1 489 ? -5.535 -34.627 -15.947 1.00 51.66 424 PHE B O 1
ATOM 6255 N N . GLU B 1 490 ? -4.695 -32.914 -17.158 1.00 48.79 425 GLU B N 1
ATOM 6256 C CA . GLU B 1 490 ? -5.172 -33.348 -18.464 1.00 49.31 425 GLU B CA 1
ATOM 6257 C C . GLU B 1 490 ? -4.595 -34.691 -18.923 1.00 57.03 425 GLU B C 1
ATOM 6258 O O . GLU B 1 490 ? -5.283 -35.415 -19.638 1.00 57.45 425 GLU B O 1
ATOM 6264 N N . THR B 1 491 ? -3.359 -35.033 -18.512 1.00 54.73 426 THR B N 1
ATOM 6265 C CA . THR B 1 491 ? -2.719 -36.296 -18.890 1.00 54.69 426 THR B CA 1
ATOM 6266 C C . THR B 1 491 ? -3.360 -37.497 -18.186 1.00 58.38 426 THR B C 1
ATOM 6267 O O . THR B 1 491 ? -3.693 -38.480 -18.850 1.00 57.49 426 THR B O 1
ATOM 6271 N N . HIS B 1 492 ? -3.568 -37.399 -16.866 1.00 55.03 427 HIS B N 1
ATOM 6272 C CA . HIS B 1 492 ? -4.171 -38.462 -16.064 1.00 55.09 427 HIS B CA 1
ATOM 6273 C C . HIS B 1 492 ? -5.703 -38.470 -16.148 1.00 56.62 427 HIS B C 1
ATOM 6274 O O . HIS B 1 492 ? -6.318 -39.533 -16.166 1.00 55.65 427 HIS B O 1
ATOM 6281 N N . CYS B 1 493 ? -6.312 -37.287 -16.200 1.00 51.78 428 CYS B N 1
ATOM 6282 C CA . CYS B 1 493 ? -7.760 -37.139 -16.300 1.00 51.01 428 CYS B CA 1
ATOM 6283 C C . CYS B 1 493 ? -8.096 -36.666 -17.711 1.00 55.74 428 CYS B C 1
ATOM 6284 O O . CYS B 1 493 ? -7.236 -36.707 -18.589 1.00 56.02 428 CYS B O 1
ATOM 6287 N N . GLY B 1 494 ? -9.319 -36.253 -17.958 1.00 52.74 429 GLY B N 1
ATOM 6288 C CA . GLY B 1 494 ? -9.628 -35.788 -19.307 1.00 53.52 429 GLY B CA 1
ATOM 6289 C C . GLY B 1 494 ? -9.118 -34.388 -19.593 1.00 57.69 429 GLY B C 1
ATOM 6290 O O . GLY B 1 494 ? -8.608 -33.706 -18.694 1.00 58.41 429 GLY B O 1
ATOM 6291 N N . SER B 1 495 ? -9.282 -33.933 -20.844 1.00 52.35 430 SER B N 1
ATOM 6292 C CA . SER B 1 495 ? -8.965 -32.570 -21.238 1.00 51.70 430 SER B CA 1
ATOM 6293 C C . SER B 1 495 ? -9.951 -31.694 -20.462 1.00 56.58 430 SER B C 1
ATOM 6294 O O . SER B 1 495 ? -11.129 -32.059 -20.335 1.00 56.62 430 SER B O 1
ATOM 6297 N N . LEU B 1 496 ? -9.461 -30.588 -19.880 1.00 52.60 431 LEU B N 1
ATOM 6298 C CA . LEU B 1 496 ? -10.308 -29.681 -19.115 1.00 51.40 431 LEU B CA 1
ATOM 6299 C C . LEU B 1 496 ? -11.316 -28.969 -20.014 1.00 57.87 431 LEU B C 1
ATOM 6300 O O . LEU B 1 496 ? -12.484 -28.867 -19.641 1.00 58.27 431 LEU B O 1
ATOM 6305 N N . SER B 1 497 ? -10.862 -28.486 -21.192 1.00 54.97 432 SER B N 1
ATOM 6306 C CA . SER B 1 497 ? -11.648 -27.745 -22.180 1.00 55.65 432 SER B CA 1
ATOM 6307 C C . SER B 1 497 ? -12.550 -26.655 -21.542 1.00 57.36 432 SER B C 1
ATOM 6308 O O . SER B 1 497 ? -12.326 -26.287 -20.383 1.00 57.80 432 SER B O 1
ATOM 6311 N N . GLU B 1 498 ? -13.546 -26.140 -22.287 1.00 50.00 433 GLU B N 1
ATOM 6312 C CA . GLU B 1 498 ? -14.390 -25.023 -21.865 1.00 48.67 433 GLU B CA 1
ATOM 6313 C C . GLU B 1 498 ? -14.869 -25.059 -20.388 1.00 47.47 433 GLU B C 1
ATOM 6314 O O . GLU B 1 498 ? -14.520 -24.135 -19.651 1.00 46.23 433 GLU B O 1
ATOM 6320 N N . TYR B 1 499 ? -15.613 -26.110 -19.951 1.00 39.46 434 TYR B N 1
ATOM 6321 C CA . TYR B 1 499 ? -16.128 -26.184 -18.581 1.00 36.16 434 TYR B CA 1
ATOM 6322 C C . TYR B 1 499 ? -15.022 -26.145 -17.481 1.00 38.84 434 TYR B C 1
ATOM 6323 O O . TYR B 1 499 ? -14.992 -25.226 -16.650 1.00 37.19 434 TYR B O 1
ATOM 6332 N N . GLY B 1 500 ? -14.154 -27.143 -17.497 1.00 34.74 435 GLY B N 1
ATOM 6333 C CA . GLY B 1 500 ? -13.153 -27.314 -16.464 1.00 34.51 435 GLY B CA 1
ATOM 6334 C C . GLY B 1 500 ? -12.029 -26.306 -16.413 1.00 36.71 435 GLY B C 1
ATOM 6335 O O . GLY B 1 500 ? -11.348 -26.300 -15.400 1.00 36.24 435 GLY B O 1
ATOM 6336 N N . MET B 1 501 ? -11.808 -25.450 -17.462 1.00 31.98 436 MET B N 1
ATOM 6337 C CA . MET B 1 501 ? -10.706 -24.467 -17.490 1.00 30.30 436 MET B CA 1
ATOM 6338 C C . MET B 1 501 ? -10.865 -23.413 -16.414 1.00 31.91 436 MET B C 1
ATOM 6339 O O . MET B 1 501 ? -9.875 -22.792 -16.027 1.00 32.29 436 MET B O 1
ATOM 6344 N N . LYS B 1 502 ? -12.070 -23.302 -15.826 1.00 26.81 437 LYS B N 1
ATOM 6345 C CA . LYS B 1 502 ? -12.291 -22.410 -14.691 1.00 26.95 437 LYS B CA 1
ATOM 6346 C C . LYS B 1 502 ? -11.404 -22.856 -13.505 1.00 31.00 437 LYS B C 1
ATOM 6347 O O . LYS B 1 502 ? -11.100 -22.044 -12.637 1.00 29.11 437 LYS B O 1
ATOM 6353 N N . TYR B 1 503 ? -10.997 -24.154 -13.479 1.00 27.94 438 TYR B N 1
ATOM 6354 C CA . TYR B 1 503 ? -10.167 -24.756 -12.439 1.00 28.23 438 TYR B CA 1
ATOM 6355 C C . TYR B 1 503 ? -8.711 -24.349 -12.506 1.00 33.12 438 TYR B C 1
ATOM 6356 O O . TYR B 1 503 ? -7.928 -24.824 -11.680 1.00 33.42 438 TYR B O 1
ATOM 6365 N N . THR B 1 504 ? -8.349 -23.401 -13.401 1.00 29.93 439 THR B N 1
ATOM 6366 C CA . THR B 1 504 ? -6.995 -22.858 -13.378 1.00 29.43 439 THR B CA 1
ATOM 6367 C C . THR B 1 504 ? -6.776 -22.125 -12.039 1.00 33.10 439 THR B C 1
ATOM 6368 O O . THR B 1 504 ? -5.627 -22.037 -11.600 1.00 31.63 439 THR B O 1
ATOM 6372 N N . ARG B 1 505 ? -7.879 -21.657 -11.361 1.00 29.83 440 ARG B N 1
ATOM 6373 C CA . ARG B 1 505 ? -7.797 -21.010 -10.038 1.00 29.81 440 ARG B CA 1
ATOM 6374 C C . ARG B 1 505 ? -7.296 -22.032 -8.996 1.00 36.13 440 ARG B C 1
ATOM 6375 O O . ARG B 1 505 ? -6.327 -21.761 -8.288 1.00 35.63 440 ARG B O 1
ATOM 6383 N N . PHE B 1 506 ? -7.936 -23.217 -8.932 1.00 33.42 441 PHE B N 1
ATOM 6384 C CA . PHE B 1 506 ? -7.567 -24.306 -8.026 1.00 31.42 441 PHE B CA 1
ATOM 6385 C C . PHE B 1 506 ? -6.130 -24.767 -8.288 1.00 35.26 441 PHE B C 1
ATOM 6386 O O . PHE B 1 506 ? -5.386 -25.043 -7.351 1.00 35.18 441 PHE B O 1
ATOM 6394 N N . LEU B 1 507 ? -5.761 -24.877 -9.565 1.00 31.13 442 LEU B N 1
ATOM 6395 C CA . LEU B 1 507 ? -4.434 -25.281 -9.995 1.00 30.34 442 LEU B CA 1
ATOM 6396 C C . LEU B 1 507 ? -3.375 -24.230 -9.632 1.00 34.57 442 LEU B C 1
ATOM 6397 O O . LEU B 1 507 ? -2.250 -24.602 -9.302 1.00 33.61 442 LEU B O 1
ATOM 6402 N N . ALA B 1 508 ? -3.730 -22.929 -9.734 1.00 30.81 443 ALA B N 1
ATOM 6403 C CA . ALA B 1 508 ? -2.866 -21.813 -9.358 1.00 30.35 443 ALA B CA 1
ATOM 6404 C C . ALA B 1 508 ? -2.639 -21.845 -7.840 1.00 39.12 443 ALA B C 1
ATOM 6405 O O . ALA B 1 508 ? -1.516 -21.599 -7.396 1.00 39.34 443 ALA B O 1
ATOM 6407 N N . ASN B 1 509 ? -3.687 -22.183 -7.056 1.00 36.75 444 ASN B N 1
ATOM 6408 C CA . ASN B 1 509 ? -3.601 -22.293 -5.598 1.00 37.50 444 ASN B CA 1
ATOM 6409 C C . ASN B 1 509 ? -2.670 -23.422 -5.176 1.00 41.01 444 ASN B C 1
ATOM 6410 O O . ASN B 1 509 ? -1.879 -23.215 -4.262 1.00 39.24 444 ASN B O 1
ATOM 6415 N N . ILE B 1 510 ? -2.696 -24.563 -5.899 1.00 38.51 445 ILE B N 1
ATOM 6416 C CA . ILE B 1 510 ? -1.798 -25.717 -5.708 1.00 38.82 445 ILE B CA 1
ATOM 6417 C C . ILE B 1 510 ? -0.333 -25.226 -5.883 1.00 43.00 445 ILE B C 1
ATOM 6418 O O . ILE B 1 510 ? 0.518 -25.522 -5.053 1.00 43.02 445 ILE B O 1
ATOM 6423 N N . CYS B 1 511 ? -0.068 -24.472 -6.961 1.00 39.25 446 CYS B N 1
ATOM 6424 C CA . CYS B 1 511 ? 1.243 -23.913 -7.283 1.00 39.37 446 CYS B CA 1
ATOM 6425 C C . CYS B 1 511 ? 1.747 -22.992 -6.200 1.00 43.94 446 CYS B C 1
ATOM 6426 O O . CYS B 1 511 ? 2.876 -23.152 -5.744 1.00 45.30 446 CYS B O 1
ATOM 6429 N N . ASN B 1 512 ? 0.905 -22.024 -5.804 1.00 38.97 447 ASN B N 1
ATOM 6430 C CA . ASN B 1 512 ? 1.168 -21.026 -4.777 1.00 38.33 447 ASN B CA 1
ATOM 6431 C C . ASN B 1 512 ? 1.396 -21.661 -3.414 1.00 41.75 447 ASN B C 1
ATOM 6432 O O . ASN B 1 512 ? 2.108 -21.088 -2.592 1.00 40.42 447 ASN B O 1
ATOM 6437 N N . SER B 1 513 ? 0.792 -22.843 -3.189 1.00 39.64 448 SER B N 1
ATOM 6438 C CA . SER B 1 513 ? 0.898 -23.634 -1.967 1.00 39.92 448 SER B CA 1
ATOM 6439 C C . SER B 1 513 ? 2.183 -24.444 -1.927 1.00 43.66 448 SER B C 1
ATOM 6440 O O . SER B 1 513 ? 2.562 -24.942 -0.862 1.00 45.47 448 SER B O 1
ATOM 6443 N N . GLY B 1 514 ? 2.850 -24.550 -3.072 1.00 36.70 449 GLY B N 1
ATOM 6444 C CA . GLY B 1 514 ? 4.114 -25.257 -3.157 1.00 36.03 449 GLY B CA 1
ATOM 6445 C C . GLY B 1 514 ? 4.023 -26.713 -3.524 1.00 40.73 449 GLY B C 1
ATOM 6446 O O . GLY B 1 514 ? 5.037 -27.398 -3.457 1.00 40.88 449 GLY B O 1
ATOM 6447 N N . ILE B 1 515 ? 2.831 -27.211 -3.942 1.00 38.45 450 ILE B N 1
ATOM 6448 C CA . ILE B 1 515 ? 2.701 -28.600 -4.385 1.00 39.36 450 ILE B CA 1
ATOM 6449 C C . ILE B 1 515 ? 3.456 -28.763 -5.719 1.00 42.51 450 ILE B C 1
ATOM 6450 O O . ILE B 1 515 ? 3.413 -27.882 -6.579 1.00 41.81 450 ILE B O 1
ATOM 6455 N N . GLN B 1 516 ? 4.193 -29.861 -5.844 1.00 39.09 451 GLN B N 1
ATOM 6456 C CA . GLN B 1 516 ? 4.997 -30.161 -7.018 1.00 38.30 451 GLN B CA 1
ATOM 6457 C C . GLN B 1 516 ? 4.200 -30.969 -8.012 1.00 44.54 451 GLN B C 1
ATOM 6458 O O . GLN B 1 516 ? 3.221 -31.611 -7.622 1.00 44.93 451 GLN B O 1
ATOM 6464 N N . LYS B 1 517 ? 4.608 -30.938 -9.304 1.00 42.23 452 LYS B N 1
ATOM 6465 C CA . LYS B 1 517 ? 3.939 -31.662 -10.382 1.00 42.62 452 LYS B CA 1
ATOM 6466 C C . LYS B 1 517 ? 3.841 -33.150 -10.137 1.00 47.44 452 LYS B C 1
ATOM 6467 O O . LYS B 1 517 ? 2.862 -33.755 -10.562 1.00 48.23 452 LYS B O 1
ATOM 6473 N N . GLU B 1 518 ? 4.843 -33.744 -9.452 1.00 43.31 453 GLU B N 1
ATOM 6474 C CA . GLU B 1 518 ? 4.870 -35.180 -9.160 1.00 42.36 453 GLU B CA 1
ATOM 6475 C C . GLU B 1 518 ? 3.758 -35.534 -8.204 1.00 45.70 453 GLU B C 1
ATOM 6476 O O . GLU B 1 518 ? 3.116 -36.561 -8.382 1.00 46.64 453 GLU B O 1
ATOM 6482 N N . LYS B 1 519 ? 3.513 -34.677 -7.206 1.00 42.08 454 LYS B N 1
ATOM 6483 C CA . LYS B 1 519 ? 2.440 -34.903 -6.243 1.00 42.88 454 LYS B CA 1
ATOM 6484 C C . LYS B 1 519 ? 1.063 -34.721 -6.930 1.00 47.23 454 LYS B C 1
ATOM 6485 O O . LYS B 1 519 ? 0.147 -35.488 -6.635 1.00 48.33 454 LYS B O 1
ATOM 6491 N N . MET B 1 520 ? 0.942 -33.755 -7.870 1.00 43.40 455 MET B N 1
ATOM 6492 C CA . MET B 1 520 ? -0.285 -33.526 -8.643 1.00 43.15 455 MET B CA 1
ATOM 6493 C C . MET B 1 520 ? -0.527 -34.736 -9.547 1.00 48.47 455 MET B C 1
ATOM 6494 O O . MET B 1 520 ? -1.646 -35.238 -9.596 1.00 48.21 455 MET B O 1
ATOM 6499 N N . GLY B 1 521 ? 0.544 -35.226 -10.181 1.00 45.80 456 GLY B N 1
ATOM 6500 C CA . GLY B 1 521 ? 0.515 -36.423 -11.014 1.00 46.02 456 GLY B CA 1
ATOM 6501 C C . GLY B 1 521 ? 0.087 -37.659 -10.245 1.00 49.83 456 GLY B C 1
ATOM 6502 O O . GLY B 1 521 ? -0.675 -38.466 -10.769 1.00 49.04 456 GLY B O 1
ATOM 6503 N N . GLU B 1 522 ? 0.538 -37.780 -8.976 1.00 46.58 457 GLU B N 1
ATOM 6504 C CA . GLU B 1 522 ? 0.211 -38.883 -8.079 1.00 46.93 457 GLU B CA 1
ATOM 6505 C C . GLU B 1 522 ? -1.255 -38.872 -7.708 1.00 50.15 457 GLU B C 1
ATOM 6506 O O . GLU B 1 522 ? -1.934 -39.886 -7.905 1.00 49.25 457 GLU B O 1
ATOM 6512 N N . ALA B 1 523 ? -1.754 -37.711 -7.201 1.00 46.10 458 ALA B N 1
ATOM 6513 C CA . ALA B 1 523 ? -3.148 -37.518 -6.812 1.00 44.77 458 ALA B CA 1
ATOM 6514 C C . ALA B 1 523 ? -4.087 -37.632 -8.022 1.00 47.02 458 ALA B C 1
ATOM 6515 O O . ALA B 1 523 ? -5.166 -38.192 -7.877 1.00 46.55 458 ALA B O 1
ATOM 6517 N N . SER B 1 524 ? -3.667 -37.139 -9.206 1.00 43.08 459 SER B N 1
ATOM 6518 C CA . SER B 1 524 ? -4.465 -37.206 -10.440 1.00 43.17 459 SER B CA 1
ATOM 6519 C C . SER B 1 524 ? -4.608 -38.623 -10.977 1.00 49.65 459 SER B C 1
ATOM 6520 O O . SER B 1 524 ? -5.687 -38.966 -11.453 1.00 49.83 459 SER B O 1
ATOM 6523 N N . ALA B 1 525 ? -3.517 -39.429 -10.950 1.00 47.14 460 ALA B N 1
ATOM 6524 C CA . ALA B 1 525 ? -3.522 -40.814 -11.438 1.00 47.39 460 ALA B CA 1
ATOM 6525 C C . ALA B 1 525 ? -4.428 -41.660 -10.559 1.00 52.06 460 ALA B C 1
ATOM 6526 O O . ALA B 1 525 ? -5.217 -42.445 -11.075 1.00 52.22 460 ALA B O 1
ATOM 6528 N N . GLN B 1 526 ? -4.364 -41.435 -9.236 1.00 48.16 461 GLN B N 1
ATOM 6529 C CA . GLN B 1 526 ? -5.151 -42.116 -8.225 1.00 48.43 461 GLN B CA 1
ATOM 6530 C C . GLN B 1 526 ? -6.678 -41.867 -8.364 1.00 55.11 461 GLN B C 1
ATOM 6531 O O . GLN B 1 526 ? -7.454 -42.826 -8.253 1.00 55.21 461 GLN B O 1
ATOM 6537 N N . VAL B 1 527 ? -7.116 -40.603 -8.631 1.00 51.47 462 VAL B N 1
ATOM 6538 C CA . VAL B 1 527 ? -8.558 -40.319 -8.739 1.00 50.95 462 VAL B CA 1
ATOM 6539 C C . VAL B 1 527 ? -9.116 -40.644 -10.139 1.00 54.48 462 VAL B C 1
ATOM 6540 O O . VAL B 1 527 ? -10.295 -40.980 -10.249 1.00 54.48 462 VAL B O 1
ATOM 6544 N N . CYS B 1 528 ? -8.286 -40.538 -11.187 1.00 50.91 463 CYS B N 1
ATOM 6545 C CA . CYS B 1 528 ? -8.708 -40.744 -12.568 1.00 50.98 463 CYS B CA 1
ATOM 6546 C C . CYS B 1 528 ? -8.280 -42.099 -13.173 1.00 57.13 463 CYS B C 1
ATOM 6547 O O . CYS B 1 528 ? -8.472 -42.308 -14.378 1.00 57.47 463 CYS B O 1
ATOM 6550 N N . LEU B 1 529 ? -7.757 -43.024 -12.337 1.00 54.19 464 LEU B N 1
ATOM 6551 C CA . LEU B 1 529 ? -7.303 -44.384 -12.697 1.00 86.08 464 LEU B CA 1
ATOM 6552 C C . LEU B 1 529 ? -6.252 -44.406 -13.815 1.00 116.46 464 LEU B C 1
ATOM 6553 O O . LEU B 1 529 ? -5.408 -43.513 -13.900 1.00 82.33 464 LEU B O 1
#

Radius of gyration: 31.36 Å; Cα contacts (8 Å, |Δi|>4): 1830; chains: 2; bounding box: 84×72×78 Å